Protein AF-A0A8F6SVC6-F1 (afdb_monomer_lite)

Structure (mmCIF, N/CA/C/O backbone):
data_AF-A0A8F6SVC6-F1
#
_entry.id   AF-A0A8F6SVC6-F1
#
loop_
_atom_site.group_PDB
_atom_site.id
_atom_site.type_symbol
_atom_site.label_atom_id
_atom_site.label_alt_id
_atom_site.label_comp_id
_atom_site.label_asym_id
_atom_site.label_entity_id
_atom_site.label_seq_id
_atom_site.pdbx_PDB_ins_code
_atom_site.Cartn_x
_atom_site.Cartn_y
_atom_site.Cartn_z
_atom_site.occupancy
_atom_site.B_iso_or_equiv
_atom_site.auth_seq_id
_atom_site.auth_comp_id
_atom_site.auth_asym_id
_atom_site.auth_atom_id
_atom_site.pdbx_PDB_model_num
ATOM 1 N N . MET A 1 1 ? -39.334 -97.845 -82.072 1.00 30.91 1 MET A N 1
ATOM 2 C CA . MET A 1 1 ? -38.770 -98.409 -83.317 1.00 30.91 1 MET A CA 1
ATOM 3 C C . MET A 1 1 ? -37.762 -97.389 -83.825 1.00 30.91 1 MET A C 1
ATOM 5 O O . MET A 1 1 ? -38.186 -96.399 -84.393 1.00 30.91 1 MET A O 1
ATOM 9 N N . ASN A 1 2 ? -36.502 -97.387 -83.387 1.00 46.66 2 ASN A N 1
ATOM 10 C CA . ASN A 1 2 ? -35.482 -98.454 -83.288 1.00 46.66 2 ASN A CA 1
ATOM 11 C C . ASN A 1 2 ? -34.667 -98.571 -84.585 1.00 46.66 2 ASN A C 1
ATOM 13 O O . ASN A 1 2 ? -34.857 -99.506 -85.347 1.00 46.66 2 ASN A O 1
ATOM 17 N N . ASP A 1 3 ? -33.761 -97.612 -84.767 1.00 40.56 3 ASP A N 1
ATOM 18 C CA . ASP A 1 3 ? -32.506 -97.730 -85.523 1.00 40.56 3 ASP A CA 1
ATOM 19 C C . ASP A 1 3 ? -31.542 -96.692 -84.919 1.00 40.56 3 ASP A C 1
ATOM 21 O O . ASP A 1 3 ? -31.292 -95.623 -85.479 1.00 40.56 3 ASP A O 1
ATOM 25 N N . VAL A 1 4 ? -31.109 -96.971 -83.684 1.00 51.00 4 VAL A N 1
ATOM 26 C CA . VAL A 1 4 ? -30.105 -96.189 -82.948 1.00 51.00 4 VAL A CA 1
ATOM 27 C C . VAL A 1 4 ? -29.025 -97.160 -82.498 1.00 51.00 4 VAL A C 1
ATOM 29 O O . VAL A 1 4 ? -29.140 -97.796 -81.451 1.00 51.00 4 VAL A O 1
ATOM 32 N N . THR A 1 5 ? -27.994 -97.310 -83.322 1.00 51.44 5 THR A N 1
ATOM 33 C CA . THR A 1 5 ? -26.850 -98.170 -83.022 1.00 51.44 5 THR A CA 1
ATOM 34 C C . THR A 1 5 ? -25.840 -97.345 -82.231 1.00 51.44 5 THR A C 1
ATOM 36 O O . THR A 1 5 ? -25.103 -96.543 -82.808 1.00 51.44 5 THR A O 1
ATOM 39 N N . VAL A 1 6 ? -25.838 -97.510 -80.905 1.00 54.09 6 VAL A N 1
ATOM 40 C CA . VAL A 1 6 ? -24.792 -96.976 -80.017 1.00 54.09 6 VAL A CA 1
ATOM 41 C C . VAL A 1 6 ? -23.626 -97.961 -80.042 1.00 54.09 6 VAL A C 1
ATOM 43 O O . VAL A 1 6 ? -23.790 -99.117 -79.656 1.00 54.09 6 VAL A O 1
ATOM 46 N N . VAL A 1 7 ? -22.463 -97.531 -80.535 1.00 55.12 7 VAL A N 1
ATOM 47 C CA . VAL A 1 7 ? -21.313 -98.419 -80.768 1.00 55.12 7 VAL A CA 1
ATOM 48 C C . VAL A 1 7 ? -20.207 -98.143 -79.750 1.00 55.12 7 VAL A C 1
ATOM 50 O O . VAL A 1 7 ? -19.463 -97.182 -79.907 1.00 55.12 7 VAL A O 1
ATOM 53 N N . THR A 1 8 ? -20.070 -99.049 -78.772 1.00 53.81 8 THR A N 1
ATOM 54 C CA . THR A 1 8 ? -18.962 -99.182 -77.792 1.00 53.81 8 THR A CA 1
ATOM 55 C C . THR A 1 8 ? -18.728 -97.974 -76.862 1.00 53.81 8 THR A C 1
ATOM 57 O O . THR A 1 8 ? -18.519 -96.863 -77.322 1.00 53.81 8 THR A O 1
ATOM 60 N N . SER A 1 9 ? -18.717 -98.069 -75.526 1.00 47.25 9 SER A N 1
ATOM 61 C CA . SER A 1 9 ? -18.546 -99.192 -74.582 1.00 47.25 9 SER A CA 1
ATOM 62 C C . SER A 1 9 ? -17.250 -100.000 -74.764 1.00 47.25 9 SER A C 1
ATOM 64 O O . SER A 1 9 ? -17.237 -101.048 -75.410 1.00 47.25 9 SER A O 1
ATOM 66 N N . VAL A 1 10 ? -16.163 -99.519 -74.153 1.00 42.34 10 VAL A N 1
ATOM 67 C CA . VAL A 1 10 ? -14.909 -100.266 -73.934 1.00 42.34 10 VAL A CA 1
ATOM 68 C C . VAL A 1 10 ? -14.784 -100.571 -72.436 1.00 42.34 10 VAL A C 1
ATOM 70 O O . VAL A 1 10 ? -15.294 -99.819 -71.605 1.00 42.34 10 VAL A O 1
ATOM 73 N N . THR A 1 11 ? -14.166 -101.692 -72.068 1.00 41.59 11 THR A N 1
ATOM 74 C CA . THR A 1 11 ? -14.113 -102.151 -70.672 1.00 41.59 11 THR A CA 1
ATOM 75 C C . THR A 1 11 ? -13.175 -101.296 -69.807 1.00 41.59 11 THR A C 1
ATOM 77 O O . THR A 1 11 ? -12.077 -100.931 -70.222 1.00 41.59 11 THR A O 1
ATOM 80 N N . TYR A 1 12 ? -13.633 -101.001 -68.590 1.00 38.25 12 TYR A N 1
ATOM 81 C CA . TYR A 1 12 ? -12.998 -100.180 -67.550 1.00 38.25 12 TYR A CA 1
ATOM 82 C C . TYR A 1 12 ? -11.594 -100.647 -67.087 1.00 38.25 12 TYR A C 1
ATOM 84 O O . TYR A 1 12 ? -11.256 -101.812 -67.304 1.00 38.25 12 TYR A O 1
ATOM 92 N N . PRO A 1 13 ? -10.801 -99.813 -66.361 1.00 50.69 13 PRO A N 1
ATOM 93 C CA . PRO A 1 13 ? -11.132 -98.483 -65.825 1.00 50.69 13 PRO A CA 1
ATOM 94 C C . PRO A 1 13 ? -10.161 -97.345 -66.225 1.00 50.69 13 PRO A C 1
ATOM 96 O O . PRO A 1 13 ? -10.136 -96.322 -65.549 1.00 50.69 13 PRO A O 1
ATOM 99 N N . SER A 1 14 ? -9.327 -97.497 -67.263 1.00 57.06 14 SER A N 1
ATOM 100 C CA . SER A 1 14 ? -8.355 -96.452 -67.645 1.00 57.06 14 SER A CA 1
ATOM 101 C C . SER A 1 14 ? -8.946 -95.421 -68.624 1.00 57.06 14 SER A C 1
ATOM 103 O O . SER A 1 14 ? -9.330 -95.804 -69.728 1.00 57.06 14 SER A O 1
ATOM 105 N N . PRO A 1 15 ? -8.942 -94.107 -68.318 1.00 57.78 15 PRO A N 1
ATOM 106 C CA . PRO A 1 15 ? -9.347 -93.070 -69.275 1.00 57.78 15 PRO A CA 1
ATOM 107 C C . PRO A 1 15 ? -8.447 -92.973 -70.520 1.00 57.78 15 PRO A C 1
ATOM 109 O O . PRO A 1 15 ? -8.810 -92.327 -71.503 1.00 57.78 15 PRO A O 1
ATOM 112 N N . GLU A 1 16 ? -7.263 -93.588 -70.504 1.00 60.44 16 GLU A N 1
ATOM 113 C CA . GLU A 1 16 ? -6.343 -93.618 -71.648 1.00 60.44 16 GLU A CA 1
ATOM 114 C C . GLU A 1 16 ? -6.798 -94.589 -72.752 1.00 60.44 16 GLU A C 1
ATOM 116 O O . GLU A 1 16 ? -6.415 -94.407 -73.904 1.00 60.44 16 GLU A O 1
ATOM 121 N N . SER A 1 17 ? -7.647 -95.579 -72.436 1.00 63.41 17 SER A N 1
ATOM 122 C CA . SER A 1 17 ? -8.176 -96.548 -73.412 1.00 63.41 17 SER A CA 1
ATOM 123 C C . SER A 1 17 ? -9.513 -96.144 -74.046 1.00 63.41 17 SER A C 1
ATOM 125 O O . SER A 1 17 ? -9.993 -96.829 -74.952 1.00 63.41 17 SER A O 1
ATOM 127 N N . LEU A 1 18 ? -10.131 -95.050 -73.591 1.00 69.62 18 LEU A N 1
ATOM 128 C CA . LEU A 1 18 ? -11.411 -94.574 -74.114 1.00 69.62 18 LEU A CA 1
ATOM 129 C C . LEU A 1 18 ? -11.228 -93.823 -75.439 1.00 69.62 18 LEU A C 1
ATOM 131 O O . LEU A 1 18 ? -10.461 -92.866 -75.532 1.00 69.62 18 LEU A O 1
ATOM 135 N N . ALA A 1 19 ? -11.989 -94.232 -76.456 1.00 73.56 19 ALA A N 1
ATOM 136 C CA . ALA A 1 19 ? -11.946 -93.633 -77.789 1.00 73.56 19 ALA A CA 1
ATOM 137 C C . ALA A 1 19 ? -12.492 -92.189 -77.829 1.00 73.56 19 ALA A C 1
ATOM 139 O O . ALA A 1 19 ? -12.049 -91.390 -78.655 1.00 73.56 19 ALA A O 1
ATOM 140 N N . LEU A 1 20 ? -13.399 -91.847 -76.905 1.00 81.56 20 LEU A N 1
ATOM 141 C CA . LEU A 1 20 ? -13.879 -90.494 -76.612 1.00 81.56 20 LEU A CA 1
ATOM 142 C C . LEU A 1 20 ? -13.689 -90.203 -75.117 1.00 81.56 20 LEU A C 1
ATOM 144 O O . LEU A 1 20 ? -14.022 -91.046 -74.285 1.00 81.56 20 LEU A O 1
ATOM 148 N N . VAL A 1 21 ? -13.196 -89.011 -74.780 1.00 77.69 21 VAL A N 1
ATOM 149 C CA . VAL A 1 21 ? -13.020 -88.533 -73.397 1.00 77.69 21 VAL A CA 1
ATOM 150 C C . VAL A 1 21 ? -13.564 -87.112 -73.278 1.00 77.69 21 VAL A C 1
ATOM 152 O O . VAL A 1 21 ? -13.218 -86.258 -74.088 1.00 77.69 21 VAL A O 1
ATOM 155 N N . ALA A 1 22 ? -14.396 -86.851 -72.274 1.00 76.50 22 ALA A N 1
ATOM 156 C CA . ALA A 1 22 ? -14.984 -85.545 -71.979 1.00 76.50 22 ALA A CA 1
ATOM 157 C C . ALA A 1 22 ? -14.400 -84.944 -70.688 1.00 76.50 22 ALA A C 1
ATOM 159 O O . ALA A 1 22 ? -14.163 -85.666 -69.722 1.00 76.50 22 ALA A O 1
ATOM 160 N N . ASP A 1 23 ? -14.178 -83.632 -70.637 1.00 71.62 23 ASP A N 1
ATOM 161 C CA . ASP A 1 23 ? -13.461 -82.982 -69.523 1.00 71.62 23 ASP A CA 1
ATOM 162 C C . ASP A 1 23 ? -14.354 -82.671 -68.298 1.00 71.62 23 ASP A C 1
ATOM 164 O O . ASP A 1 23 ? -14.630 -81.513 -67.973 1.00 71.62 23 ASP A O 1
ATOM 168 N N . VAL A 1 24 ? -14.876 -83.722 -67.646 1.00 61.84 24 VAL A N 1
ATOM 169 C CA . VAL A 1 24 ? -15.715 -83.627 -66.434 1.00 61.84 24 VAL A CA 1
ATOM 170 C C . VAL A 1 24 ? -15.458 -84.801 -65.475 1.00 61.84 24 VAL A C 1
ATOM 172 O O . VAL A 1 24 ? -15.463 -85.960 -65.893 1.00 61.84 24 VAL A O 1
ATOM 175 N N . GLN A 1 25 ? -15.299 -84.521 -64.174 1.00 56.78 25 GLN A N 1
ATOM 176 C CA . GLN A 1 25 ? -15.214 -85.527 -63.103 1.00 56.78 25 GLN A CA 1
ATOM 177 C C . GLN A 1 25 ? -16.041 -85.139 -61.861 1.00 56.78 25 GLN A C 1
ATOM 179 O O . GLN A 1 25 ? -16.045 -83.980 -61.465 1.00 56.78 25 GLN A O 1
ATOM 184 N N . TYR A 1 26 ? -16.709 -86.151 -61.289 1.00 57.59 26 TYR A N 1
ATOM 185 C CA . TYR A 1 26 ? -17.176 -86.372 -59.903 1.00 57.59 26 TYR A CA 1
ATOM 186 C C . TYR A 1 26 ? -17.676 -85.203 -59.009 1.00 57.59 26 TYR A C 1
ATOM 188 O O . TYR A 1 26 ? -16.976 -84.231 -58.758 1.00 57.59 26 TYR A O 1
ATOM 196 N N . HIS A 1 27 ? -18.867 -85.394 -58.420 1.00 53.41 27 HIS A N 1
ATOM 197 C CA . HIS A 1 27 ? -19.476 -84.682 -57.273 1.00 53.41 27 HIS A CA 1
ATOM 198 C C . HIS A 1 27 ? -18.785 -83.405 -56.718 1.00 53.41 27 HIS A C 1
ATOM 200 O O . HIS A 1 27 ? -18.139 -83.447 -55.670 1.00 53.41 27 HIS A O 1
ATOM 206 N N . GLU A 1 28 ? -19.093 -82.231 -57.280 1.00 50.84 28 GLU A N 1
ATOM 207 C CA . GLU A 1 28 ? -18.923 -80.944 -56.582 1.00 50.84 28 GLU A CA 1
ATOM 208 C C . GLU A 1 28 ? -20.189 -80.071 -56.642 1.00 50.84 28 GLU A C 1
ATOM 210 O O . GLU A 1 28 ? -20.656 -79.744 -57.734 1.00 50.84 28 GLU A O 1
ATOM 215 N N . PRO A 1 29 ? -20.711 -79.598 -55.491 1.00 51.09 29 PRO A N 1
ATOM 216 C CA . PRO A 1 29 ? -21.712 -78.532 -55.463 1.00 51.09 29 PRO A CA 1
ATOM 217 C C . PRO A 1 29 ? -21.135 -77.157 -55.846 1.00 51.09 29 PRO A C 1
ATOM 219 O O . PRO A 1 29 ? -21.790 -76.399 -56.555 1.00 51.09 29 PRO A O 1
ATOM 222 N N . TYR A 1 30 ? -19.915 -76.833 -55.387 1.00 52.19 30 TYR A N 1
ATOM 223 C CA . TYR A 1 30 ? -19.236 -75.556 -55.652 1.00 52.19 30 TYR A CA 1
ATOM 224 C C . TYR A 1 30 ? -17.703 -75.658 -55.506 1.00 52.19 30 TYR A C 1
ATOM 226 O O . TYR A 1 30 ? -17.218 -75.667 -54.377 1.00 52.19 30 TYR A O 1
ATOM 234 N N . LEU A 1 31 ? -16.948 -75.613 -56.616 1.00 53.47 31 LEU A N 1
ATOM 235 C CA . LEU A 1 31 ? -15.909 -74.589 -56.894 1.00 53.47 31 LEU A CA 1
ATOM 236 C C . LEU A 1 31 ? -15.186 -74.787 -58.244 1.00 53.47 31 LEU A C 1
ATOM 238 O O . LEU A 1 31 ? -14.889 -73.791 -58.909 1.00 53.47 31 LEU A O 1
ATOM 242 N N . SER A 1 32 ? -15.002 -76.021 -58.723 1.00 47.75 32 SER A N 1
ATOM 243 C CA . SER A 1 32 ? -14.554 -76.342 -60.101 1.00 47.75 32 SER A CA 1
ATOM 244 C C . SER A 1 32 ? -15.429 -75.691 -61.185 1.00 47.75 32 SER A C 1
ATOM 246 O O . SER A 1 32 ? -14.939 -75.267 -62.236 1.00 47.75 32 SER A O 1
ATOM 248 N N . ALA A 1 33 ? -16.710 -75.473 -60.868 1.00 49.25 33 ALA A N 1
ATOM 249 C CA . ALA A 1 33 ? -17.686 -74.698 -61.637 1.00 49.25 33 ALA A CA 1
ATOM 250 C C . ALA A 1 33 ? -17.243 -73.260 -62.007 1.00 49.25 33 ALA A C 1
ATOM 252 O O . ALA A 1 33 ? -17.941 -72.583 -62.763 1.00 49.25 33 ALA A O 1
ATOM 253 N N . ALA A 1 34 ? -16.103 -72.774 -61.504 1.00 51.91 34 ALA A N 1
ATOM 254 C CA . ALA A 1 34 ? -15.514 -71.488 -61.860 1.00 51.91 34 ALA A CA 1
ATOM 255 C C . ALA A 1 34 ? -14.689 -71.478 -63.164 1.00 51.91 34 ALA A C 1
ATOM 257 O O . ALA A 1 34 ? -14.361 -70.377 -63.612 1.00 51.91 34 ALA A O 1
ATOM 258 N N . LEU A 1 35 ? -14.329 -72.627 -63.762 1.00 53.75 35 LEU A N 1
ATOM 259 C CA . LEU A 1 35 ? -13.522 -72.671 -64.997 1.00 53.75 35 LEU A CA 1
ATOM 260 C C . LEU A 1 35 ? -14.361 -72.969 -66.249 1.00 53.75 35 LEU A C 1
ATOM 262 O O . LEU A 1 35 ? -14.400 -72.142 -67.158 1.00 53.75 35 LEU A O 1
ATOM 266 N N . ASN A 1 36 ? -15.122 -74.067 -66.272 1.00 55.66 36 ASN A N 1
ATOM 267 C CA . ASN A 1 36 ? -15.897 -74.456 -67.464 1.00 55.66 36 ASN A CA 1
ATOM 268 C C . ASN A 1 36 ? -17.048 -73.465 -67.763 1.00 55.66 36 ASN A C 1
ATOM 270 O O . ASN A 1 36 ? -17.420 -73.273 -68.917 1.00 55.66 36 ASN A O 1
ATOM 274 N N . ARG A 1 37 ? -17.530 -72.719 -66.753 1.00 56.56 37 ARG A N 1
ATOM 275 C CA . ARG A 1 37 ? -18.430 -71.560 -66.942 1.00 56.56 37 ARG A CA 1
ATOM 276 C C . ARG A 1 37 ? -17.753 -70.286 -67.462 1.00 56.56 37 ARG A C 1
ATOM 278 O O . ARG A 1 37 ? -18.467 -69.383 -67.879 1.00 56.56 37 ARG A O 1
ATOM 285 N N . LYS A 1 38 ? -16.421 -70.169 -67.396 1.00 57.09 38 LYS A N 1
ATOM 286 C CA . LYS A 1 38 ? -15.671 -69.019 -67.939 1.00 57.09 38 LYS A CA 1
ATOM 287 C C . LYS A 1 38 ? -15.240 -69.228 -69.385 1.00 57.09 38 LYS A C 1
ATOM 289 O O . LYS A 1 38 ? -15.086 -68.241 -70.090 1.00 57.09 38 LYS A O 1
ATOM 294 N N . PHE A 1 39 ? -15.050 -70.474 -69.826 1.00 55.28 39 PHE A N 1
ATOM 295 C CA . PHE A 1 39 ? -14.758 -70.761 -71.233 1.00 55.28 39 PHE A CA 1
ATOM 296 C C . PHE A 1 39 ? -15.991 -70.676 -72.137 1.00 55.28 39 PHE A C 1
ATOM 298 O O . PHE A 1 39 ? -15.848 -70.307 -73.301 1.00 55.28 39 PHE A O 1
ATOM 305 N N . ARG A 1 40 ? -17.201 -70.906 -71.611 1.00 62.47 40 ARG A N 1
ATOM 306 C CA . ARG A 1 40 ? -18.447 -70.675 -72.355 1.00 62.47 40 ARG A CA 1
ATOM 307 C C . ARG A 1 40 ? -18.566 -69.196 -72.762 1.00 62.47 40 ARG A C 1
ATOM 309 O O . ARG A 1 40 ? -18.653 -68.325 -71.900 1.00 62.47 40 ARG A O 1
ATOM 316 N N . GLY A 1 41 ? -18.554 -68.920 -74.068 1.00 62.53 41 GLY A N 1
ATOM 317 C CA . GLY A 1 41 ? -18.506 -67.557 -74.629 1.00 62.53 41 GLY A CA 1
ATOM 318 C C . GLY A 1 41 ? -17.094 -66.995 -74.872 1.00 62.53 41 GLY A C 1
ATOM 319 O O . GLY A 1 41 ? -16.962 -65.873 -75.350 1.00 62.53 41 GLY A O 1
ATOM 320 N N . ILE A 1 42 ? -16.046 -67.769 -74.572 1.00 64.50 42 ILE A N 1
ATOM 321 C CA . ILE A 1 42 ? -14.661 -67.566 -75.047 1.00 64.50 42 ILE A CA 1
ATOM 322 C C . ILE A 1 42 ? -14.308 -68.633 -76.099 1.00 64.50 42 ILE A C 1
ATOM 324 O O . ILE A 1 42 ? -13.570 -68.361 -77.044 1.00 64.50 42 ILE A O 1
ATOM 328 N N . VAL A 1 43 ? -14.857 -69.840 -75.945 1.00 70.31 43 VAL A N 1
ATOM 329 C CA . VAL A 1 43 ? -14.784 -70.958 -76.890 1.00 70.31 43 VAL A CA 1
ATOM 330 C C . VAL A 1 43 ? -16.206 -71.254 -77.377 1.00 70.31 43 VAL A C 1
ATOM 332 O O . VAL A 1 43 ? -17.128 -71.430 -76.576 1.00 70.31 43 VAL A O 1
ATOM 335 N N . ASP A 1 44 ? -16.383 -71.281 -78.696 1.00 79.94 44 ASP A N 1
ATOM 336 C CA . ASP A 1 44 ? -17.662 -71.565 -79.350 1.00 79.94 44 ASP A CA 1
ATOM 337 C C . ASP A 1 44 ? -17.868 -73.084 -79.512 1.00 79.94 44 ASP A C 1
ATOM 339 O O . ASP A 1 44 ? -16.898 -73.812 -79.748 1.00 79.94 44 ASP A O 1
ATOM 343 N N . PRO A 1 45 ? -19.118 -73.583 -79.510 1.00 82.25 45 PRO A N 1
ATOM 344 C CA . PRO A 1 45 ? -19.403 -74.950 -79.927 1.00 82.25 45 PRO A CA 1
ATOM 345 C C . PRO A 1 45 ? -18.942 -75.244 -81.367 1.00 82.25 45 PRO A C 1
ATOM 347 O O . PRO A 1 45 ? -19.125 -74.431 -82.287 1.00 82.25 45 PRO A O 1
ATOM 350 N N . GLY A 1 46 ? -18.349 -76.425 -81.557 1.00 85.12 46 GLY A N 1
ATOM 351 C CA . GLY A 1 46 ? -17.796 -76.889 -82.832 1.00 85.12 46 GLY A CA 1
ATOM 352 C C . GLY A 1 46 ? -16.551 -77.772 -82.687 1.00 85.12 46 GLY A C 1
ATOM 353 O O . GLY A 1 46 ? -16.095 -78.075 -81.585 1.00 85.12 46 GLY A O 1
ATOM 354 N N . PHE A 1 47 ? -15.997 -78.183 -83.827 1.00 86.75 47 PHE A N 1
ATOM 355 C CA . PHE A 1 47 ? -14.807 -79.026 -83.950 1.00 86.75 47 PHE A CA 1
ATOM 356 C C . PHE A 1 47 ? -13.560 -78.181 -84.238 1.00 86.75 47 PHE A C 1
ATOM 358 O O . PHE A 1 47 ? -13.542 -77.394 -85.182 1.00 86.75 47 PHE A O 1
ATOM 365 N N . TYR A 1 48 ? -12.505 -78.382 -83.453 1.00 81.94 48 TYR A N 1
ATOM 366 C CA . TYR A 1 48 ? -11.231 -77.657 -83.531 1.00 81.94 48 TYR A CA 1
ATOM 367 C C . TYR A 1 48 ? -10.086 -78.496 -84.131 1.00 81.94 48 TYR A C 1
ATOM 369 O O . TYR A 1 48 ? -9.119 -77.935 -84.637 1.00 81.94 48 TYR A O 1
ATOM 377 N N . ALA A 1 49 ? -10.187 -79.830 -84.085 1.00 81.06 49 ALA A N 1
ATOM 378 C CA . ALA A 1 49 ? -9.282 -80.777 -84.749 1.00 81.06 49 ALA A CA 1
ATOM 379 C C . ALA A 1 49 ? -9.952 -82.159 -84.886 1.00 81.06 49 ALA A C 1
ATOM 381 O O . ALA A 1 49 ? -10.883 -82.459 -84.135 1.00 81.06 49 ALA A O 1
ATOM 382 N N . GLY A 1 50 ? -9.442 -83.025 -85.773 1.00 82.00 50 GLY A N 1
ATOM 383 C CA . GLY A 1 50 ? -9.848 -84.437 -85.906 1.00 82.00 50 GLY A CA 1
ATOM 384 C C . GLY A 1 50 ? -11.350 -84.639 -86.140 1.00 82.00 50 GLY A C 1
ATOM 385 O O . GLY A 1 50 ? -11.996 -83.788 -86.752 1.00 82.00 50 GLY A O 1
ATOM 386 N N . PHE A 1 51 ? -11.911 -85.752 -85.648 1.00 87.56 51 PHE A N 1
ATOM 387 C CA . PHE A 1 51 ? -13.332 -86.126 -85.756 1.00 87.56 51 PHE A CA 1
ATOM 388 C C . PHE A 1 51 ? -13.849 -86.208 -87.217 1.00 87.56 51 PHE A C 1
ATOM 390 O O . PHE A 1 51 ? -14.983 -85.800 -87.493 1.00 87.56 51 PHE A O 1
ATOM 397 N N . LEU A 1 52 ? -13.031 -86.660 -88.180 1.00 86.62 52 LEU A N 1
ATOM 398 C CA . LEU A 1 52 ? -13.364 -86.604 -89.616 1.00 86.62 52 LEU A CA 1
ATOM 399 C C . LEU A 1 52 ? -13.985 -87.920 -90.135 1.00 86.62 52 LEU A C 1
ATOM 401 O O . LEU A 1 52 ? -13.384 -88.978 -89.956 1.00 86.62 52 LEU A O 1
ATOM 405 N N . PRO A 1 53 ? -15.156 -87.896 -90.800 1.00 88.50 53 PRO A N 1
ATOM 406 C CA . PRO A 1 53 ? -15.801 -89.097 -91.334 1.00 88.50 53 PRO A CA 1
ATOM 407 C C . PRO A 1 53 ? -15.265 -89.500 -92.722 1.00 88.50 53 PRO A C 1
ATOM 409 O O . PRO A 1 53 ? -15.262 -88.706 -93.664 1.00 88.50 53 PRO A O 1
ATOM 412 N N . LYS A 1 54 ? -14.878 -90.772 -92.865 1.00 88.50 54 LYS A N 1
ATOM 413 C CA . LYS A 1 54 ? -14.425 -91.422 -94.111 1.00 88.50 54 LYS A CA 1
ATOM 414 C C . LYS A 1 54 ? -15.051 -92.825 -94.252 1.00 88.50 54 LYS A C 1
ATOM 416 O O . LYS A 1 54 ? -15.490 -93.394 -93.250 1.00 88.50 54 LYS A O 1
ATOM 421 N N . PRO A 1 55 ? -15.092 -93.438 -95.448 1.00 88.38 55 PRO A N 1
ATOM 422 C CA . PRO A 1 55 ? -15.510 -94.832 -95.606 1.00 88.38 55 PRO A CA 1
ATOM 423 C C . PRO A 1 55 ? -14.661 -95.797 -94.764 1.00 88.38 55 PRO A C 1
ATOM 425 O O . PRO A 1 55 ? -13.434 -95.782 -94.839 1.00 88.38 55 PRO A O 1
ATOM 428 N N . GLY A 1 56 ? -15.314 -96.659 -93.979 1.00 81.44 56 GLY A N 1
ATOM 429 C CA . GLY A 1 56 ? -14.668 -97.668 -93.126 1.00 81.44 56 GLY A CA 1
ATOM 430 C C . GLY A 1 56 ? -14.499 -99.046 -93.773 1.00 81.44 56 GLY A C 1
ATOM 431 O O . GLY A 1 56 ? -13.954 -99.950 -93.146 1.00 81.44 56 GLY A O 1
ATOM 432 N N . GLY A 1 57 ? -14.967 -99.219 -95.013 1.00 82.00 57 GLY A N 1
ATOM 433 C CA . GLY A 1 57 ? -14.987 -100.501 -95.719 1.00 82.00 57 GLY A CA 1
ATOM 434 C C . GLY A 1 57 ? -16.279 -101.286 -95.469 1.00 82.00 57 GLY A C 1
ATOM 435 O O . GLY A 1 57 ? -16.725 -101.461 -94.332 1.00 82.00 57 GLY A O 1
ATOM 436 N N . GLY A 1 58 ? -16.908 -101.749 -96.553 1.00 86.19 58 GLY A N 1
ATOM 437 C CA . GLY A 1 58 ? -18.266 -102.294 -96.498 1.00 86.19 58 GLY A CA 1
ATOM 438 C C . GLY A 1 58 ? -19.271 -101.244 -96.010 1.00 86.19 58 GLY A C 1
ATOM 439 O O . GLY A 1 58 ? -19.134 -100.054 -96.291 1.00 86.19 58 GLY A O 1
ATOM 440 N N . MET A 1 59 ? -20.281 -101.681 -95.261 1.00 87.56 59 MET A N 1
ATOM 441 C CA . MET A 1 59 ? -21.361 -100.834 -94.729 1.00 87.56 59 MET A CA 1
ATOM 442 C C . MET A 1 59 ? -20.977 -100.052 -93.454 1.00 87.56 59 MET A C 1
ATOM 444 O O . MET A 1 59 ? -21.833 -99.751 -92.622 1.00 87.56 59 MET A O 1
ATOM 448 N N . ASN A 1 60 ? -19.689 -99.731 -93.288 1.00 86.88 60 ASN A N 1
ATOM 449 C CA . ASN A 1 60 ? -19.158 -99.037 -92.116 1.00 86.88 60 ASN A CA 1
ATOM 450 C C . ASN A 1 60 ? -18.663 -97.628 -92.459 1.00 86.88 60 ASN A C 1
ATOM 452 O O . ASN A 1 60 ? -18.000 -97.414 -93.477 1.00 86.88 60 ASN A O 1
ATOM 456 N N . LEU A 1 61 ? -18.937 -96.685 -91.565 1.00 87.56 61 LEU A N 1
ATOM 457 C CA . LEU A 1 61 ? -18.396 -95.331 -91.557 1.00 87.56 61 LEU A CA 1
ATOM 458 C C . LEU A 1 61 ? -17.305 -95.233 -90.487 1.00 87.56 61 LEU A C 1
ATOM 460 O O . LEU A 1 61 ? -17.532 -95.652 -89.359 1.00 87.56 61 LEU A O 1
ATOM 464 N N . LEU A 1 62 ? -16.150 -94.657 -90.805 1.00 87.56 62 LEU A N 1
ATOM 465 C CA . LEU A 1 62 ? -15.020 -94.523 -89.886 1.00 87.56 62 LEU A CA 1
ATOM 466 C C . LEU A 1 62 ? -14.791 -93.045 -89.547 1.00 87.56 62 LEU A C 1
ATOM 468 O O . LEU A 1 62 ? -14.574 -92.238 -90.447 1.00 87.56 62 LEU A O 1
ATOM 472 N N . ILE A 1 63 ? -14.835 -92.683 -88.265 1.00 89.06 63 ILE A N 1
ATOM 473 C CA . ILE A 1 63 ? -14.572 -91.320 -87.776 1.00 89.06 63 ILE A CA 1
ATOM 474 C C . ILE A 1 63 ? -13.146 -91.258 -87.226 1.00 89.06 63 ILE A C 1
ATOM 476 O O . ILE A 1 63 ? -12.837 -92.009 -86.299 1.00 89.06 63 ILE A O 1
ATOM 480 N N . THR A 1 64 ? -12.282 -90.388 -87.754 1.00 85.94 64 THR A N 1
ATOM 481 C CA . THR A 1 64 ? -10.855 -90.371 -87.384 1.00 85.94 64 THR A CA 1
ATOM 482 C C . THR A 1 64 ? -10.553 -89.593 -86.115 1.00 85.94 64 THR A C 1
ATOM 484 O O . THR A 1 64 ? -11.054 -88.483 -85.927 1.00 85.94 64 THR A O 1
ATOM 487 N N . SER A 1 65 ? -9.673 -90.127 -85.264 1.00 79.19 65 SER A N 1
ATOM 488 C CA . SER A 1 65 ? -9.230 -89.407 -84.063 1.00 79.19 65 SER A CA 1
ATOM 489 C C . SER A 1 65 ? -8.161 -88.361 -84.318 1.00 79.19 65 SER A C 1
ATOM 491 O O . SER A 1 65 ? -7.921 -87.547 -83.437 1.00 79.19 65 SER A O 1
ATOM 493 N N . VAL A 1 66 ? -7.536 -88.344 -85.492 1.00 73.50 66 VAL A N 1
ATOM 494 C CA . VAL A 1 66 ? -6.547 -87.331 -85.877 1.00 73.50 66 VAL A CA 1
ATOM 495 C C . VAL A 1 66 ? -6.926 -86.662 -87.193 1.00 73.50 66 VAL A C 1
ATOM 497 O O . VAL A 1 66 ? -7.584 -87.269 -88.045 1.00 73.50 66 VAL A O 1
ATOM 500 N N . ASP A 1 67 ? -6.516 -85.403 -87.337 1.00 65.31 67 ASP A N 1
ATOM 501 C CA . ASP A 1 67 ? -6.470 -84.697 -88.617 1.00 65.31 67 ASP A CA 1
ATOM 502 C C . ASP A 1 67 ? -5.009 -84.654 -89.087 1.00 65.31 67 ASP A C 1
ATOM 504 O O . ASP A 1 67 ? -4.153 -84.019 -88.464 1.00 65.31 67 ASP A O 1
ATOM 508 N N . GLY A 1 68 ? -4.701 -85.437 -90.122 1.00 65.12 68 GLY A N 1
ATOM 509 C CA . GLY A 1 68 ? -3.324 -85.739 -90.505 1.00 65.12 68 G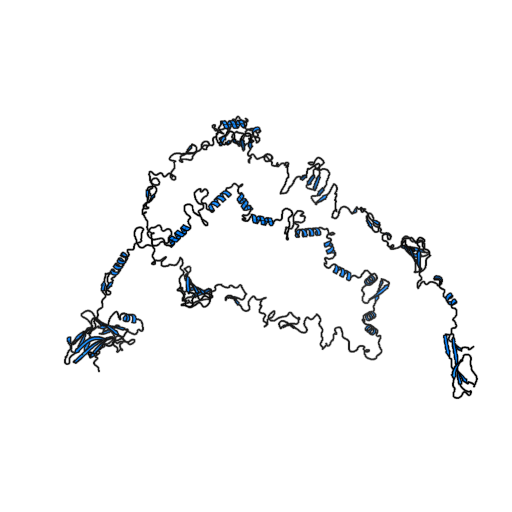LY A CA 1
ATOM 510 C C . GLY A 1 68 ? -2.502 -86.348 -89.359 1.00 65.12 68 GLY A C 1
ATOM 511 O O . GLY A 1 68 ? -2.994 -87.142 -88.560 1.00 65.12 68 GLY A O 1
ATOM 512 N N . ASP A 1 69 ? -1.222 -85.981 -89.291 1.00 52.88 69 ASP A N 1
ATOM 513 C CA . ASP A 1 69 ? -0.222 -86.733 -88.525 1.00 52.88 69 ASP A CA 1
ATOM 514 C C . ASP A 1 69 ? -0.104 -86.372 -87.026 1.00 52.88 69 ASP A C 1
ATOM 516 O O . ASP A 1 69 ? 0.625 -87.068 -86.315 1.00 52.88 69 ASP A O 1
ATOM 520 N N . LYS A 1 70 ? -0.657 -85.239 -86.541 1.00 57.72 70 LYS A N 1
ATOM 521 C CA . LYS A 1 70 ? -0.124 -84.593 -85.305 1.00 57.72 70 LYS A CA 1
ATOM 522 C C . LYS A 1 70 ? -1.094 -83.986 -84.283 1.00 57.72 70 LYS A C 1
ATOM 524 O O . LYS A 1 70 ? -0.615 -83.579 -83.226 1.00 57.72 70 LYS A O 1
ATOM 529 N N . THR A 1 71 ? -2.407 -83.943 -84.507 1.00 62.84 71 THR A N 1
ATOM 530 C CA . THR A 1 71 ? -3.363 -83.440 -83.495 1.00 62.84 71 THR A CA 1
ATOM 531 C C . THR A 1 71 ? -4.524 -84.402 -83.271 1.00 62.84 71 THR A C 1
ATOM 533 O O . THR A 1 71 ? -5.268 -84.729 -84.193 1.00 62.84 71 THR A O 1
ATOM 536 N N . ALA A 1 72 ? -4.686 -84.833 -82.015 1.00 72.88 72 ALA A N 1
ATOM 537 C CA . ALA A 1 72 ? -5.857 -85.580 -81.566 1.00 72.88 72 ALA A CA 1
ATOM 538 C C . ALA A 1 72 ? -7.115 -84.702 -81.631 1.00 72.88 72 ALA A C 1
ATOM 540 O O . ALA A 1 72 ? -7.056 -83.491 -81.397 1.00 72.88 72 ALA A O 1
ATOM 541 N N . GLY A 1 73 ? -8.247 -85.319 -81.951 1.00 80.88 73 GLY A N 1
ATOM 542 C CA . GLY A 1 73 ? -9.487 -84.630 -82.256 1.00 80.88 73 GLY A CA 1
ATOM 543 C C . GLY A 1 73 ? -10.026 -83.896 -81.043 1.00 80.88 73 GLY A C 1
ATOM 544 O O . GLY A 1 73 ? -10.061 -84.456 -79.951 1.00 80.88 73 GLY A O 1
ATOM 545 N N . ALA A 1 74 ? -10.470 -82.659 -81.239 1.00 86.31 74 ALA A N 1
ATOM 546 C CA . ALA A 1 74 ? -11.006 -81.803 -80.190 1.00 86.31 74 ALA A CA 1
ATOM 547 C C . ALA A 1 74 ? -12.312 -81.156 -80.658 1.00 86.31 74 ALA A C 1
ATOM 549 O O . ALA A 1 74 ? -12.368 -80.567 -81.738 1.00 86.31 74 ALA A O 1
ATOM 550 N N . ALA A 1 75 ? -13.348 -81.246 -79.831 1.00 86.31 75 ALA A N 1
ATOM 551 C CA . ALA A 1 75 ? -14.638 -80.596 -80.018 1.00 86.31 75 ALA A CA 1
ATOM 552 C C . ALA A 1 75 ? -15.065 -79.907 -78.716 1.00 86.31 75 ALA A C 1
ATOM 554 O O . ALA A 1 75 ? -14.711 -80.365 -77.631 1.00 86.31 75 ALA A O 1
ATOM 555 N N . SER A 1 76 ? -15.845 -78.834 -78.816 1.00 87.00 76 SER A N 1
ATOM 556 C CA . SER A 1 76 ? -16.529 -78.212 -77.677 1.00 87.00 76 SER A CA 1
ATOM 557 C C . SER A 1 76 ? -18.035 -78.263 -77.903 1.00 87.00 76 SER A C 1
ATOM 559 O O . SER A 1 76 ? -18.501 -77.979 -79.010 1.00 87.00 76 SER A O 1
ATOM 561 N N . VAL A 1 77 ? -18.793 -78.658 -76.880 1.00 84.69 77 VAL A N 1
ATOM 562 C CA . VAL A 1 77 ? -20.248 -78.838 -76.949 1.00 84.69 77 VAL A CA 1
ATOM 563 C C . VAL A 1 77 ? -20.905 -78.190 -75.733 1.00 84.69 77 VAL A C 1
ATOM 565 O O . VAL A 1 77 ? -20.536 -78.478 -74.596 1.00 84.69 77 VAL A O 1
ATOM 568 N N . ASP A 1 78 ? -21.895 -77.334 -75.962 1.00 83.75 78 ASP A N 1
ATOM 569 C CA . ASP A 1 78 ? -22.730 -76.787 -74.890 1.00 83.75 78 ASP A CA 1
ATOM 570 C C . ASP A 1 78 ? -23.750 -77.833 -74.409 1.00 83.75 78 ASP A C 1
ATOM 572 O O . ASP A 1 78 ? -24.297 -78.589 -75.214 1.00 83.75 78 ASP A O 1
ATOM 576 N N . ILE A 1 79 ? -24.007 -77.869 -73.099 1.00 77.88 79 ILE A N 1
ATOM 577 C CA . ILE A 1 79 ? -25.025 -78.719 -72.467 1.00 77.88 79 ILE A CA 1
ATOM 578 C C . ILE A 1 79 ? -25.896 -77.830 -71.572 1.00 77.88 79 ILE A C 1
ATOM 580 O O . ILE A 1 79 ? -25.466 -77.354 -70.513 1.00 77.88 79 ILE A O 1
ATOM 584 N N . GLY A 1 80 ? -27.128 -77.593 -72.011 1.00 74.69 80 GLY A N 1
ATOM 585 C CA . GLY A 1 80 ? -28.059 -76.654 -71.399 1.00 74.69 80 GLY A CA 1
ATOM 586 C C . GLY A 1 80 ? -27.555 -75.205 -71.399 1.00 74.69 80 GLY A C 1
ATOM 587 O O . GLY A 1 80 ? -26.645 -74.813 -72.125 1.00 74.69 80 GLY A O 1
ATOM 588 N N . GLU A 1 81 ? -28.153 -74.372 -70.547 1.00 72.50 81 GLU A N 1
ATOM 589 C CA . GLU A 1 81 ? -27.862 -72.929 -70.504 1.00 72.50 81 GLU A CA 1
ATOM 590 C C . GLU A 1 81 ? -26.569 -72.573 -69.734 1.00 72.50 81 GLU A C 1
ATOM 592 O O . GLU A 1 81 ? -26.127 -71.424 -69.756 1.00 72.50 81 GLU A O 1
ATOM 597 N N . PHE A 1 82 ? -25.937 -73.523 -69.033 1.00 70.88 82 PHE A N 1
ATOM 598 C CA . PHE A 1 82 ? -24.903 -73.204 -68.032 1.00 70.88 82 PHE A CA 1
ATOM 599 C C . PHE A 1 82 ? -23.590 -73.981 -68.146 1.00 70.88 82 PHE A C 1
ATOM 601 O O . PHE A 1 82 ? -22.632 -73.604 -67.466 1.00 70.88 82 PHE A O 1
ATOM 608 N N . TYR A 1 83 ? -23.507 -75.014 -68.985 1.00 74.25 83 TYR A N 1
ATOM 609 C CA . TYR A 1 83 ? -22.330 -75.878 -69.067 1.00 74.25 83 TYR A CA 1
ATOM 610 C C . TYR A 1 83 ? -21.811 -75.987 -70.500 1.00 74.25 83 TYR A C 1
ATOM 612 O O . TYR A 1 83 ? -22.573 -75.972 -71.462 1.00 74.25 83 TYR A O 1
ATOM 620 N N . GLN A 1 84 ? -20.494 -76.113 -70.620 1.00 79.00 84 GLN A N 1
ATOM 621 C CA . GLN A 1 84 ? -19.799 -76.448 -71.855 1.00 79.00 84 GLN A CA 1
ATOM 622 C C . GLN A 1 84 ? -18.824 -77.585 -71.540 1.00 79.00 84 GLN A C 1
ATOM 624 O O . GLN A 1 84 ? -18.187 -77.585 -70.481 1.00 79.00 84 GLN A O 1
ATOM 629 N N . VAL A 1 85 ? -18.753 -78.568 -72.432 1.00 79.06 85 VAL A N 1
ATOM 630 C CA . VAL A 1 85 ? -17.967 -79.793 -72.285 1.00 79.06 85 VAL A CA 1
ATOM 631 C C . VAL A 1 85 ? -17.062 -79.955 -73.499 1.00 79.06 85 VAL A C 1
ATOM 633 O O . VAL A 1 85 ? -17.526 -80.125 -74.628 1.00 79.06 85 VAL A O 1
ATOM 636 N N . THR A 1 86 ? -15.756 -79.938 -73.251 1.00 83.94 86 THR A N 1
ATOM 637 C CA . THR A 1 86 ? -14.744 -80.293 -74.249 1.00 83.94 86 THR A CA 1
ATOM 638 C C . THR A 1 86 ? -14.683 -81.813 -74.379 1.00 83.94 86 THR A C 1
ATOM 640 O O . THR A 1 86 ? -14.587 -82.515 -73.371 1.00 83.94 86 THR A O 1
ATOM 643 N N . ILE A 1 87 ? -14.721 -82.323 -75.610 1.00 84.62 87 ILE A N 1
ATOM 644 C CA . ILE A 1 87 ? -14.628 -83.748 -75.940 1.00 84.62 87 ILE A CA 1
ATOM 645 C C . ILE A 1 87 ? -13.397 -83.972 -76.822 1.00 84.62 87 ILE A C 1
ATOM 647 O O . ILE A 1 87 ? -13.242 -83.338 -77.867 1.00 84.62 87 ILE A O 1
ATOM 651 N N . GLN A 1 88 ? -12.538 -84.904 -76.421 1.00 85.38 88 GLN A N 1
ATOM 652 C CA . GLN A 1 88 ? -11.377 -85.355 -77.177 1.00 85.38 88 GLN A CA 1
ATOM 653 C C . GLN A 1 88 ? -11.645 -86.733 -77.799 1.00 85.38 88 GLN A C 1
ATOM 655 O O . GLN A 1 88 ? -12.030 -87.659 -77.083 1.00 85.38 88 GLN A O 1
ATOM 660 N N . GLN A 1 89 ? -11.386 -86.901 -79.099 1.00 85.06 89 GLN A N 1
ATOM 661 C CA . GLN A 1 89 ? -11.306 -88.227 -79.723 1.00 85.06 89 GLN A CA 1
ATOM 662 C C . GLN A 1 89 ? -9.858 -88.721 -79.693 1.00 85.06 89 GLN A C 1
ATOM 664 O O . GLN A 1 89 ? -8.939 -88.006 -80.093 1.00 85.06 89 GLN A O 1
ATOM 669 N N . ARG A 1 90 ? -9.655 -89.954 -79.219 1.00 78.19 90 ARG A N 1
ATOM 670 C CA . ARG A 1 90 ? -8.332 -90.571 -79.029 1.00 78.19 90 ARG A CA 1
ATOM 671 C C . ARG A 1 90 ? -8.032 -91.657 -80.062 1.00 78.19 90 ARG A C 1
ATOM 673 O O . ARG A 1 90 ? -6.920 -91.700 -80.579 1.00 78.19 90 ARG A O 1
ATOM 680 N N . THR A 1 91 ? -9.023 -92.460 -80.450 1.00 79.44 91 THR A N 1
ATOM 681 C CA . THR A 1 91 ? -8.885 -93.520 -81.472 1.00 79.44 91 THR A CA 1
ATOM 682 C C . THR A 1 91 ? -10.016 -93.486 -82.507 1.00 79.44 91 THR A C 1
ATOM 684 O O . THR A 1 91 ? -11.108 -92.990 -82.222 1.00 79.44 91 THR A O 1
ATOM 687 N N . ASP A 1 92 ? -9.743 -93.949 -83.734 1.00 85.44 92 ASP A N 1
ATOM 688 C CA . ASP A 1 92 ? -10.732 -94.036 -84.822 1.00 85.44 92 ASP A CA 1
ATOM 689 C C . ASP A 1 92 ? -11.933 -94.919 -84.401 1.00 85.44 92 ASP A C 1
ATOM 691 O O . ASP A 1 92 ? -11.742 -96.001 -83.843 1.00 85.44 92 ASP A O 1
ATOM 695 N N . ILE A 1 93 ? -13.171 -94.489 -84.691 1.00 84.62 93 ILE A N 1
ATOM 696 C CA . ILE A 1 93 ? -14.407 -95.226 -84.348 1.00 84.62 93 ILE A CA 1
ATOM 697 C C . ILE A 1 93 ? -15.165 -95.634 -85.613 1.00 84.62 93 ILE A C 1
ATOM 699 O O . ILE A 1 93 ? -15.455 -94.795 -86.464 1.00 84.62 93 ILE A O 1
ATOM 703 N N . SER A 1 94 ? -15.510 -96.920 -85.719 1.00 83.69 94 SER A N 1
ATOM 704 C CA . SER A 1 94 ? -16.247 -97.500 -86.850 1.00 83.69 94 SER A CA 1
ATOM 705 C C . SER A 1 94 ? -17.726 -97.709 -86.504 1.00 83.69 94 SER A C 1
ATOM 707 O O . SER A 1 94 ? -18.043 -98.344 -85.500 1.00 83.69 94 SER A O 1
ATOM 709 N N . LEU A 1 95 ? -18.631 -97.186 -87.331 1.00 84.75 95 LEU A N 1
ATOM 710 C CA . LEU A 1 95 ? -20.083 -97.196 -87.146 1.00 84.75 95 LEU A CA 1
ATOM 711 C C . LEU A 1 95 ? -20.756 -97.965 -88.294 1.00 84.75 95 LEU A C 1
ATOM 713 O O . LEU A 1 95 ? -20.679 -97.550 -89.451 1.00 84.75 95 LEU A O 1
ATOM 717 N N . ALA A 1 96 ? -21.433 -99.071 -87.978 1.00 83.38 96 ALA A N 1
ATOM 718 C CA . ALA A 1 96 ? -22.151 -99.889 -88.958 1.00 83.38 96 ALA A CA 1
ATOM 719 C C . ALA A 1 96 ? -23.548 -99.316 -89.265 1.00 83.38 96 ALA A C 1
ATOM 721 O O . ALA A 1 96 ? -24.327 -99.047 -88.347 1.00 83.38 96 ALA A O 1
ATOM 722 N N . LEU A 1 97 ? -23.880 -99.166 -90.552 1.00 85.38 97 LEU A N 1
ATOM 723 C CA . LEU A 1 97 ? -25.148 -98.608 -91.052 1.00 85.38 97 LEU A CA 1
ATOM 724 C C . LEU A 1 97 ? -25.856 -99.599 -92.004 1.00 85.38 97 LEU A C 1
ATOM 726 O O . LEU A 1 97 ? -25.266 -100.588 -92.434 1.00 85.38 97 LEU A O 1
ATOM 730 N N . SER A 1 98 ? -27.126 -99.353 -92.353 1.00 83.81 98 SER A N 1
ATOM 731 C CA . SER A 1 98 ? -27.900 -100.206 -93.284 1.00 83.81 98 SER A CA 1
ATOM 732 C C . SER A 1 98 ? -28.268 -99.482 -94.585 1.00 83.81 98 SER A C 1
ATOM 734 O O . SER A 1 98 ? -28.453 -98.269 -94.593 1.00 83.81 98 SER A O 1
ATOM 736 N N . ALA A 1 99 ? -28.354 -100.210 -95.702 1.00 83.31 99 ALA A N 1
ATOM 737 C CA . ALA A 1 99 ? -28.644 -99.620 -97.011 1.00 83.31 99 ALA A CA 1
ATOM 738 C C . ALA A 1 99 ? -30.117 -99.185 -97.148 1.00 83.31 99 ALA A C 1
ATOM 740 O O . ALA A 1 99 ? -31.005 -99.751 -96.509 1.00 83.31 99 ALA A O 1
ATOM 741 N N . GLY A 1 100 ? -30.382 -98.205 -98.016 1.00 83.12 100 GLY A N 1
ATOM 742 C CA . GLY A 1 100 ? -31.722 -97.660 -98.263 1.00 83.12 100 GLY A CA 1
ATOM 743 C C . GLY A 1 100 ? -32.195 -96.615 -97.249 1.00 83.12 100 GLY A C 1
ATOM 744 O O . GLY A 1 100 ? -33.401 -96.415 -97.122 1.00 83.12 100 GLY A O 1
ATOM 745 N N . LYS A 1 101 ? -31.280 -95.973 -96.510 1.00 86.12 101 LYS A N 1
ATOM 746 C CA . LYS A 1 101 ? -31.581 -94.976 -95.468 1.00 86.12 101 LYS A CA 1
ATOM 747 C C . LYS A 1 101 ? -30.562 -93.832 -95.477 1.00 86.12 101 LYS A C 1
ATOM 749 O O . LYS A 1 101 ? -29.372 -94.048 -95.704 1.00 86.12 101 LYS A O 1
ATOM 754 N N . LYS A 1 102 ? -31.032 -92.625 -95.150 1.00 87.69 102 LYS A N 1
ATOM 755 C CA . LYS A 1 102 ? -30.194 -91.470 -94.792 1.00 87.69 102 LYS A CA 1
ATOM 756 C C . LYS A 1 102 ? -29.994 -91.461 -93.274 1.00 87.69 102 LYS A C 1
ATOM 758 O O . LYS A 1 102 ? -30.950 -91.672 -92.528 1.00 87.69 102 LYS A O 1
ATOM 763 N N . TYR A 1 103 ? -28.771 -91.231 -92.812 1.00 89.06 103 TYR A N 1
ATOM 764 C CA . TYR A 1 103 ? -28.395 -91.237 -91.397 1.00 89.06 103 TYR A CA 1
ATOM 765 C C . TYR A 1 103 ? -27.829 -89.892 -90.943 1.00 89.06 103 TYR A C 1
ATOM 767 O O . TYR A 1 103 ? -27.127 -89.226 -91.696 1.00 89.06 103 TYR A O 1
ATOM 775 N N . ALA A 1 104 ? -28.092 -89.536 -89.688 1.00 87.38 104 ALA A N 1
ATOM 776 C CA . ALA A 1 104 ? -27.395 -88.510 -88.927 1.00 87.38 104 ALA A CA 1
ATOM 777 C C . ALA A 1 104 ? -26.299 -89.193 -88.108 1.00 87.38 104 ALA A C 1
ATOM 779 O O . ALA A 1 104 ? -26.575 -90.189 -87.428 1.00 87.38 104 ALA A O 1
ATOM 780 N N . ILE A 1 105 ? -25.085 -88.649 -88.142 1.00 90.62 105 ILE A N 1
ATOM 781 C CA . ILE A 1 105 ? -23.959 -89.114 -87.334 1.00 90.62 105 ILE A CA 1
ATOM 782 C C . ILE A 1 105 ? -23.606 -87.992 -86.370 1.00 90.62 105 ILE A C 1
ATOM 784 O O . ILE A 1 105 ? -23.076 -86.952 -86.765 1.00 90.62 105 ILE A O 1
ATOM 788 N N . VAL A 1 106 ? -23.971 -88.187 -85.109 1.00 88.75 106 VAL A N 1
ATOM 789 C CA . VAL A 1 106 ? -23.998 -87.129 -84.100 1.00 88.75 106 VAL A CA 1
ATOM 790 C C . VAL A 1 106 ? -23.009 -87.456 -82.993 1.00 88.75 106 VAL A C 1
ATOM 792 O O . VAL A 1 106 ? -23.086 -88.532 -82.405 1.00 88.75 106 VAL A O 1
ATOM 795 N N . LEU A 1 107 ? -22.105 -86.531 -82.679 1.00 89.75 107 LEU A N 1
ATOM 796 C CA . LEU A 1 107 ? -21.344 -86.575 -81.433 1.00 89.75 107 LEU A CA 1
ATOM 797 C C . LEU A 1 107 ? -22.228 -85.998 -80.328 1.00 89.75 107 LEU A C 1
ATOM 799 O O . LEU A 1 107 ? -22.666 -84.852 -80.434 1.00 89.75 107 LEU A O 1
ATOM 803 N N . LYS A 1 108 ? -22.480 -86.769 -79.271 1.00 86.62 108 LYS A N 1
ATOM 804 C CA . LYS A 1 108 ? -23.235 -86.317 -78.103 1.00 86.62 108 LYS A CA 1
ATOM 805 C C . LYS A 1 108 ? -22.338 -86.258 -76.874 1.00 86.62 108 LYS A C 1
ATOM 807 O O . LYS A 1 108 ? -21.778 -87.278 -76.482 1.00 86.62 108 LYS A O 1
ATOM 812 N N . GLY A 1 109 ? -22.254 -85.090 -76.244 1.00 83.81 109 GLY A N 1
ATOM 813 C CA . GLY A 1 109 ? -21.798 -84.947 -74.863 1.00 83.81 109 GLY A CA 1
ATOM 814 C C . GLY A 1 109 ? -22.963 -85.154 -73.893 1.00 83.81 109 GLY A C 1
ATOM 815 O O . GLY A 1 109 ? -24.103 -84.788 -74.192 1.00 83.81 109 GLY A O 1
ATOM 816 N N . ARG A 1 110 ? -22.702 -85.738 -72.722 1.00 78.69 110 ARG A N 1
ATOM 817 C CA . ARG A 1 110 ? -23.689 -85.866 -71.641 1.00 78.69 110 ARG A CA 1
ATOM 818 C C . ARG A 1 110 ? -23.081 -85.447 -70.308 1.00 78.69 110 ARG A C 1
ATOM 820 O O . ARG A 1 110 ? -22.032 -85.943 -69.908 1.00 78.69 110 ARG A O 1
ATOM 827 N N . TYR A 1 111 ? -23.803 -84.595 -69.591 1.00 75.88 111 TYR A N 1
ATOM 828 C CA . TYR A 1 111 ? -23.539 -84.255 -68.199 1.00 75.88 111 TYR A CA 1
ATOM 829 C C . TYR A 1 111 ? -24.864 -84.214 -67.435 1.00 75.88 111 TYR A C 1
ATOM 831 O O . TYR A 1 111 ? -25.866 -83.732 -67.963 1.00 75.88 111 TYR A O 1
ATOM 839 N N . LEU A 1 112 ? -24.868 -84.727 -66.205 1.00 71.19 112 LEU A N 1
ATOM 840 C CA . LEU A 1 112 ? -26.006 -84.675 -65.295 1.00 71.19 112 LEU A CA 1
ATOM 841 C C . LEU A 1 112 ? -25.469 -84.473 -63.872 1.00 71.19 112 LEU A C 1
ATOM 843 O O . LEU A 1 112 ? -24.551 -85.168 -63.442 1.00 71.19 112 LEU A O 1
ATOM 847 N N . LEU A 1 113 ? -25.986 -83.469 -63.165 1.00 67.88 113 LEU A N 1
ATOM 848 C CA . LEU A 1 113 ? -25.418 -83.033 -61.889 1.00 67.88 113 LEU A CA 1
ATOM 849 C C . LEU A 1 113 ? -25.656 -84.076 -60.786 1.00 67.88 113 LEU A C 1
ATOM 851 O O . LEU A 1 113 ? -26.796 -84.315 -60.399 1.00 67.88 113 LEU A O 1
ATOM 855 N N . GLY A 1 114 ? -24.570 -84.629 -60.240 1.00 66.62 114 GLY A N 1
ATOM 856 C CA . GLY A 1 114 ? -24.605 -85.584 -59.126 1.00 66.62 114 GLY A CA 1
ATOM 857 C C . GLY A 1 114 ? -24.744 -87.057 -59.527 1.00 66.62 114 GLY A C 1
ATOM 858 O O . GLY A 1 114 ? -24.811 -87.896 -58.636 1.00 66.62 114 GLY A O 1
ATOM 859 N N . GLU A 1 115 ? -24.752 -87.361 -60.827 1.00 74.62 115 GLU A N 1
ATOM 860 C CA . GLU A 1 115 ? -24.733 -88.723 -61.372 1.00 74.62 115 GLU A CA 1
ATOM 861 C C . GLU A 1 115 ? -23.372 -89.002 -62.024 1.00 74.62 115 GLU A C 1
ATOM 863 O O . GLU A 1 115 ? -22.864 -88.191 -62.804 1.00 74.62 115 GLU A O 1
ATOM 868 N N . ASP A 1 116 ? -22.777 -90.160 -61.735 1.00 71.25 116 ASP A N 1
ATOM 869 C CA . ASP A 1 116 ? -21.524 -90.559 -62.372 1.00 71.25 116 ASP A CA 1
ATOM 870 C C . ASP A 1 116 ? -21.734 -90.968 -63.833 1.00 71.25 116 ASP A C 1
ATOM 872 O O . ASP A 1 116 ? -22.702 -91.645 -64.186 1.00 71.25 116 ASP A O 1
ATOM 876 N N . THR A 1 117 ? -20.759 -90.660 -64.688 1.00 74.69 117 THR A N 1
ATOM 877 C CA . THR A 1 117 ? -20.698 -91.191 -66.058 1.00 74.69 117 THR A CA 1
ATOM 878 C C . THR A 1 117 ? -19.863 -92.472 -66.130 1.00 74.69 117 THR A C 1
ATOM 880 O O . THR A 1 117 ? -19.029 -92.745 -65.266 1.00 74.69 117 THR A O 1
ATOM 883 N N . TYR A 1 118 ? -20.009 -93.224 -67.222 1.00 70.81 118 TYR A N 1
ATOM 884 C CA . TYR A 1 118 ? -19.166 -94.364 -67.609 1.00 70.81 118 TYR A CA 1
ATOM 885 C C . TYR A 1 118 ? -17.673 -93.975 -67.719 1.00 70.81 118 TYR A C 1
ATOM 887 O O . TYR A 1 118 ? -16.801 -94.829 -67.670 1.00 70.81 118 TYR A O 1
ATOM 895 N N . GLN A 1 119 ? -17.321 -92.689 -67.827 1.00 74.25 119 GLN A N 1
ATOM 896 C CA . GLN A 1 119 ? -15.913 -92.278 -67.768 1.00 74.25 119 GLN A CA 1
ATOM 897 C C . GLN A 1 119 ? -15.335 -92.320 -66.338 1.00 74.25 119 GLN A C 1
ATOM 899 O O . GLN A 1 119 ? -14.118 -92.377 -66.171 1.00 74.25 119 GLN A O 1
ATOM 904 N N . VAL A 1 120 ? -16.193 -92.275 -65.314 1.00 70.69 120 VAL A N 1
ATOM 905 C CA . VAL A 1 120 ? -15.814 -92.091 -63.902 1.00 70.69 120 VAL A CA 1
ATOM 906 C C . VAL A 1 120 ? -16.140 -93.324 -63.051 1.00 70.69 120 VAL A C 1
ATOM 908 O O . VAL A 1 120 ? -15.314 -93.735 -62.240 1.00 70.69 120 VAL A O 1
ATOM 911 N N . ASN A 1 121 ? -17.306 -93.949 -63.246 1.00 69.38 121 ASN A N 1
ATOM 912 C CA . ASN A 1 121 ? -17.792 -95.057 -62.417 1.00 69.38 121 ASN A CA 1
ATOM 913 C C . ASN A 1 121 ? -18.109 -96.308 -63.246 1.00 69.38 121 ASN A C 1
ATOM 915 O O . ASN A 1 121 ? -18.806 -96.249 -64.263 1.00 69.38 121 ASN A O 1
ATOM 919 N N . THR A 1 122 ? -17.628 -97.458 -62.762 1.00 66.56 122 THR A N 1
ATOM 920 C CA . THR A 1 122 ? -17.710 -98.748 -63.466 1.00 66.56 122 THR A CA 1
ATOM 921 C C . THR A 1 122 ? -19.093 -99.412 -63.491 1.00 66.56 122 THR A C 1
ATOM 923 O O . THR A 1 122 ? -19.281 -100.412 -64.180 1.00 66.56 122 THR A O 1
ATOM 926 N N . ALA A 1 123 ? -20.067 -98.852 -62.766 1.00 70.19 123 ALA A N 1
ATOM 927 C CA . ALA A 1 123 ? -21.465 -99.287 -62.779 1.00 70.19 123 ALA A CA 1
ATOM 928 C C . ALA A 1 123 ? -22.412 -98.314 -63.515 1.00 70.19 123 ALA A C 1
ATOM 930 O O . ALA A 1 123 ? -23.606 -98.596 -63.631 1.00 70.19 123 ALA A O 1
ATOM 931 N N . SER A 1 124 ? -21.916 -97.167 -63.998 1.00 71.19 124 SER A N 1
ATOM 932 C CA . SER A 1 124 ? -22.754 -96.185 -64.697 1.00 71.19 124 SER A CA 1
ATOM 933 C C . SER A 1 124 ? -23.096 -96.634 -66.118 1.00 71.19 124 SER A C 1
ATOM 935 O O . SER A 1 124 ? -22.249 -97.129 -66.853 1.00 71.19 124 SER A O 1
ATOM 937 N N . HIS A 1 125 ? -24.338 -96.384 -66.531 1.00 70.25 125 HIS A N 1
ATOM 938 C CA . HIS A 1 125 ? -24.841 -96.631 -67.885 1.00 70.25 125 HIS A CA 1
ATOM 939 C C . HIS A 1 125 ? -24.869 -95.354 -68.755 1.00 70.25 125 HIS A C 1
ATOM 941 O O . HIS A 1 125 ? -25.456 -95.355 -69.837 1.00 70.25 125 HIS A O 1
ATOM 947 N N . ILE A 1 126 ? -24.270 -94.251 -68.286 1.00 73.62 126 ILE A N 1
ATOM 948 C CA . ILE A 1 126 ? -24.311 -92.932 -68.936 1.00 73.62 126 ILE A CA 1
ATOM 949 C C . ILE A 1 126 ? -22.930 -92.604 -69.519 1.00 73.62 126 ILE A C 1
ATOM 951 O O . ILE A 1 126 ? -22.036 -92.178 -68.793 1.00 73.62 126 ILE A O 1
ATOM 955 N N . HIS A 1 127 ? -22.722 -92.766 -70.827 1.00 73.06 127 HIS A N 1
ATOM 956 C CA . HIS A 1 127 ? -21.472 -92.335 -71.470 1.00 73.06 127 HIS A CA 1
ATOM 957 C C . HIS A 1 127 ? -21.308 -90.807 -71.400 1.00 73.06 127 HIS A C 1
ATOM 959 O O . HIS A 1 127 ? -22.248 -90.080 -71.711 1.00 73.06 127 HIS A O 1
ATOM 965 N N . ALA A 1 128 ? -20.119 -90.316 -71.029 1.00 75.44 128 ALA A N 1
ATOM 966 C CA . ALA A 1 128 ? -19.829 -88.875 -70.971 1.00 75.44 128 ALA A CA 1
ATOM 967 C C . ALA A 1 128 ? -19.761 -88.232 -72.370 1.00 75.44 128 ALA A C 1
ATOM 969 O O . ALA A 1 128 ? -20.171 -87.087 -72.563 1.00 75.44 128 ALA A O 1
ATOM 970 N N . ALA A 1 129 ? -19.285 -88.998 -73.353 1.00 82.62 129 ALA A N 1
ATOM 971 C CA . ALA A 1 129 ? -19.375 -88.693 -74.772 1.00 82.62 129 ALA A CA 1
ATOM 972 C C . ALA A 1 129 ? -19.612 -89.984 -75.570 1.00 82.62 129 ALA A C 1
ATOM 974 O O . ALA A 1 129 ? -19.042 -91.026 -75.247 1.00 82.62 129 ALA A O 1
ATOM 975 N N . GLU A 1 130 ? -20.443 -89.921 -76.607 1.00 82.12 130 GLU A N 1
ATOM 976 C CA . GLU A 1 130 ? -20.768 -91.055 -77.482 1.00 82.12 130 GLU A CA 1
ATOM 977 C C . GLU A 1 130 ? -21.089 -90.585 -78.910 1.00 82.12 130 GLU A C 1
ATOM 979 O O . GLU A 1 130 ? -21.537 -89.453 -79.112 1.00 82.12 130 GLU A O 1
ATOM 984 N N . PHE A 1 131 ? -20.914 -91.459 -79.907 1.00 86.06 131 PHE A N 1
ATOM 985 C CA . PHE A 1 131 ? -21.522 -91.252 -81.223 1.00 86.06 131 PHE A CA 1
ATOM 986 C C . PHE A 1 131 ? -22.902 -91.907 -81.274 1.00 86.06 131 PHE A C 1
ATOM 988 O O . PHE A 1 131 ? -23.064 -93.085 -80.948 1.00 86.06 131 PHE A O 1
ATOM 995 N N . VAL A 1 132 ? -23.891 -91.149 -81.739 1.00 81.81 132 VAL A N 1
ATOM 996 C CA . VAL A 1 132 ? -25.264 -91.607 -81.932 1.00 81.81 132 VAL A CA 1
ATOM 997 C C . VAL A 1 132 ? -25.568 -91.630 -83.425 1.00 81.81 132 VAL A C 1
ATOM 999 O O . VAL A 1 132 ? -25.527 -90.600 -84.101 1.00 81.81 132 VAL A O 1
ATOM 1002 N N . THR A 1 133 ? -25.900 -92.813 -83.936 1.00 83.94 133 THR A N 1
ATOM 1003 C CA . THR A 1 133 ? -26.475 -92.980 -85.275 1.00 83.94 133 THR A CA 1
ATOM 1004 C C . THR A 1 133 ? -27.995 -92.832 -85.181 1.00 83.94 133 THR A C 1
ATOM 1006 O O . THR A 1 133 ? -28.619 -93.385 -84.274 1.00 83.94 133 THR A O 1
ATOM 1009 N N . ARG A 1 134 ? -28.617 -92.060 -86.078 1.00 83.69 134 ARG A N 1
ATOM 1010 C CA . ARG A 1 134 ? -30.088 -91.935 -86.179 1.00 83.69 134 ARG A CA 1
ATOM 1011 C C . ARG A 1 134 ? -30.508 -91.884 -87.641 1.00 83.69 134 ARG A C 1
ATOM 1013 O O . ARG A 1 134 ? -29.747 -91.393 -88.463 1.00 83.69 134 ARG A O 1
ATOM 1020 N N . THR A 1 135 ? -31.712 -92.338 -87.981 1.00 80.19 135 THR A N 1
ATOM 1021 C CA . THR A 1 135 ? -32.260 -92.102 -89.332 1.00 80.19 135 THR A CA 1
ATOM 1022 C C . THR A 1 135 ? -32.564 -90.606 -89.493 1.00 80.19 135 THR A C 1
ATOM 1024 O O . THR A 1 135 ? -33.266 -90.035 -88.661 1.00 80.19 135 THR A O 1
ATOM 1027 N N . TYR A 1 136 ? -32.017 -89.969 -90.530 1.00 77.75 136 TYR A N 1
ATOM 1028 C CA . TYR A 1 136 ? -32.171 -88.538 -90.808 1.00 77.75 136 TYR A CA 1
ATOM 1029 C C . TYR A 1 136 ? -33.304 -88.316 -91.810 1.00 77.75 136 TYR A C 1
ATOM 1031 O O . TYR A 1 136 ? -33.294 -88.847 -92.920 1.00 77.75 136 TYR A O 1
ATOM 1039 N N . THR A 1 137 ? -34.247 -87.470 -91.422 1.00 75.19 137 THR A N 1
ATOM 1040 C CA . THR A 1 137 ? -35.237 -86.825 -92.294 1.00 75.19 137 THR A CA 1
ATOM 1041 C C . THR A 1 137 ? -34.866 -85.356 -92.434 1.00 75.19 137 THR A C 1
ATOM 1043 O O . THR A 1 137 ? -34.319 -84.803 -91.489 1.00 75.19 137 THR A O 1
ATOM 1046 N N . ASP A 1 138 ? -35.245 -84.668 -93.507 1.00 73.88 138 ASP A N 1
ATOM 1047 C CA . ASP A 1 138 ? -34.845 -83.260 -93.712 1.00 73.88 138 ASP A CA 1
ATOM 1048 C C . ASP A 1 138 ? -35.524 -82.252 -92.748 1.00 73.88 138 ASP A C 1
ATOM 1050 O O . ASP A 1 138 ? -35.290 -81.052 -92.813 1.00 73.88 138 ASP A O 1
ATOM 1054 N N . SER A 1 139 ? -36.340 -82.745 -91.807 1.00 73.81 139 SER A N 1
ATOM 1055 C CA . SER A 1 139 ? -36.840 -82.022 -90.622 1.00 73.81 139 SER A CA 1
ATOM 1056 C C . SER A 1 139 ? -36.081 -82.358 -89.322 1.00 73.81 139 SER A C 1
ATOM 1058 O O . SER A 1 139 ? -36.558 -82.045 -88.232 1.00 73.81 139 SER A O 1
ATOM 1060 N N . TYR A 1 140 ? -34.943 -83.055 -89.403 1.00 78.00 140 TYR A N 1
ATOM 1061 C CA . TYR A 1 140 ? -34.145 -83.456 -88.244 1.00 78.00 140 TYR A CA 1
ATOM 1062 C C . TYR A 1 140 ? -33.527 -82.235 -87.550 1.00 78.00 140 TYR A C 1
ATOM 1064 O O . TYR A 1 140 ? -33.097 -81.286 -88.202 1.00 78.00 140 TYR A O 1
ATOM 1072 N N . GLN A 1 141 ? -33.467 -82.264 -86.220 1.00 78.44 141 GLN A N 1
ATOM 1073 C CA . GLN A 1 141 ? -32.851 -81.232 -85.385 1.00 78.44 141 GLN A CA 1
ATOM 1074 C C . GLN A 1 141 ? -31.924 -81.903 -84.366 1.00 78.44 141 GLN A C 1
ATOM 1076 O O . GLN A 1 141 ? -32.217 -83.001 -83.883 1.00 78.44 141 GLN A O 1
ATOM 1081 N N . LEU A 1 142 ? -30.806 -81.252 -84.043 1.00 82.19 142 LEU A N 1
ATOM 1082 C CA . LEU A 1 142 ? -29.903 -81.699 -82.981 1.00 82.19 142 LEU A CA 1
ATOM 1083 C C . LEU A 1 142 ? -30.557 -81.484 -81.609 1.00 82.19 142 LEU A C 1
ATOM 1085 O O . LEU A 1 142 ? -31.223 -80.474 -81.382 1.00 82.19 142 LEU A O 1
ATOM 1089 N N . GLY A 1 143 ? -30.377 -82.444 -80.702 1.00 78.56 143 GLY A N 1
ATOM 1090 C CA . GLY A 1 143 ? -30.768 -82.290 -79.302 1.00 78.56 143 GLY A CA 1
ATOM 1091 C C . GLY A 1 143 ? -29.767 -81.456 -78.498 1.00 78.56 143 GLY A C 1
ATOM 1092 O O . GLY A 1 143 ? -28.685 -81.116 -78.970 1.00 78.56 143 GLY A O 1
ATOM 1093 N N . ASP A 1 144 ? -30.097 -81.185 -77.237 1.00 80.88 144 ASP A N 1
ATOM 1094 C CA . ASP A 1 144 ? -29.138 -80.595 -76.297 1.00 80.88 144 ASP A CA 1
ATOM 1095 C C . ASP A 1 144 ? -27.903 -81.504 -76.123 1.00 80.88 144 ASP A C 1
ATOM 1097 O O . ASP A 1 144 ? -28.025 -82.738 -76.085 1.00 80.88 144 ASP A O 1
ATOM 1101 N N . GLY A 1 145 ? -26.710 -80.911 -76.059 1.00 82.88 145 GLY A N 1
ATOM 1102 C CA . GLY A 1 145 ? -25.436 -81.633 -76.030 1.00 82.88 145 GLY A CA 1
ATOM 1103 C C . GLY A 1 145 ? -25.046 -82.362 -77.323 1.00 82.88 145 GLY A C 1
ATOM 1104 O O . GLY A 1 145 ? -24.244 -83.290 -77.246 1.00 82.88 145 GLY A O 1
ATOM 1105 N N . GLU A 1 146 ? -25.601 -82.026 -78.496 1.00 89.06 146 GLU A N 1
ATOM 1106 C CA . GLU A 1 146 ? -25.338 -82.736 -79.765 1.00 89.06 146 GLU A CA 1
ATOM 1107 C C . GLU A 1 146 ? -24.696 -81.855 -80.853 1.00 89.06 146 GLU A C 1
ATOM 1109 O O . GLU A 1 146 ? -25.190 -80.774 -81.165 1.00 89.06 146 GLU A O 1
ATOM 1114 N N . LEU A 1 147 ? -23.638 -82.362 -81.503 1.00 89.06 147 LEU A N 1
ATOM 1115 C CA . LEU A 1 147 ? -23.057 -81.808 -82.735 1.00 89.06 147 LEU A CA 1
ATOM 1116 C C . LEU A 1 147 ? -23.191 -82.796 -83.899 1.00 89.06 147 LEU A C 1
ATOM 1118 O O . LEU A 1 147 ? -22.875 -83.980 -83.763 1.00 89.06 147 LEU A O 1
ATOM 1122 N N . LEU A 1 148 ? -23.579 -82.300 -85.075 1.00 89.88 148 LEU A N 1
ATOM 1123 C CA . LEU A 1 148 ? -23.560 -83.085 -86.309 1.00 89.88 148 LEU A CA 1
ATOM 1124 C C . LEU A 1 148 ? -22.121 -83.226 -86.831 1.00 89.88 148 LEU A C 1
ATOM 1126 O O . LEU A 1 148 ? -21.412 -82.237 -87.011 1.00 89.88 148 LEU A O 1
ATOM 1130 N N . VAL A 1 149 ? -21.697 -84.464 -87.081 1.00 90.31 149 VAL A N 1
ATOM 1131 C CA . VAL A 1 149 ? -20.376 -84.801 -87.640 1.00 90.31 149 VAL A CA 1
ATOM 1132 C C . VAL A 1 149 ? -20.476 -84.946 -89.158 1.00 90.31 149 VAL A C 1
ATOM 1134 O O . VAL A 1 149 ? -19.621 -84.453 -89.889 1.00 90.31 149 VAL A O 1
ATOM 1137 N N . CYS A 1 150 ? -21.529 -85.627 -89.617 1.00 90.19 150 CYS A N 1
ATOM 1138 C CA . CYS A 1 150 ? -21.968 -85.712 -91.009 1.00 90.19 150 CYS A CA 1
ATOM 1139 C C . CYS A 1 150 ? -23.407 -86.240 -91.088 1.00 90.19 150 CYS A C 1
ATOM 1141 O O . CYS A 1 150 ? -23.921 -86.829 -90.128 1.00 90.19 150 CYS A O 1
ATOM 1143 N N . THR A 1 151 ? -24.027 -86.107 -92.260 1.00 90.69 151 THR A N 1
ATOM 1144 C CA . THR A 1 151 ? -25.078 -87.043 -92.681 1.00 90.69 151 THR A CA 1
ATOM 1145 C C . THR A 1 151 ? -24.489 -88.084 -93.633 1.00 90.69 151 THR A C 1
ATOM 1147 O O . THR A 1 151 ? -23.481 -87.828 -94.293 1.00 90.69 151 THR A O 1
ATOM 1150 N N . VAL A 1 152 ? -25.088 -89.274 -93.697 1.00 89.50 152 VAL A N 1
ATOM 1151 C CA . VAL A 1 152 ? -24.705 -90.308 -94.670 1.00 89.50 152 VAL A CA 1
ATOM 1152 C C . VAL A 1 152 ? -25.943 -90.797 -95.406 1.00 89.50 152 VAL A C 1
ATOM 1154 O O . VAL A 1 152 ? -26.813 -91.424 -94.803 1.00 89.50 152 VAL A O 1
ATOM 1157 N N . ASN A 1 153 ? -26.048 -90.502 -96.699 1.00 90.19 153 ASN A N 1
ATOM 1158 C CA . ASN A 1 153 ? -27.181 -90.897 -97.532 1.00 90.19 153 ASN A CA 1
ATOM 1159 C C . ASN A 1 153 ? -26.857 -92.184 -98.297 1.00 90.19 153 ASN A C 1
ATOM 1161 O O . ASN A 1 153 ? -26.097 -92.147 -99.262 1.00 90.19 153 ASN A O 1
ATOM 1165 N N . ILE A 1 154 ? -27.418 -93.319 -97.870 1.00 88.38 154 ILE A N 1
ATOM 1166 C CA . ILE A 1 154 ? -27.097 -94.635 -98.433 1.00 88.38 154 ILE A CA 1
ATOM 1167 C C . ILE A 1 154 ? -28.274 -95.137 -99.288 1.00 88.38 154 ILE A C 1
ATOM 1169 O O . ILE A 1 154 ? -29.307 -95.518 -98.726 1.00 88.38 154 ILE A O 1
ATOM 1173 N N . PRO A 1 155 ? -28.149 -95.193 -100.630 1.00 85.44 155 PRO A N 1
ATOM 1174 C CA . PRO A 1 155 ? -29.200 -95.704 -101.511 1.00 85.44 155 PRO A CA 1
ATOM 1175 C C . PRO A 1 155 ? -29.620 -97.148 -101.204 1.00 85.44 155 PRO A C 1
ATOM 1177 O O . PRO A 1 155 ? -28.913 -97.907 -100.539 1.00 85.44 155 PRO A O 1
ATOM 1180 N N . ALA A 1 156 ? -30.777 -97.567 -101.716 1.00 84.88 156 ALA A N 1
ATOM 1181 C CA . ALA A 1 156 ? -31.181 -98.968 -101.643 1.00 84.88 156 ALA A CA 1
ATOM 1182 C C . ALA A 1 156 ? -30.312 -99.825 -102.584 1.00 84.88 156 ALA A C 1
ATOM 1184 O O . ALA A 1 156 ? -30.115 -99.470 -103.743 1.00 84.88 156 ALA A O 1
ATOM 1185 N N . GLY A 1 157 ? -29.812 -100.961 -102.091 1.00 78.69 157 GLY A N 1
ATOM 1186 C CA . GLY A 1 157 ? -29.078 -101.947 -102.897 1.00 78.69 157 GLY A CA 1
ATOM 1187 C C . GLY A 1 157 ? -27.555 -101.771 -102.994 1.00 78.69 157 GLY A C 1
ATOM 1188 O O . GLY A 1 157 ? -26.905 -102.649 -103.554 1.00 78.69 157 GLY A O 1
ATOM 1189 N N . VAL A 1 158 ? -26.959 -100.711 -102.432 1.00 80.00 158 VAL A N 1
ATOM 1190 C CA . VAL A 1 158 ? -25.488 -100.623 -102.308 1.00 80.00 158 VAL A CA 1
ATOM 1191 C C . VAL A 1 158 ? -24.968 -101.474 -101.145 1.00 80.00 158 VAL A C 1
ATOM 1193 O O . VAL A 1 158 ? -25.609 -101.584 -100.103 1.00 80.00 158 VAL A O 1
ATOM 1196 N N . SER A 1 159 ? -23.790 -102.077 -101.327 1.00 85.81 159 SER A N 1
ATOM 1197 C CA . SER A 1 159 ? -23.143 -102.980 -100.360 1.00 85.81 159 SER A CA 1
ATOM 1198 C C . SER A 1 159 ? -21.963 -102.356 -99.602 1.00 85.81 159 SER A C 1
ATOM 1200 O O . SER A 1 159 ? -21.310 -103.039 -98.811 1.00 85.81 159 SER A O 1
ATOM 1202 N N . ALA A 1 160 ? -21.649 -101.086 -99.867 1.00 84.75 160 ALA A N 1
ATOM 1203 C CA . ALA A 1 160 ? -20.623 -100.333 -99.159 1.00 84.75 160 ALA A CA 1
ATOM 1204 C C . ALA A 1 160 ? -20.923 -98.829 -99.162 1.00 84.75 160 ALA A C 1
ATOM 1206 O O . ALA A 1 160 ? -21.555 -98.321 -100.089 1.00 84.75 160 ALA A O 1
ATOM 1207 N N . ILE A 1 161 ? -20.423 -98.127 -98.144 1.00 88.56 161 ILE A N 1
ATOM 1208 C CA . ILE A 1 161 ? -20.434 -96.661 -98.073 1.00 88.56 161 ILE A CA 1
ATOM 1209 C C . ILE A 1 161 ? -19.267 -96.120 -98.906 1.00 88.56 161 ILE A C 1
ATOM 1211 O O . ILE A 1 161 ? -18.134 -96.580 -98.760 1.00 88.56 161 ILE A O 1
ATOM 1215 N N . THR A 1 162 ? -19.526 -95.130 -99.762 1.00 90.50 162 THR A N 1
ATOM 1216 C CA . THR A 1 162 ? -18.494 -94.382 -100.505 1.00 90.50 162 THR A CA 1
ATOM 1217 C C . THR A 1 162 ? -18.344 -92.967 -99.942 1.00 90.50 162 THR A C 1
ATOM 1219 O O . THR A 1 162 ? -19.197 -92.501 -99.188 1.00 90.50 162 THR A O 1
ATOM 1222 N N . GLN A 1 163 ? -17.264 -92.259 -100.294 1.00 89.44 163 GLN A N 1
ATOM 1223 C CA . GLN A 1 163 ? -17.042 -90.888 -99.811 1.00 89.44 163 GLN A CA 1
ATOM 1224 C C . GLN A 1 163 ? -18.158 -89.929 -100.264 1.00 89.44 163 GLN A C 1
ATOM 1226 O O . GLN A 1 163 ? -18.532 -89.039 -99.513 1.00 89.44 163 GLN A O 1
ATOM 1231 N N . GLU A 1 164 ? -18.729 -90.159 -101.450 1.00 87.62 164 GLU A N 1
ATOM 1232 C CA . GLU A 1 164 ? -19.843 -89.389 -102.028 1.00 87.62 164 GLU A CA 1
ATOM 1233 C C . GLU A 1 164 ? -21.169 -89.557 -101.265 1.00 87.62 164 GLU A C 1
ATOM 1235 O O . GLU A 1 164 ? -22.068 -88.735 -101.407 1.00 87.62 164 GLU A O 1
ATOM 1240 N N . MET A 1 165 ? -21.304 -90.608 -100.446 1.00 91.50 165 MET A N 1
ATOM 1241 C CA . MET A 1 165 ? -22.472 -90.796 -99.578 1.00 91.50 165 MET A CA 1
ATOM 1242 C C . MET A 1 165 ? -22.374 -89.989 -98.277 1.00 91.50 165 MET A C 1
ATOM 1244 O O . MET A 1 165 ? -23.371 -89.905 -97.566 1.00 91.50 165 MET A O 1
ATOM 1248 N N . ILE A 1 166 ? -21.199 -89.440 -97.941 1.00 91.94 166 ILE A N 1
ATOM 1249 C CA . ILE A 1 166 ? -20.907 -88.754 -96.675 1.00 91.94 166 ILE A CA 1
ATOM 1250 C C . ILE A 1 166 ? -20.917 -87.240 -96.909 1.00 91.94 166 ILE A C 1
ATOM 1252 O O . ILE A 1 166 ? -20.067 -86.721 -97.629 1.00 91.94 166 ILE A O 1
ATOM 1256 N N . ASP A 1 167 ? -21.826 -86.527 -96.247 1.00 89.31 167 ASP A N 1
ATOM 1257 C CA . ASP A 1 167 ? -21.933 -85.068 -96.320 1.00 89.31 167 ASP A CA 1
ATOM 1258 C C . ASP A 1 167 ? -21.540 -84.418 -94.986 1.00 89.31 167 ASP A C 1
ATOM 1260 O O . ASP A 1 167 ? -22.158 -84.661 -93.945 1.00 89.31 167 ASP A O 1
ATOM 1264 N N . THR A 1 168 ? -20.497 -83.589 -95.023 1.00 88.31 168 THR A N 1
ATOM 1265 C CA . THR A 1 168 ? -19.952 -82.821 -93.892 1.00 88.31 168 THR A CA 1
ATOM 1266 C C . THR A 1 168 ? -20.236 -81.319 -93.982 1.00 88.31 168 THR A C 1
ATOM 1268 O O . THR A 1 168 ? -19.722 -80.569 -93.155 1.00 88.31 168 THR A O 1
ATOM 1271 N N . SER A 1 169 ? -21.035 -80.845 -94.944 1.00 83.25 169 SER A N 1
ATOM 1272 C CA . SER A 1 169 ? -21.269 -79.406 -95.169 1.00 83.25 169 SER A CA 1
ATOM 1273 C C . SER A 1 169 ? -21.884 -78.675 -93.966 1.00 83.25 169 SER A C 1
ATOM 1275 O O . SER A 1 169 ? -21.575 -77.509 -93.730 1.00 83.25 169 SER A O 1
ATOM 1277 N N . GLU A 1 170 ? -22.684 -79.375 -93.158 1.00 84.50 170 GLU A N 1
ATOM 1278 C CA . GLU A 1 170 ? -23.305 -78.867 -91.924 1.00 84.50 170 GLU A CA 1
ATOM 1279 C C . GLU A 1 170 ? -22.388 -78.971 -90.677 1.00 84.50 170 GLU A C 1
ATOM 1281 O O . GLU A 1 170 ? -22.801 -78.643 -89.562 1.00 84.50 170 GLU A O 1
ATOM 1286 N N . ARG A 1 171 ? -21.134 -79.426 -90.825 1.00 88.88 171 ARG A N 1
ATOM 1287 C CA . ARG A 1 171 ? -20.184 -79.608 -89.713 1.00 88.88 171 ARG A CA 1
ATOM 1288 C C . ARG A 1 171 ? -19.487 -78.295 -89.338 1.00 88.88 171 ARG A C 1
ATOM 1290 O O . ARG A 1 171 ? -18.752 -77.707 -90.127 1.00 88.88 171 ARG A O 1
ATOM 1297 N N . ILE A 1 172 ? -19.652 -77.870 -88.086 1.00 87.44 172 ILE A N 1
ATOM 1298 C CA . ILE A 1 172 ? -19.110 -76.600 -87.574 1.00 87.44 172 ILE A CA 1
ATOM 1299 C C . ILE A 1 172 ? -17.623 -76.747 -87.208 1.00 87.44 172 ILE A C 1
ATOM 1301 O O . ILE A 1 172 ? -17.300 -77.295 -86.155 1.00 87.44 172 ILE A O 1
ATOM 1305 N N . ASN A 1 173 ? -16.720 -76.214 -88.036 1.00 82.19 173 ASN A N 1
ATOM 1306 C CA . ASN A 1 173 ? -15.268 -76.207 -87.791 1.00 82.19 173 ASN A CA 1
ATOM 1307 C C . ASN A 1 173 ? -14.789 -74.846 -87.241 1.00 82.19 173 ASN A C 1
ATOM 1309 O O . ASN A 1 173 ? -15.310 -73.805 -87.643 1.00 82.19 173 ASN A O 1
ATOM 1313 N N . ARG A 1 174 ? -13.798 -74.834 -86.338 1.00 81.94 174 ARG A N 1
ATOM 1314 C CA . ARG A 1 174 ? -13.326 -73.644 -85.596 1.00 81.94 174 ARG A CA 1
ATOM 1315 C C . ARG A 1 174 ? -11.794 -73.612 -85.441 1.00 81.94 174 ARG A C 1
ATOM 1317 O O . ARG A 1 174 ? -11.149 -74.654 -85.434 1.00 81.94 174 ARG A O 1
ATOM 1324 N N . THR A 1 175 ? -11.230 -72.419 -85.234 1.00 66.81 175 THR A N 1
ATOM 1325 C CA . THR A 1 175 ? -9.781 -72.185 -85.039 1.00 66.81 175 THR A CA 1
ATOM 1326 C C . THR A 1 175 ? -9.547 -71.265 -83.836 1.00 66.81 175 THR A C 1
ATOM 1328 O O . THR A 1 175 ? -10.367 -70.389 -83.568 1.00 66.81 175 THR A O 1
ATOM 1331 N N . ILE A 1 176 ? -8.433 -71.439 -83.115 1.00 62.84 176 ILE A N 1
ATOM 1332 C CA . ILE A 1 176 ? -8.017 -70.589 -81.983 1.00 62.84 176 ILE A CA 1
ATOM 1333 C C . ILE A 1 176 ? -6.850 -69.705 -82.446 1.00 62.84 176 ILE A C 1
ATOM 1335 O O . ILE A 1 176 ? -5.871 -70.238 -82.965 1.00 62.84 176 ILE A O 1
ATOM 1339 N N . GLY A 1 177 ? -6.930 -68.380 -82.272 1.00 55.94 177 GLY A N 1
ATOM 1340 C CA . GLY A 1 177 ? -5.914 -67.451 -82.788 1.00 55.94 177 GLY A CA 1
ATOM 1341 C C . GLY A 1 177 ? -5.665 -66.229 -81.903 1.00 55.94 177 GLY A C 1
ATOM 1342 O O . GLY A 1 177 ? -6.521 -65.355 -81.802 1.00 55.94 177 GLY A O 1
ATOM 1343 N N . ILE A 1 178 ? -4.470 -66.167 -81.304 1.00 66.06 178 ILE A N 1
ATOM 1344 C CA . ILE A 1 178 ? -3.854 -64.958 -80.733 1.00 66.06 178 ILE A CA 1
ATOM 1345 C C . ILE A 1 178 ? -2.348 -65.018 -81.049 1.00 66.06 178 ILE A C 1
ATOM 1347 O O . ILE A 1 178 ? -1.670 -65.954 -80.624 1.00 66.06 178 ILE A O 1
ATOM 1351 N N . ASP A 1 179 ? -1.824 -64.029 -81.774 1.00 69.38 179 ASP A N 1
ATOM 1352 C CA . ASP A 1 179 ? -0.390 -63.877 -82.073 1.00 69.38 179 ASP A CA 1
ATOM 1353 C C . ASP A 1 179 ? 0.363 -63.198 -80.905 1.00 69.38 179 ASP A C 1
ATOM 1355 O O . ASP A 1 179 ? -0.247 -62.591 -80.025 1.00 69.38 179 ASP A O 1
ATOM 1359 N N . ILE A 1 180 ? 1.705 -63.201 -80.916 1.00 70.94 180 ILE A N 1
ATOM 1360 C CA . ILE A 1 180 ? 2.538 -62.417 -79.978 1.00 70.94 180 ILE A CA 1
ATOM 1361 C C . ILE A 1 180 ? 3.473 -61.487 -80.763 1.00 70.94 180 ILE A C 1
ATOM 1363 O O . ILE A 1 180 ? 4.123 -61.920 -81.713 1.00 70.94 180 ILE A O 1
ATOM 1367 N N . SER A 1 181 ? 3.559 -60.206 -80.380 1.00 77.31 181 SER A N 1
ATOM 1368 C CA . SER A 1 181 ? 4.291 -59.183 -81.141 1.00 77.31 181 SER A CA 1
ATOM 1369 C C . SER A 1 181 ? 5.134 -58.221 -80.301 1.00 77.31 181 SER A C 1
ATOM 1371 O O . SER A 1 181 ? 4.791 -57.824 -79.191 1.00 77.31 181 SER A O 1
ATOM 1373 N N . ASP A 1 182 ? 6.224 -57.778 -80.919 1.00 78.12 182 ASP A N 1
ATOM 1374 C CA . ASP A 1 182 ? 7.206 -56.810 -80.429 1.00 78.12 182 ASP A CA 1
ATOM 1375 C C . ASP A 1 182 ? 6.819 -55.332 -80.667 1.00 78.12 182 ASP A C 1
ATOM 1377 O O . ASP A 1 182 ? 7.607 -54.417 -80.390 1.00 78.12 182 ASP A O 1
ATOM 1381 N N . SER A 1 183 ? 5.627 -55.107 -81.232 1.00 79.69 183 SER A N 1
ATOM 1382 C CA . SER A 1 183 ? 5.096 -53.797 -81.617 1.00 79.69 183 SER A CA 1
ATOM 1383 C C . SER A 1 183 ? 4.381 -53.088 -80.467 1.00 79.69 183 SER A C 1
ATOM 1385 O O . SER A 1 183 ? 3.559 -53.676 -79.770 1.00 79.69 183 SER A O 1
ATOM 1387 N N . VAL A 1 184 ? 4.638 -51.785 -80.319 1.00 77.31 184 VAL A N 1
ATOM 1388 C CA . VAL A 1 184 ? 4.014 -50.920 -79.294 1.00 77.31 184 VAL A CA 1
ATOM 1389 C C . VAL A 1 184 ? 2.835 -50.099 -79.818 1.00 77.31 184 VAL A C 1
ATOM 1391 O O . VAL A 1 184 ? 2.321 -49.233 -79.116 1.00 77.31 184 VAL A O 1
ATOM 1394 N N . THR A 1 185 ? 2.422 -50.344 -81.064 1.00 74.56 185 THR A N 1
ATOM 1395 C CA . THR A 1 185 ? 1.334 -49.621 -81.745 1.00 74.56 185 THR A CA 1
ATOM 1396 C C . THR A 1 185 ? 0.382 -50.571 -82.480 1.00 74.56 185 THR A C 1
ATOM 1398 O O . THR A 1 185 ? -0.199 -50.196 -83.496 1.00 74.56 185 THR A O 1
ATOM 1401 N N . SER A 1 186 ? 0.251 -51.819 -82.012 1.00 72.88 186 SER A N 1
ATOM 1402 C CA . SER A 1 186 ? -0.762 -52.744 -82.535 1.00 72.88 186 SER A CA 1
ATOM 1403 C C . SER A 1 186 ? -2.164 -52.269 -82.152 1.00 72.88 186 SER A C 1
ATOM 1405 O O . SER A 1 186 ? -2.413 -51.935 -80.996 1.00 72.88 186 SER A O 1
ATOM 1407 N N . THR A 1 187 ? -3.081 -52.272 -83.117 1.00 65.56 187 THR A N 1
ATOM 1408 C CA . THR A 1 187 ? -4.522 -52.030 -82.922 1.00 65.56 187 THR A CA 1
ATOM 1409 C C . THR A 1 187 ? -5.358 -53.310 -83.046 1.00 65.56 187 THR A C 1
ATOM 1411 O O . THR A 1 187 ? -6.581 -53.259 -82.943 1.00 65.56 187 THR A O 1
ATOM 1414 N N . ARG A 1 188 ? -4.704 -54.459 -83.269 1.00 73.50 188 ARG A N 1
ATOM 1415 C CA . ARG A 1 188 ? -5.314 -55.793 -83.361 1.00 73.50 188 ARG A CA 1
ATOM 1416 C C . ARG A 1 188 ? -5.541 -56.380 -81.964 1.00 73.50 188 ARG A C 1
ATOM 1418 O O . ARG A 1 188 ? -4.603 -56.444 -81.174 1.00 73.50 188 ARG A O 1
ATOM 1425 N N . SER A 1 189 ? -6.763 -56.830 -81.680 1.00 60.97 189 SER A N 1
ATOM 1426 C CA . SER A 1 189 ? -7.143 -57.484 -80.414 1.00 60.97 189 SER A CA 1
ATOM 1427 C C . SER A 1 189 ? -6.706 -58.950 -80.319 1.00 60.97 189 SER A C 1
ATOM 1429 O O . SER A 1 189 ? -6.678 -59.516 -79.233 1.00 60.97 189 SER A O 1
ATOM 1431 N N . ASP A 1 190 ? -6.355 -59.554 -81.450 1.00 66.19 190 ASP A N 1
ATOM 1432 C CA . ASP A 1 190 ? -5.833 -60.912 -81.617 1.00 66.19 190 ASP A CA 1
ATOM 1433 C C . ASP A 1 190 ? -4.289 -60.955 -81.603 1.00 66.19 190 ASP A C 1
ATOM 1435 O O . ASP A 1 190 ? -3.682 -61.888 -82.120 1.00 66.19 190 ASP A O 1
ATOM 1439 N N . VAL A 1 191 ? -3.633 -59.940 -81.021 1.00 69.31 191 VAL A N 1
ATOM 1440 C CA . VAL A 1 191 ? -2.167 -59.853 -80.901 1.00 69.31 191 VAL A CA 1
ATOM 1441 C C . VAL A 1 191 ? -1.770 -59.404 -79.492 1.00 69.31 191 VAL A C 1
ATOM 1443 O O . VAL A 1 191 ? -1.975 -58.251 -79.111 1.00 69.31 191 VAL A O 1
ATOM 1446 N N . ALA A 1 192 ? -1.142 -60.292 -78.724 1.00 72.06 192 ALA A N 1
ATOM 1447 C CA . ALA A 1 192 ? -0.582 -59.994 -77.410 1.00 72.06 192 ALA A CA 1
ATOM 1448 C C . ALA A 1 192 ? 0.794 -59.302 -77.507 1.00 72.06 192 ALA A C 1
ATOM 1450 O O . ALA A 1 192 ? 1.592 -59.562 -78.410 1.00 72.06 192 ALA A O 1
ATOM 1451 N N . ALA A 1 193 ? 1.101 -58.427 -76.547 1.00 75.94 193 ALA A N 1
ATOM 1452 C CA . ALA A 1 193 ? 2.375 -57.709 -76.490 1.00 75.94 193 ALA A CA 1
ATOM 1453 C C . ALA A 1 193 ? 3.492 -58.556 -75.848 1.00 75.94 193 ALA A C 1
ATOM 1455 O O . ALA A 1 193 ? 3.301 -59.147 -74.785 1.00 75.94 193 ALA A O 1
ATOM 1456 N N . SER A 1 194 ? 4.683 -58.569 -76.454 1.00 80.25 194 SER A N 1
ATOM 1457 C CA . SER A 1 194 ? 5.882 -59.189 -75.876 1.00 80.25 194 SER A CA 1
ATOM 1458 C C . SER A 1 194 ? 6.457 -58.361 -74.716 1.00 80.25 194 SER A C 1
ATOM 1460 O O . SER A 1 194 ? 6.183 -57.167 -74.569 1.00 80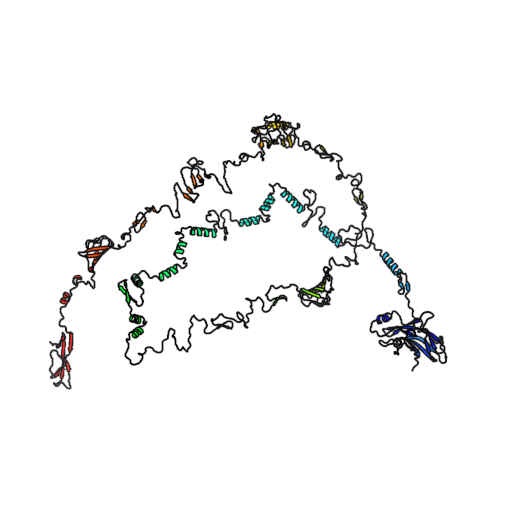.25 194 SER A O 1
ATOM 1462 N N . SER A 1 195 ? 7.344 -58.955 -73.914 1.00 75.12 195 SER A N 1
ATOM 1463 C CA . SER A 1 195 ? 8.099 -58.223 -72.883 1.00 75.12 195 SER A CA 1
ATOM 1464 C C . SER A 1 195 ? 8.974 -57.099 -73.462 1.00 75.12 195 SER A C 1
ATOM 1466 O O . SER A 1 195 ? 9.174 -56.072 -72.809 1.00 75.12 195 SER A O 1
ATOM 1468 N N . LEU A 1 196 ? 9.447 -57.242 -74.706 1.00 78.44 196 LEU A N 1
ATOM 1469 C CA . LEU A 1 196 ? 10.198 -56.201 -75.405 1.00 78.44 196 LEU A CA 1
ATOM 1470 C C . LEU A 1 196 ? 9.274 -55.098 -75.945 1.00 78.44 196 LEU A C 1
ATOM 1472 O O . LEU A 1 196 ? 9.658 -53.930 -75.888 1.00 78.44 196 LEU A O 1
ATOM 1476 N N . ALA A 1 197 ? 8.041 -55.412 -76.359 1.00 82.31 197 ALA A N 1
ATOM 1477 C CA . ALA A 1 197 ? 7.011 -54.398 -76.601 1.00 82.31 197 ALA A CA 1
ATOM 1478 C C . ALA A 1 197 ? 6.704 -53.612 -75.314 1.00 82.31 197 ALA A C 1
ATOM 1480 O O . ALA A 1 197 ? 6.764 -52.385 -75.319 1.00 82.31 197 ALA A O 1
ATOM 1481 N N . VAL A 1 198 ? 6.480 -54.288 -74.182 1.00 80.25 198 VAL A N 1
ATOM 1482 C CA . VAL A 1 198 ? 6.232 -53.628 -72.885 1.00 80.25 198 VAL A CA 1
ATOM 1483 C C . VAL A 1 198 ? 7.400 -52.718 -72.483 1.00 80.25 198 VAL A C 1
ATOM 1485 O O . VAL A 1 198 ? 7.170 -51.570 -72.097 1.00 80.25 198 VAL A O 1
ATOM 1488 N N . LYS A 1 199 ? 8.659 -53.156 -72.643 1.00 79.56 199 LYS A N 1
ATOM 1489 C CA . LYS A 1 199 ? 9.822 -52.293 -72.367 1.00 79.56 199 LYS A CA 1
ATOM 1490 C C . LYS A 1 199 ? 9.904 -51.101 -73.328 1.00 79.56 199 LYS A C 1
ATOM 1492 O O . LYS A 1 199 ? 10.076 -49.975 -72.869 1.00 79.56 199 LYS A O 1
ATOM 1497 N N . LYS A 1 200 ? 9.733 -51.316 -74.638 1.00 81.00 200 LYS A N 1
ATOM 1498 C CA . LYS A 1 200 ? 9.687 -50.235 -75.641 1.00 81.00 200 LYS A CA 1
ATOM 1499 C C . LYS A 1 200 ? 8.562 -49.237 -75.332 1.00 81.00 200 LYS A C 1
ATOM 1501 O O . LYS A 1 200 ? 8.765 -48.042 -75.503 1.00 81.00 200 LYS A O 1
ATOM 1506 N N . ALA A 1 201 ? 7.408 -49.694 -74.842 1.00 75.19 201 ALA A N 1
ATOM 1507 C CA . ALA A 1 201 ? 6.284 -48.843 -74.458 1.00 75.19 201 ALA A CA 1
ATOM 1508 C C . ALA A 1 201 ? 6.581 -48.035 -73.184 1.00 75.19 201 ALA A C 1
ATOM 1510 O O . ALA A 1 201 ? 6.256 -46.851 -73.135 1.00 75.19 201 ALA A O 1
ATOM 1511 N N . TYR A 1 202 ? 7.259 -48.626 -72.193 1.00 74.06 202 TYR A N 1
ATOM 1512 C CA . TYR A 1 202 ? 7.755 -47.912 -71.011 1.00 74.06 202 TYR A CA 1
ATOM 1513 C C . TYR A 1 202 ? 8.785 -46.835 -71.387 1.00 74.06 202 TYR A C 1
ATOM 1515 O O . TYR A 1 202 ? 8.634 -45.677 -70.996 1.00 74.06 202 TYR A O 1
ATOM 1523 N N . ASP A 1 203 ? 9.789 -47.176 -72.199 1.00 75.88 203 ASP A N 1
ATOM 1524 C CA . ASP A 1 203 ? 10.815 -46.229 -72.654 1.00 75.88 203 ASP A CA 1
ATOM 1525 C C . ASP A 1 203 ? 10.210 -45.126 -73.553 1.00 75.88 203 ASP A C 1
ATOM 1527 O O . ASP A 1 203 ? 10.602 -43.960 -73.460 1.00 75.88 203 ASP A O 1
ATOM 1531 N N . LEU A 1 204 ? 9.201 -45.452 -74.373 1.00 72.94 204 LEU A N 1
ATOM 1532 C CA . LEU A 1 204 ? 8.455 -44.491 -75.194 1.00 72.94 204 LEU A CA 1
ATOM 1533 C C . LEU A 1 204 ? 7.547 -43.582 -74.355 1.00 72.94 204 LEU A C 1
ATOM 1535 O O . LEU A 1 204 ? 7.468 -42.389 -74.629 1.00 72.94 204 LEU A O 1
ATOM 1539 N N . ALA A 1 205 ? 6.886 -44.100 -73.318 1.00 66.88 205 ALA A N 1
ATOM 1540 C CA . ALA A 1 205 ? 6.109 -43.286 -72.383 1.00 66.88 205 ALA A CA 1
ATOM 1541 C C . ALA A 1 205 ? 7.023 -42.337 -71.594 1.00 66.88 205 ALA A C 1
ATOM 1543 O O . ALA A 1 205 ? 6.726 -41.151 -71.473 1.00 66.88 205 ALA A O 1
ATOM 1544 N N . LYS A 1 206 ? 8.177 -42.834 -71.135 1.00 64.19 206 LYS A N 1
ATOM 1545 C CA . LYS A 1 206 ? 9.178 -42.066 -70.383 1.00 64.19 206 LYS A CA 1
ATOM 1546 C C . LYS A 1 206 ? 9.877 -40.995 -71.226 1.00 64.19 206 LYS A C 1
ATOM 1548 O O . LYS A 1 206 ? 10.221 -39.948 -70.692 1.00 64.19 206 LYS A O 1
ATOM 1553 N N . SER A 1 207 ? 10.040 -41.219 -72.532 1.00 56.91 207 SER A N 1
ATOM 1554 C CA . SER A 1 207 ? 10.565 -40.217 -73.476 1.00 56.91 207 SER A CA 1
ATOM 1555 C C . SER A 1 207 ? 9.494 -39.282 -74.054 1.00 56.91 207 SER A C 1
ATOM 1557 O O . SER A 1 207 ? 9.825 -38.159 -74.421 1.00 56.91 207 SER A O 1
ATOM 1559 N N . LYS A 1 208 ? 8.213 -39.681 -74.084 1.00 56.41 208 LYS A N 1
ATOM 1560 C CA . LYS A 1 208 ? 7.080 -38.786 -74.396 1.00 56.41 208 LYS A CA 1
ATOM 1561 C C . LYS A 1 208 ? 6.619 -37.935 -73.212 1.00 56.41 208 LYS A C 1
ATOM 1563 O O . LYS A 1 208 ? 5.920 -36.949 -73.429 1.00 56.41 208 LYS A O 1
ATOM 1568 N N . TYR A 1 209 ? 7.041 -38.244 -71.987 1.00 53.31 209 TYR A N 1
ATOM 1569 C CA . TYR A 1 209 ? 6.880 -37.365 -70.824 1.00 53.31 209 TYR A CA 1
ATOM 1570 C C . TYR A 1 209 ? 7.891 -36.199 -70.870 1.00 53.31 209 TYR A C 1
ATOM 1572 O O . TYR A 1 209 ? 8.691 -35.995 -69.963 1.00 53.31 209 TYR A O 1
ATOM 1580 N N . THR A 1 210 ? 7.863 -35.404 -71.946 1.00 50.09 210 THR A N 1
ATOM 1581 C CA . THR A 1 210 ? 8.791 -34.283 -72.207 1.00 50.09 210 THR A CA 1
ATOM 1582 C C . THR A 1 210 ? 8.526 -33.043 -71.341 1.00 50.09 210 THR A C 1
ATOM 1584 O O . THR A 1 210 ? 8.949 -31.938 -71.677 1.00 50.09 210 THR A O 1
ATOM 1587 N N . ALA A 1 211 ? 7.794 -33.203 -70.240 1.00 59.31 211 ALA A N 1
ATOM 1588 C CA . ALA A 1 211 ? 7.503 -32.150 -69.285 1.00 59.31 211 ALA A CA 1
ATOM 1589 C C . ALA A 1 211 ? 8.683 -32.003 -68.313 1.00 59.31 211 ALA A C 1
ATOM 1591 O O . ALA A 1 211 ? 8.734 -32.660 -67.277 1.00 59.31 211 ALA A O 1
ATOM 1592 N N . GLN A 1 212 ? 9.648 -31.162 -68.685 1.00 59.88 212 GLN A N 1
ATOM 1593 C CA . GLN A 1 212 ? 10.748 -30.766 -67.801 1.00 59.88 212 GLN A CA 1
ATOM 1594 C C . GLN A 1 212 ? 10.242 -29.830 -66.694 1.00 59.88 212 GLN A C 1
ATOM 1596 O O . GLN A 1 212 ? 9.179 -29.220 -66.847 1.00 59.88 212 GLN A O 1
ATOM 1601 N N . ASP A 1 213 ? 11.011 -29.690 -65.612 1.00 61.28 213 ASP A N 1
ATOM 1602 C CA . ASP A 1 213 ? 10.790 -28.620 -64.638 1.00 61.28 213 ASP A CA 1
ATOM 1603 C C . ASP A 1 213 ? 10.967 -27.251 -65.321 1.00 61.28 213 ASP A C 1
ATOM 1605 O O . ASP A 1 213 ? 11.908 -27.031 -66.089 1.00 61.28 213 ASP A O 1
ATOM 1609 N N . ALA A 1 214 ? 10.040 -26.332 -65.076 1.00 62.69 214 ALA A N 1
ATOM 1610 C CA . ALA A 1 214 ? 10.071 -24.984 -65.619 1.00 62.69 214 ALA A CA 1
ATOM 1611 C C . ALA A 1 214 ? 11.183 -24.166 -64.971 1.00 62.69 214 ALA A C 1
ATOM 1613 O O . ALA A 1 214 ? 11.509 -24.359 -63.803 1.00 62.69 214 ALA A O 1
ATOM 1614 N N . SER A 1 215 ? 11.717 -23.207 -65.717 1.00 63.16 215 SER A N 1
ATOM 1615 C CA . SER A 1 215 ? 12.774 -22.306 -65.266 1.00 63.16 215 SER A CA 1
ATOM 1616 C C . SER A 1 215 ? 12.484 -20.864 -65.687 1.00 63.16 215 SER A C 1
ATOM 1618 O O . SER A 1 215 ? 11.493 -20.567 -66.360 1.00 63.16 215 SER A O 1
ATOM 1620 N N . THR A 1 216 ? 13.382 -19.940 -65.357 1.00 61.88 216 THR A N 1
ATOM 1621 C CA . THR A 1 216 ? 13.357 -18.549 -65.841 1.00 61.88 216 THR A CA 1
ATOM 1622 C C . THR A 1 216 ? 13.530 -18.391 -67.355 1.00 61.88 216 THR A C 1
ATOM 1624 O O . THR A 1 216 ? 13.338 -17.289 -67.870 1.00 61.88 216 THR A O 1
ATOM 1627 N N . THR A 1 217 ? 13.840 -19.462 -68.096 1.00 57.59 217 THR A N 1
ATOM 1628 C CA . THR A 1 217 ? 14.003 -19.434 -69.563 1.00 57.59 217 THR A CA 1
ATOM 1629 C C . THR A 1 217 ? 13.192 -20.488 -70.322 1.00 57.59 217 THR A C 1
ATOM 1631 O O . THR A 1 217 ? 13.078 -20.380 -71.544 1.00 57.59 217 THR A O 1
ATOM 1634 N N . GLN A 1 218 ? 12.588 -21.472 -69.647 1.00 55.88 218 GLN A N 1
ATOM 1635 C CA . GLN A 1 218 ? 11.893 -22.589 -70.294 1.00 55.88 218 GLN A CA 1
ATOM 1636 C C . GLN A 1 218 ? 10.552 -22.913 -69.621 1.00 55.88 218 GLN A C 1
ATOM 1638 O O . GLN A 1 218 ? 10.458 -23.042 -68.403 1.00 55.88 218 GLN A O 1
ATOM 1643 N N . LYS A 1 219 ? 9.500 -23.082 -70.434 1.00 58.47 219 LYS A N 1
ATOM 1644 C CA . LYS A 1 219 ? 8.170 -23.507 -69.967 1.00 58.47 219 LYS A CA 1
ATOM 1645 C C . LYS A 1 219 ? 8.161 -25.014 -69.701 1.00 58.47 219 LYS A C 1
ATOM 1647 O O . LYS A 1 219 ? 8.608 -25.782 -70.550 1.00 58.47 219 LYS A O 1
ATOM 1652 N N . GLY A 1 220 ? 7.601 -25.422 -68.567 1.00 71.00 220 GLY A N 1
ATOM 1653 C CA . GLY A 1 220 ? 7.570 -26.811 -68.114 1.00 71.00 220 GLY A CA 1
ATOM 1654 C C . GLY A 1 220 ? 6.461 -27.068 -67.092 1.00 71.00 220 GLY A C 1
ATOM 1655 O O . GLY A 1 220 ? 5.628 -26.192 -66.844 1.00 71.00 220 GLY A O 1
ATOM 1656 N N . LEU A 1 221 ? 6.464 -28.259 -66.489 1.00 66.56 221 LEU A N 1
ATOM 1657 C CA . LEU A 1 221 ? 5.777 -28.465 -65.212 1.00 66.56 221 LEU A CA 1
ATOM 1658 C C . LEU A 1 221 ? 6.521 -27.688 -64.140 1.00 66.56 221 LEU A C 1
ATOM 1660 O O . LEU A 1 221 ? 7.714 -27.453 -64.248 1.00 66.56 221 LEU A O 1
ATOM 1664 N N . VAL A 1 222 ? 5.826 -27.286 -63.094 1.00 73.94 222 VAL A N 1
ATOM 1665 C CA . VAL A 1 222 ? 6.457 -26.579 -61.993 1.00 73.94 222 VAL A CA 1
ATOM 1666 C C . VAL A 1 222 ? 6.120 -27.297 -60.691 1.00 73.94 222 VAL A C 1
ATOM 1668 O O . VAL A 1 222 ? 5.177 -28.085 -60.637 1.00 73.94 222 VAL A O 1
ATOM 1671 N N . GLN A 1 223 ? 6.897 -27.014 -59.653 1.00 70.62 223 GLN A N 1
ATOM 1672 C CA . GLN A 1 223 ? 6.686 -27.487 -58.290 1.00 70.62 223 GLN A CA 1
ATOM 1673 C C . GLN A 1 223 ? 6.303 -26.281 -57.394 1.00 70.62 223 GLN A C 1
ATOM 1675 O O . GLN A 1 223 ? 6.466 -25.130 -57.802 1.00 70.62 223 GLN A O 1
ATOM 1680 N N . LEU A 1 224 ? 5.842 -26.488 -56.153 1.00 77.81 224 LEU A N 1
ATOM 1681 C CA . LEU A 1 224 ? 5.643 -25.398 -55.177 1.00 77.81 224 LEU A CA 1
ATOM 1682 C C . LEU A 1 224 ? 6.445 -25.682 -53.908 1.00 77.81 224 LEU A C 1
ATOM 1684 O O . LEU A 1 224 ? 6.242 -26.716 -53.275 1.00 77.81 224 LEU A O 1
ATOM 1688 N N . SER A 1 225 ? 7.267 -24.723 -53.489 1.00 77.94 225 SER A N 1
ATOM 1689 C CA . SER A 1 225 ? 7.781 -24.648 -52.126 1.00 77.94 225 SER A CA 1
ATOM 1690 C C . SER A 1 225 ? 6.805 -23.873 -51.231 1.00 77.94 225 SER A C 1
ATOM 1692 O O . SER A 1 225 ? 6.184 -22.887 -51.635 1.00 77.94 225 SER A O 1
ATOM 1694 N N . SER A 1 226 ? 6.650 -24.329 -49.986 1.00 79.81 226 SER A N 1
ATOM 1695 C CA . SER A 1 226 ? 5.984 -23.559 -48.920 1.00 79.81 226 SER A CA 1
ATOM 1696 C C . SER A 1 226 ? 6.973 -22.838 -48.001 1.00 79.81 226 SER A C 1
ATOM 1698 O O . SER A 1 226 ? 6.563 -22.291 -46.977 1.00 79.81 226 SER A O 1
ATOM 1700 N N . GLU A 1 227 ? 8.259 -22.841 -48.346 1.00 81.19 227 GLU A N 1
ATOM 1701 C CA . GLU A 1 227 ? 9.302 -22.113 -47.632 1.00 81.19 227 GLU A CA 1
ATOM 1702 C C . GLU A 1 227 ? 9.206 -20.617 -47.931 1.00 81.19 227 GLU A C 1
ATOM 1704 O O . GLU A 1 227 ? 8.941 -20.196 -49.056 1.00 81.19 227 GLU A O 1
ATOM 1709 N N . THR A 1 228 ? 9.478 -19.796 -46.924 1.00 78.81 228 THR A N 1
ATOM 1710 C CA . THR A 1 228 ? 9.504 -18.331 -47.046 1.00 78.81 228 THR A CA 1
ATOM 1711 C C . THR A 1 228 ? 10.845 -17.788 -47.561 1.00 78.81 228 THR A C 1
ATOM 1713 O O . THR A 1 228 ? 11.026 -16.576 -47.615 1.00 78.81 228 THR A O 1
ATOM 1716 N N . ASN A 1 229 ? 11.796 -18.674 -47.882 1.00 77.19 229 ASN A N 1
ATOM 1717 C CA . ASN A 1 229 ? 13.206 -18.366 -48.155 1.00 77.19 229 ASN A CA 1
ATOM 1718 C C . ASN A 1 229 ? 13.875 -19.398 -49.095 1.00 77.19 229 ASN A C 1
ATOM 1720 O O . ASN A 1 229 ? 15.021 -19.776 -48.882 1.00 77.19 229 ASN A O 1
ATOM 1724 N N . SER A 1 230 ? 13.154 -19.915 -50.093 1.00 78.69 230 SER A N 1
ATOM 1725 C CA . SER A 1 230 ? 13.734 -20.854 -51.068 1.00 78.69 230 SER A CA 1
ATOM 1726 C C . SER A 1 230 ? 14.665 -20.090 -52.039 1.00 78.69 230 SER A C 1
ATOM 1728 O O . SER A 1 230 ? 14.192 -19.264 -52.819 1.00 78.69 230 SER A O 1
ATOM 1730 N N . ASP A 1 231 ? 15.982 -20.332 -51.983 1.00 68.56 231 ASP A N 1
ATOM 1731 C CA . ASP A 1 231 ? 17.050 -19.531 -52.634 1.00 68.56 231 ASP A CA 1
ATOM 1732 C C . ASP A 1 231 ? 17.261 -19.847 -54.141 1.00 68.56 231 ASP A C 1
ATOM 1734 O O . ASP A 1 231 ? 18.114 -20.669 -54.490 1.00 68.56 231 ASP A O 1
ATOM 1738 N N . SER A 1 232 ? 16.381 -19.368 -55.048 1.00 68.06 232 SER A N 1
ATOM 1739 C CA . SER A 1 232 ? 15.983 -20.264 -56.161 1.00 68.06 232 SER A CA 1
ATOM 1740 C C . SER A 1 232 ? 15.123 -19.647 -57.347 1.00 68.06 232 SER A C 1
ATOM 1742 O O . SER A 1 232 ? 14.411 -18.680 -57.115 1.00 68.06 232 SER A O 1
ATOM 1744 N N . GLU A 1 233 ? 15.163 -20.209 -58.596 1.00 63.69 233 GLU A N 1
ATOM 1745 C CA . GLU A 1 233 ? 14.452 -19.914 -59.903 1.00 63.69 233 GLU A CA 1
ATOM 1746 C C . GLU A 1 233 ? 13.564 -20.998 -60.738 1.00 63.69 233 GLU A C 1
ATOM 1748 O O . GLU A 1 233 ? 13.158 -20.661 -61.850 1.00 63.69 233 GLU A O 1
ATOM 1753 N N . THR A 1 234 ? 13.191 -22.251 -60.337 1.00 64.38 234 THR A N 1
ATOM 1754 C CA . THR A 1 234 ? 12.223 -23.285 -60.911 1.00 64.38 234 THR A CA 1
ATOM 1755 C C . THR A 1 234 ? 10.819 -23.582 -60.230 1.00 64.38 234 THR A C 1
ATOM 1757 O O . THR A 1 234 ? 9.805 -23.380 -60.884 1.00 64.38 234 THR A O 1
ATOM 1760 N N . MET A 1 235 ? 10.663 -23.996 -58.943 1.00 72.12 235 MET A N 1
ATOM 1761 C CA . MET A 1 235 ? 9.383 -24.103 -58.127 1.00 72.12 235 MET A CA 1
ATOM 1762 C C . MET A 1 235 ? 8.709 -22.781 -57.573 1.00 72.12 235 MET A C 1
ATOM 1764 O O . MET A 1 235 ? 9.376 -22.002 -56.932 1.00 72.12 235 MET A O 1
ATOM 1768 N N . ALA A 1 236 ? 7.398 -22.489 -57.595 1.00 75.12 236 ALA A N 1
ATOM 1769 C CA . ALA A 1 236 ? 6.908 -21.232 -56.927 1.00 75.12 236 ALA A CA 1
ATOM 1770 C C . ALA A 1 236 ? 6.874 -21.263 -55.387 1.00 75.12 236 ALA A C 1
ATOM 1772 O O . ALA A 1 236 ? 6.786 -22.316 -54.763 1.00 75.12 236 ALA A O 1
ATOM 1773 N N . ALA A 1 237 ? 6.772 -20.075 -54.785 1.00 81.56 237 ALA A N 1
ATOM 1774 C CA . ALA A 1 237 ? 6.188 -19.895 -53.458 1.00 81.56 237 ALA A CA 1
ATOM 1775 C C . ALA A 1 237 ? 4.669 -20.189 -53.478 1.00 81.56 237 ALA A C 1
ATOM 1777 O O . ALA A 1 237 ? 3.925 -19.598 -54.264 1.00 81.56 237 ALA A O 1
ATOM 1778 N N . THR A 1 238 ? 4.171 -21.077 -52.606 1.00 82.44 238 THR A N 1
ATOM 1779 C CA . THR A 1 238 ? 2.717 -21.322 -52.465 1.00 82.44 238 THR A CA 1
ATOM 1780 C C . THR A 1 238 ? 1.975 -20.050 -52.041 1.00 82.44 238 THR A C 1
ATOM 1782 O O . THR A 1 238 ? 2.570 -19.184 -51.402 1.00 82.44 238 THR A O 1
ATOM 1785 N N . PRO A 1 239 ? 0.642 -19.961 -52.219 1.00 80.19 239 PRO A N 1
ATOM 1786 C CA . PRO A 1 239 ? -0.165 -18.951 -51.531 1.00 80.19 239 PRO A CA 1
ATOM 1787 C C . PRO A 1 239 ? 0.042 -18.938 -50.005 1.00 80.19 239 PRO A C 1
ATOM 1789 O O . PRO A 1 239 ? -0.116 -17.893 -49.384 1.00 80.19 239 PRO A O 1
ATOM 1792 N N . LYS A 1 240 ? 0.456 -20.067 -49.401 1.00 76.75 240 LYS A N 1
ATOM 1793 C CA . LYS A 1 240 ? 0.887 -20.142 -47.997 1.00 76.75 240 LYS A CA 1
ATOM 1794 C C . LYS A 1 240 ? 2.250 -19.475 -47.776 1.00 76.75 240 LYS A C 1
ATOM 1796 O O . LYS A 1 240 ? 2.343 -18.673 -46.860 1.00 76.75 240 LYS A O 1
ATOM 1801 N N . ALA A 1 241 ? 3.268 -19.734 -48.598 1.00 84.19 241 ALA A N 1
ATOM 1802 C CA . ALA A 1 241 ? 4.559 -19.044 -48.518 1.00 84.19 241 ALA A CA 1
ATOM 1803 C C . ALA A 1 241 ? 4.416 -17.541 -48.792 1.00 84.19 241 ALA A C 1
ATOM 1805 O O . ALA A 1 241 ? 4.884 -16.737 -47.997 1.00 84.19 241 ALA A O 1
ATOM 1806 N N . VAL A 1 242 ? 3.694 -17.151 -49.848 1.00 82.25 242 VAL A N 1
ATOM 1807 C CA . VAL A 1 242 ? 3.391 -15.746 -50.165 1.00 82.25 242 VAL A CA 1
ATOM 1808 C C . VAL A 1 242 ? 2.621 -15.087 -49.021 1.00 82.25 242 VAL A C 1
ATOM 1810 O O . VAL A 1 242 ? 2.980 -13.982 -48.623 1.00 82.25 242 VAL A O 1
ATOM 1813 N N . LYS A 1 243 ? 1.621 -15.758 -48.426 1.00 82.12 243 LYS A N 1
ATOM 1814 C CA . LYS A 1 243 ? 0.936 -15.240 -47.235 1.00 82.12 243 LYS A CA 1
ATOM 1815 C C . LYS A 1 243 ? 1.858 -15.169 -46.019 1.00 82.12 243 LYS A C 1
ATOM 1817 O O . LYS A 1 243 ? 1.838 -14.154 -45.348 1.00 82.12 243 LYS A O 1
ATOM 1822 N N . SER A 1 244 ? 2.705 -16.158 -45.747 1.00 81.19 244 SER A N 1
ATOM 1823 C CA . SER A 1 244 ? 3.645 -16.100 -44.620 1.00 81.19 244 SER A CA 1
ATOM 1824 C C . SER A 1 244 ? 4.737 -15.041 -44.810 1.00 81.19 244 SER A C 1
ATOM 1826 O O . SER A 1 244 ? 5.098 -14.391 -43.836 1.00 81.19 244 SER A O 1
ATOM 1828 N N . VAL A 1 245 ? 5.208 -14.789 -46.037 1.00 82.44 245 VAL A N 1
ATOM 1829 C CA . VAL A 1 245 ? 6.088 -13.651 -46.361 1.00 82.44 245 VAL A CA 1
ATOM 1830 C C . VAL A 1 245 ? 5.334 -12.325 -46.232 1.00 82.44 245 VAL A C 1
ATOM 1832 O O . VAL A 1 245 ? 5.897 -11.377 -45.699 1.00 82.44 245 VAL A O 1
ATOM 1835 N N . LYS A 1 246 ? 4.066 -12.245 -46.657 1.00 82.50 246 LYS A N 1
ATOM 1836 C CA . LYS A 1 246 ? 3.228 -11.041 -46.524 1.00 82.50 246 LYS A CA 1
ATOM 1837 C C . LYS A 1 246 ? 2.905 -10.724 -45.065 1.00 82.50 246 LYS A C 1
ATOM 1839 O O . LYS A 1 246 ? 3.128 -9.599 -44.650 1.00 82.50 246 LYS A O 1
ATOM 1844 N N . ASP A 1 247 ? 2.471 -11.711 -44.286 1.00 79.88 247 ASP A N 1
ATOM 1845 C CA . ASP A 1 247 ? 2.230 -11.601 -42.846 1.00 79.88 247 ASP A CA 1
ATOM 1846 C C . ASP A 1 247 ? 3.528 -11.206 -42.120 1.00 79.88 247 ASP A C 1
ATOM 1848 O O . ASP A 1 247 ? 3.527 -10.319 -41.270 1.00 79.88 247 ASP A O 1
ATOM 1852 N N . LEU A 1 248 ? 4.667 -11.807 -42.491 1.00 77.44 248 LEU A N 1
ATOM 1853 C CA . LEU A 1 248 ? 5.972 -11.433 -41.949 1.00 77.44 248 LEU A CA 1
ATOM 1854 C C . LEU A 1 248 ? 6.347 -9.992 -42.321 1.00 77.44 248 LEU A C 1
ATOM 1856 O O . LEU A 1 248 ? 6.799 -9.260 -41.442 1.00 77.44 248 LEU A O 1
ATOM 1860 N N . ALA A 1 249 ? 6.142 -9.576 -43.572 1.00 76.38 249 ALA A N 1
ATOM 1861 C CA . ALA A 1 249 ? 6.399 -8.218 -44.052 1.00 76.38 249 ALA A CA 1
ATOM 1862 C C . ALA A 1 249 ? 5.475 -7.183 -43.395 1.00 76.38 249 ALA A C 1
ATOM 1864 O O . ALA A 1 249 ? 5.948 -6.114 -43.034 1.00 76.38 249 ALA A O 1
ATOM 1865 N N . ASP A 1 250 ? 4.211 -7.522 -43.135 1.00 74.00 250 ASP A N 1
ATOM 1866 C CA . ASP A 1 250 ? 3.265 -6.690 -42.380 1.00 74.00 250 ASP A CA 1
ATOM 1867 C C . ASP A 1 250 ? 3.672 -6.545 -40.898 1.00 74.00 250 ASP A C 1
ATOM 1869 O O . ASP A 1 250 ? 3.281 -5.584 -40.240 1.00 74.00 250 ASP A O 1
ATOM 1873 N N . THR A 1 251 ? 4.512 -7.451 -40.373 1.00 65.62 251 THR A N 1
ATOM 1874 C CA . THR A 1 251 ? 5.195 -7.285 -39.069 1.00 65.62 251 THR A CA 1
ATOM 1875 C C . THR A 1 251 ? 6.579 -6.628 -39.159 1.00 65.62 251 THR A C 1
ATOM 1877 O O . THR A 1 251 ? 7.251 -6.491 -38.132 1.00 65.62 251 THR A O 1
ATOM 1880 N N . LYS A 1 252 ? 7.053 -6.230 -40.350 1.00 69.25 252 LYS A N 1
ATOM 1881 C CA . LYS A 1 252 ? 8.281 -5.434 -40.519 1.00 69.25 252 LYS A CA 1
ATOM 1882 C C . LYS A 1 252 ? 7.913 -3.985 -40.808 1.00 69.25 252 LYS A C 1
ATOM 1884 O O . LYS A 1 252 ? 7.056 -3.694 -41.632 1.00 69.25 252 LYS A O 1
ATOM 1889 N N . ALA A 1 253 ? 8.591 -3.062 -40.138 1.00 64.62 253 ALA A N 1
ATOM 1890 C CA . ALA A 1 253 ? 8.408 -1.645 -40.404 1.00 64.62 253 ALA A CA 1
ATOM 1891 C C . ALA A 1 253 ? 9.274 -1.194 -41.608 1.00 64.62 253 ALA A C 1
ATOM 1893 O O . ALA A 1 253 ? 10.318 -1.806 -41.853 1.00 64.62 253 ALA A O 1
ATOM 1894 N N . PRO A 1 254 ? 8.867 -0.146 -42.355 1.00 68.00 254 PRO A N 1
ATOM 1895 C CA . PRO A 1 254 ? 9.638 0.409 -43.471 1.00 68.00 254 PRO A CA 1
ATOM 1896 C C . PRO A 1 254 ? 11.097 0.736 -43.123 1.00 68.00 254 PRO A C 1
ATOM 1898 O O . PRO A 1 254 ? 11.389 1.176 -42.014 1.00 68.00 254 PRO A O 1
ATOM 1901 N N . ILE A 1 255 ? 12.011 0.542 -44.081 1.00 66.81 255 ILE A N 1
ATOM 1902 C CA . ILE A 1 255 ? 13.454 0.749 -43.861 1.00 66.81 255 ILE A CA 1
ATOM 1903 C C . ILE A 1 255 ? 13.820 2.230 -43.657 1.00 66.81 255 ILE A C 1
ATOM 1905 O O . ILE A 1 255 ? 14.699 2.535 -42.858 1.00 66.81 255 ILE A O 1
ATOM 1909 N N . GLU A 1 256 ? 13.082 3.135 -44.306 1.00 58.38 256 GLU A N 1
ATOM 1910 C CA . GLU A 1 256 ? 13.116 4.580 -44.070 1.00 58.38 256 GLU A CA 1
ATOM 1911 C C . GLU A 1 256 ? 11.863 4.999 -43.287 1.00 58.38 256 GLU A C 1
ATOM 1913 O O . GLU A 1 256 ? 10.749 4.610 -43.642 1.00 58.38 256 GLU A O 1
ATOM 1918 N N . SER A 1 257 ? 12.041 5.794 -42.227 1.00 61.81 257 SER A N 1
ATOM 1919 C CA . SER A 1 257 ? 10.967 6.322 -41.359 1.00 61.81 257 SER A CA 1
ATOM 1920 C C . SER A 1 257 ? 9.885 5.297 -40.927 1.00 61.81 257 SER A C 1
ATOM 1922 O O . SER A 1 257 ? 8.694 5.512 -41.172 1.00 61.81 257 SER A O 1
ATOM 1924 N N . PRO A 1 258 ? 10.254 4.195 -40.241 1.00 67.81 258 PRO A N 1
ATOM 1925 C CA . PRO A 1 258 ? 9.308 3.176 -39.781 1.00 67.81 258 PRO A CA 1
ATOM 1926 C C . PRO A 1 258 ? 8.217 3.724 -38.845 1.00 67.81 258 PRO A C 1
ATOM 1928 O O . PRO A 1 258 ? 8.507 4.226 -37.758 1.00 67.81 258 PRO A O 1
ATOM 1931 N N . SER A 1 259 ? 6.943 3.543 -39.213 1.00 65.69 259 SER A N 1
ATOM 1932 C CA . SER A 1 259 ? 5.809 3.807 -38.317 1.00 65.69 259 SER A CA 1
ATOM 1933 C C . SER A 1 259 ? 5.610 2.631 -37.354 1.00 65.69 259 SER A C 1
ATOM 1935 O O . SER A 1 259 ? 5.107 1.572 -37.731 1.00 65.69 259 SER A O 1
ATOM 1937 N N . LEU A 1 260 ? 6.063 2.793 -36.109 1.00 68.50 260 LEU A N 1
ATOM 1938 C CA . LEU A 1 260 ? 6.046 1.740 -35.093 1.00 68.50 260 LEU A CA 1
ATOM 1939 C C . LEU A 1 260 ? 4.705 1.715 -34.346 1.00 68.50 260 LEU A C 1
ATOM 1941 O O . LEU A 1 260 ? 4.460 2.535 -33.463 1.00 68.50 260 LEU A O 1
ATOM 1945 N N . THR A 1 261 ? 3.852 0.744 -34.676 1.00 60.56 261 THR A N 1
ATOM 1946 C CA . THR A 1 261 ? 2.610 0.450 -33.940 1.00 60.56 261 THR A CA 1
ATOM 1947 C C . THR A 1 261 ? 2.761 -0.832 -33.110 1.00 60.56 261 THR A C 1
ATOM 1949 O O . THR A 1 261 ? 3.523 -1.731 -33.464 1.00 60.56 261 THR A O 1
ATOM 1952 N N . GLY A 1 262 ? 2.072 -0.916 -31.966 1.00 65.19 262 GLY A N 1
ATOM 1953 C CA . GLY A 1 262 ? 2.221 -2.031 -31.020 1.00 65.19 262 GLY A CA 1
ATOM 1954 C C . GLY A 1 262 ? 3.445 -1.891 -30.102 1.00 65.19 262 GLY A C 1
ATOM 1955 O O . GLY A 1 262 ? 3.752 -0.800 -29.627 1.00 65.19 262 GLY A O 1
ATOM 1956 N N . THR A 1 263 ? 4.127 -3.001 -29.801 1.00 65.62 263 THR A N 1
ATOM 1957 C CA . THR A 1 263 ? 5.264 -3.042 -28.857 1.00 65.62 263 THR A CA 1
ATOM 1958 C C . THR A 1 263 ? 6.487 -3.703 -29.513 1.00 65.62 263 THR A C 1
ATOM 1960 O O . THR A 1 263 ? 6.650 -4.919 -29.417 1.00 65.62 263 THR A O 1
ATOM 1963 N N . PRO A 1 264 ? 7.337 -2.936 -30.223 1.00 68.81 264 PRO A N 1
ATOM 1964 C CA . PRO A 1 264 ? 8.436 -3.492 -31.010 1.00 68.81 264 PRO A CA 1
ATOM 1965 C C . PRO A 1 264 ? 9.604 -3.990 -30.145 1.00 68.81 264 PRO A C 1
ATOM 1967 O O . PRO A 1 264 ? 10.044 -3.326 -29.206 1.00 68.81 264 PRO A O 1
ATOM 1970 N N . THR A 1 265 ? 10.161 -5.145 -30.514 1.00 65.25 265 THR A N 1
ATOM 1971 C CA . THR A 1 265 ? 11.356 -5.737 -29.893 1.00 65.25 265 THR A CA 1
ATOM 1972 C C . THR A 1 265 ? 12.591 -5.530 -30.771 1.00 65.25 265 THR A C 1
ATOM 1974 O O . THR A 1 265 ? 12.592 -5.941 -31.930 1.00 65.25 265 THR A O 1
ATOM 1977 N N . ALA A 1 266 ? 13.664 -4.973 -30.208 1.00 74.25 266 ALA A N 1
ATOM 1978 C CA . ALA A 1 266 ? 14.972 -4.838 -30.860 1.00 74.25 266 ALA A CA 1
ATOM 1979 C C . ALA A 1 266 ? 16.093 -5.417 -29.967 1.00 74.25 266 ALA A C 1
ATOM 1981 O O . ALA A 1 266 ? 15.869 -5.560 -28.760 1.00 74.25 266 ALA A O 1
ATOM 1982 N N . PRO A 1 267 ? 17.284 -5.752 -30.505 1.00 78.38 267 PRO A N 1
ATOM 1983 C CA . PRO A 1 267 ? 18.409 -6.250 -29.710 1.00 78.38 267 PRO A CA 1
ATOM 1984 C C . PRO A 1 267 ? 18.955 -5.205 -28.728 1.00 78.38 267 PRO A C 1
ATOM 1986 O O . PRO A 1 267 ? 19.007 -4.013 -29.036 1.00 78.38 267 PRO A O 1
ATOM 1989 N N . THR A 1 268 ? 19.405 -5.660 -27.559 1.00 80.44 268 THR A N 1
ATOM 1990 C CA . THR A 1 268 ? 20.043 -4.811 -26.542 1.00 80.44 268 THR A CA 1
ATOM 1991 C C . THR A 1 268 ? 21.465 -4.465 -26.978 1.00 80.44 268 THR A C 1
ATOM 1993 O O . THR A 1 268 ? 22.302 -5.356 -27.097 1.00 80.44 268 THR A O 1
ATOM 1996 N N . ALA A 1 269 ? 21.741 -3.183 -27.223 1.00 80.12 269 ALA A N 1
ATOM 1997 C CA . ALA A 1 269 ? 23.083 -2.710 -27.559 1.00 80.12 269 ALA A CA 1
ATOM 1998 C C . ALA A 1 269 ? 24.051 -2.811 -26.361 1.00 80.12 269 ALA A C 1
ATOM 2000 O O . ALA A 1 269 ? 23.630 -2.838 -25.201 1.00 80.12 269 ALA A O 1
ATOM 2001 N N . ALA A 1 270 ? 25.358 -2.831 -26.633 1.00 81.12 270 ALA A N 1
ATOM 2002 C CA . ALA A 1 270 ? 26.380 -2.724 -25.593 1.00 81.12 270 ALA A CA 1
ATOM 2003 C C . ALA A 1 270 ? 26.476 -1.279 -25.068 1.00 81.12 270 ALA A C 1
ATOM 2005 O O . ALA A 1 270 ? 26.230 -0.323 -25.810 1.00 81.12 270 ALA A O 1
ATOM 2006 N N . GLN A 1 271 ? 26.860 -1.091 -23.802 1.00 72.25 271 GLN A N 1
ATOM 2007 C CA . GLN A 1 271 ? 27.100 0.254 -23.261 1.00 72.25 271 GLN A CA 1
ATOM 2008 C C . GLN A 1 271 ? 28.196 0.976 -24.061 1.00 72.25 271 GLN A C 1
ATOM 2010 O O . GLN A 1 271 ? 29.178 0.364 -24.472 1.00 72.25 271 GLN A O 1
ATOM 2015 N N . GLY A 1 272 ? 27.999 2.273 -24.314 1.00 75.12 272 GLY A N 1
ATOM 2016 C CA . GLY A 1 272 ? 28.872 3.078 -25.177 1.00 75.12 272 GLY A CA 1
ATOM 2017 C C . GLY A 1 272 ? 28.555 3.013 -26.680 1.00 75.12 272 GLY A C 1
ATOM 2018 O O . GLY A 1 272 ? 29.152 3.769 -27.441 1.00 75.12 272 GLY A O 1
ATOM 2019 N N . THR A 1 273 ? 27.604 2.178 -27.125 1.00 80.94 273 THR A N 1
ATOM 2020 C CA . THR A 1 273 ? 27.163 2.154 -28.535 1.00 80.94 273 THR A CA 1
ATOM 2021 C C . THR A 1 273 ? 26.550 3.501 -28.937 1.00 80.94 273 THR A C 1
ATOM 2023 O O . THR A 1 273 ? 25.591 3.953 -28.315 1.00 80.94 273 THR A O 1
ATOM 2026 N N . ASN A 1 274 ? 27.079 4.117 -29.997 1.00 76.00 274 ASN A N 1
ATOM 2027 C CA . ASN A 1 274 ? 26.686 5.436 -30.514 1.00 76.00 274 ASN A CA 1
ATOM 2028 C C . ASN A 1 274 ? 26.234 5.401 -31.994 1.00 76.00 274 ASN A C 1
ATOM 2030 O O . ASN A 1 274 ? 26.358 6.390 -32.714 1.00 76.00 274 ASN A O 1
ATOM 2034 N N . SER A 1 275 ? 25.743 4.247 -32.454 1.00 80.38 275 SER A N 1
ATOM 2035 C CA . SER A 1 275 ? 25.231 4.031 -33.812 1.00 80.38 275 SER A CA 1
ATOM 2036 C C . SER A 1 275 ? 23.758 4.444 -33.961 1.00 80.38 275 SER A C 1
ATOM 2038 O O . SER A 1 275 ? 23.092 4.817 -32.998 1.00 80.38 275 SER A O 1
ATOM 2040 N N . THR A 1 276 ? 23.212 4.314 -35.172 1.00 72.62 276 THR A N 1
ATOM 2041 C CA . THR A 1 276 ? 21.791 4.543 -35.500 1.00 72.62 276 THR A CA 1
ATOM 2042 C C . THR A 1 276 ? 20.838 3.429 -35.023 1.00 72.62 276 THR A C 1
ATOM 2044 O O . THR A 1 276 ? 19.693 3.356 -35.468 1.00 72.62 276 THR A O 1
ATOM 2047 N N . GLN A 1 277 ? 21.281 2.536 -34.130 1.00 77.62 277 GLN A N 1
ATOM 2048 C CA . GLN A 1 277 ? 20.470 1.428 -33.618 1.00 77.62 277 GLN A CA 1
ATOM 2049 C C . GLN A 1 277 ? 19.324 1.925 -32.718 1.00 77.62 277 GLN A C 1
ATOM 2051 O O . GLN A 1 277 ? 19.528 2.742 -31.822 1.00 77.62 277 GLN A O 1
ATOM 2056 N N . ILE A 1 278 ? 18.121 1.367 -32.899 1.00 73.81 278 ILE A N 1
ATOM 2057 C CA . ILE A 1 278 ? 16.966 1.655 -32.036 1.00 73.81 278 ILE A CA 1
ATOM 2058 C C . ILE A 1 278 ? 17.269 1.210 -30.596 1.00 73.81 278 ILE A C 1
ATOM 2060 O O . ILE A 1 278 ? 17.460 0.022 -30.324 1.00 73.81 278 ILE A O 1
ATOM 2064 N N . ALA A 1 279 ? 17.265 2.166 -29.667 1.00 79.00 279 ALA A N 1
ATOM 2065 C CA . ALA A 1 279 ? 17.453 1.924 -28.242 1.00 79.00 279 ALA A CA 1
ATOM 2066 C C . ALA A 1 279 ? 16.259 1.147 -27.654 1.00 79.00 279 ALA A C 1
ATOM 2068 O O . ALA A 1 279 ? 15.188 1.708 -27.421 1.00 79.00 279 ALA A O 1
ATOM 2069 N N . ASN A 1 280 ? 16.431 -0.156 -27.407 1.00 81.88 280 ASN A N 1
ATOM 2070 C CA . ASN A 1 280 ? 15.387 -0.977 -26.790 1.00 81.88 280 ASN A CA 1
ATOM 2071 C C . ASN A 1 280 ? 15.231 -0.668 -25.283 1.00 81.88 280 ASN A C 1
ATOM 2073 O O . ASN A 1 280 ? 16.121 -0.117 -24.632 1.00 81.88 280 ASN A O 1
ATOM 2077 N N . THR A 1 281 ? 14.101 -1.063 -24.690 1.00 80.81 281 THR A N 1
ATOM 2078 C CA . THR A 1 281 ? 13.813 -0.803 -23.266 1.00 80.81 281 THR A CA 1
ATOM 2079 C C . THR A 1 281 ? 14.805 -1.469 -22.308 1.00 80.81 281 THR A C 1
ATOM 2081 O O . THR A 1 281 ? 15.010 -0.960 -21.209 1.00 80.81 281 THR A O 1
ATOM 2084 N N . ALA A 1 282 ? 15.456 -2.566 -22.708 1.00 82.06 282 ALA A N 1
ATOM 2085 C CA . ALA A 1 282 ? 16.502 -3.217 -21.921 1.00 82.06 282 ALA A CA 1
ATOM 2086 C C . ALA A 1 282 ? 17.823 -2.425 -21.925 1.00 82.06 282 ALA A C 1
ATOM 2088 O O . ALA A 1 282 ? 18.461 -2.319 -20.883 1.00 82.06 282 ALA A O 1
ATOM 2089 N N . PHE A 1 283 ? 18.205 -1.819 -23.051 1.00 86.38 283 PHE A N 1
ATOM 2090 C CA . PHE A 1 283 ? 19.379 -0.955 -23.193 1.00 86.38 283 PHE A CA 1
ATOM 2091 C C . PHE A 1 283 ? 19.163 0.371 -22.471 1.00 86.38 283 PHE A C 1
ATOM 2093 O O . PHE A 1 283 ? 20.021 0.784 -21.699 1.00 86.38 283 PHE A O 1
ATOM 2100 N N . VAL A 1 284 ? 17.986 0.987 -22.627 1.00 82.38 284 VAL A N 1
ATOM 2101 C CA . VAL A 1 284 ? 17.608 2.191 -21.872 1.00 82.38 284 VAL A CA 1
ATOM 2102 C C . VAL A 1 284 ? 17.610 1.903 -20.367 1.00 82.38 284 VAL A C 1
ATOM 2104 O O . VAL A 1 284 ? 18.203 2.668 -19.611 1.00 82.38 284 VAL A O 1
ATOM 2107 N N . LYS A 1 285 ? 17.055 0.765 -19.917 1.00 81.12 285 LYS A N 1
ATOM 2108 C CA . LYS A 1 285 ? 17.177 0.334 -18.514 1.00 81.12 285 LYS A CA 1
ATOM 2109 C C . LYS A 1 285 ? 18.631 0.107 -18.101 1.00 81.12 285 LYS A C 1
ATOM 2111 O O . LYS A 1 285 ? 19.021 0.625 -17.069 1.00 81.12 285 LYS A O 1
ATOM 2116 N N . ALA A 1 286 ? 19.446 -0.598 -18.884 1.00 79.88 286 ALA A N 1
ATOM 2117 C CA . ALA A 1 286 ? 20.848 -0.859 -18.548 1.00 79.88 286 ALA A CA 1
ATOM 2118 C C . ALA A 1 286 ? 21.699 0.424 -18.490 1.00 79.88 286 ALA A C 1
ATOM 2120 O O . ALA A 1 286 ? 22.577 0.530 -17.637 1.00 79.88 286 ALA A O 1
ATOM 2121 N N . ALA A 1 287 ? 21.427 1.403 -19.356 1.00 79.69 287 ALA A N 1
ATOM 2122 C CA . ALA A 1 287 ? 22.061 2.717 -19.344 1.00 79.69 287 ALA A CA 1
ATOM 2123 C C . ALA A 1 287 ? 21.612 3.552 -18.134 1.00 79.69 287 ALA A C 1
ATOM 2125 O O . ALA A 1 287 ? 22.454 4.124 -17.451 1.00 79.69 287 ALA A O 1
ATOM 2126 N N . ILE A 1 288 ? 20.315 3.560 -17.803 1.00 78.44 288 ILE A N 1
ATOM 2127 C CA . ILE A 1 288 ? 19.789 4.224 -16.597 1.00 78.44 288 ILE A CA 1
ATOM 2128 C C . ILE A 1 288 ? 20.321 3.550 -15.322 1.00 78.44 288 ILE A C 1
ATOM 2130 O O . ILE A 1 288 ? 20.762 4.235 -14.409 1.00 78.44 288 ILE A O 1
ATOM 2134 N N . THR A 1 289 ? 20.364 2.219 -15.259 1.00 74.19 289 THR A N 1
ATOM 2135 C CA . THR A 1 289 ? 20.941 1.468 -14.133 1.00 74.19 289 THR A CA 1
ATOM 2136 C C . THR A 1 289 ? 22.443 1.721 -13.987 1.00 74.19 289 THR A C 1
ATOM 2138 O O . THR A 1 289 ? 22.924 1.792 -12.861 1.00 74.19 289 THR A O 1
ATOM 2141 N N . ALA A 1 290 ? 23.186 1.904 -15.082 1.00 71.56 290 ALA A N 1
ATOM 2142 C CA . ALA A 1 290 ? 24.594 2.299 -15.027 1.00 71.56 290 ALA A CA 1
ATOM 2143 C C . ALA A 1 290 ? 24.795 3.782 -14.681 1.00 71.56 290 ALA A C 1
ATOM 2145 O O . ALA A 1 290 ? 25.769 4.107 -14.016 1.00 71.56 290 ALA A O 1
ATOM 2146 N N . LEU A 1 291 ? 23.869 4.669 -15.053 1.00 70.25 291 LEU A N 1
ATOM 2147 C CA . LEU A 1 291 ? 23.867 6.065 -14.608 1.00 70.25 291 LEU A CA 1
ATOM 2148 C C . LEU A 1 291 ? 23.575 6.170 -13.102 1.00 70.25 291 LEU A C 1
ATOM 2150 O O . LEU A 1 291 ? 24.237 6.934 -12.413 1.00 70.25 291 LEU A O 1
ATOM 2154 N N . ILE A 1 292 ? 22.641 5.363 -12.587 1.00 66.06 292 ILE A N 1
ATOM 2155 C CA . ILE A 1 292 ? 22.317 5.260 -11.154 1.00 66.06 292 ILE A CA 1
ATOM 2156 C C . ILE A 1 292 ? 23.492 4.644 -10.378 1.00 66.06 292 ILE A C 1
ATOM 2158 O O . ILE A 1 292 ? 23.995 5.249 -9.442 1.00 66.06 292 ILE A O 1
ATOM 2162 N N . ASN A 1 293 ? 23.988 3.471 -10.784 1.00 65.25 293 ASN A N 1
ATOM 2163 C CA . ASN A 1 293 ? 25.082 2.788 -10.077 1.00 65.25 293 ASN A CA 1
ATOM 2164 C C . ASN A 1 293 ? 26.471 3.418 -10.315 1.00 65.25 293 ASN A C 1
ATOM 2166 O O . ASN A 1 293 ? 27.409 3.099 -9.590 1.00 65.25 293 ASN A O 1
ATOM 2170 N N . GLY A 1 294 ? 26.621 4.250 -11.349 1.00 62.06 294 GLY A N 1
ATOM 2171 C CA . GLY A 1 294 ? 27.835 5.009 -11.665 1.00 62.06 294 GLY A CA 1
ATOM 2172 C C . GLY A 1 294 ? 27.815 6.445 -11.135 1.00 62.06 294 GLY A C 1
ATOM 2173 O O . GLY A 1 294 ? 28.824 7.145 -11.236 1.00 62.06 294 GLY A O 1
ATOM 2174 N N . ALA A 1 295 ? 26.697 6.890 -10.555 1.00 57.22 295 ALA A N 1
ATOM 2175 C CA . ALA A 1 295 ? 26.651 8.121 -9.789 1.00 57.22 295 ALA A CA 1
ATOM 2176 C C . ALA A 1 295 ? 27.536 7.977 -8.532 1.00 57.22 295 ALA A C 1
ATOM 2178 O O . ALA A 1 295 ? 27.460 6.957 -7.843 1.00 57.22 295 ALA A O 1
ATOM 2179 N N . PRO A 1 296 ? 28.367 8.978 -8.184 1.00 59.34 296 PRO A N 1
ATOM 2180 C CA . PRO A 1 296 ? 29.027 9.015 -6.882 1.00 59.34 296 PRO A CA 1
ATOM 2181 C C . PRO A 1 296 ? 27.998 8.925 -5.746 1.00 59.34 296 PRO A C 1
ATOM 2183 O O . PRO A 1 296 ? 26.881 9.414 -5.891 1.00 59.34 296 PRO A O 1
ATOM 2186 N N . GLY A 1 297 ? 28.381 8.377 -4.588 1.00 58.25 297 GLY A N 1
ATOM 2187 C CA . GLY A 1 297 ? 27.475 8.120 -3.451 1.00 58.25 297 GLY A CA 1
ATOM 2188 C C . GLY A 1 297 ? 26.806 9.342 -2.794 1.00 58.25 297 GLY A C 1
ATOM 2189 O O . GLY A 1 297 ? 26.175 9.201 -1.757 1.00 58.25 297 GLY A O 1
ATOM 2190 N N . THR A 1 298 ? 26.941 10.536 -3.371 1.00 56.09 298 THR A N 1
ATOM 2191 C CA . THR A 1 298 ? 26.178 11.753 -3.045 1.00 56.09 298 THR A CA 1
ATOM 2192 C C . THR A 1 298 ? 25.018 12.018 -4.021 1.00 56.09 298 THR A C 1
ATOM 2194 O O . THR A 1 298 ? 24.344 13.039 -3.906 1.00 56.09 298 THR A O 1
ATOM 2197 N N . LEU A 1 299 ? 24.799 11.130 -5.001 1.00 49.62 299 LEU A N 1
ATOM 2198 C CA . LEU A 1 299 ? 23.854 11.282 -6.114 1.00 49.62 299 LEU A CA 1
ATOM 2199 C C . LEU A 1 299 ? 22.946 10.051 -6.347 1.00 49.62 299 LEU A C 1
ATOM 2201 O O . LEU A 1 299 ? 22.125 10.091 -7.261 1.00 49.62 299 LEU A O 1
ATOM 2205 N N . ASP A 1 300 ? 22.998 9.000 -5.512 1.00 57.59 300 ASP A N 1
ATOM 2206 C CA . ASP A 1 300 ? 22.116 7.804 -5.600 1.00 57.59 300 ASP A CA 1
ATOM 2207 C C . ASP A 1 300 ? 20.668 8.077 -5.102 1.00 57.59 300 ASP A C 1
ATOM 2209 O O . ASP A 1 300 ? 19.931 7.194 -4.652 1.00 57.59 300 ASP A O 1
ATOM 2213 N N . THR A 1 301 ? 20.233 9.339 -5.177 1.00 61.41 301 THR A N 1
ATOM 2214 C CA . THR A 1 301 ? 19.021 9.856 -4.525 1.00 61.41 301 THR A CA 1
ATOM 2215 C C . THR A 1 301 ? 17.744 9.200 -5.034 1.00 61.41 301 THR A C 1
ATOM 2217 O O . THR A 1 301 ? 16.825 8.987 -4.254 1.00 61.41 301 THR A O 1
ATOM 2220 N N . LEU A 1 302 ? 17.662 8.819 -6.313 1.00 62.38 302 LEU A N 1
ATOM 2221 C CA . LEU A 1 302 ? 16.476 8.142 -6.857 1.00 62.38 302 LEU A CA 1
ATOM 2222 C C . LEU A 1 302 ? 16.290 6.724 -6.302 1.00 62.38 302 LEU A C 1
ATOM 2224 O O . LEU A 1 302 ? 15.158 6.254 -6.197 1.00 62.38 302 LEU A O 1
ATOM 2228 N N . LYS A 1 303 ? 17.376 6.047 -5.927 1.00 64.44 303 LYS A N 1
ATOM 2229 C CA . LYS A 1 303 ? 17.358 4.689 -5.372 1.00 64.44 303 LYS A CA 1
ATOM 2230 C C . LYS A 1 303 ? 17.135 4.724 -3.864 1.00 64.44 303 LYS A C 1
ATOM 2232 O O . LYS A 1 303 ? 16.358 3.920 -3.355 1.00 64.44 303 LYS A O 1
ATOM 2237 N N . GLU A 1 304 ? 17.719 5.707 -3.177 1.00 63.50 304 GLU A N 1
ATOM 2238 C CA . GLU A 1 304 ? 17.378 6.038 -1.789 1.00 63.50 304 GLU A CA 1
ATOM 2239 C C . GLU A 1 304 ? 15.903 6.441 -1.656 1.00 63.50 304 GLU A C 1
ATOM 2241 O O . GLU A 1 304 ? 15.216 5.917 -0.785 1.00 63.50 304 GLU A O 1
ATOM 2246 N N . ILE A 1 305 ? 15.375 7.280 -2.557 1.00 69.56 305 ILE A N 1
ATOM 2247 C CA . ILE A 1 305 ? 13.945 7.623 -2.615 1.00 69.56 305 ILE A CA 1
ATOM 2248 C C . ILE A 1 305 ? 13.108 6.371 -2.889 1.00 69.56 305 ILE A C 1
ATOM 2250 O O . ILE A 1 305 ? 12.174 6.112 -2.137 1.00 69.56 305 ILE A O 1
ATOM 2254 N N . ALA A 1 306 ? 13.443 5.561 -3.901 1.00 64.62 306 ALA A N 1
ATOM 2255 C CA . ALA A 1 306 ? 12.705 4.332 -4.211 1.00 64.62 306 ALA A CA 1
ATOM 2256 C C . ALA A 1 306 ? 12.665 3.347 -3.026 1.00 64.62 306 ALA A C 1
ATOM 2258 O O . ALA A 1 306 ? 11.625 2.742 -2.766 1.00 64.62 306 ALA A O 1
ATOM 2259 N N . ALA A 1 307 ? 13.761 3.225 -2.271 1.00 66.69 307 ALA A N 1
ATOM 2260 C CA . ALA A 1 307 ? 13.819 2.436 -1.043 1.00 66.69 307 ALA A CA 1
ATOM 2261 C C . ALA A 1 307 ? 13.014 3.074 0.105 1.00 66.69 307 ALA A C 1
ATOM 2263 O O . ALA A 1 307 ? 12.242 2.381 0.765 1.00 66.69 307 ALA A O 1
ATOM 2264 N N . ALA A 1 308 ? 13.127 4.390 0.312 1.00 66.56 308 ALA A N 1
ATOM 2265 C CA . ALA A 1 308 ? 12.411 5.130 1.353 1.00 66.56 308 ALA A CA 1
ATOM 2266 C C . ALA A 1 308 ? 10.884 5.152 1.145 1.00 66.56 308 ALA A C 1
ATOM 2268 O O . ALA A 1 308 ? 10.137 5.192 2.121 1.00 66.56 308 ALA A O 1
ATOM 2269 N N . ILE A 1 309 ? 10.416 5.075 -0.107 1.00 74.69 309 ILE A N 1
ATOM 2270 C CA . ILE A 1 309 ? 8.994 4.911 -0.463 1.00 74.69 309 ILE A CA 1
ATOM 2271 C C . ILE A 1 309 ? 8.588 3.443 -0.681 1.00 74.69 309 ILE A C 1
ATOM 2273 O O . ILE A 1 309 ? 7.469 3.173 -1.112 1.00 74.69 309 ILE A O 1
ATOM 2277 N N . ASN A 1 310 ? 9.489 2.489 -0.415 1.00 77.81 310 ASN A N 1
ATOM 2278 C CA . ASN A 1 310 ? 9.293 1.045 -0.589 1.00 77.81 310 ASN A CA 1
ATOM 2279 C C . ASN A 1 310 ? 8.739 0.637 -1.978 1.00 77.81 310 ASN A C 1
ATOM 2281 O O . ASN A 1 310 ? 7.947 -0.295 -2.098 1.00 77.81 310 ASN A O 1
ATOM 2285 N N . ASN A 1 311 ? 9.162 1.340 -3.034 1.00 75.75 311 ASN A N 1
ATOM 2286 C CA . ASN A 1 311 ? 8.707 1.192 -4.425 1.00 75.75 311 ASN A CA 1
ATOM 2287 C C . ASN A 1 311 ? 7.186 1.351 -4.651 1.00 75.75 311 ASN A C 1
ATOM 2289 O O . ASN A 1 311 ? 6.661 0.820 -5.630 1.00 75.75 311 ASN A O 1
ATOM 2293 N N . ASP A 1 312 ? 6.465 2.071 -3.786 1.00 77.31 312 ASP A N 1
ATOM 2294 C CA . ASP A 1 312 ? 5.011 2.232 -3.910 1.00 77.31 312 ASP A CA 1
ATOM 2295 C C . ASP A 1 312 ? 4.610 3.150 -5.093 1.00 77.31 312 ASP A C 1
ATOM 2297 O O . ASP A 1 312 ? 4.854 4.360 -5.043 1.00 77.31 312 ASP A O 1
ATOM 2301 N N . PRO A 1 313 ? 3.941 2.635 -6.149 1.00 75.75 313 PRO A N 1
ATOM 2302 C CA . PRO A 1 313 ? 3.494 3.453 -7.280 1.00 75.75 313 PRO A CA 1
ATOM 2303 C C . PRO A 1 313 ? 2.342 4.404 -6.918 1.00 75.75 313 PRO A C 1
ATOM 2305 O O . PRO A 1 313 ? 2.075 5.353 -7.650 1.00 75.75 313 PRO A O 1
ATOM 2308 N N . ASN A 1 314 ? 1.665 4.169 -5.791 1.00 79.75 314 ASN A N 1
ATOM 2309 C CA . ASN A 1 314 ? 0.593 4.995 -5.251 1.00 79.75 314 ASN A CA 1
ATOM 2310 C C . ASN A 1 314 ? 1.057 5.799 -4.026 1.00 79.75 314 ASN A C 1
ATOM 2312 O O . ASN A 1 314 ? 0.212 6.219 -3.239 1.00 79.75 314 ASN A O 1
ATOM 2316 N N . PHE A 1 315 ? 2.365 6.047 -3.856 1.00 81.38 315 PHE A N 1
ATOM 2317 C CA . PHE A 1 315 ? 2.945 6.676 -2.659 1.00 81.38 315 PHE A CA 1
ATOM 2318 C C . PHE A 1 315 ? 2.191 7.920 -2.157 1.00 81.38 315 PHE A C 1
ATOM 2320 O O . PHE A 1 315 ? 2.017 8.071 -0.953 1.00 81.38 315 PHE A O 1
ATOM 2327 N N . SER A 1 316 ? 1.671 8.782 -3.042 1.00 77.75 316 SER A N 1
ATOM 2328 C CA . SER A 1 316 ? 0.834 9.920 -2.623 1.00 77.75 316 SER A CA 1
ATOM 2329 C C . SER A 1 316 ? -0.468 9.473 -1.943 1.00 77.75 316 SER A C 1
ATOM 2331 O O . SER A 1 316 ? -0.783 9.958 -0.861 1.00 77.75 316 SER A O 1
ATOM 2333 N N . THR A 1 317 ? -1.192 8.508 -2.513 1.00 79.88 317 THR A N 1
ATOM 2334 C CA . THR A 1 317 ? -2.390 7.904 -1.908 1.00 79.88 317 THR A CA 1
ATOM 2335 C C . THR A 1 317 ? -2.048 7.143 -0.629 1.00 79.88 317 THR A C 1
ATOM 2337 O O . THR A 1 317 ? -2.761 7.279 0.360 1.00 79.88 317 THR A O 1
ATOM 2340 N N . THR A 1 318 ? -0.950 6.386 -0.595 1.00 81.50 318 THR A N 1
ATOM 2341 C CA . THR A 1 318 ? -0.538 5.630 0.599 1.00 81.50 318 THR A CA 1
ATOM 2342 C C . THR A 1 318 ? -0.103 6.546 1.736 1.00 81.50 318 THR A C 1
ATOM 2344 O O . THR A 1 318 ? -0.518 6.324 2.870 1.00 81.50 318 THR A O 1
ATOM 2347 N N . ILE A 1 319 ? 0.651 7.615 1.458 1.00 83.38 319 ILE A N 1
ATOM 2348 C CA . ILE A 1 319 ? 0.975 8.646 2.450 1.00 83.38 319 ILE A CA 1
ATOM 2349 C C . ILE A 1 319 ? -0.282 9.398 2.872 1.00 83.38 319 ILE A C 1
ATOM 2351 O O . ILE A 1 319 ? -0.487 9.544 4.069 1.00 83.38 319 ILE A O 1
ATOM 2355 N N . ASN A 1 320 ? -1.162 9.807 1.956 1.00 80.38 320 ASN A N 1
ATOM 2356 C CA . ASN A 1 320 ? -2.411 10.482 2.322 1.00 80.38 320 ASN A CA 1
ATOM 2357 C C . ASN A 1 320 ? -3.314 9.587 3.187 1.00 80.38 320 ASN A C 1
ATOM 2359 O O . ASN A 1 320 ? -3.866 10.066 4.172 1.00 80.38 320 ASN A O 1
ATOM 2363 N N . ASN A 1 321 ? -3.397 8.285 2.904 1.00 81.19 321 ASN A N 1
ATOM 2364 C CA . ASN A 1 321 ? -4.109 7.313 3.737 1.00 81.19 321 ASN A CA 1
ATOM 2365 C C . ASN A 1 321 ? -3.417 7.117 5.096 1.00 81.19 321 ASN A C 1
ATOM 2367 O O . ASN A 1 321 ? -4.069 7.164 6.135 1.00 81.19 321 ASN A O 1
ATOM 2371 N N . ALA A 1 322 ? -2.093 6.945 5.120 1.00 78.50 322 ALA A N 1
ATOM 2372 C CA . ALA A 1 322 ? -1.321 6.790 6.353 1.00 78.50 322 ALA A CA 1
ATOM 2373 C C . ALA A 1 322 ? -1.341 8.053 7.230 1.00 78.50 322 ALA A C 1
ATOM 2375 O O . ALA A 1 322 ? -1.262 7.936 8.453 1.00 78.50 322 ALA A O 1
ATOM 2376 N N . LEU A 1 323 ? -1.463 9.235 6.615 1.00 79.94 323 LEU A N 1
ATOM 2377 C CA . LEU A 1 323 ? -1.567 10.547 7.251 1.00 79.94 323 LEU A CA 1
ATOM 2378 C C . LEU A 1 323 ? -3.001 10.847 7.704 1.00 79.94 323 LEU A C 1
ATOM 2380 O O . LEU A 1 323 ? -3.168 11.400 8.781 1.00 79.94 323 LEU A O 1
ATOM 2384 N N . ALA A 1 324 ? -4.027 10.399 6.972 1.00 75.38 324 ALA A N 1
ATOM 2385 C CA . ALA A 1 324 ? -5.420 10.386 7.435 1.00 75.38 324 ALA A CA 1
ATOM 2386 C C . ALA A 1 324 ? -5.647 9.391 8.593 1.00 75.38 324 ALA A C 1
ATOM 2388 O O . ALA A 1 324 ? -6.547 9.578 9.408 1.00 75.38 324 ALA A O 1
ATOM 2389 N N . LEU A 1 325 ? -4.799 8.361 8.703 1.00 70.19 325 LEU A N 1
ATOM 2390 C CA . LEU A 1 325 ? -4.683 7.484 9.875 1.00 70.19 325 LEU A CA 1
ATOM 2391 C C . LEU A 1 325 ? -3.794 8.071 10.993 1.00 70.19 325 LEU A C 1
ATOM 2393 O O . LEU A 1 325 ? -3.682 7.461 12.059 1.00 70.19 325 LEU A O 1
ATOM 2397 N N . LYS A 1 326 ? -3.158 9.238 10.798 1.00 72.75 326 LYS A N 1
ATOM 2398 C CA . LYS A 1 326 ? -2.576 10.025 11.897 1.00 72.75 326 LYS A CA 1
ATOM 2399 C C . LYS A 1 326 ? -3.592 11.060 12.360 1.00 72.75 326 LYS A C 1
ATOM 2401 O O . LYS A 1 326 ? -4.233 11.735 11.564 1.00 72.75 326 LYS A O 1
ATOM 2406 N N . ALA A 1 327 ? -3.687 11.234 13.670 1.00 69.06 327 ALA A N 1
ATOM 2407 C CA . ALA A 1 327 ? -4.418 12.362 14.217 1.00 69.06 327 ALA A CA 1
ATOM 2408 C C . ALA A 1 327 ? -3.574 13.656 14.069 1.00 69.06 327 ALA A C 1
ATOM 2410 O O . ALA A 1 327 ? -2.344 13.571 14.158 1.00 69.06 327 ALA A O 1
ATOM 2411 N N . PRO A 1 328 ? -4.184 14.838 13.844 1.00 74.19 328 PRO A N 1
ATOM 2412 C CA . PRO A 1 328 ? -3.459 16.105 13.712 1.00 74.19 328 PRO A CA 1
ATOM 2413 C C . PRO A 1 328 ? -2.497 16.394 14.875 1.00 74.19 328 PRO A C 1
ATOM 2415 O O . PRO A 1 328 ? -2.833 16.175 16.036 1.00 74.19 328 PRO A O 1
ATOM 2418 N N . LEU A 1 329 ? -1.311 16.934 14.566 1.00 71.56 329 LEU A N 1
ATOM 2419 C CA . LEU A 1 329 ? -0.252 17.191 15.557 1.00 71.56 329 LEU A CA 1
ATOM 2420 C C . LEU A 1 329 ? -0.651 18.228 16.627 1.00 71.56 329 LEU A C 1
ATOM 2422 O O . LEU A 1 329 ? -0.142 18.188 17.744 1.00 71.56 329 LEU A O 1
ATOM 2426 N N . ALA A 1 330 ? -1.574 19.134 16.296 1.00 60.78 330 ALA A N 1
ATOM 2427 C CA . ALA A 1 330 ? -2.197 20.064 17.231 1.00 60.78 330 ALA A CA 1
ATOM 2428 C C . ALA A 1 330 ? -3.700 19.761 17.337 1.00 60.78 330 ALA A C 1
ATOM 2430 O O . ALA A 1 330 ? -4.382 19.666 16.318 1.00 60.78 330 ALA A O 1
ATOM 2431 N N . SER A 1 331 ? -4.200 19.628 18.569 1.00 63.66 331 SER A N 1
ATOM 2432 C CA . SER A 1 331 ? -5.619 19.409 18.911 1.00 63.66 331 SER A CA 1
ATOM 2433 C C . SER A 1 331 ? -6.352 18.340 18.069 1.00 63.66 331 SER A C 1
ATOM 2435 O O . SER A 1 331 ? -7.356 18.648 17.422 1.00 63.66 331 SER A O 1
ATOM 2437 N N . PRO A 1 332 ? -5.891 17.074 18.072 1.00 74.38 332 PRO A N 1
ATOM 2438 C CA . PRO A 1 332 ? -6.531 15.997 17.321 1.00 74.38 332 PRO A CA 1
ATOM 2439 C C . PRO A 1 332 ? -7.956 15.684 17.806 1.00 74.38 332 PRO A C 1
ATOM 2441 O O . PRO A 1 332 ? -8.161 15.270 18.947 1.00 74.38 332 PRO A O 1
ATOM 2444 N N . ALA A 1 333 ? -8.938 15.789 16.908 1.00 72.06 333 ALA A N 1
ATOM 2445 C CA . ALA A 1 333 ? -10.305 15.333 17.150 1.00 72.06 333 ALA A CA 1
ATOM 2446 C C . ALA A 1 333 ? -10.415 13.811 16.933 1.00 72.06 333 ALA A C 1
ATOM 2448 O O . ALA A 1 333 ? -10.504 13.335 15.802 1.00 72.06 333 ALA A O 1
ATOM 2449 N N . LEU A 1 334 ? -10.391 13.039 18.021 1.00 73.50 334 LEU A N 1
ATOM 2450 C CA . LEU A 1 334 ? -10.535 11.581 17.981 1.00 73.50 334 LEU A CA 1
ATOM 2451 C C . LEU A 1 334 ? -12.018 11.181 17.931 1.00 73.50 334 LEU A C 1
ATOM 2453 O O . LEU A 1 334 ? -12.824 11.670 18.719 1.00 73.50 334 LEU A O 1
ATOM 2457 N N . THR A 1 335 ? -12.369 10.258 17.035 1.00 69.81 335 THR A N 1
ATOM 2458 C CA . THR A 1 335 ? -13.714 9.663 16.932 1.00 69.81 335 THR A CA 1
ATOM 2459 C C . THR A 1 335 ? -13.621 8.134 16.912 1.00 69.81 335 THR A C 1
ATOM 2461 O O . THR A 1 335 ? -12.572 7.572 16.598 1.00 69.81 335 THR A O 1
ATOM 2464 N N . GLY A 1 336 ? -14.701 7.445 17.296 1.00 71.69 336 GLY A N 1
ATOM 2465 C CA . GLY A 1 336 ? -14.683 5.994 17.514 1.00 71.69 336 GLY A CA 1
ATOM 2466 C C . GLY A 1 336 ? -13.994 5.599 18.829 1.00 71.69 336 GLY A C 1
ATOM 2467 O O . GLY A 1 336 ? -14.026 6.350 19.801 1.00 71.69 336 GLY A O 1
ATOM 2468 N N . VAL A 1 337 ? -13.389 4.406 18.868 1.00 71.12 337 VAL A N 1
ATOM 2469 C CA . VAL A 1 337 ? -12.708 3.854 20.057 1.00 71.12 337 VAL A CA 1
ATOM 2470 C C . VAL A 1 337 ? -11.201 3.730 19.775 1.00 71.12 337 VAL A C 1
ATOM 2472 O O . VAL A 1 337 ? -10.765 2.707 19.246 1.00 71.12 337 VAL A O 1
ATOM 2475 N N . PRO A 1 338 ? -10.385 4.759 20.076 1.00 72.62 338 PRO A N 1
ATOM 2476 C CA . PRO A 1 338 ? -8.956 4.745 19.770 1.00 72.62 338 PRO A CA 1
ATOM 2477 C C . PRO A 1 338 ? -8.179 3.782 20.681 1.00 72.62 338 PRO A C 1
ATOM 2479 O O . PRO A 1 338 ? -8.199 3.897 21.908 1.00 72.62 338 PRO A O 1
ATOM 2482 N N . THR A 1 339 ? -7.440 2.852 20.077 1.00 70.38 339 THR A N 1
ATOM 2483 C CA . THR A 1 339 ? -6.533 1.932 20.776 1.00 70.38 339 THR A CA 1
ATOM 2484 C C . THR A 1 339 ? -5.132 2.529 20.904 1.00 70.38 339 THR A C 1
ATOM 2486 O O . THR A 1 339 ? -4.512 2.861 19.895 1.00 70.38 339 THR A O 1
ATOM 2489 N N . ALA A 1 340 ? -4.598 2.595 22.124 1.00 75.50 340 ALA A N 1
ATOM 2490 C CA . ALA A 1 340 ? -3.210 2.976 22.399 1.00 75.50 340 ALA A CA 1
ATOM 2491 C C . ALA A 1 340 ? -2.523 1.926 23.304 1.00 75.50 340 ALA A C 1
ATOM 2493 O O . ALA A 1 340 ? -3.217 1.106 23.913 1.00 75.50 340 ALA A O 1
ATOM 2494 N N . PRO A 1 341 ? -1.180 1.915 23.413 1.00 80.50 341 PRO A N 1
ATOM 2495 C CA . PRO A 1 341 ? -0.470 1.059 24.363 1.00 80.50 341 PRO A CA 1
ATOM 2496 C C . PRO A 1 341 ? -0.784 1.425 25.820 1.00 80.50 341 PRO A C 1
ATOM 2498 O O . PRO A 1 341 ? -0.967 2.594 26.158 1.00 80.50 341 PRO A O 1
ATOM 2501 N N . THR A 1 342 ? -0.811 0.431 26.707 1.00 80.00 342 THR A N 1
ATOM 2502 C CA . THR A 1 342 ? -0.951 0.673 28.152 1.00 80.00 342 THR A CA 1
ATOM 2503 C C . THR A 1 342 ? 0.381 1.165 28.711 1.00 80.00 342 THR A C 1
ATOM 2505 O O . THR A 1 342 ? 1.361 0.426 28.689 1.00 80.00 342 THR A O 1
ATOM 2508 N N . ALA A 1 343 ? 0.423 2.417 29.171 1.00 76.25 343 ALA A N 1
ATOM 2509 C CA . ALA A 1 343 ? 1.612 3.008 29.778 1.00 76.25 343 ALA A CA 1
ATOM 2510 C C . ALA A 1 343 ? 1.957 2.347 31.127 1.00 76.25 343 ALA A C 1
ATOM 2512 O O . ALA A 1 343 ? 1.096 1.756 31.783 1.00 76.25 343 ALA A O 1
ATOM 2513 N N . ALA A 1 344 ? 3.215 2.468 31.556 1.00 78.19 344 ALA A N 1
ATOM 2514 C CA . ALA A 1 344 ? 3.641 2.034 32.884 1.00 78.19 344 ALA A CA 1
ATOM 2515 C C . ALA A 1 344 ? 3.133 3.003 33.968 1.00 78.19 344 ALA A C 1
ATOM 2517 O O . ALA A 1 344 ? 3.015 4.208 33.725 1.00 78.19 344 ALA A O 1
ATOM 2518 N N . GLN A 1 345 ? 2.847 2.498 35.171 1.00 67.94 345 GLN A N 1
ATOM 2519 C CA . GLN A 1 345 ? 2.476 3.339 36.318 1.00 67.94 345 GLN A CA 1
ATOM 2520 C C . GLN A 1 345 ? 3.544 4.416 36.584 1.00 67.94 345 GLN A C 1
ATOM 2522 O O . GLN A 1 345 ? 4.738 4.172 36.431 1.00 67.94 345 GLN A O 1
ATOM 2527 N N . GLY A 1 346 ? 3.098 5.624 36.942 1.00 72.94 346 GLY A N 1
ATOM 2528 C CA . GLY A 1 346 ? 3.963 6.798 37.111 1.00 72.94 346 GLY A CA 1
ATOM 2529 C C . GLY A 1 346 ? 4.222 7.608 35.831 1.00 72.94 346 GLY A C 1
ATOM 2530 O O . GLY A 1 346 ? 4.778 8.700 35.920 1.00 72.94 346 GLY A O 1
ATOM 2531 N N . THR A 1 347 ? 3.786 7.141 34.653 1.00 80.44 347 THR A N 1
ATOM 2532 C CA . THR A 1 347 ? 3.916 7.899 33.394 1.00 80.44 347 THR A CA 1
ATOM 2533 C C . THR A 1 347 ? 3.073 9.181 33.441 1.00 80.44 347 THR A C 1
ATOM 2535 O O . THR A 1 347 ? 1.843 9.122 33.465 1.00 80.44 347 THR A O 1
ATOM 2538 N N . ASN A 1 348 ? 3.733 10.343 33.421 1.00 73.81 348 ASN A N 1
ATOM 2539 C CA . ASN A 1 348 ? 3.128 11.679 33.537 1.00 73.81 348 ASN A CA 1
ATOM 2540 C C . ASN A 1 348 ? 3.346 12.561 32.286 1.00 73.81 348 ASN A C 1
ATOM 2542 O O . ASN A 1 348 ? 3.453 13.783 32.385 1.00 73.81 348 ASN A O 1
ATOM 2546 N N . ASN A 1 349 ? 3.440 11.935 31.110 1.00 79.12 349 ASN A N 1
ATOM 2547 C CA . ASN A 1 349 ? 3.647 12.599 29.821 1.00 79.12 349 ASN A CA 1
ATOM 2548 C C . ASN A 1 349 ? 2.315 12.829 29.064 1.00 79.12 349 ASN A C 1
ATOM 2550 O O . ASN A 1 349 ? 1.228 12.644 29.605 1.00 79.12 349 ASN A O 1
ATOM 2554 N N . THR A 1 350 ? 2.397 13.233 27.794 1.00 74.38 350 THR A N 1
ATOM 2555 C CA . THR A 1 350 ? 1.245 13.543 26.925 1.00 74.38 350 THR A CA 1
ATOM 2556 C C . THR A 1 350 ? 0.621 12.329 26.213 1.00 74.38 350 THR A C 1
ATOM 2558 O O . THR A 1 350 ? -0.157 12.507 25.274 1.00 74.38 350 THR A O 1
ATOM 2561 N N . GLN A 1 351 ? 0.932 11.089 26.612 1.00 79.00 351 GLN A N 1
ATOM 2562 C CA . GLN A 1 351 ? 0.300 9.899 26.028 1.00 79.00 351 GLN A CA 1
ATOM 2563 C C . GLN A 1 351 ? -1.195 9.806 26.374 1.00 79.00 351 GLN A C 1
ATOM 2565 O O . GLN A 1 351 ? -1.629 10.142 27.474 1.00 79.00 351 GLN A O 1
ATOM 2570 N N . ILE A 1 352 ? -1.986 9.266 25.441 1.00 75.75 352 ILE A N 1
ATOM 2571 C CA . ILE A 1 352 ? -3.407 8.978 25.664 1.00 75.75 352 ILE A CA 1
ATOM 2572 C C . ILE A 1 352 ? -3.541 7.901 26.748 1.00 75.75 352 ILE A C 1
ATOM 2574 O O . ILE A 1 352 ? -3.121 6.756 26.561 1.00 75.75 352 ILE A O 1
ATOM 2578 N N . ALA A 1 353 ? -4.164 8.261 27.870 1.00 78.06 353 ALA A N 1
ATOM 2579 C CA . ALA A 1 353 ? -4.440 7.349 28.970 1.00 78.06 353 ALA A CA 1
ATOM 2580 C C . ALA A 1 353 ? -5.474 6.286 28.548 1.00 78.06 353 ALA A C 1
ATOM 2582 O O . ALA A 1 353 ? -6.672 6.552 28.462 1.00 78.06 353 ALA A O 1
ATOM 2583 N N . THR A 1 354 ? -5.012 5.064 28.273 1.00 85.38 354 THR A N 1
ATOM 2584 C CA . THR A 1 354 ? -5.893 3.936 27.925 1.00 85.38 354 THR A CA 1
ATOM 2585 C C . THR A 1 354 ? -6.801 3.552 29.090 1.00 85.38 354 THR A C 1
ATOM 2587 O O . THR A 1 354 ? -6.436 3.714 30.251 1.00 85.38 354 THR A O 1
ATOM 2590 N N . THR A 1 355 ? -7.953 2.936 28.814 1.00 80.00 355 THR A N 1
ATOM 2591 C CA . THR A 1 355 ? -8.829 2.409 29.878 1.00 80.00 355 THR A CA 1
ATOM 2592 C C . THR A 1 355 ? -8.131 1.364 30.754 1.00 80.00 355 THR A C 1
ATOM 2594 O O . THR A 1 355 ? -8.420 1.278 31.943 1.00 80.00 355 THR A O 1
ATOM 2597 N N . ALA A 1 356 ? -7.178 0.602 30.208 1.00 80.50 356 ALA A N 1
ATOM 2598 C CA . ALA A 1 356 ? -6.334 -0.304 30.981 1.00 80.50 356 ALA A CA 1
ATOM 2599 C C . ALA A 1 356 ? -5.331 0.447 31.876 1.00 80.50 356 ALA A C 1
ATOM 2601 O O . ALA A 1 356 ? -5.201 0.085 33.043 1.00 80.50 356 ALA A O 1
ATOM 2602 N N . TYR A 1 357 ? -4.695 1.519 31.386 1.00 85.00 357 TYR A N 1
ATOM 2603 C CA . TYR A 1 357 ? -3.819 2.372 32.200 1.00 85.00 357 TYR A CA 1
ATOM 2604 C C . TYR A 1 357 ? -4.597 3.088 33.304 1.00 85.00 357 TYR A C 1
ATOM 2606 O O . TYR A 1 357 ? -4.188 3.047 34.456 1.00 85.00 357 TYR A O 1
ATOM 2614 N N . VAL A 1 358 ? -5.758 3.665 32.986 1.00 80.56 358 VAL A N 1
ATOM 2615 C CA . VAL A 1 358 ? -6.635 4.321 33.966 1.00 80.56 358 VAL A CA 1
ATOM 2616 C C . VAL A 1 358 ? -7.112 3.320 35.021 1.00 80.56 358 VAL A C 1
ATOM 2618 O O . VAL A 1 358 ? -7.018 3.624 36.204 1.00 80.56 358 VAL A O 1
ATOM 2621 N N . ARG A 1 359 ? -7.522 2.096 34.647 1.00 79.25 359 ARG A N 1
ATOM 2622 C CA . ARG A 1 359 ? -7.815 1.041 35.638 1.00 79.25 359 ARG A CA 1
ATOM 2623 C C . ARG A 1 359 ? -6.590 0.662 36.471 1.00 79.25 359 ARG A C 1
ATOM 2625 O O . ARG A 1 359 ? -6.737 0.495 37.672 1.00 79.25 359 ARG A O 1
ATOM 2632 N N . ALA A 1 360 ? -5.405 0.532 35.878 1.00 77.62 360 ALA A N 1
ATOM 2633 C CA . ALA A 1 360 ? -4.184 0.174 36.605 1.00 77.62 360 ALA A CA 1
ATOM 2634 C C . ALA A 1 360 ? -3.688 1.299 37.530 1.00 77.62 360 ALA A C 1
ATOM 2636 O O . ALA A 1 360 ? -3.128 1.013 38.583 1.00 77.62 360 ALA A O 1
ATOM 2637 N N . ALA A 1 361 ? -3.906 2.563 37.164 1.00 76.75 361 ALA A N 1
ATOM 2638 C CA . ALA A 1 361 ? -3.586 3.735 37.971 1.00 76.75 361 ALA A CA 1
ATOM 2639 C C . ALA A 1 361 ? -4.618 3.955 39.087 1.00 76.75 361 ALA A C 1
ATOM 2641 O O . ALA A 1 361 ? -4.226 4.255 40.207 1.00 76.75 361 ALA A O 1
ATOM 2642 N N . ILE A 1 362 ? -5.913 3.733 38.830 1.00 76.88 362 ILE A N 1
ATOM 2643 C CA . ILE A 1 362 ? -6.957 3.731 39.870 1.00 76.88 362 ILE A CA 1
ATOM 2644 C C . ILE A 1 362 ? -6.752 2.551 40.825 1.00 76.88 362 ILE A C 1
ATOM 2646 O O . ILE A 1 362 ? -6.778 2.746 42.030 1.00 76.88 362 ILE A O 1
ATOM 2650 N N . SER A 1 363 ? -6.480 1.345 40.318 1.00 71.25 363 SER A N 1
ATOM 2651 C CA . SER A 1 363 ? -6.212 0.168 41.155 1.00 71.25 363 SER A CA 1
ATOM 2652 C C . SER A 1 363 ? -4.932 0.312 41.981 1.00 71.25 363 SER A C 1
ATOM 2654 O O . SER A 1 363 ? -4.874 -0.236 43.075 1.00 71.25 363 SER A O 1
ATOM 2656 N N . ALA A 1 364 ? -3.927 1.046 41.490 1.00 68.81 364 ALA A N 1
ATOM 2657 C CA . ALA A 1 364 ? -2.761 1.415 42.287 1.00 68.81 364 ALA A CA 1
ATOM 2658 C C . ALA A 1 364 ? -3.058 2.552 43.264 1.00 68.81 364 ALA A C 1
ATOM 2660 O O . ALA A 1 364 ? -2.566 2.497 44.374 1.00 68.81 364 ALA A O 1
ATOM 2661 N N . LEU A 1 365 ? -3.871 3.550 42.907 1.00 66.62 365 LEU A N 1
ATOM 2662 C CA . LEU A 1 365 ? -4.292 4.596 43.841 1.00 66.62 365 LEU A CA 1
ATOM 2663 C C . LEU A 1 365 ? -5.035 3.974 45.034 1.00 66.62 365 LEU A C 1
ATOM 2665 O O . LEU A 1 365 ? -4.637 4.202 46.169 1.00 66.62 365 LEU A O 1
ATOM 2669 N N . VAL A 1 366 ? -6.014 3.110 44.752 1.00 64.44 366 VAL A N 1
ATOM 2670 C CA . VAL A 1 366 ? -6.751 2.282 45.723 1.00 64.44 366 VAL A CA 1
ATOM 2671 C C . VAL A 1 366 ? -5.787 1.409 46.540 1.00 64.44 366 VAL A C 1
ATOM 2673 O O . VAL A 1 366 ? -5.754 1.525 47.755 1.00 64.44 366 VAL A O 1
ATOM 2676 N N . GLY A 1 367 ? -4.915 0.631 45.886 1.00 59.62 367 GLY A N 1
ATOM 2677 C CA . GLY A 1 367 ? -3.925 -0.231 46.552 1.00 59.62 367 GLY A CA 1
ATOM 2678 C C . GLY A 1 367 ? -2.673 0.466 47.114 1.00 59.62 367 GLY A C 1
ATOM 2679 O O . GLY A 1 367 ? -1.752 -0.222 47.548 1.00 59.62 367 GLY A O 1
ATOM 2680 N N . SER A 1 368 ? -2.598 1.800 47.061 1.00 55.84 368 SER A N 1
ATOM 2681 C CA . SER A 1 368 ? -1.523 2.624 47.649 1.00 55.84 368 SER A CA 1
ATOM 2682 C C . SER A 1 368 ? -2.031 3.597 48.711 1.00 55.84 368 SER A C 1
ATOM 2684 O O . SER A 1 368 ? -1.223 4.214 49.411 1.00 55.84 368 SER A O 1
ATOM 2686 N N . SER A 1 369 ? -3.354 3.700 48.882 1.00 47.34 369 SER A N 1
ATOM 2687 C CA . SER A 1 369 ? -3.901 4.070 50.179 1.00 47.34 369 SER A CA 1
ATOM 2688 C C . SER A 1 369 ? -3.321 3.111 51.228 1.00 47.34 369 SER A C 1
ATOM 2690 O O . SER A 1 369 ? -3.323 1.899 51.008 1.00 47.34 369 SER A O 1
ATOM 2692 N N . PRO A 1 370 ? -2.826 3.616 52.370 1.00 56.25 370 PRO A N 1
ATOM 2693 C CA . PRO A 1 370 ? -2.557 2.774 53.531 1.00 56.25 370 PRO A CA 1
ATOM 2694 C C . PRO A 1 370 ? -3.822 2.024 53.981 1.00 56.25 370 PRO A C 1
ATOM 2696 O O . PRO A 1 370 ? -4.926 2.433 53.629 1.00 56.25 370 PRO A O 1
ATOM 2699 N N . GLU A 1 371 ? -3.665 1.012 54.841 1.00 54.78 371 GLU A N 1
ATOM 2700 C CA . GLU A 1 371 ? -4.732 0.166 55.434 1.00 54.78 371 GLU A CA 1
ATOM 2701 C C . GLU A 1 371 ? -5.710 0.914 56.389 1.00 54.78 371 GLU A C 1
ATOM 2703 O O . GLU A 1 371 ? -6.256 0.337 57.329 1.00 54.78 371 GLU A O 1
ATOM 2708 N N . ALA A 1 372 ? -5.873 2.224 56.196 1.00 54.25 372 ALA A N 1
ATOM 2709 C CA . ALA A 1 372 ? -6.826 3.105 56.873 1.00 54.25 372 ALA A CA 1
ATOM 2710 C C . ALA A 1 372 ? -7.382 4.197 55.921 1.00 54.25 372 ALA A C 1
ATOM 2712 O O . ALA A 1 372 ? -7.779 5.279 56.368 1.00 54.25 372 ALA A O 1
ATOM 2713 N N . LEU A 1 373 ? -7.302 3.971 54.605 1.00 50.09 373 LEU A N 1
ATOM 2714 C CA . LEU A 1 373 ? -7.701 4.897 53.539 1.00 50.09 373 LEU A CA 1
ATOM 2715 C C . LEU A 1 373 ? -8.157 4.214 52.231 1.00 50.09 373 LEU A C 1
ATOM 2717 O O . LEU A 1 373 ? -8.554 4.922 51.298 1.00 50.09 373 LEU A O 1
ATOM 2721 N N . ASP A 1 374 ? -8.166 2.883 52.121 1.00 54.62 374 ASP A N 1
ATOM 2722 C CA . ASP A 1 374 ? -8.868 2.163 51.045 1.00 54.62 374 ASP A CA 1
ATOM 2723 C C . ASP A 1 374 ? -10.374 2.100 51.370 1.00 54.62 374 ASP A C 1
ATOM 2725 O O . ASP A 1 374 ? -10.992 1.047 51.502 1.00 54.62 374 ASP A O 1
ATOM 2729 N N . THR A 1 375 ? -10.981 3.276 51.548 1.00 57.28 375 THR A N 1
ATOM 2730 C CA . THR A 1 375 ? -12.293 3.457 52.200 1.00 57.28 375 THR A CA 1
ATOM 2731 C C . THR A 1 375 ? -13.477 2.745 51.536 1.00 57.28 375 THR A C 1
ATOM 2733 O O . THR A 1 375 ? -14.539 2.657 52.146 1.00 57.28 375 THR A O 1
ATOM 2736 N N . LEU A 1 376 ? -13.333 2.227 50.311 1.00 58.75 376 LEU A N 1
ATOM 2737 C CA . LEU A 1 376 ? -14.359 1.410 49.651 1.00 58.75 376 LEU A CA 1
ATOM 2738 C C . LEU A 1 376 ? -14.117 -0.093 49.820 1.00 58.75 376 LEU A C 1
ATOM 2740 O O . LEU A 1 376 ? -15.087 -0.835 49.935 1.00 58.75 376 LEU A O 1
ATOM 2744 N N . ASN A 1 377 ? -12.864 -0.541 49.873 1.00 65.31 377 ASN A N 1
ATOM 2745 C CA . ASN A 1 377 ? -12.494 -1.940 50.088 1.00 65.31 377 ASN A CA 1
ATOM 2746 C C . ASN A 1 377 ? -12.472 -2.284 51.588 1.00 65.31 377 ASN A C 1
ATOM 2748 O O . ASN A 1 377 ? -12.915 -3.354 51.983 1.00 65.31 377 ASN A O 1
ATOM 2752 N N . GLU A 1 378 ? -12.058 -1.340 52.437 1.00 61.47 378 GLU A N 1
ATOM 2753 C CA . GLU A 1 378 ? -12.219 -1.371 53.895 1.00 61.47 378 GLU A CA 1
ATOM 2754 C C . GLU A 1 378 ? -13.699 -1.395 54.274 1.00 61.47 378 GLU A C 1
ATOM 2756 O O . GLU A 1 378 ? -14.101 -2.203 55.108 1.00 61.47 378 GLU A O 1
ATOM 2761 N N . LEU A 1 379 ? -14.533 -0.570 53.625 1.00 62.72 379 LEU A N 1
ATOM 2762 C CA . LEU A 1 379 ? -15.981 -0.633 53.809 1.00 62.72 379 LEU A CA 1
ATOM 2763 C C . LEU A 1 379 ? -16.530 -1.963 53.282 1.00 62.72 379 LEU A C 1
ATOM 2765 O O . LEU A 1 379 ? -17.265 -2.624 54.002 1.00 62.72 379 LEU A O 1
ATOM 2769 N N . ALA A 1 380 ? -16.145 -2.412 52.085 1.00 64.12 380 ALA A N 1
ATOM 2770 C CA . ALA A 1 380 ? -16.591 -3.705 51.569 1.00 64.12 380 ALA A CA 1
ATOM 2771 C C . ALA A 1 380 ? -16.209 -4.856 52.519 1.00 64.12 380 ALA A C 1
ATOM 2773 O O . ALA A 1 380 ? -17.083 -5.628 52.903 1.00 64.12 380 ALA A O 1
ATOM 2774 N N . ALA A 1 381 ? -14.966 -4.921 53.001 1.00 62.91 381 ALA A N 1
ATOM 2775 C CA . ALA A 1 381 ? -14.495 -5.925 53.953 1.00 62.91 381 ALA A CA 1
ATOM 2776 C C . ALA A 1 381 ? -15.182 -5.825 55.328 1.00 62.91 381 ALA A C 1
ATOM 2778 O O . ALA A 1 381 ? -15.609 -6.847 55.867 1.00 62.91 381 ALA A O 1
ATOM 2779 N N . ALA A 1 382 ? -15.363 -4.618 55.877 1.00 63.00 382 ALA A N 1
ATOM 2780 C CA . ALA A 1 382 ? -16.092 -4.393 57.130 1.00 63.00 382 ALA A CA 1
ATOM 2781 C C . ALA A 1 382 ? -17.591 -4.734 57.018 1.00 63.00 382 ALA A C 1
ATOM 2783 O O . ALA A 1 382 ? -18.219 -5.088 58.015 1.00 63.00 382 ALA A O 1
ATOM 2784 N N . LEU A 1 383 ? -18.153 -4.673 55.807 1.00 67.44 383 LEU A N 1
ATOM 2785 C CA . LEU A 1 383 ? -19.504 -5.131 55.470 1.00 67.44 383 LEU A CA 1
ATOM 2786 C C . LEU A 1 383 ? -19.524 -6.569 54.892 1.00 67.44 383 LEU A C 1
ATOM 2788 O O . LEU A 1 383 ? -20.534 -7.000 54.336 1.00 67.44 383 LEU A O 1
ATOM 2792 N N . GLY A 1 384 ? -18.429 -7.330 55.024 1.00 72.69 384 GLY A N 1
ATOM 2793 C CA . GLY A 1 384 ? -18.344 -8.757 54.676 1.00 72.69 384 GLY A CA 1
ATOM 2794 C C . GLY A 1 384 ? -18.326 -9.093 53.178 1.00 72.69 384 GLY A C 1
ATOM 2795 O O . GLY A 1 384 ? -18.546 -10.245 52.815 1.00 72.69 384 GLY A O 1
ATOM 2796 N N . ASN A 1 385 ? -18.076 -8.108 52.312 1.00 68.00 385 ASN A N 1
ATOM 2797 C CA . ASN A 1 385 ? -18.230 -8.152 50.852 1.00 68.00 385 ASN A CA 1
ATOM 2798 C C . ASN A 1 385 ? -19.650 -8.537 50.390 1.00 68.00 385 ASN A C 1
ATOM 2800 O O . ASN A 1 385 ? -19.820 -9.095 49.306 1.00 68.00 385 ASN A O 1
ATOM 2804 N N . ASP A 1 386 ? -20.678 -8.244 51.194 1.00 71.00 386 ASP A N 1
ATOM 2805 C CA . ASP A 1 386 ? -22.054 -8.642 50.897 1.00 71.00 386 ASP A CA 1
ATOM 2806 C C . ASP A 1 386 ? -22.765 -7.650 49.946 1.00 71.00 386 ASP A C 1
ATOM 2808 O O . ASP A 1 386 ? -23.109 -6.536 50.361 1.00 71.00 386 ASP A O 1
ATOM 2812 N N . PRO A 1 387 ? -23.072 -8.031 48.687 1.00 72.19 387 PRO A N 1
ATOM 2813 C CA . PRO A 1 387 ? -23.813 -7.171 47.761 1.00 72.19 387 PRO A CA 1
ATOM 2814 C C . PRO A 1 387 ? -25.273 -6.941 48.190 1.00 72.19 387 PRO A C 1
ATOM 2816 O O . PRO A 1 387 ? -25.933 -6.048 47.663 1.00 72.19 387 PRO A O 1
ATOM 2819 N N . ASN A 1 388 ? -25.778 -7.713 49.156 1.00 70.25 388 ASN A N 1
ATOM 2820 C CA . ASN A 1 388 ? -27.100 -7.576 49.758 1.00 70.25 388 ASN A CA 1
ATOM 2821 C C . ASN A 1 388 ? -27.020 -6.973 51.170 1.00 70.25 388 ASN A C 1
ATOM 2823 O O . ASN A 1 388 ? -27.925 -7.206 51.970 1.00 70.25 388 ASN A O 1
ATOM 2827 N N . PHE A 1 389 ? -25.978 -6.197 51.501 1.00 78.31 389 PHE A N 1
ATOM 2828 C CA . PHE A 1 389 ? -25.757 -5.650 52.848 1.00 78.31 389 PHE A CA 1
ATOM 2829 C C . PHE A 1 389 ? -27.016 -5.057 53.511 1.00 78.31 389 PHE A C 1
ATOM 2831 O O . PHE A 1 389 ? -27.262 -5.307 54.687 1.00 78.31 389 PHE A O 1
ATOM 2838 N N . ALA A 1 390 ? -27.859 -4.330 52.768 1.00 71.19 390 ALA A N 1
ATOM 2839 C CA . ALA A 1 390 ? -29.124 -3.811 53.294 1.00 71.19 390 ALA A CA 1
ATOM 2840 C C . ALA A 1 390 ? -30.079 -4.931 53.761 1.00 71.19 390 ALA A C 1
ATOM 2842 O O . ALA A 1 390 ? -30.659 -4.837 54.841 1.00 71.19 390 ALA A O 1
ATOM 2843 N N . THR A 1 391 ? -30.208 -6.013 52.991 1.00 69.19 391 THR A N 1
ATOM 2844 C CA . THR A 1 391 ? -30.979 -7.217 53.341 1.00 69.19 391 THR A CA 1
ATOM 2845 C C . THR A 1 391 ? -30.338 -7.974 54.500 1.00 69.19 391 THR A C 1
ATOM 2847 O O . THR A 1 391 ? -31.041 -8.371 55.423 1.00 69.19 391 THR A O 1
ATOM 2850 N N . THR A 1 392 ? -29.016 -8.142 54.507 1.00 75.50 392 THR A N 1
ATOM 2851 C CA . THR A 1 392 ? -28.305 -8.873 55.569 1.00 75.50 392 THR A CA 1
ATOM 2852 C C . THR A 1 392 ? -28.309 -8.120 56.891 1.00 75.50 392 THR A C 1
ATOM 2854 O O . THR A 1 392 ? -28.548 -8.730 57.929 1.00 75.50 392 THR A O 1
ATOM 2857 N N . MET A 1 393 ? -28.160 -6.795 56.876 1.00 77.12 393 MET A N 1
ATOM 2858 C CA . MET A 1 393 ? -28.317 -5.965 58.069 1.00 77.12 393 MET A CA 1
ATOM 2859 C C . MET A 1 393 ? -29.789 -5.893 58.508 1.00 77.12 393 MET A C 1
ATOM 2861 O O . MET A 1 393 ? -30.068 -5.958 59.702 1.00 77.12 393 MET A O 1
ATOM 2865 N N . THR A 1 394 ? -30.750 -5.888 57.572 1.00 73.06 394 THR A N 1
ATOM 2866 C CA . THR A 1 394 ? -32.181 -6.050 57.901 1.00 73.06 394 THR A CA 1
ATOM 2867 C C . THR A 1 394 ? -32.449 -7.395 58.576 1.00 73.06 394 THR A C 1
ATOM 2869 O O . THR A 1 394 ? -33.123 -7.423 59.596 1.00 73.06 394 THR A O 1
ATOM 2872 N N . ASN A 1 395 ? -31.878 -8.500 58.088 1.00 69.38 395 ASN A N 1
ATOM 2873 C CA . ASN A 1 395 ? -32.002 -9.824 58.708 1.00 69.38 395 ASN A CA 1
ATOM 2874 C C . ASN A 1 395 ? -31.305 -9.881 60.079 1.00 69.38 395 ASN A C 1
ATOM 2876 O O . ASN A 1 395 ? -31.850 -10.438 61.033 1.00 69.38 395 ASN A O 1
ATOM 2880 N N . ALA A 1 396 ? -30.125 -9.265 60.197 1.00 70.81 396 ALA A N 1
ATOM 2881 C CA . ALA A 1 396 ? -29.376 -9.175 61.444 1.00 70.81 396 ALA A CA 1
ATOM 2882 C C . ALA A 1 396 ? -30.122 -8.359 62.509 1.00 70.81 396 ALA A C 1
ATOM 2884 O O . ALA A 1 396 ? -30.060 -8.732 63.675 1.00 70.81 396 ALA A O 1
ATOM 2885 N N . LEU A 1 397 ? -30.859 -7.304 62.135 1.00 69.81 397 LEU A N 1
ATOM 2886 C CA . LEU A 1 397 ? -31.730 -6.562 63.054 1.00 69.81 397 LEU A CA 1
ATOM 2887 C C . LEU A 1 397 ? -33.096 -7.237 63.266 1.00 69.81 397 LEU A C 1
ATOM 2889 O O . LEU A 1 397 ? -33.614 -7.191 64.374 1.00 69.81 397 LEU A O 1
ATOM 2893 N N . ALA A 1 398 ? -33.668 -7.916 62.269 1.00 67.94 398 ALA A N 1
ATOM 2894 C CA . ALA A 1 398 ? -34.957 -8.608 62.397 1.00 67.94 398 ALA A CA 1
ATOM 2895 C C . ALA A 1 398 ? -34.918 -9.764 63.416 1.00 67.94 398 ALA A C 1
ATOM 2897 O O . ALA A 1 398 ? -35.939 -10.095 64.012 1.00 67.94 398 ALA A O 1
ATOM 2898 N N . GLY A 1 399 ? -33.737 -10.348 63.653 1.00 59.09 399 GLY A N 1
ATOM 2899 C CA . GLY A 1 399 ? -33.481 -11.291 64.748 1.00 59.09 399 GLY A CA 1
ATOM 2900 C C . GLY A 1 399 ? -33.019 -10.652 66.068 1.00 59.09 399 GLY A C 1
ATOM 2901 O O . GLY A 1 399 ? -32.706 -11.382 67.010 1.00 59.09 399 GLY A O 1
ATOM 2902 N N . LYS A 1 400 ? -32.920 -9.318 66.161 1.00 68.06 400 LYS A N 1
ATOM 2903 C CA . LYS A 1 400 ? -32.436 -8.590 67.346 1.00 68.06 400 LYS A CA 1
ATOM 2904 C C . LYS A 1 400 ? -33.546 -7.735 67.941 1.00 68.06 400 LYS A C 1
ATOM 2906 O O . LYS A 1 400 ? -33.884 -6.658 67.462 1.00 68.06 400 LYS A O 1
ATOM 2911 N N . GLN A 1 401 ? -34.074 -8.234 69.047 1.00 64.56 401 GLN A N 1
ATOM 2912 C CA . GLN A 1 401 ? -35.003 -7.522 69.910 1.00 64.56 401 GLN A CA 1
ATOM 2913 C C . GLN A 1 401 ? -34.392 -6.183 70.390 1.00 64.56 401 GLN A C 1
ATOM 2915 O O . GLN A 1 401 ? -33.212 -6.173 70.754 1.00 64.56 401 GLN A O 1
ATOM 2920 N N . PRO A 1 402 ? -35.153 -5.068 70.402 1.00 68.19 402 PRO A N 1
ATOM 2921 C CA . PRO A 1 402 ? -34.684 -3.790 70.939 1.00 68.19 402 PRO A CA 1
ATOM 2922 C C . PRO A 1 402 ? -34.197 -3.898 72.390 1.00 68.19 402 PRO A C 1
ATOM 2924 O O . PRO A 1 402 ? -34.648 -4.766 73.140 1.00 68.19 402 PRO A O 1
ATOM 2927 N N . LEU A 1 403 ? -33.290 -3.000 72.792 1.00 67.81 403 LEU A N 1
ATOM 2928 C CA . LEU A 1 403 ? -32.768 -2.958 74.159 1.00 67.81 403 LEU A CA 1
ATOM 2929 C C . LEU A 1 403 ? -33.847 -2.452 75.128 1.00 67.81 403 LEU A C 1
ATOM 2931 O O . LEU A 1 403 ? -34.030 -1.251 75.309 1.00 67.81 403 LEU A O 1
ATOM 2935 N N . ASP A 1 404 ? -34.541 -3.402 75.742 1.00 81.06 404 ASP A N 1
ATOM 2936 C CA . ASP A 1 404 ? -35.611 -3.212 76.718 1.00 81.06 404 ASP A CA 1
ATOM 2937 C C . ASP A 1 404 ? -35.271 -3.983 78.005 1.00 81.06 404 ASP A C 1
ATOM 2939 O O . ASP A 1 404 ? -34.709 -5.083 77.955 1.00 81.06 404 ASP A O 1
ATOM 2943 N N . ALA A 1 405 ? -35.561 -3.396 79.168 1.00 79.19 405 ALA A N 1
ATOM 2944 C CA . ALA A 1 405 ? -35.117 -3.924 80.458 1.00 79.19 405 ALA A CA 1
ATOM 2945 C C . ALA A 1 405 ? -35.875 -5.203 80.861 1.00 79.19 405 ALA A C 1
ATOM 2947 O O . ALA A 1 405 ? -35.247 -6.204 81.215 1.00 79.19 405 ALA A O 1
ATOM 2948 N N . THR A 1 406 ? -37.201 -5.214 80.705 1.00 82.50 406 THR A N 1
ATOM 2949 C CA . THR A 1 406 ? -38.064 -6.385 80.919 1.00 82.50 406 THR A CA 1
ATOM 2950 C C . THR A 1 406 ? -37.639 -7.552 80.035 1.00 82.50 406 THR A C 1
ATOM 2952 O O . THR A 1 406 ? -37.477 -8.674 80.520 1.00 82.50 406 THR A O 1
ATOM 2955 N N . LEU A 1 407 ? -37.392 -7.299 78.753 1.00 81.00 407 LEU A N 1
ATOM 2956 C CA . LEU A 1 407 ? -36.982 -8.309 77.781 1.00 81.00 407 LEU A CA 1
ATOM 2957 C C . LEU A 1 407 ? -35.537 -8.786 77.992 1.00 81.00 407 LEU A C 1
ATOM 2959 O O . LEU A 1 407 ? -35.243 -9.957 77.749 1.00 81.00 407 LEU A O 1
ATOM 2963 N N . THR A 1 408 ? -34.653 -7.933 78.516 1.00 79.88 408 THR A N 1
ATOM 2964 C CA . THR A 1 408 ? -33.300 -8.326 78.947 1.00 79.88 408 THR A CA 1
ATOM 2965 C C . THR A 1 408 ? -33.356 -9.252 80.165 1.00 79.88 408 THR A C 1
ATOM 2967 O O . THR A 1 408 ? -32.681 -10.282 80.181 1.00 79.88 408 THR A O 1
ATOM 2970 N N . ALA A 1 409 ? -34.209 -8.960 81.152 1.00 80.62 409 ALA A N 1
ATOM 2971 C CA . ALA A 1 409 ? -34.427 -9.834 82.306 1.00 80.62 409 ALA A CA 1
ATOM 2972 C C . ALA A 1 409 ? -35.086 -11.173 81.920 1.00 80.62 409 ALA A C 1
ATOM 2974 O O . ALA A 1 409 ? -34.727 -12.218 82.461 1.00 80.62 409 ALA A O 1
ATOM 2975 N N . LEU A 1 410 ? -35.991 -11.162 80.935 1.00 81.94 410 LEU A N 1
ATOM 2976 C CA . LEU A 1 410 ? -36.592 -12.369 80.355 1.00 81.94 410 LEU A CA 1
ATOM 2977 C C . LEU A 1 410 ? -35.550 -13.247 79.632 1.00 81.94 410 LEU A C 1
ATOM 2979 O O . LEU A 1 410 ? -35.630 -14.471 79.698 1.00 81.94 410 LEU A O 1
ATOM 2983 N N . ALA A 1 411 ? -34.568 -12.632 78.962 1.00 80.38 411 ALA A N 1
ATOM 2984 C CA . ALA A 1 411 ? -33.500 -13.322 78.233 1.00 80.38 411 ALA A CA 1
ATOM 2985 C C . ALA A 1 411 ? -32.335 -13.797 79.126 1.00 80.38 411 ALA A C 1
ATOM 2987 O O . ALA A 1 411 ? -31.662 -14.767 78.784 1.00 80.38 411 ALA A O 1
ATOM 2988 N N . GLY A 1 412 ? -32.105 -13.152 80.275 1.00 77.56 412 GLY A N 1
ATOM 2989 C CA . GLY A 1 412 ? -31.107 -13.567 81.274 1.00 77.56 412 GLY A CA 1
ATOM 2990 C C . GLY A 1 412 ? -31.492 -14.814 82.085 1.00 77.56 412 GLY A C 1
ATOM 2991 O O . GLY A 1 412 ? -30.707 -15.291 82.904 1.00 77.56 412 GLY A O 1
ATOM 2992 N N . LEU A 1 413 ? -32.697 -15.347 81.875 1.00 85.06 413 LEU A N 1
ATOM 2993 C CA . LEU A 1 413 ? -33.226 -16.511 82.575 1.00 85.06 413 LEU A CA 1
ATOM 2994 C C . LEU A 1 413 ? -32.596 -17.812 82.050 1.00 85.06 413 LEU A C 1
ATOM 2996 O O . LEU A 1 413 ? -32.791 -18.188 80.895 1.00 85.06 413 LEU A O 1
ATOM 3000 N N . ALA A 1 414 ? -31.877 -18.536 82.912 1.00 79.19 414 ALA A N 1
ATOM 3001 C CA . ALA A 1 414 ? -31.217 -19.791 82.545 1.00 79.19 414 ALA A CA 1
ATOM 3002 C C . ALA A 1 414 ? -32.212 -20.822 81.973 1.00 79.19 414 ALA A C 1
ATOM 3004 O O . ALA A 1 414 ? -33.253 -21.098 82.569 1.00 79.19 414 ALA A O 1
ATOM 3005 N N . THR A 1 415 ? -31.904 -21.420 80.823 1.00 73.12 415 THR A N 1
ATOM 3006 C CA . THR A 1 415 ? -32.798 -22.367 80.142 1.00 73.12 415 THR A CA 1
ATOM 3007 C C . THR A 1 415 ? -32.875 -23.703 80.888 1.00 73.12 415 THR A C 1
ATOM 3009 O O . THR A 1 415 ? -32.008 -24.565 80.766 1.00 73.12 415 THR A O 1
ATOM 3012 N N . GLY A 1 416 ? -33.941 -23.885 81.673 1.00 74.75 416 GLY A N 1
ATOM 3013 C CA . GLY A 1 416 ? -34.190 -25.086 82.471 1.00 74.75 416 GLY A CA 1
ATOM 3014 C C . GLY A 1 416 ? -35.413 -25.871 82.000 1.00 74.75 416 GLY A C 1
ATOM 3015 O O . GLY A 1 416 ? -36.501 -25.315 81.839 1.00 74.75 416 GLY A O 1
ATOM 3016 N N . ALA A 1 417 ? -35.264 -27.187 81.833 1.00 77.31 417 ALA A N 1
ATOM 3017 C CA . ALA A 1 417 ? -36.408 -28.070 81.631 1.00 77.31 417 ALA A CA 1
ATOM 3018 C C . ALA A 1 417 ? -37.348 -28.011 82.848 1.00 77.31 417 ALA A C 1
ATOM 3020 O O . ALA A 1 417 ? -36.895 -27.998 83.990 1.00 77.31 417 ALA A O 1
ATOM 3021 N N . ASN A 1 418 ? -38.661 -28.033 82.600 1.00 84.44 418 ASN A N 1
ATOM 3022 C CA . ASN A 1 418 ? -39.704 -28.020 83.633 1.00 84.44 418 ASN A CA 1
ATOM 3023 C C . ASN A 1 418 ? -39.748 -26.757 84.519 1.00 84.44 418 ASN A C 1
ATOM 3025 O O . ASN A 1 418 ? -40.227 -26.831 85.648 1.00 84.44 418 ASN A O 1
ATOM 3029 N N . LYS A 1 419 ? -39.289 -25.601 84.029 1.00 85.81 419 LYS A N 1
ATOM 3030 C CA . LYS A 1 419 ? -39.378 -24.315 84.740 1.00 85.81 419 LYS A CA 1
ATOM 3031 C C . LYS A 1 419 ? -40.502 -23.433 84.188 1.00 85.81 419 LYS A C 1
ATOM 3033 O O . LYS A 1 419 ? -40.800 -23.490 82.996 1.00 85.81 419 LYS A O 1
ATOM 3038 N N . LEU A 1 420 ? -41.098 -22.599 85.042 1.00 86.56 420 LEU A N 1
ATOM 3039 C CA . LEU A 1 420 ? -42.037 -21.540 84.654 1.00 86.56 420 LEU A CA 1
ATOM 3040 C C . LEU A 1 420 ? -41.439 -20.160 84.996 1.00 86.56 420 LEU A C 1
ATOM 3042 O O . LEU A 1 420 ? -41.185 -19.905 86.178 1.00 86.56 420 LEU A O 1
ATOM 3046 N N . PRO A 1 421 ? -41.218 -19.273 84.006 1.00 86.25 421 PRO A N 1
ATOM 3047 C CA . PRO A 1 421 ? -40.864 -17.874 84.243 1.00 86.25 421 PRO A CA 1
ATOM 3048 C C . PRO A 1 421 ? -41.999 -17.099 84.920 1.00 86.25 421 PRO A C 1
ATOM 3050 O O . PRO A 1 421 ? -43.163 -17.258 84.553 1.00 86.25 421 PRO A O 1
ATOM 3053 N N . TYR A 1 422 ? -41.666 -16.217 85.861 1.00 86.19 422 TYR A N 1
ATOM 3054 C CA . TYR A 1 422 ? -42.606 -15.257 86.442 1.00 86.19 422 TYR A CA 1
ATOM 3055 C C . TYR A 1 422 ? -41.894 -13.963 86.861 1.00 86.19 422 TYR A C 1
ATOM 3057 O O . TYR A 1 422 ? -40.706 -13.966 87.183 1.00 86.19 422 TYR A O 1
ATOM 3065 N N . PHE A 1 423 ? -42.624 -12.847 86.859 1.00 84.25 423 PHE A N 1
ATOM 3066 C CA . PHE A 1 423 ? -42.097 -11.550 87.284 1.00 84.25 423 PHE A CA 1
ATOM 3067 C C . PHE A 1 423 ? -42.051 -11.448 88.812 1.00 84.25 423 PHE A C 1
ATOM 3069 O O . PHE A 1 423 ? -43.030 -11.756 89.493 1.00 84.25 423 PHE A O 1
ATOM 3076 N N . THR A 1 424 ? -40.922 -10.982 89.344 1.00 85.38 424 THR A N 1
ATOM 3077 C CA . THR A 1 424 ? -40.726 -10.683 90.776 1.00 85.38 424 THR A CA 1
ATOM 3078 C C . THR A 1 424 ? -40.794 -9.185 91.082 1.00 85.38 424 THR A C 1
ATOM 3080 O O . THR A 1 424 ? -40.876 -8.801 92.245 1.00 85.38 424 THR A O 1
ATOM 3083 N N . GLY A 1 425 ? -40.777 -8.346 90.047 1.00 84.62 425 GLY A N 1
ATOM 3084 C CA . GLY A 1 425 ? -40.899 -6.893 90.108 1.00 84.62 425 GLY A CA 1
ATOM 3085 C C . GLY A 1 425 ? -40.883 -6.301 88.697 1.00 84.62 425 GLY A C 1
ATOM 3086 O O . GLY A 1 425 ? -40.863 -7.039 87.709 1.00 84.62 425 GLY A O 1
ATOM 3087 N N . THR A 1 426 ? -40.877 -4.972 88.588 1.00 78.75 426 THR A N 1
ATOM 3088 C CA . THR A 1 426 ? -40.613 -4.296 87.308 1.00 78.75 426 THR A CA 1
ATOM 3089 C C . THR A 1 426 ? -39.231 -4.708 86.801 1.00 78.75 426 THR A C 1
ATOM 3091 O O . THR A 1 426 ? -38.288 -4.779 87.592 1.00 78.75 426 THR A O 1
ATOM 3094 N N . ASP A 1 427 ? -39.128 -5.040 85.513 1.00 85.12 427 ASP A N 1
ATOM 3095 C CA . ASP A 1 427 ? -37.885 -5.443 84.839 1.00 85.12 427 ASP A CA 1
ATOM 3096 C C . ASP A 1 427 ? -37.085 -6.559 85.549 1.00 85.12 427 ASP A C 1
ATOM 3098 O O . ASP A 1 427 ? -35.873 -6.680 85.380 1.00 85.12 427 ASP A O 1
ATOM 3102 N N . THR A 1 428 ? -37.748 -7.393 86.360 1.00 81.62 428 THR A N 1
ATOM 3103 C CA . THR A 1 428 ? -37.111 -8.466 87.140 1.00 81.62 428 THR A CA 1
ATOM 3104 C C . THR A 1 428 ? -37.938 -9.748 87.117 1.00 81.62 428 THR A C 1
ATOM 3106 O O . THR A 1 428 ? -39.137 -9.764 87.403 1.00 81.62 428 THR A O 1
ATOM 3109 N N . VAL A 1 429 ? -37.270 -10.846 86.760 1.00 83.75 429 VAL A N 1
ATOM 3110 C CA . VAL A 1 429 ? -37.875 -12.138 86.417 1.00 83.75 429 VAL A CA 1
ATOM 3111 C C . VAL A 1 429 ? -37.145 -13.249 87.168 1.00 83.75 429 VAL A C 1
ATOM 3113 O O . VAL A 1 429 ? -35.927 -13.199 87.327 1.00 83.75 429 VAL A O 1
ATOM 3116 N N . SER A 1 430 ? -37.879 -14.272 87.597 1.00 88.94 430 SER A N 1
ATOM 3117 C CA . SER A 1 430 ? -37.337 -15.497 88.187 1.00 88.94 430 SER A CA 1
ATOM 3118 C C . SER A 1 430 ? -38.012 -16.740 87.591 1.00 88.94 430 SER A C 1
ATOM 3120 O O . SER A 1 430 ? -38.938 -16.641 86.783 1.00 88.94 430 SER A O 1
ATOM 3122 N N . GLN A 1 431 ? -37.546 -17.926 87.979 1.00 89.81 431 GLN A N 1
ATOM 3123 C CA . GLN A 1 431 ? -38.155 -19.209 87.631 1.00 89.81 431 GLN A CA 1
ATOM 3124 C C . GLN A 1 431 ? -38.614 -19.957 88.875 1.00 89.81 431 GLN A C 1
ATOM 3126 O O . GLN A 1 431 ? -37.938 -19.960 89.901 1.00 89.81 431 GLN A O 1
ATOM 3131 N N . THR A 1 432 ? -39.728 -20.669 88.739 1.00 85.06 432 THR A N 1
ATOM 3132 C CA . THR A 1 432 ? -40.161 -21.700 89.688 1.00 85.06 432 THR A CA 1
ATOM 3133 C C . THR A 1 432 ? -40.252 -23.063 88.999 1.00 85.06 432 THR A C 1
ATOM 3135 O O . THR A 1 432 ? -40.286 -23.145 87.767 1.00 85.06 432 THR A O 1
ATOM 3138 N N . ASP A 1 433 ? -40.269 -24.145 89.774 1.00 86.44 433 ASP A N 1
ATOM 3139 C CA . ASP A 1 433 ? -40.432 -25.505 89.259 1.00 86.44 433 ASP A CA 1
ATOM 3140 C C . ASP A 1 433 ? -41.889 -25.796 88.888 1.00 86.44 433 ASP A C 1
ATOM 3142 O O . ASP A 1 433 ? -42.804 -25.725 89.709 1.00 86.44 433 ASP A O 1
ATOM 3146 N N . LEU A 1 434 ? -42.097 -26.172 87.629 1.00 83.88 434 LEU A N 1
ATOM 3147 C CA . LEU A 1 434 ? -43.391 -26.527 87.073 1.00 83.88 434 LEU A CA 1
ATOM 3148 C C . LEU A 1 434 ? -43.551 -28.051 87.112 1.00 83.88 434 LEU A C 1
ATOM 3150 O O . LEU A 1 434 ? -42.966 -28.782 86.304 1.00 83.88 434 LEU A O 1
ATOM 3154 N N . THR A 1 435 ? -44.343 -28.534 88.072 1.00 82.50 435 THR A N 1
ATOM 3155 C CA . THR A 1 435 ? -44.598 -29.967 88.306 1.00 82.50 435 THR A CA 1
ATOM 3156 C C . THR A 1 435 ? -45.138 -30.676 87.058 1.00 82.50 435 THR A C 1
ATOM 3158 O O . THR A 1 435 ? -45.668 -30.038 86.149 1.00 82.50 435 THR A O 1
ATOM 3161 N N . SER A 1 436 ? -45.033 -32.010 87.001 1.00 80.38 436 SER A N 1
ATOM 3162 C CA . SER A 1 436 ? -45.603 -32.809 85.899 1.00 80.38 436 SER A CA 1
ATOM 3163 C C . SER A 1 436 ? -47.077 -32.483 85.663 1.00 80.38 436 SER A C 1
ATOM 3165 O O . SER A 1 436 ? -47.452 -32.183 84.536 1.00 80.38 436 SER A O 1
ATOM 3167 N N . VAL A 1 437 ? -47.864 -32.423 86.741 1.00 82.31 437 VAL A N 1
ATOM 3168 C CA . VAL A 1 437 ? -49.286 -32.048 86.725 1.00 82.31 437 VAL A CA 1
ATOM 3169 C C . VAL A 1 437 ? -49.499 -30.640 86.154 1.00 82.31 437 VAL A C 1
ATOM 3171 O O . VAL A 1 437 ? -50.363 -30.445 85.303 1.00 82.31 437 VAL A O 1
ATOM 3174 N N . GLY A 1 438 ? -48.683 -29.658 86.559 1.00 80.25 438 GLY A N 1
ATOM 3175 C CA . GLY A 1 438 ? -48.762 -28.289 86.037 1.00 80.25 438 GLY A CA 1
ATOM 3176 C C . GLY A 1 438 ? -48.446 -28.197 84.540 1.00 80.25 438 GLY A C 1
ATOM 3177 O O . GLY A 1 438 ? -49.169 -27.532 83.797 1.00 80.25 438 GLY A O 1
ATOM 3178 N N . ARG A 1 439 ? -47.411 -28.911 84.075 1.00 84.50 439 ARG A N 1
ATOM 3179 C CA . ARG A 1 439 ? -47.076 -29.006 82.643 1.00 84.50 439 ARG A CA 1
ATOM 3180 C C . ARG A 1 439 ? -48.184 -29.681 81.853 1.00 84.50 439 ARG A C 1
ATOM 3182 O O . ARG A 1 439 ? -48.548 -29.196 80.788 1.00 84.50 439 ARG A O 1
ATOM 3189 N N . ASP A 1 440 ? -48.730 -30.774 82.377 1.00 84.00 440 ASP A N 1
ATOM 3190 C CA . ASP A 1 440 ? -49.794 -31.512 81.714 1.00 84.00 440 ASP A CA 1
ATOM 3191 C C . ASP A 1 440 ? -51.047 -30.659 81.524 1.00 84.00 440 ASP A C 1
ATOM 3193 O O . ASP A 1 440 ? -51.619 -30.715 80.440 1.00 84.00 440 ASP A O 1
ATOM 3197 N N . ILE A 1 441 ? -51.452 -29.866 82.522 1.00 83.81 441 ILE A N 1
ATOM 3198 C CA . ILE A 1 441 ? -52.582 -28.928 82.414 1.00 83.81 441 ILE A CA 1
ATOM 3199 C C . ILE A 1 441 ? -52.304 -27.873 81.338 1.00 83.81 441 ILE A C 1
ATOM 3201 O O . ILE A 1 441 ? -53.127 -27.677 80.448 1.00 83.81 441 ILE A O 1
ATOM 3205 N N . LEU A 1 442 ? -51.139 -27.219 81.386 1.00 79.12 442 LEU A N 1
ATOM 3206 C CA . LEU A 1 442 ? -50.783 -26.142 80.452 1.00 79.12 442 LEU A CA 1
ATOM 3207 C C . LEU A 1 442 ? -50.576 -26.635 79.009 1.00 79.12 442 LEU A C 1
ATOM 3209 O O . LEU A 1 442 ? -50.801 -25.884 78.065 1.00 79.12 442 LEU A O 1
ATOM 3213 N N . ALA A 1 443 ? -50.210 -27.906 78.822 1.00 78.25 443 ALA A N 1
ATOM 3214 C CA . ALA A 1 443 ? -50.120 -28.548 77.511 1.00 78.25 443 ALA A CA 1
ATOM 3215 C C . ALA A 1 443 ? -51.489 -28.926 76.906 1.00 78.25 443 ALA A C 1
ATOM 3217 O O . ALA A 1 443 ? -51.552 -29.349 75.749 1.00 78.25 443 ALA A O 1
ATOM 3218 N N . LYS A 1 444 ? -52.602 -28.802 77.647 1.00 85.19 444 LYS A N 1
ATOM 3219 C CA . LYS A 1 444 ? -53.944 -29.061 77.108 1.00 85.19 444 LYS A CA 1
ATOM 3220 C C . LYS A 1 444 ? -54.409 -27.861 76.276 1.00 85.19 444 LYS A C 1
ATOM 3222 O O . LYS A 1 444 ? -54.932 -26.882 76.796 1.00 85.19 444 LYS A O 1
ATOM 3227 N N . THR A 1 445 ? -54.283 -27.975 74.956 1.00 67.31 445 THR A N 1
ATOM 3228 C CA . THR A 1 445 ? -54.593 -26.933 73.953 1.00 67.31 445 THR A CA 1
ATOM 3229 C C . THR A 1 445 ? -56.073 -26.525 73.842 1.00 67.31 445 THR A C 1
ATOM 3231 O O . THR A 1 445 ? -56.441 -25.774 72.941 1.00 67.31 445 THR A O 1
ATOM 3234 N N . SER A 1 446 ? -56.948 -26.996 74.735 1.00 63.88 446 SER A N 1
ATOM 3235 C CA . SER A 1 446 ? -58.344 -26.561 74.814 1.00 63.88 446 SER A CA 1
ATOM 3236 C C . SER A 1 446 ? -58.892 -26.664 76.236 1.00 63.88 446 SER A C 1
ATOM 3238 O O . SER A 1 446 ? -58.511 -27.547 77.007 1.00 63.88 446 SER A O 1
ATOM 3240 N N . VAL A 1 447 ? -59.872 -25.809 76.548 1.00 63.06 447 VAL A N 1
ATOM 3241 C CA . VAL A 1 447 ? -60.621 -25.828 77.818 1.00 63.06 447 VAL A CA 1
ATOM 3242 C C . VAL A 1 447 ? -61.236 -27.209 78.093 1.00 63.06 447 VAL A C 1
ATOM 3244 O O . VAL A 1 447 ? -61.245 -27.658 79.235 1.00 63.06 447 VAL A O 1
ATOM 3247 N N . LEU A 1 448 ? -61.682 -27.929 77.056 1.00 56.62 448 LEU A N 1
ATOM 3248 C CA . LEU A 1 448 ? -62.226 -29.283 77.196 1.00 56.62 448 LEU A CA 1
ATOM 3249 C C . LEU A 1 448 ? -61.165 -30.293 77.661 1.00 56.62 448 LEU A C 1
ATOM 3251 O O . LEU A 1 448 ? -61.432 -31.080 78.566 1.00 56.62 448 LEU A O 1
ATOM 3255 N N . ALA A 1 449 ? -59.960 -30.248 77.088 1.00 66.69 449 ALA A N 1
ATOM 3256 C CA . ALA A 1 449 ? -58.867 -31.134 77.483 1.00 66.69 449 ALA A CA 1
ATOM 3257 C C . ALA A 1 449 ? -58.328 -30.800 78.891 1.00 66.69 449 ALA A C 1
ATOM 3259 O O . ALA A 1 449 ? -57.960 -31.711 79.633 1.00 66.69 449 ALA A O 1
ATOM 3260 N N . VAL A 1 450 ? -58.355 -29.521 79.300 1.00 68.56 450 VAL A N 1
ATOM 3261 C CA . VAL A 1 450 ? -58.115 -29.105 80.697 1.00 68.56 450 VAL A CA 1
ATOM 3262 C C . VAL A 1 450 ? -59.168 -29.717 81.630 1.00 68.56 450 VAL A C 1
ATOM 3264 O O . VAL A 1 450 ? -58.810 -30.345 82.623 1.00 68.56 450 VAL A O 1
ATOM 3267 N N . ILE A 1 451 ? -60.459 -29.599 81.299 1.00 65.56 451 ILE A N 1
ATOM 3268 C CA . ILE A 1 451 ? -61.574 -30.148 82.096 1.00 65.56 451 ILE A CA 1
ATOM 3269 C C . ILE A 1 451 ? -61.486 -31.677 82.224 1.00 65.56 451 ILE A C 1
ATOM 3271 O O . ILE A 1 451 ? -61.712 -32.207 83.313 1.00 65.56 451 ILE A O 1
ATOM 3275 N N . GLN A 1 452 ? -61.129 -32.379 81.143 1.00 63.47 452 GLN A N 1
ATOM 3276 C CA . GLN A 1 452 ? -60.900 -33.828 81.154 1.00 63.47 452 GLN A CA 1
ATOM 3277 C C . GLN A 1 452 ? -59.731 -34.213 82.069 1.00 63.47 452 GLN A C 1
ATOM 3279 O O . GLN A 1 452 ? -59.882 -35.106 82.897 1.00 63.47 452 GLN A O 1
ATOM 3284 N N . TYR A 1 453 ? -58.589 -33.525 81.963 1.00 71.88 453 TYR A N 1
ATOM 3285 C CA . TYR A 1 453 ? -57.407 -33.821 82.779 1.00 71.88 453 TYR A CA 1
ATOM 3286 C C . TYR A 1 453 ? -57.612 -33.507 84.271 1.00 71.88 453 TYR A C 1
ATOM 3288 O O . TYR A 1 453 ? -57.122 -34.237 85.127 1.00 71.88 453 TYR A O 1
ATOM 3296 N N . LEU A 1 454 ? -58.376 -32.459 84.594 1.00 67.88 454 LEU A N 1
ATOM 3297 C CA . LEU A 1 454 ? -58.754 -32.120 85.972 1.00 67.88 454 LEU A CA 1
ATOM 3298 C C . LEU A 1 454 ? -59.862 -33.028 86.550 1.00 67.88 454 LEU A C 1
ATOM 3300 O O . LEU A 1 454 ? -60.215 -32.879 87.717 1.00 67.88 454 LEU A O 1
ATOM 3304 N N . GLY A 1 455 ? -60.436 -33.944 85.759 1.00 64.69 455 GLY A N 1
ATOM 3305 C CA . GLY A 1 455 ? -61.462 -34.895 86.208 1.00 64.69 455 GLY A CA 1
ATOM 3306 C C . GLY A 1 455 ? -62.836 -34.284 86.525 1.00 64.69 455 GLY A C 1
ATOM 3307 O O . GLY A 1 455 ? -63.678 -34.946 87.129 1.00 64.69 455 GLY A O 1
ATOM 3308 N N . LEU A 1 456 ? -63.103 -33.034 86.130 1.00 62.16 456 LEU A N 1
ATOM 3309 C CA . LEU A 1 456 ? -64.231 -32.228 86.631 1.00 62.16 456 LEU A CA 1
ATOM 3310 C C . LEU A 1 456 ? -65.612 -32.557 86.004 1.00 62.16 456 LEU A C 1
ATOM 3312 O O . LEU A 1 456 ? -66.431 -31.655 85.820 1.00 62.16 456 LEU A O 1
ATOM 3316 N N . ARG A 1 457 ? -65.907 -33.829 85.673 1.00 53.28 457 ARG A N 1
ATOM 3317 C CA . ARG A 1 457 ? -67.246 -34.270 85.204 1.00 53.28 457 ARG A CA 1
ATOM 3318 C C . ARG A 1 457 ? -67.537 -35.780 85.371 1.00 53.28 457 ARG A C 1
ATOM 3320 O O . ARG A 1 457 ? -67.472 -36.529 84.400 1.00 53.28 457 ARG A O 1
ATOM 3327 N N . GLU A 1 458 ? -67.997 -36.196 86.556 1.00 48.25 458 GLU A N 1
ATOM 3328 C CA . GLU A 1 458 ? -68.837 -37.411 86.746 1.00 48.25 458 GLU A CA 1
ATOM 3329 C C . GLU A 1 458 ? -70.334 -37.000 86.872 1.00 48.25 458 GLU A C 1
ATOM 3331 O O . GLU A 1 458 ? -70.687 -35.932 86.368 1.00 48.25 458 GLU A O 1
ATOM 3336 N N . LEU A 1 459 ? -71.351 -37.715 87.383 1.00 43.56 459 LEU A N 1
ATOM 3337 C CA . LEU A 1 459 ? -71.581 -39.135 87.728 1.00 43.56 459 LEU A CA 1
ATOM 3338 C C . LEU A 1 459 ? -72.409 -39.832 86.616 1.00 43.56 459 LEU A C 1
ATOM 3340 O O . LEU A 1 459 ? -73.288 -39.157 86.062 1.00 43.56 459 LEU A O 1
ATOM 3344 N N . GLY A 1 460 ? -72.198 -41.117 86.274 1.00 41.34 460 GLY A N 1
ATOM 3345 C CA . GLY A 1 460 ? -72.995 -41.758 85.196 1.00 41.34 460 GLY A CA 1
ATOM 3346 C C . GLY A 1 460 ? -72.937 -43.277 84.923 1.00 41.34 460 GLY A C 1
ATOM 3347 O O . GLY A 1 460 ? -73.475 -43.675 83.900 1.00 41.34 460 GLY A O 1
ATOM 3348 N N . THR A 1 461 ? -72.343 -44.108 85.792 1.00 51.97 461 THR A N 1
ATOM 3349 C CA . THR A 1 461 ? -72.425 -45.601 85.820 1.00 51.97 461 THR A CA 1
ATOM 3350 C C . THR A 1 461 ? -72.224 -46.391 84.507 1.00 51.97 461 THR A C 1
ATOM 3352 O O . THR A 1 461 ? -73.120 -46.491 83.676 1.00 51.97 461 THR A O 1
ATOM 3355 N N . SER A 1 462 ? -71.104 -47.126 84.441 1.00 48.62 462 SER A N 1
ATOM 3356 C CA . SER A 1 462 ? -70.636 -47.989 83.334 1.00 48.62 462 SER A CA 1
ATOM 3357 C C . SER A 1 462 ? -70.231 -47.255 82.044 1.00 48.62 462 SER A C 1
ATOM 3359 O O . SER A 1 462 ? -71.068 -46.741 81.320 1.00 48.62 462 SER A O 1
ATOM 3361 N N . GLY A 1 463 ? -68.921 -47.263 81.756 1.00 53.06 463 GLY A N 1
ATOM 3362 C CA . GLY A 1 463 ? -68.337 -47.002 80.430 1.00 53.06 463 GLY A CA 1
ATOM 3363 C C . GLY A 1 463 ? -68.582 -45.625 79.791 1.00 53.06 463 GLY A C 1
ATOM 3364 O O . GLY A 1 463 ? -69.524 -45.466 79.033 1.00 53.06 463 GLY A O 1
ATOM 3365 N N . GLU A 1 464 ? -67.637 -44.696 79.986 1.00 52.69 464 GLU A N 1
ATOM 3366 C CA . GLU A 1 464 ? -67.411 -43.482 79.167 1.00 52.69 464 GLU A CA 1
ATOM 3367 C C . GLU A 1 464 ? -68.547 -42.435 79.065 1.00 52.69 464 GLU A C 1
ATOM 3369 O O . GLU A 1 464 ? -69.611 -42.622 78.474 1.00 52.69 464 GLU A O 1
ATOM 3374 N N . LYS A 1 465 ? -68.285 -41.227 79.586 1.00 40.28 465 LYS A N 1
ATOM 3375 C CA . LYS A 1 465 ? -69.334 -40.220 79.795 1.00 40.28 465 LYS A CA 1
ATOM 3376 C C . LYS A 1 465 ? -69.651 -39.312 78.593 1.00 40.28 465 LYS A C 1
ATOM 3378 O O . LYS A 1 465 ? -69.335 -38.123 78.615 1.00 40.28 465 LYS A O 1
ATOM 3383 N N . ILE A 1 466 ? -70.421 -39.871 77.656 1.00 40.62 466 ILE A N 1
ATOM 3384 C CA . ILE A 1 466 ? -71.454 -39.235 76.798 1.00 40.62 466 ILE A CA 1
ATOM 3385 C C . ILE A 1 466 ? -71.015 -38.076 75.859 1.00 40.62 466 ILE A C 1
ATOM 3387 O O . ILE A 1 466 ? -70.416 -37.093 76.307 1.00 40.62 466 ILE A O 1
ATOM 3391 N N . PRO A 1 467 ? -71.394 -38.099 74.560 1.00 54.91 467 PRO A N 1
ATOM 3392 C CA . PRO A 1 467 ? -70.801 -37.228 73.549 1.00 54.91 467 PRO A CA 1
ATOM 3393 C C . PRO A 1 467 ? -71.493 -35.866 73.417 1.00 54.91 467 PRO A C 1
ATOM 3395 O O . PRO A 1 467 ? -72.694 -35.722 73.640 1.00 54.91 467 PRO A O 1
ATOM 3398 N N . LEU A 1 468 ? -70.741 -34.898 72.893 1.00 40.41 468 LEU A N 1
ATOM 3399 C CA . LEU A 1 468 ? -71.281 -33.797 72.099 1.00 40.41 468 LEU A CA 1
ATOM 3400 C C . LEU A 1 468 ? -70.494 -33.716 70.790 1.00 40.41 468 LEU A C 1
ATOM 3402 O O . LEU A 1 468 ? -69.364 -33.241 70.796 1.00 40.41 468 LEU A O 1
ATOM 3406 N N . LEU A 1 469 ? -71.096 -34.201 69.700 1.00 44.19 469 LEU A N 1
ATOM 3407 C CA . LEU A 1 469 ? -71.114 -33.597 68.358 1.00 44.19 469 LEU A CA 1
ATOM 3408 C C . LEU A 1 469 ? -71.868 -34.528 67.393 1.00 44.19 469 LEU A C 1
ATOM 3410 O O . LEU A 1 469 ? -71.771 -35.749 67.486 1.00 44.19 469 LEU A O 1
ATOM 3414 N N . SER A 1 470 ? -72.658 -33.940 66.496 1.00 45.59 470 SER A N 1
ATOM 3415 C CA . SER A 1 470 ? -73.515 -34.646 65.536 1.00 45.59 470 SER A CA 1
ATOM 3416 C C . SER A 1 470 ? -72.843 -34.809 64.159 1.00 45.59 470 SER A C 1
ATOM 3418 O O . SER A 1 470 ? -71.657 -34.531 63.987 1.00 45.59 470 SER A O 1
ATOM 3420 N N . THR A 1 471 ? -73.598 -35.310 63.176 1.00 46.66 471 THR A N 1
ATOM 3421 C CA . THR A 1 471 ? -73.158 -35.933 61.910 1.00 46.66 471 THR A CA 1
ATOM 3422 C C . THR A 1 471 ? -72.507 -35.013 60.858 1.00 46.66 471 THR A C 1
ATOM 3424 O O . THR A 1 471 ? -72.615 -35.285 59.664 1.00 46.66 471 THR A O 1
ATOM 3427 N N . ALA A 1 472 ? -71.825 -33.936 61.253 1.00 47.97 472 ALA A N 1
ATOM 3428 C CA . ALA A 1 472 ? -71.089 -33.062 60.338 1.00 47.97 472 ALA A CA 1
ATOM 3429 C C . ALA A 1 472 ? -69.859 -32.419 61.006 1.00 47.97 472 ALA A C 1
ATOM 3431 O O . ALA A 1 472 ? -69.957 -31.343 61.587 1.00 47.97 472 ALA A O 1
ATOM 3432 N N . ASN A 1 473 ? -68.689 -33.059 60.892 1.00 51.16 473 ASN A N 1
ATOM 3433 C CA . ASN A 1 473 ? -67.383 -32.426 61.120 1.00 51.16 473 ASN A CA 1
ATOM 3434 C C . ASN A 1 473 ? -66.295 -33.095 60.267 1.00 51.16 473 ASN A C 1
ATOM 3436 O O . ASN A 1 473 ? -66.084 -34.303 60.346 1.00 51.16 473 ASN A O 1
ATOM 3440 N N . THR A 1 474 ? -65.592 -32.302 59.459 1.00 48.91 474 THR A N 1
ATOM 3441 C CA . THR A 1 474 ? -64.457 -32.734 58.627 1.00 48.91 474 THR A CA 1
ATOM 3442 C C . THR A 1 474 ? -63.146 -32.754 59.408 1.00 48.91 474 THR A C 1
ATOM 3444 O O . THR A 1 474 ? -62.848 -31.824 60.153 1.00 48.91 474 THR A O 1
ATOM 3447 N N . TRP A 1 475 ? -62.312 -33.769 59.173 1.00 54.12 475 TRP A N 1
ATOM 3448 C CA . TRP A 1 475 ? -60.952 -33.833 59.711 1.00 54.12 475 TRP A CA 1
ATOM 3449 C C . TRP A 1 475 ? -59.953 -33.167 58.758 1.00 54.12 475 TRP A C 1
ATOM 3451 O O . TRP A 1 475 ? -59.840 -33.550 57.597 1.00 54.12 475 TRP A O 1
ATOM 3461 N N . SER A 1 476 ? -59.219 -32.171 59.256 1.00 47.19 476 SER A N 1
ATOM 3462 C CA . SER A 1 476 ? -58.292 -31.331 58.480 1.00 47.19 476 SER A CA 1
ATOM 3463 C C . SER A 1 476 ? -56.875 -31.905 58.322 1.00 47.19 476 SER A C 1
ATOM 3465 O O . SER A 1 476 ? -56.032 -31.276 57.686 1.00 47.19 476 SER A O 1
ATOM 3467 N N . ALA A 1 477 ? -56.593 -33.086 58.882 1.00 45.81 477 ALA A N 1
ATOM 3468 C CA . ALA A 1 477 ? -55.281 -33.731 58.834 1.00 45.81 477 ALA A CA 1
ATOM 3469 C C . ALA A 1 477 ? -55.382 -35.268 58.757 1.00 45.81 477 ALA A C 1
ATOM 3471 O O . ALA A 1 477 ? -56.444 -35.860 58.951 1.00 45.81 477 ALA A O 1
ATOM 3472 N N . ARG A 1 478 ? -54.253 -35.915 58.440 1.00 47.53 478 ARG A N 1
ATOM 3473 C CA . ARG A 1 478 ? -54.156 -37.354 58.152 1.00 47.53 478 ARG A CA 1
ATOM 3474 C C . ARG A 1 478 ? -54.368 -38.217 59.403 1.00 47.53 478 ARG A C 1
ATOM 3476 O O . ARG A 1 478 ? -53.600 -38.130 60.353 1.00 47.53 478 ARG A O 1
ATOM 3483 N N . GLN A 1 479 ? -55.346 -39.114 59.331 1.00 48.84 479 GLN A N 1
ATOM 3484 C CA . GLN A 1 479 ? -55.543 -40.231 60.260 1.00 48.84 479 GLN A CA 1
ATOM 3485 C C . GLN A 1 479 ? -54.687 -41.442 59.845 1.00 48.84 479 GLN A C 1
ATOM 3487 O O . GLN A 1 479 ? -54.565 -41.728 58.650 1.00 48.84 479 GLN A O 1
ATOM 3492 N N . THR A 1 480 ? -54.151 -42.189 60.815 1.00 51.25 480 THR A N 1
ATOM 3493 C CA . THR A 1 480 ? -53.443 -43.463 60.580 1.00 51.25 480 THR A CA 1
ATOM 3494 C C . THR A 1 480 ? -54.333 -44.625 61.008 1.00 51.25 480 THR A C 1
ATOM 3496 O O . THR A 1 480 ? -54.489 -44.892 62.196 1.00 51.25 480 THR A O 1
ATOM 3499 N N . PHE A 1 481 ? -54.920 -45.327 60.039 1.00 54.16 481 PHE A N 1
ATOM 3500 C CA . PHE A 1 481 ? -55.793 -46.473 60.294 1.00 54.16 481 PHE A CA 1
ATOM 3501 C C . PHE A 1 481 ? -54.997 -47.778 60.211 1.00 54.16 481 PHE A C 1
ATOM 3503 O O . PHE A 1 481 ? -54.609 -48.193 59.119 1.00 54.16 481 PHE A O 1
ATOM 3510 N N . ASN A 1 482 ? -54.819 -48.473 61.339 1.00 49.38 482 ASN A N 1
ATOM 3511 C CA . ASN A 1 482 ? -54.101 -49.758 61.398 1.00 49.38 482 ASN A CA 1
ATOM 3512 C C . ASN A 1 482 ? -54.782 -50.923 60.636 1.00 49.38 482 ASN A C 1
ATOM 3514 O O . ASN A 1 482 ? -54.233 -52.019 60.604 1.00 49.38 482 ASN A O 1
ATOM 3518 N N . GLY A 1 483 ? -55.950 -50.693 60.022 1.00 53.91 483 GLY A N 1
ATOM 3519 C CA . GLY A 1 483 ? -56.640 -51.624 59.116 1.00 53.91 483 GLY A CA 1
ATOM 3520 C C . GLY A 1 483 ? -56.858 -51.091 57.688 1.00 53.91 483 GLY A C 1
ATOM 3521 O O . GLY A 1 483 ? -57.541 -51.742 56.904 1.00 53.91 483 GLY A O 1
ATOM 3522 N N . GLY A 1 484 ? -56.304 -49.923 57.337 1.00 53.62 484 GLY A N 1
ATOM 3523 C CA . GLY A 1 484 ? -56.508 -49.278 56.031 1.00 53.62 484 GLY A CA 1
ATOM 3524 C C . GLY A 1 484 ? -57.834 -48.511 55.882 1.00 53.62 484 GLY A C 1
ATOM 3525 O O . GLY A 1 484 ? -58.620 -48.398 56.819 1.00 53.62 484 GLY A O 1
ATOM 3526 N N . ILE A 1 485 ? -58.057 -47.944 54.688 1.00 63.72 485 ILE A N 1
ATOM 3527 C CA . ILE A 1 485 ? -59.275 -47.208 54.299 1.00 63.72 485 ILE A CA 1
ATOM 3528 C C . ILE A 1 485 ? -59.699 -47.673 52.902 1.00 63.72 485 ILE A C 1
ATOM 3530 O O . ILE A 1 485 ? -58.857 -47.770 52.009 1.00 63.72 485 ILE A O 1
ATOM 3534 N N . THR A 1 486 ? -60.996 -47.874 52.677 1.00 53.47 486 THR A N 1
ATOM 3535 C CA . THR A 1 486 ? -61.576 -48.136 51.350 1.00 53.47 486 THR A CA 1
ATOM 3536 C C . THR A 1 486 ? -62.536 -47.013 50.952 1.00 53.47 486 THR A C 1
ATOM 3538 O O . THR A 1 486 ? -63.588 -46.852 51.565 1.00 53.47 486 THR A O 1
ATOM 3541 N N . GLY A 1 487 ? -62.179 -46.227 49.931 1.00 57.81 487 GLY A N 1
ATOM 3542 C CA . GLY A 1 487 ? -62.966 -45.087 49.441 1.00 57.81 487 GLY A CA 1
ATOM 3543 C C . GLY A 1 487 ? -62.151 -44.163 48.524 1.00 57.81 487 GLY A C 1
ATOM 3544 O O . GLY A 1 487 ? -60.925 -44.252 48.486 1.00 57.81 487 GLY A O 1
ATOM 3545 N N . ALA A 1 488 ? -62.818 -43.287 47.766 1.00 49.41 488 ALA A N 1
ATOM 3546 C CA . ALA A 1 488 ? -62.178 -42.403 46.783 1.00 49.41 488 ALA A CA 1
ATOM 3547 C C . ALA A 1 488 ? -61.996 -40.960 47.296 1.00 49.41 488 ALA A C 1
ATOM 3549 O O . ALA A 1 488 ? -62.872 -40.426 47.969 1.00 49.41 488 ALA A O 1
ATOM 3550 N N . LEU A 1 489 ? -60.879 -40.316 46.924 1.00 52.06 489 LEU A N 1
ATOM 3551 C CA . LEU A 1 489 ? -60.520 -38.936 47.297 1.00 52.06 489 LEU A CA 1
ATOM 3552 C C . LEU A 1 489 ? -60.056 -38.101 46.083 1.00 52.06 489 LEU A C 1
ATOM 3554 O O . LEU A 1 489 ? -59.473 -38.635 45.128 1.00 52.06 489 LEU A O 1
ATOM 3558 N N . THR A 1 490 ? -60.252 -36.778 46.145 1.00 54.16 490 THR A N 1
ATOM 3559 C CA . THR A 1 490 ? -59.926 -35.808 45.077 1.00 54.16 490 THR A CA 1
ATOM 3560 C C . THR A 1 490 ? -59.324 -34.507 45.618 1.00 54.16 490 THR A C 1
ATOM 3562 O O . THR A 1 490 ? -59.922 -33.860 46.470 1.00 54.16 490 THR A O 1
ATOM 3565 N N . GLY A 1 491 ? -58.169 -34.113 45.073 1.00 50.34 491 GLY A N 1
ATOM 3566 C CA . GLY A 1 491 ? -57.412 -32.895 45.392 1.00 50.34 491 GLY A CA 1
ATOM 3567 C C . GLY A 1 491 ? -55.947 -33.070 44.960 1.00 50.34 491 GLY A C 1
ATOM 3568 O O . GLY A 1 491 ? -55.434 -34.185 45.050 1.00 50.34 491 GLY A O 1
ATOM 3569 N N . ASN A 1 492 ? -55.296 -32.018 44.452 1.00 55.19 492 ASN A N 1
ATOM 3570 C CA . ASN A 1 492 ? -53.892 -32.063 44.009 1.00 55.19 492 ASN A CA 1
ATOM 3571 C C . ASN A 1 492 ? -52.941 -31.527 45.091 1.00 55.19 492 ASN A C 1
ATOM 3573 O O . ASN A 1 492 ? -53.309 -30.633 45.847 1.00 55.19 492 ASN A O 1
ATOM 3577 N N . ALA A 1 493 ? -51.714 -32.054 45.124 1.00 51.31 493 ALA A N 1
ATOM 3578 C CA . ALA A 1 493 ? -50.615 -31.578 45.964 1.00 51.31 493 ALA A CA 1
ATOM 3579 C C . ALA A 1 493 ? -49.269 -31.782 45.243 1.00 51.31 493 ALA A C 1
ATOM 3581 O O . ALA A 1 493 ? -49.080 -32.798 44.568 1.00 51.31 493 ALA A O 1
ATOM 3582 N N . ASP A 1 494 ? -48.330 -30.849 45.413 1.00 50.19 494 ASP A N 1
ATOM 3583 C CA . ASP A 1 494 ? -47.107 -30.715 44.595 1.00 50.19 494 ASP A CA 1
ATOM 3584 C C . ASP A 1 494 ? -45.965 -31.699 44.931 1.00 50.19 494 ASP A C 1
ATOM 3586 O O . ASP A 1 494 ? -44.786 -31.408 44.757 1.00 50.19 494 ASP A O 1
ATOM 3590 N N . THR A 1 495 ? -46.304 -32.908 45.379 1.00 59.41 495 THR A N 1
ATOM 3591 C CA . THR A 1 495 ? -45.377 -34.055 45.483 1.00 59.41 495 THR A CA 1
ATOM 3592 C C . THR A 1 495 ? -45.688 -35.147 44.453 1.00 59.41 495 THR A C 1
ATOM 3594 O O . THR A 1 495 ? -45.237 -36.287 44.570 1.00 59.41 495 THR A O 1
ATOM 3597 N N . ALA A 1 496 ? -46.460 -34.802 43.418 1.00 55.56 496 ALA A N 1
ATOM 3598 C CA . ALA A 1 496 ? -46.882 -35.701 42.353 1.00 55.56 496 ALA A CA 1
ATOM 3599 C C . ALA A 1 496 ? -45.742 -36.046 41.374 1.00 55.56 496 ALA A C 1
ATOM 3601 O O . ALA A 1 496 ? -45.702 -35.568 40.243 1.00 55.56 496 ALA A O 1
ATOM 3602 N N . THR A 1 497 ? -44.879 -36.988 41.761 1.00 58.16 497 THR A N 1
ATOM 3603 C CA . THR A 1 497 ? -43.974 -37.705 40.840 1.00 58.16 497 THR A CA 1
ATOM 3604 C C . THR A 1 497 ? -44.713 -38.598 39.832 1.00 58.16 497 THR A C 1
ATOM 3606 O O . THR A 1 497 ? -44.072 -39.258 39.022 1.00 58.16 497 THR A O 1
ATOM 3609 N N . LYS A 1 498 ? -46.054 -38.655 39.862 1.00 67.38 498 LYS A N 1
ATOM 3610 C CA . LYS A 1 498 ? -46.875 -39.388 38.890 1.00 67.38 498 LYS A CA 1
ATOM 3611 C C . LYS A 1 498 ? -48.252 -38.734 38.715 1.00 67.38 498 LYS A C 1
ATOM 3613 O O . LYS A 1 498 ? -48.981 -38.533 39.687 1.00 67.38 498 LYS A O 1
ATOM 3618 N N . LEU A 1 499 ? -48.639 -38.432 37.477 1.00 60.34 499 LEU A N 1
ATOM 3619 C CA . LEU A 1 499 ? -49.964 -37.919 37.114 1.00 60.34 499 LEU A CA 1
ATOM 3620 C C . LEU A 1 499 ? -51.047 -38.983 37.361 1.00 60.34 499 LEU A C 1
ATOM 3622 O O . LEU A 1 499 ? -51.015 -40.061 36.770 1.00 60.34 499 LEU A O 1
ATOM 3626 N N . LYS A 1 500 ? -52.068 -38.649 38.169 1.00 63.53 500 LYS A N 1
ATOM 3627 C CA . LYS A 1 500 ? -53.198 -39.544 38.525 1.00 63.53 500 LYS A CA 1
ATOM 3628 C C . LYS A 1 500 ? -53.992 -40.066 37.314 1.00 63.53 500 LYS A C 1
ATOM 3630 O O . LYS A 1 500 ? -54.672 -41.085 37.403 1.00 63.53 500 LYS A O 1
ATOM 3635 N N . THR A 1 501 ? -53.900 -39.390 36.174 1.00 67.56 501 THR A N 1
ATOM 3636 C CA . THR A 1 501 ? -54.316 -39.926 34.875 1.00 67.56 501 THR A CA 1
ATOM 3637 C C . THR A 1 501 ? -53.272 -39.520 33.850 1.00 67.56 501 THR A C 1
ATOM 3639 O O . THR A 1 501 ? -53.194 -38.348 33.476 1.00 67.56 501 THR A O 1
ATOM 3642 N N . ALA A 1 502 ? -52.469 -40.490 33.422 1.00 67.50 502 ALA A N 1
ATOM 3643 C CA . ALA A 1 502 ? -51.431 -40.309 32.420 1.00 67.50 502 ALA A CA 1
ATOM 3644 C C . ALA A 1 502 ? -51.975 -39.671 31.124 1.00 67.50 502 ALA A C 1
ATOM 3646 O O . ALA A 1 502 ? -53.167 -39.760 30.808 1.00 67.50 502 ALA A O 1
ATOM 3647 N N . ARG A 1 503 ? -51.103 -38.997 30.374 1.00 75.50 503 ARG A N 1
ATOM 3648 C CA . ARG A 1 503 ? -51.426 -38.299 29.123 1.00 75.50 503 ARG A CA 1
ATOM 3649 C C . ARG A 1 503 ? -50.630 -38.901 27.975 1.00 75.50 503 ARG A C 1
ATOM 3651 O O . ARG A 1 503 ? -49.441 -39.158 28.120 1.00 75.50 503 ARG A O 1
ATOM 3658 N N . THR A 1 504 ? -51.271 -39.108 26.829 1.00 73.38 504 THR A N 1
ATOM 3659 C CA . THR A 1 504 ? -50.583 -39.564 25.617 1.00 73.38 504 THR A CA 1
ATOM 3660 C C . THR A 1 504 ? -49.832 -38.416 24.949 1.00 73.38 504 THR A C 1
ATOM 3662 O O . THR A 1 504 ? -50.458 -37.499 24.423 1.00 73.38 50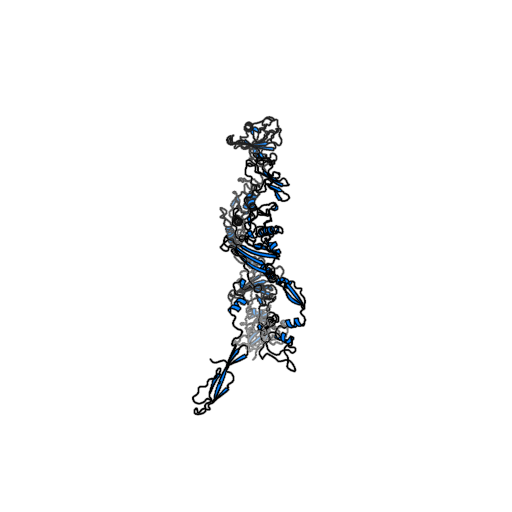4 THR A O 1
ATOM 3665 N N . ILE A 1 505 ? -48.502 -38.493 24.925 1.00 65.94 505 ILE A N 1
ATOM 3666 C CA . ILE A 1 505 ? -47.613 -37.606 24.159 1.00 65.94 505 ILE A CA 1
ATOM 3667 C C . ILE A 1 505 ? -46.933 -38.472 23.098 1.00 65.94 505 ILE A C 1
ATOM 3669 O O . ILE A 1 505 ? -46.399 -39.528 23.421 1.00 65.94 505 ILE A O 1
ATOM 3673 N N . GLY A 1 506 ? -47.024 -38.091 21.818 1.00 63.72 506 GLY A N 1
ATOM 3674 C CA . GLY A 1 506 ? -46.549 -38.941 20.714 1.00 63.72 506 GLY A CA 1
ATOM 3675 C C . GLY A 1 506 ? -47.171 -40.348 20.721 1.00 63.72 506 GLY A C 1
ATOM 3676 O O . GLY A 1 506 ? -46.501 -41.325 20.416 1.00 63.72 506 GLY A O 1
ATOM 3677 N N . GLY A 1 507 ? -48.422 -40.486 21.175 1.00 70.38 507 GLY A N 1
ATOM 3678 C CA . GLY A 1 507 ? -49.086 -41.785 21.356 1.00 70.38 507 GLY A CA 1
ATOM 3679 C C . GLY A 1 507 ? -48.601 -42.624 22.551 1.00 70.38 507 GLY A C 1
ATOM 3680 O O . GLY A 1 507 ? -49.211 -43.652 22.835 1.00 70.38 507 GLY A O 1
ATOM 3681 N N . VAL A 1 508 ? -47.569 -42.199 23.290 1.00 71.88 508 VAL A N 1
ATOM 3682 C CA . VAL A 1 508 ? -47.072 -42.899 24.487 1.00 71.88 508 VAL A CA 1
ATOM 3683 C C . VAL A 1 508 ? -47.716 -42.341 25.744 1.00 71.88 508 VAL A C 1
ATOM 3685 O O . VAL A 1 508 ? -47.753 -41.130 25.954 1.00 71.88 508 VAL A O 1
ATOM 3688 N N . VAL A 1 509 ? -48.190 -43.237 26.603 1.00 74.12 509 VAL A N 1
ATOM 3689 C CA . VAL A 1 509 ? -48.755 -42.916 27.915 1.00 74.12 509 VAL A CA 1
ATOM 3690 C C . VAL A 1 509 ? -47.645 -42.417 28.850 1.00 74.12 509 VAL A C 1
ATOM 3692 O O . VAL A 1 509 ? -46.785 -43.191 29.262 1.00 74.12 509 VAL A O 1
ATOM 3695 N N . PHE A 1 510 ? -47.667 -41.127 29.189 1.00 80.56 510 PHE A N 1
ATOM 3696 C CA . PHE A 1 510 ? -46.695 -40.471 30.065 1.00 80.56 510 PHE A CA 1
ATOM 3697 C C . PHE A 1 510 ? -47.352 -39.906 31.327 1.00 80.56 510 PHE A C 1
ATOM 3699 O O . PHE A 1 510 ? -48.435 -39.317 31.280 1.00 80.56 510 PHE A O 1
ATOM 3706 N N . ASP A 1 511 ? -46.675 -40.062 32.463 1.00 74.38 511 ASP A N 1
ATOM 3707 C CA . ASP A 1 511 ? -47.158 -39.610 33.769 1.00 74.38 511 ASP A CA 1
ATOM 3708 C C . ASP A 1 511 ? -46.114 -38.883 34.634 1.00 74.38 511 ASP A C 1
ATOM 3710 O O . ASP A 1 511 ? -46.457 -38.452 35.730 1.00 74.38 511 ASP A O 1
ATOM 3714 N N . GLY A 1 512 ? -44.877 -38.705 34.163 1.00 71.19 512 GLY A N 1
ATOM 3715 C CA . GLY A 1 512 ? -43.812 -38.023 34.910 1.00 71.19 512 GLY A CA 1
ATOM 3716 C C . GLY A 1 512 ? -42.985 -38.897 35.859 1.00 71.19 512 GLY A C 1
ATOM 3717 O O . GLY A 1 512 ? -41.985 -38.411 36.378 1.00 71.19 512 GLY A O 1
ATOM 3718 N N . SER A 1 513 ? -43.322 -40.179 36.054 1.00 72.94 513 SER A N 1
ATOM 3719 C CA . SER A 1 513 ? -42.588 -41.048 37.002 1.00 72.94 513 SER A CA 1
ATOM 3720 C C . SER A 1 513 ? -41.258 -41.618 36.492 1.00 72.94 513 SER A C 1
ATOM 3722 O O . SER A 1 513 ? -40.535 -42.266 37.246 1.00 72.94 513 SER A O 1
ATOM 3724 N N . ALA A 1 514 ? -40.922 -41.358 35.229 1.00 73.94 514 ALA A N 1
ATOM 3725 C CA . ALA A 1 514 ? -39.617 -41.587 34.614 1.00 73.94 514 ALA A CA 1
ATOM 3726 C C . ALA A 1 514 ? -39.456 -40.640 33.409 1.00 73.94 514 ALA A C 1
ATOM 3728 O O . ALA A 1 514 ? -40.434 -40.037 32.962 1.00 73.94 514 ALA A O 1
ATOM 3729 N N . ASN A 1 515 ? -38.248 -40.539 32.846 1.00 67.06 515 ASN A N 1
ATOM 3730 C CA . ASN A 1 515 ? -38.036 -39.840 31.573 1.00 67.06 515 ASN A CA 1
ATOM 3731 C C . ASN A 1 515 ? -38.871 -40.489 30.452 1.00 67.06 515 ASN A C 1
ATOM 3733 O O . ASN A 1 515 ? -38.970 -41.714 30.374 1.00 67.06 515 ASN A O 1
ATOM 3737 N N . ILE A 1 516 ? -39.470 -39.672 29.579 1.00 72.50 516 ILE A N 1
ATOM 3738 C CA . ILE A 1 516 ? -40.337 -40.167 28.504 1.00 72.50 516 ILE A CA 1
ATOM 3739 C C . ILE A 1 516 ? -39.523 -40.821 27.376 1.00 72.50 516 ILE A C 1
ATOM 3741 O O . ILE A 1 516 ? -38.612 -40.210 26.817 1.00 72.50 516 ILE A O 1
ATOM 3745 N N . ASN A 1 517 ? -39.898 -42.048 27.010 1.00 68.38 517 ASN A N 1
ATOM 3746 C CA . ASN A 1 517 ? -39.365 -42.757 25.850 1.00 68.38 517 ASN A CA 1
ATOM 3747 C C . ASN A 1 517 ? -40.421 -42.799 24.738 1.00 68.38 517 ASN A C 1
ATOM 3749 O O . ASN A 1 517 ? -41.468 -43.429 24.881 1.00 68.38 517 ASN A O 1
ATOM 3753 N N . LEU A 1 518 ? -40.137 -42.107 23.637 1.00 70.69 518 LEU A N 1
ATOM 3754 C CA . LEU A 1 518 ? -40.982 -41.960 22.459 1.00 70.69 518 LEU A CA 1
ATOM 3755 C C . LEU A 1 518 ? -40.459 -42.855 21.312 1.00 70.69 518 LEU A C 1
ATOM 3757 O O . LEU A 1 518 ? -39.298 -42.703 20.902 1.00 70.69 518 LEU A O 1
ATOM 3761 N N . PRO A 1 519 ? -41.296 -43.765 20.768 1.00 64.88 519 PRO A N 1
ATOM 3762 C CA . PRO A 1 519 ? -41.018 -44.532 19.561 1.00 64.88 519 PRO A CA 1
ATOM 3763 C C . PRO A 1 519 ? -40.502 -43.658 18.417 1.00 64.88 519 PRO A C 1
ATOM 3765 O O . PRO A 1 519 ? -41.141 -42.686 18.029 1.00 64.88 519 PRO A O 1
ATOM 3768 N N . GLY A 1 520 ? -39.341 -44.010 17.872 1.00 63.56 520 GLY A N 1
ATOM 3769 C CA . GLY A 1 520 ? -38.719 -43.279 16.766 1.00 63.56 520 GLY A CA 1
ATOM 3770 C C . GLY A 1 520 ? -37.962 -42.005 17.167 1.00 63.56 520 GLY A C 1
ATOM 3771 O O . GLY A 1 520 ? -37.409 -41.356 16.283 1.00 63.56 520 GLY A O 1
ATOM 3772 N N . VAL A 1 521 ? -37.890 -41.647 18.456 1.00 65.50 521 VAL A N 1
ATOM 3773 C CA . VAL A 1 521 ? -37.090 -40.499 18.939 1.00 65.50 521 VAL A CA 1
ATOM 3774 C C . VAL A 1 521 ? -35.948 -40.957 19.845 1.00 65.50 521 VAL A C 1
ATOM 3776 O O . VAL A 1 521 ? -34.789 -40.675 19.561 1.00 65.50 521 VAL A O 1
ATOM 3779 N N . ASN A 1 522 ? -36.257 -41.687 20.920 1.00 63.47 522 ASN A N 1
ATOM 3780 C CA . ASN A 1 522 ? -35.270 -42.185 21.890 1.00 63.47 522 ASN A CA 1
ATOM 3781 C C . ASN A 1 522 ? -35.487 -43.655 22.303 1.00 63.47 522 ASN A C 1
ATOM 3783 O O . ASN A 1 522 ? -34.748 -44.185 23.131 1.00 63.47 522 ASN A O 1
ATOM 3787 N N . THR A 1 523 ? -36.450 -44.361 21.704 1.00 62.53 523 THR A N 1
ATOM 3788 C CA . THR A 1 523 ? -36.508 -45.837 21.703 1.00 62.53 523 THR A CA 1
ATOM 3789 C C . THR A 1 523 ? -37.165 -46.324 20.405 1.00 62.53 523 THR A C 1
ATOM 3791 O O . THR A 1 523 ? -37.913 -45.586 19.768 1.00 62.53 523 THR A O 1
ATOM 3794 N N . THR A 1 524 ? -36.865 -47.540 19.950 1.00 57.94 524 THR A N 1
ATOM 3795 C CA . THR A 1 524 ? -37.298 -48.040 18.632 1.00 57.94 524 THR A CA 1
ATOM 3796 C C . THR A 1 524 ? -38.795 -48.382 18.587 1.00 57.94 524 THR A C 1
ATOM 3798 O O . THR A 1 524 ? -39.298 -49.091 19.453 1.00 57.94 524 THR A O 1
ATOM 3801 N N . GLY A 1 525 ? -39.506 -47.932 17.547 1.00 63.34 525 GLY A N 1
ATOM 3802 C CA . GLY A 1 525 ? -40.899 -48.307 17.263 1.00 63.34 525 GLY A CA 1
ATOM 3803 C C . GLY A 1 525 ? -41.420 -47.659 15.972 1.00 63.34 525 GLY A C 1
ATOM 3804 O O . GLY A 1 525 ? -40.700 -46.890 15.343 1.00 63.34 525 GLY A O 1
ATOM 3805 N N . ASN A 1 526 ? -42.643 -47.988 15.541 1.00 57.12 526 ASN A N 1
ATOM 3806 C CA . ASN A 1 526 ? -43.093 -47.798 14.147 1.00 57.12 526 ASN A CA 1
ATOM 3807 C C . ASN A 1 526 ? -43.542 -46.373 13.738 1.00 57.12 526 ASN A C 1
ATOM 3809 O O . ASN A 1 526 ? -44.201 -46.219 12.709 1.00 57.12 526 ASN A O 1
ATOM 3813 N N . GLN A 1 527 ? -43.218 -45.341 14.518 1.00 54.66 527 GLN A N 1
ATOM 3814 C CA . GLN A 1 527 ? -43.626 -43.964 14.224 1.00 54.66 527 GLN A CA 1
ATOM 3815 C C . GLN A 1 527 ? -42.716 -43.325 13.164 1.00 54.66 527 GLN A C 1
ATOM 3817 O O . GLN A 1 527 ? -41.514 -43.577 13.121 1.00 54.66 527 GLN A O 1
ATOM 3822 N N . ASN A 1 528 ? -43.294 -42.496 12.290 1.00 59.47 528 ASN A N 1
ATOM 3823 C CA . ASN A 1 528 ? -42.573 -41.910 11.161 1.00 59.47 528 ASN A CA 1
ATOM 3824 C C . ASN A 1 528 ? -41.862 -40.600 11.551 1.00 59.47 528 ASN A C 1
ATOM 3826 O O . ASN A 1 528 ? -42.436 -39.516 11.466 1.00 59.47 528 ASN A O 1
ATOM 3830 N N . THR A 1 529 ? -40.604 -40.719 11.971 1.00 60.56 529 THR A N 1
ATOM 3831 C CA . THR A 1 529 ? -39.732 -39.625 12.435 1.00 60.56 529 THR A CA 1
ATOM 3832 C C . THR A 1 529 ? -38.486 -39.477 11.546 1.00 60.56 529 THR A C 1
ATOM 3834 O O . THR A 1 529 ? -37.365 -39.368 12.039 1.00 60.56 529 THR A O 1
ATOM 3837 N N . THR A 1 530 ? -38.639 -39.508 10.214 1.00 56.75 530 THR A N 1
ATOM 3838 C CA . THR A 1 530 ? -37.531 -39.642 9.235 1.00 56.75 530 THR A CA 1
ATOM 3839 C C . THR A 1 530 ? -36.626 -38.405 9.065 1.00 56.75 530 THR A C 1
ATOM 3841 O O . THR A 1 530 ? -36.448 -37.897 7.958 1.00 56.75 530 THR A O 1
ATOM 3844 N N . GLY A 1 531 ? -36.003 -37.944 10.149 1.00 53.94 531 GLY A N 1
ATOM 3845 C CA . GLY A 1 531 ? -34.947 -36.931 10.185 1.00 53.94 531 GLY A CA 1
ATOM 3846 C C . GLY A 1 531 ? -33.783 -37.414 11.050 1.00 53.94 531 GLY A C 1
ATOM 3847 O O . GLY A 1 531 ? -33.684 -37.050 12.217 1.00 53.94 531 GLY A O 1
ATOM 3848 N N . ASN A 1 532 ? -32.912 -38.258 10.487 1.00 61.53 532 ASN A N 1
ATOM 3849 C CA . ASN A 1 532 ? -31.827 -38.935 11.211 1.00 61.53 532 ASN A CA 1
ATOM 3850 C C . ASN A 1 532 ? -30.646 -37.983 11.518 1.00 61.53 532 ASN A C 1
ATOM 3852 O O . ASN A 1 532 ? -29.553 -38.156 10.996 1.00 61.53 532 ASN A O 1
ATOM 3856 N N . ALA A 1 533 ? -30.874 -36.913 12.283 1.00 59.12 533 ALA A N 1
ATOM 3857 C CA . ALA A 1 533 ? -29.942 -35.784 12.377 1.00 59.12 533 ALA A CA 1
ATOM 3858 C C . ALA A 1 533 ? -28.823 -35.944 13.426 1.00 59.12 533 ALA A C 1
ATOM 3860 O O . ALA A 1 533 ? -27.743 -35.395 13.243 1.00 59.12 533 ALA A O 1
ATOM 3861 N N . ALA A 1 534 ? -29.069 -36.666 14.526 1.00 55.94 534 ALA A N 1
ATOM 3862 C CA . ALA A 1 534 ? -28.177 -36.660 15.695 1.00 55.94 534 ALA A CA 1
ATOM 3863 C C . ALA A 1 534 ? -27.141 -37.804 15.736 1.00 55.94 534 ALA A C 1
ATOM 3865 O O . ALA A 1 534 ? -26.176 -37.720 16.491 1.00 55.94 534 ALA A O 1
ATOM 3866 N N . THR A 1 535 ? -27.338 -38.878 14.963 1.00 58.84 535 THR A N 1
ATOM 3867 C CA . THR A 1 535 ? -26.499 -40.097 15.018 1.00 58.84 535 THR A CA 1
ATOM 3868 C C . THR A 1 535 ? -26.199 -40.718 13.645 1.00 58.84 535 THR A C 1
ATOM 3870 O O . THR A 1 535 ? -25.596 -41.791 13.573 1.00 58.84 535 THR A O 1
ATOM 3873 N N . ALA A 1 536 ? -26.581 -40.072 12.537 1.00 55.47 536 ALA A N 1
ATOM 3874 C CA . ALA A 1 536 ? -26.333 -40.597 11.195 1.00 55.47 536 ALA A CA 1
ATOM 3875 C C . ALA A 1 536 ? -24.875 -40.439 10.748 1.00 55.47 536 ALA A C 1
ATOM 3877 O O . ALA A 1 536 ? -24.520 -39.487 10.060 1.00 55.47 536 ALA A O 1
ATOM 3878 N N . THR A 1 537 ? -24.058 -41.453 11.021 1.00 61.12 537 THR A N 1
ATOM 3879 C CA . THR A 1 537 ? -22.868 -41.731 10.201 1.00 61.12 537 THR A CA 1
ATOM 3880 C C . THR A 1 537 ? -23.224 -42.418 8.877 1.00 61.12 537 THR A C 1
ATOM 3882 O O . THR A 1 537 ? -22.370 -42.513 8.003 1.00 61.12 537 THR A O 1
ATOM 3885 N N . LYS A 1 538 ? -24.471 -42.895 8.700 1.00 68.75 538 LYS A N 1
ATOM 3886 C CA . LYS A 1 538 ? -25.006 -43.420 7.430 1.00 68.75 538 LYS A CA 1
ATOM 3887 C C . LYS A 1 538 ? -26.480 -43.048 7.197 1.00 68.75 538 LYS A C 1
ATOM 3889 O O . LYS A 1 538 ? -27.306 -43.083 8.112 1.00 68.75 538 LYS A O 1
ATOM 3894 N N . LEU A 1 539 ? -26.829 -42.775 5.940 1.00 68.25 539 LEU A N 1
ATOM 3895 C CA . LEU A 1 539 ? -28.192 -42.675 5.412 1.00 68.25 539 LEU A CA 1
ATOM 3896 C C . LEU A 1 539 ? -28.868 -44.056 5.427 1.00 68.25 539 LEU A C 1
ATOM 3898 O O . LEU A 1 539 ? -28.377 -44.997 4.806 1.00 68.25 539 LEU A O 1
ATOM 3902 N N . ALA A 1 540 ? -30.044 -44.157 6.057 1.00 66.25 540 ALA A N 1
ATOM 3903 C CA . ALA A 1 540 ? -30.802 -45.412 6.198 1.00 66.25 540 ALA A CA 1
ATOM 3904 C C . ALA A 1 540 ? -31.200 -46.071 4.858 1.00 66.25 540 ALA A C 1
ATOM 3906 O O . ALA A 1 540 ? -31.467 -47.268 4.786 1.00 66.25 540 ALA A O 1
ATOM 3907 N N . THR A 1 541 ? -31.215 -45.305 3.767 1.00 67.88 541 THR A N 1
ATOM 3908 C CA . THR A 1 541 ? -31.137 -45.843 2.407 1.00 67.88 541 THR A CA 1
ATOM 3909 C C . THR A 1 541 ? -30.244 -44.919 1.598 1.00 67.88 541 THR A C 1
ATOM 3911 O O . THR A 1 541 ? -30.606 -43.771 1.332 1.00 67.88 541 THR A O 1
ATOM 3914 N N . ALA A 1 542 ? -29.062 -45.425 1.248 1.00 72.19 542 ALA A N 1
ATOM 3915 C CA . ALA A 1 542 ? -28.060 -44.706 0.477 1.00 72.19 542 ALA A CA 1
ATOM 3916 C C . ALA A 1 542 ? -28.649 -44.170 -0.841 1.00 72.19 542 ALA A C 1
ATOM 3918 O O . ALA A 1 542 ? -29.345 -44.894 -1.558 1.00 72.19 542 ALA A O 1
ATOM 3919 N N . ARG A 1 543 ? -28.388 -42.898 -1.147 1.00 79.69 543 ARG A N 1
ATOM 3920 C CA . ARG A 1 543 ? -28.955 -42.180 -2.295 1.00 79.69 543 ARG A CA 1
ATOM 3921 C C . ARG A 1 543 ? -27.947 -42.155 -3.436 1.00 79.69 543 ARG A C 1
ATOM 3923 O O . ARG A 1 543 ? -26.795 -41.797 -3.225 1.00 79.69 543 ARG A O 1
ATOM 3930 N N . ASN A 1 544 ? -28.375 -42.486 -4.650 1.00 75.31 544 ASN A N 1
ATOM 3931 C CA . ASN A 1 544 ? -27.504 -42.363 -5.816 1.00 75.31 544 ASN A CA 1
ATOM 3932 C C . ASN A 1 544 ? -27.371 -40.885 -6.212 1.00 75.31 544 ASN A C 1
ATOM 3934 O O . ASN A 1 544 ? -28.335 -40.295 -6.697 1.00 75.31 544 ASN A O 1
ATOM 3938 N N . ILE A 1 545 ? -26.184 -40.303 -6.041 1.00 71.81 545 ILE A N 1
ATOM 3939 C CA . ILE A 1 545 ? -25.835 -38.965 -6.535 1.00 71.81 545 ILE A CA 1
ATOM 3940 C C . ILE A 1 545 ? -24.968 -39.167 -7.781 1.00 71.81 545 ILE A C 1
ATOM 3942 O O . ILE A 1 545 ? -23.924 -39.809 -7.715 1.00 71.81 545 ILE A O 1
ATOM 3946 N N . ASN A 1 546 ? -25.455 -38.718 -8.943 1.00 66.06 546 ASN A N 1
ATOM 3947 C CA . ASN A 1 546 ? -24.898 -39.039 -10.269 1.00 66.06 546 ASN A CA 1
ATOM 3948 C C . ASN A 1 546 ? -24.584 -40.542 -10.465 1.00 66.06 546 ASN A C 1
ATOM 3950 O O . ASN A 1 546 ? -23.586 -40.916 -11.071 1.00 66.06 546 ASN A O 1
ATOM 3954 N N . GLY A 1 547 ? -25.441 -41.418 -9.929 1.00 68.56 547 GLY A N 1
ATOM 3955 C CA . GLY A 1 547 ? -25.286 -42.876 -10.003 1.00 68.56 547 GLY A CA 1
ATOM 3956 C C . GLY A 1 547 ? -24.407 -43.499 -8.910 1.00 68.56 547 GLY A C 1
ATOM 3957 O O . GLY A 1 547 ? -24.554 -44.690 -8.643 1.00 68.56 547 GLY A O 1
ATOM 3958 N N . VAL A 1 548 ? -23.568 -42.721 -8.218 1.00 68.88 548 VAL A N 1
ATOM 3959 C CA . VAL A 1 548 ? -22.741 -43.207 -7.101 1.00 68.88 548 VAL A CA 1
ATOM 3960 C C . VAL A 1 548 ? -23.579 -43.280 -5.824 1.00 68.88 548 VAL A C 1
ATOM 3962 O O . VAL A 1 548 ? -24.212 -42.305 -5.420 1.00 68.88 548 VAL A O 1
ATOM 3965 N N . LYS A 1 549 ? -23.603 -44.453 -5.186 1.00 75.69 549 LYS A N 1
ATOM 3966 C CA . LYS A 1 549 ? -24.441 -44.761 -4.019 1.00 75.69 549 LYS A CA 1
ATOM 3967 C C . LYS A 1 549 ? -23.879 -44.124 -2.739 1.00 75.69 549 LYS A C 1
ATOM 3969 O O . LYS A 1 549 ? -23.058 -44.725 -2.054 1.00 75.69 549 LYS A O 1
ATOM 3974 N N . PHE A 1 550 ? -24.335 -42.917 -2.412 1.00 83.50 550 PHE A N 1
ATOM 3975 C CA . PHE A 1 550 ? -23.903 -42.158 -1.238 1.00 83.50 550 PHE A CA 1
ATOM 3976 C C . PHE A 1 550 ? -24.637 -42.585 0.033 1.00 83.50 550 PHE A C 1
ATOM 3978 O O . PHE A 1 550 ? -25.868 -42.524 0.079 1.00 83.50 550 PHE A O 1
ATOM 3985 N N . ASP A 1 551 ? -23.900 -42.938 1.088 1.00 81.06 551 ASP A N 1
ATOM 3986 C CA . ASP A 1 551 ? -24.474 -43.099 2.429 1.00 81.06 551 ASP A CA 1
ATOM 3987 C C . ASP A 1 551 ? -23.990 -42.080 3.473 1.00 81.06 551 ASP A C 1
ATOM 3989 O O . ASP A 1 551 ? -24.605 -42.003 4.527 1.00 81.06 551 ASP A O 1
ATOM 3993 N N . GLY A 1 552 ? -22.976 -41.255 3.195 1.00 75.88 552 GLY A N 1
ATOM 3994 C CA . GLY A 1 552 ? -22.486 -40.238 4.138 1.00 75.88 552 GLY A CA 1
ATOM 3995 C C . GLY A 1 552 ? -21.452 -40.713 5.165 1.00 75.88 552 GLY A C 1
ATOM 3996 O O . GLY A 1 552 ? -21.032 -39.908 5.987 1.00 75.88 552 GLY A O 1
ATOM 3997 N N . SER A 1 553 ? -20.998 -41.971 5.113 1.00 77.06 553 SER A N 1
ATOM 3998 C CA . SER A 1 553 ? -19.957 -42.475 6.035 1.00 77.06 553 SER A CA 1
ATOM 3999 C C . SER A 1 553 ? -18.515 -42.098 5.682 1.00 77.06 553 SER A C 1
ATOM 4001 O O . SER A 1 553 ? -17.608 -42.358 6.470 1.00 77.06 553 SER A O 1
ATOM 4003 N N . ALA A 1 554 ? -18.305 -41.508 4.509 1.00 75.81 554 ALA A N 1
ATOM 4004 C CA . ALA A 1 554 ? -17.042 -40.956 4.035 1.00 75.81 554 ALA A CA 1
ATOM 4005 C C . ALA A 1 554 ? -17.334 -39.884 2.972 1.00 75.81 554 ALA A C 1
ATOM 4007 O O . ALA A 1 554 ? -18.452 -39.824 2.445 1.00 75.81 554 ALA A O 1
ATOM 4008 N N . ASP A 1 555 ? -16.329 -39.077 2.626 1.00 71.50 555 ASP A N 1
ATOM 4009 C CA . ASP A 1 555 ? -16.418 -38.129 1.513 1.00 71.50 555 ASP A CA 1
ATOM 4010 C C . ASP A 1 555 ? -16.773 -38.847 0.206 1.00 71.50 555 ASP A C 1
ATOM 4012 O O . ASP A 1 555 ? -16.182 -39.872 -0.150 1.00 71.50 555 ASP A O 1
ATOM 4016 N N . ILE A 1 556 ? -17.737 -38.303 -0.539 1.00 78.69 556 ILE A N 1
ATOM 4017 C CA . ILE A 1 556 ? -18.133 -38.879 -1.822 1.00 78.69 556 ILE A CA 1
ATOM 4018 C C . ILE A 1 556 ? -17.254 -38.377 -2.963 1.00 78.69 556 ILE A C 1
ATOM 4020 O O . ILE A 1 556 ? -17.357 -37.238 -3.414 1.00 78.69 556 ILE A O 1
ATOM 4024 N N . SER A 1 557 ? -16.460 -39.291 -3.517 1.00 66.50 557 SER A N 1
ATOM 4025 C CA . SER A 1 557 ? -15.932 -39.123 -4.865 1.00 66.50 557 SER A CA 1
ATOM 4026 C C . SER A 1 557 ? -17.061 -39.349 -5.877 1.00 66.50 557 SER A C 1
ATOM 4028 O O . SER A 1 557 ? -17.587 -40.457 -5.991 1.00 66.50 557 SER A O 1
ATOM 4030 N N . ILE A 1 558 ? -17.445 -38.296 -6.603 1.00 72.62 558 ILE A N 1
ATOM 4031 C CA . ILE A 1 558 ? -18.297 -38.388 -7.796 1.00 72.62 558 ILE A CA 1
ATOM 4032 C C . ILE A 1 558 ? -17.372 -38.284 -9.014 1.00 72.62 558 ILE A C 1
ATOM 4034 O O . ILE A 1 558 ? -16.914 -37.179 -9.319 1.00 72.62 558 ILE A O 1
ATOM 4038 N N . PRO A 1 559 ? -17.077 -39.381 -9.736 1.00 62.50 559 PRO A N 1
ATOM 4039 C CA . PRO A 1 559 ? -16.281 -39.296 -10.950 1.00 62.50 559 PRO A CA 1
ATOM 4040 C C . PRO A 1 559 ? -17.114 -38.594 -12.027 1.00 62.50 559 PRO A C 1
ATOM 4042 O O . PRO A 1 559 ? -18.114 -39.131 -12.503 1.00 62.50 559 PRO A O 1
ATOM 4045 N N . THR A 1 560 ? -16.703 -37.387 -12.420 1.00 64.38 560 THR A N 1
ATOM 4046 C CA . THR A 1 560 ? -17.389 -36.582 -13.450 1.00 64.38 560 THR A CA 1
ATOM 4047 C C . THR A 1 560 ? -17.434 -37.276 -14.812 1.00 64.38 560 THR A C 1
ATOM 4049 O O . THR A 1 560 ? -18.322 -37.003 -15.614 1.00 64.38 560 THR A O 1
ATOM 4052 N N . ILE A 1 561 ? -16.514 -38.217 -15.042 1.00 64.88 561 ILE A N 1
ATOM 4053 C CA . ILE A 1 561 ? -16.563 -39.226 -16.096 1.00 64.88 561 ILE A CA 1
ATOM 4054 C C . ILE A 1 561 ? -16.203 -40.567 -15.442 1.00 64.88 561 ILE A C 1
ATOM 4056 O O . ILE A 1 561 ? -15.099 -40.728 -14.926 1.00 64.88 561 ILE A O 1
ATOM 4060 N N . THR A 1 562 ? -17.121 -41.536 -15.454 1.00 68.56 562 THR A N 1
ATOM 4061 C CA . THR A 1 562 ? -16.850 -42.927 -15.035 1.00 68.56 562 THR A CA 1
ATOM 4062 C C . THR A 1 562 ? -16.920 -43.842 -16.258 1.00 68.56 562 THR A C 1
ATOM 4064 O O . THR A 1 562 ? -17.747 -43.596 -17.138 1.00 68.56 562 THR A O 1
ATOM 4067 N N . SER A 1 563 ? -16.103 -44.904 -16.320 1.00 74.25 563 SER A N 1
ATOM 4068 C CA . SER A 1 563 ? -16.315 -45.953 -17.329 1.00 74.25 563 SER A CA 1
ATOM 4069 C C . SER A 1 563 ? -17.678 -46.602 -17.102 1.00 74.25 563 SER A C 1
ATOM 4071 O O . SER A 1 563 ? -17.998 -47.031 -15.992 1.00 74.25 563 SER A O 1
ATOM 4073 N N . ARG A 1 564 ? -18.481 -46.683 -18.162 1.00 78.00 564 ARG A N 1
ATOM 4074 C CA . ARG A 1 564 ? -19.765 -47.392 -18.191 1.00 78.00 564 ARG A CA 1
ATOM 4075 C C . ARG A 1 564 ? -19.604 -48.863 -18.602 1.00 78.00 564 ARG A C 1
ATOM 4077 O O . ARG A 1 564 ? -20.596 -49.523 -18.899 1.00 78.00 564 ARG A O 1
ATOM 4084 N N . GLY A 1 565 ? -18.370 -49.373 -18.605 1.00 83.12 565 GLY A N 1
ATOM 4085 C CA . GLY A 1 565 ? -18.021 -50.724 -19.031 1.00 83.12 565 GLY A CA 1
ATOM 4086 C C . GLY A 1 565 ? -17.859 -50.846 -20.547 1.00 83.12 565 GLY A C 1
ATOM 4087 O O . GLY A 1 565 ? -17.671 -49.858 -21.259 1.00 83.12 565 GLY A O 1
ATOM 4088 N N . ARG A 1 566 ? -17.905 -52.085 -21.045 1.00 85.44 566 ARG A N 1
ATOM 4089 C CA . ARG A 1 566 ? -17.610 -52.403 -22.448 1.00 85.44 566 ARG A CA 1
ATOM 4090 C C . ARG A 1 566 ? -18.772 -52.053 -23.382 1.00 85.44 566 ARG A C 1
ATOM 4092 O O . ARG A 1 566 ? -19.903 -52.451 -23.115 1.00 85.44 566 ARG A O 1
ATOM 4099 N N . VAL A 1 567 ? -18.487 -51.386 -24.502 1.00 82.50 567 VAL A N 1
ATOM 4100 C CA . VAL A 1 567 ? -19.475 -51.025 -25.540 1.00 82.50 567 VAL A CA 1
ATOM 4101 C C . VAL A 1 567 ? -19.058 -51.555 -26.909 1.00 82.50 567 VAL A C 1
ATOM 4103 O O . VAL A 1 567 ? -17.878 -51.530 -27.242 1.00 82.50 567 VAL A O 1
ATOM 4106 N N . THR A 1 568 ? -20.016 -52.045 -27.697 1.00 79.19 568 THR A N 1
ATOM 4107 C CA . THR A 1 568 ? -19.796 -52.503 -29.083 1.00 79.19 568 THR A CA 1
ATOM 4108 C C . THR A 1 568 ? -19.987 -51.337 -30.049 1.00 79.19 568 THR A C 1
ATOM 4110 O O . THR A 1 568 ? -20.852 -50.495 -29.811 1.00 79.19 568 THR A O 1
ATOM 4113 N N . ALA A 1 569 ? -19.208 -51.283 -31.131 1.00 80.69 569 ALA A N 1
ATOM 4114 C CA . ALA A 1 569 ? -19.258 -50.167 -32.071 1.00 80.69 569 ALA A CA 1
ATOM 4115 C C . ALA A 1 569 ? -20.647 -49.986 -32.701 1.00 80.69 569 ALA A C 1
ATOM 4117 O O . ALA A 1 569 ? -21.176 -50.882 -33.360 1.00 80.69 569 ALA A O 1
ATOM 4118 N N . LEU A 1 570 ? -21.216 -48.788 -32.538 1.00 84.31 570 LEU A N 1
ATOM 4119 C CA . LEU A 1 570 ? -22.455 -48.391 -33.208 1.00 84.31 570 LEU A CA 1
ATOM 4120 C C . LEU A 1 570 ? -22.250 -48.369 -34.732 1.00 84.31 570 LEU A C 1
ATOM 4122 O O . LEU A 1 570 ? -21.191 -47.959 -35.213 1.00 84.31 570 LEU A O 1
ATOM 4126 N N . THR A 1 571 ? -23.249 -48.802 -35.499 1.00 79.44 571 THR A N 1
ATOM 4127 C CA . THR A 1 571 ? -23.182 -48.926 -36.967 1.00 79.44 571 THR A CA 1
ATOM 4128 C C . THR A 1 571 ? -24.473 -48.444 -37.633 1.00 79.44 571 THR A C 1
ATOM 4130 O O . THR A 1 571 ? -25.520 -48.336 -36.987 1.00 79.44 571 THR A O 1
ATOM 4133 N N . GLY A 1 572 ? -24.401 -48.108 -38.927 1.00 83.88 572 GLY A N 1
ATOM 4134 C CA . GLY A 1 572 ? -25.525 -47.526 -39.667 1.00 83.88 572 GLY A CA 1
ATOM 4135 C C . GLY A 1 572 ? -25.990 -46.209 -39.040 1.00 83.88 572 GLY A C 1
ATOM 4136 O O . GLY A 1 572 ? -25.171 -45.341 -38.744 1.00 83.88 572 GLY A O 1
ATOM 4137 N N . THR A 1 573 ? -27.295 -46.085 -38.799 1.00 82.56 573 THR A N 1
ATOM 4138 C CA . THR A 1 573 ? -27.946 -44.954 -38.110 1.00 82.56 573 THR A CA 1
ATOM 4139 C C . THR A 1 573 ? -28.108 -45.165 -36.594 1.00 82.56 573 THR A C 1
ATOM 4141 O O . THR A 1 573 ? -28.666 -44.311 -35.906 1.00 82.56 573 THR A O 1
ATOM 4144 N N . THR A 1 574 ? -27.638 -46.296 -36.047 1.00 81.12 574 THR A N 1
ATOM 4145 C CA . THR A 1 574 ? -27.893 -46.698 -34.650 1.00 81.12 574 THR A CA 1
ATOM 4146 C C . THR A 1 574 ? -27.332 -45.683 -33.656 1.00 81.12 574 THR A C 1
ATOM 4148 O O . THR A 1 574 ? -26.162 -45.300 -33.742 1.00 81.12 574 THR A O 1
ATOM 4151 N N . GLN A 1 575 ? -28.157 -45.272 -32.689 1.00 79.75 575 GLN A N 1
ATOM 4152 C CA . GLN A 1 575 ? -27.812 -44.216 -31.741 1.00 79.75 575 GLN A CA 1
ATOM 4153 C C . GLN A 1 575 ? -27.356 -44.733 -30.369 1.00 79.75 575 GLN A C 1
ATOM 4155 O O . GLN A 1 575 ? -27.831 -45.762 -29.889 1.00 79.75 575 GLN A O 1
ATOM 4160 N N . GLY A 1 576 ? -26.519 -43.951 -29.685 1.00 76.88 576 GLY A N 1
ATOM 4161 C CA . GLY A 1 576 ? -26.230 -44.106 -28.262 1.00 76.88 576 GLY A CA 1
ATOM 4162 C C . GLY A 1 576 ? -27.497 -43.951 -27.414 1.00 76.88 576 GLY A C 1
ATOM 4163 O O . GLY A 1 576 ? -28.296 -43.032 -27.621 1.00 76.88 576 GLY A O 1
ATOM 4164 N N . ALA A 1 577 ? -27.681 -44.860 -26.454 1.00 70.88 577 ALA A N 1
ATOM 4165 C CA . ALA A 1 577 ? -28.938 -45.047 -25.719 1.00 70.88 577 ALA A CA 1
ATOM 4166 C C . ALA A 1 577 ? -29.214 -44.020 -24.598 1.00 70.88 577 ALA A C 1
ATOM 4168 O O . ALA A 1 577 ? -30.254 -44.082 -23.947 1.00 70.88 577 ALA A O 1
ATOM 4169 N N . ALA A 1 578 ? -28.293 -43.092 -24.334 1.00 74.38 578 ALA A N 1
ATOM 4170 C CA . ALA A 1 578 ? -28.438 -42.055 -23.313 1.00 74.38 578 ALA A CA 1
ATOM 4171 C C . ALA A 1 578 ? -27.714 -40.773 -23.747 1.00 74.38 578 ALA A C 1
ATOM 4173 O O . ALA A 1 578 ? -26.777 -40.836 -24.541 1.00 74.38 578 ALA A O 1
ATOM 4174 N N . THR A 1 579 ? -28.119 -39.622 -23.212 1.00 78.25 579 THR A N 1
ATOM 4175 C CA . THR A 1 579 ? -27.574 -38.297 -23.553 1.00 78.25 579 THR A CA 1
ATOM 4176 C C . THR A 1 579 ? -26.305 -37.940 -22.764 1.00 78.25 579 THR A C 1
ATOM 4178 O O . THR A 1 579 ? -25.953 -38.600 -21.782 1.00 78.25 579 THR A O 1
ATOM 4181 N N . GLY A 1 580 ? -25.594 -36.896 -23.197 1.00 80.25 580 GLY A N 1
ATOM 4182 C CA . GLY A 1 580 ? -24.419 -36.350 -22.513 1.00 80.25 580 GLY A CA 1
ATOM 4183 C C . GLY A 1 580 ? -23.088 -37.024 -22.865 1.00 80.25 580 GLY A C 1
ATOM 4184 O O . GLY A 1 580 ? -22.956 -37.708 -23.881 1.00 80.25 580 GLY A O 1
ATOM 4185 N N . LEU A 1 581 ? -22.090 -36.784 -22.009 1.00 84.69 581 LEU A N 1
ATOM 4186 C CA . LEU A 1 581 ? -20.718 -37.282 -22.127 1.00 84.69 581 LEU A CA 1
ATOM 4187 C C . LEU A 1 581 ? -20.574 -38.639 -21.428 1.00 84.69 581 LEU A C 1
ATOM 4189 O O . LEU A 1 581 ? -20.916 -38.769 -20.253 1.00 84.69 581 LEU A O 1
ATOM 4193 N N . GLN A 1 582 ? -20.081 -39.653 -22.136 1.00 84.38 582 GLN A N 1
ATOM 4194 C CA . GLN A 1 582 ? -20.045 -41.033 -21.649 1.00 84.38 582 GLN A CA 1
ATOM 4195 C C . GLN A 1 582 ? -18.738 -41.710 -22.051 1.00 84.38 582 GLN A C 1
ATOM 4197 O O . GLN A 1 582 ? -18.377 -41.709 -23.224 1.00 84.38 582 GLN A O 1
ATOM 4202 N N . MET A 1 583 ? -18.043 -42.314 -21.088 1.00 87.12 583 MET A N 1
ATOM 4203 C CA . MET A 1 583 ? -16.840 -43.101 -21.353 1.00 87.12 583 MET A CA 1
ATOM 4204 C C . MET A 1 583 ? -17.157 -44.593 -21.281 1.00 87.12 583 MET A C 1
ATOM 4206 O O . MET A 1 583 ? -17.853 -45.041 -20.370 1.00 87.12 583 MET A O 1
ATOM 4210 N N . TYR A 1 584 ? -16.625 -45.350 -22.229 1.00 87.69 584 TYR A N 1
ATOM 4211 C CA . TYR A 1 584 ? -16.765 -46.795 -22.348 1.00 87.69 584 TYR A CA 1
ATOM 4212 C C . TYR A 1 584 ? -15.418 -47.428 -22.717 1.00 87.69 584 TYR A C 1
ATOM 4214 O O . TYR A 1 584 ? -14.509 -46.759 -23.209 1.00 87.69 584 TYR A O 1
ATOM 4222 N N . GLU A 1 585 ? -15.317 -48.740 -22.551 1.00 86.88 585 GLU A N 1
ATOM 4223 C CA . GLU A 1 585 ? -14.199 -49.549 -23.041 1.00 86.88 585 GLU A CA 1
ATOM 4224 C C . GLU A 1 585 ? -14.574 -50.210 -24.378 1.00 86.88 585 GLU A C 1
ATOM 4226 O O . GLU A 1 585 ? -15.587 -50.908 -24.475 1.00 86.88 585 GLU A O 1
ATOM 4231 N N . ALA A 1 586 ? -13.748 -50.047 -25.411 1.00 83.38 586 ALA A N 1
ATOM 4232 C CA . ALA A 1 586 ? -13.787 -50.925 -26.577 1.00 83.38 586 ALA A CA 1
ATOM 4233 C C . ALA A 1 586 ? -12.921 -52.153 -26.285 1.00 83.38 586 ALA A C 1
ATOM 4235 O O . ALA A 1 586 ? -11.756 -52.028 -25.893 1.00 83.38 586 ALA A O 1
ATOM 4236 N N . TYR A 1 587 ? -13.488 -53.343 -26.464 1.00 86.31 587 TYR A N 1
ATOM 4237 C CA . TYR A 1 587 ? -12.815 -54.596 -26.145 1.00 86.31 587 TYR A CA 1
ATOM 4238 C C . TYR A 1 587 ? -13.212 -55.697 -27.135 1.00 86.31 587 TYR A C 1
ATOM 4240 O O . TYR A 1 587 ? -14.183 -56.427 -26.945 1.00 86.31 587 TYR A O 1
ATOM 4248 N N . ASN A 1 588 ? -12.426 -55.781 -28.205 1.00 79.88 588 ASN A N 1
ATOM 4249 C CA . ASN A 1 588 ? -12.498 -56.699 -29.340 1.00 79.88 588 ASN A CA 1
ATOM 4250 C C . ASN A 1 588 ? -13.869 -56.730 -30.045 1.00 79.88 588 ASN A C 1
ATOM 4252 O O . ASN A 1 588 ? -14.432 -57.793 -30.296 1.00 79.88 588 ASN A O 1
ATOM 4256 N N . ASN A 1 589 ? -14.436 -55.546 -30.306 1.00 74.19 589 ASN A N 1
ATOM 4257 C CA . ASN A 1 589 ? -15.865 -55.365 -30.589 1.00 74.19 589 ASN A CA 1
ATOM 4258 C C . ASN A 1 589 ? -16.184 -54.251 -31.619 1.00 74.19 589 ASN A C 1
ATOM 4260 O O . ASN A 1 589 ? -17.133 -53.481 -31.457 1.00 74.19 589 ASN A O 1
ATOM 4264 N N . GLY A 1 590 ? -15.400 -54.187 -32.702 1.00 77.44 590 GLY A N 1
ATOM 4265 C CA . GLY A 1 590 ? -15.732 -53.422 -33.918 1.00 77.44 590 GLY A CA 1
ATOM 4266 C C . GLY A 1 590 ? -15.262 -51.961 -33.976 1.00 77.44 590 GLY A C 1
ATOM 4267 O O . GLY A 1 590 ? -15.531 -51.286 -34.967 1.00 77.44 590 GLY A O 1
ATOM 4268 N N . TYR A 1 591 ? -14.561 -51.463 -32.954 1.00 85.31 591 TYR A N 1
ATOM 4269 C CA . TYR A 1 591 ? -13.856 -50.174 -33.022 1.00 85.31 591 TYR A CA 1
ATOM 4270 C C . TYR A 1 591 ? -12.533 -50.300 -33.825 1.00 85.31 591 TYR A C 1
ATOM 4272 O O . TYR A 1 591 ? -12.018 -51.413 -33.952 1.00 85.31 591 TYR A O 1
ATOM 4280 N N . PRO A 1 592 ? -11.959 -49.194 -34.357 1.00 85.38 592 PRO A N 1
ATOM 4281 C CA . PRO A 1 592 ? -10.794 -49.208 -35.264 1.00 85.38 592 PRO A CA 1
ATOM 4282 C C . PRO A 1 592 ? -9.527 -49.933 -34.787 1.00 85.38 592 PRO A C 1
ATOM 4284 O O . PRO A 1 592 ? -8.696 -50.313 -35.607 1.00 85.38 592 PRO A O 1
ATOM 4287 N N . SER A 1 593 ? -9.362 -50.144 -33.482 1.00 84.38 593 SER A N 1
ATOM 4288 C CA . SER A 1 593 ? -8.363 -51.059 -32.929 1.00 84.38 593 SER A CA 1
ATOM 4289 C C . SER A 1 593 ? -9.006 -51.947 -31.872 1.00 84.38 593 SER A C 1
ATOM 4291 O O . SER A 1 593 ? -9.947 -51.538 -31.194 1.00 84.38 593 SER A O 1
ATOM 4293 N N . ALA A 1 594 ? -8.479 -53.164 -31.708 1.00 83.56 594 ALA A N 1
ATOM 4294 C CA . ALA A 1 594 ? -9.099 -54.195 -30.876 1.00 83.56 594 ALA A CA 1
ATOM 4295 C C . ALA A 1 594 ? -9.323 -53.776 -29.411 1.00 83.56 594 ALA A C 1
ATOM 4297 O O . ALA A 1 594 ? -10.265 -54.253 -28.791 1.00 83.56 594 ALA A O 1
ATOM 4298 N N . TYR A 1 595 ? -8.506 -52.877 -28.857 1.00 86.75 595 TYR A N 1
ATOM 4299 C CA . TYR A 1 595 ? -8.653 -52.384 -27.486 1.00 86.75 595 TYR A CA 1
ATOM 4300 C C . TYR A 1 595 ? -8.527 -50.861 -27.447 1.00 86.75 595 TYR A C 1
ATOM 4302 O O . TYR A 1 595 ? -7.745 -50.286 -28.212 1.00 86.75 595 TYR A O 1
ATOM 4310 N N . GLY A 1 596 ? -9.275 -50.206 -26.559 1.00 88.56 596 GLY A N 1
ATOM 4311 C CA . GLY A 1 596 ? -9.188 -48.762 -26.353 1.00 88.56 596 GLY A CA 1
ATOM 4312 C C . GLY A 1 596 ? -10.282 -48.190 -25.453 1.00 88.56 596 GLY A C 1
ATOM 4313 O O . GLY A 1 596 ? -11.180 -48.903 -25.009 1.00 88.56 596 GLY A O 1
ATOM 4314 N N . ASN A 1 597 ? -10.233 -46.878 -25.227 1.00 90.38 597 ASN A N 1
ATOM 4315 C CA . ASN A 1 597 ? -11.304 -46.125 -24.568 1.00 90.38 597 ASN A CA 1
ATOM 4316 C C . ASN A 1 597 ? -12.150 -45.394 -25.616 1.00 90.38 597 ASN A C 1
ATOM 4318 O O . ASN A 1 597 ? -11.605 -44.770 -26.525 1.00 90.38 597 ASN A O 1
ATOM 4322 N N . VAL A 1 598 ? -13.471 -45.421 -25.466 1.00 90.25 598 VAL A N 1
ATOM 4323 C CA . VAL A 1 598 ? -14.426 -44.666 -26.289 1.00 90.25 598 VAL A CA 1
ATOM 4324 C C . VAL A 1 598 ? -15.018 -43.556 -25.436 1.00 90.25 598 VAL A C 1
ATOM 4326 O O . VAL A 1 598 ? -15.567 -43.818 -24.368 1.00 90.25 598 VAL A O 1
ATOM 4329 N N . LEU A 1 599 ? -14.951 -42.322 -25.920 1.00 90.38 599 LEU A N 1
ATOM 4330 C CA . LEU A 1 599 ? -15.672 -41.185 -25.371 1.00 90.38 599 LEU A CA 1
ATOM 4331 C C . LEU A 1 599 ? -16.807 -40.835 -26.339 1.00 90.38 599 LEU A C 1
ATOM 4333 O O . LEU A 1 599 ? -16.569 -40.298 -27.419 1.00 90.38 599 LEU A O 1
ATOM 4337 N N . HIS A 1 600 ? -18.030 -41.188 -25.959 1.00 88.94 600 HIS A N 1
ATOM 4338 C CA . HIS A 1 600 ? -19.257 -40.951 -26.714 1.00 88.94 600 HIS A CA 1
ATOM 4339 C C . HIS A 1 600 ? -19.927 -39.661 -26.213 1.00 88.94 600 HIS A C 1
ATOM 4341 O O . HIS A 1 600 ? -20.059 -39.447 -25.005 1.00 88.94 600 HIS A O 1
ATOM 4347 N N . LEU A 1 601 ? -20.343 -38.792 -27.136 1.00 89.25 601 LEU A N 1
ATOM 4348 C CA . LEU A 1 601 ? -20.911 -37.472 -26.860 1.00 89.25 601 LEU A CA 1
ATOM 4349 C C . LEU A 1 601 ? -22.248 -37.321 -27.590 1.00 89.25 601 LEU A C 1
ATOM 4351 O O . LEU A 1 601 ? -22.259 -37.046 -28.789 1.00 89.25 601 LEU A O 1
ATOM 4355 N N . LYS A 1 602 ? -23.368 -37.464 -26.873 1.00 85.75 602 LYS A N 1
ATOM 4356 C CA . LYS A 1 602 ? -24.724 -37.287 -27.422 1.00 85.75 602 LYS A CA 1
ATOM 4357 C C . LYS A 1 602 ? -25.349 -35.977 -26.947 1.00 85.75 602 LYS A C 1
ATOM 4359 O O . LYS A 1 602 ? -25.272 -35.650 -25.760 1.00 85.75 602 LYS A O 1
ATOM 4364 N N . GLY A 1 603 ? -26.010 -35.251 -27.851 1.00 78.88 603 GLY A N 1
ATOM 4365 C CA . GLY A 1 603 ? -26.794 -34.063 -27.506 1.00 78.88 603 GLY A CA 1
ATOM 4366 C C . GLY A 1 603 ? -27.842 -34.325 -26.414 1.00 78.88 603 GLY A C 1
ATOM 4367 O O . GLY A 1 603 ? -28.352 -35.433 -26.267 1.00 78.88 603 GLY A O 1
ATOM 4368 N N . ALA A 1 604 ? -28.164 -33.301 -25.616 1.00 76.31 604 ALA A N 1
ATOM 4369 C CA . ALA A 1 604 ? -29.225 -33.393 -24.604 1.00 76.31 604 ALA A CA 1
ATOM 4370 C C . ALA A 1 604 ? -30.639 -33.326 -25.217 1.00 76.31 604 ALA A C 1
ATOM 4372 O O . ALA A 1 604 ? -31.581 -33.885 -24.663 1.00 76.31 604 ALA A O 1
ATOM 4373 N N . THR A 1 605 ? -30.760 -32.643 -26.357 1.00 77.06 605 THR A N 1
ATOM 4374 C CA . THR A 1 605 ? -31.991 -32.446 -27.145 1.00 77.06 605 THR A CA 1
ATOM 4375 C C . THR A 1 605 ? -31.760 -32.665 -28.644 1.00 77.06 605 THR A C 1
ATOM 4377 O O . THR A 1 605 ? -32.657 -33.137 -29.333 1.00 77.06 605 THR A O 1
ATOM 4380 N N . ALA A 1 606 ? -30.555 -32.359 -29.135 1.00 71.38 606 ALA A N 1
ATOM 4381 C CA . ALA A 1 606 ? -30.076 -32.713 -30.469 1.00 71.38 606 ALA A CA 1
ATOM 4382 C C . ALA A 1 606 ? -29.886 -34.238 -30.615 1.00 71.38 606 ALA A C 1
ATOM 4384 O O . ALA A 1 606 ? -29.413 -34.900 -29.686 1.00 71.38 606 ALA A O 1
ATOM 4385 N N . VAL A 1 607 ? -30.209 -34.784 -31.789 1.00 73.88 607 VAL A N 1
ATOM 4386 C CA . VAL A 1 607 ? -29.993 -36.198 -32.155 1.00 73.88 607 VAL A CA 1
ATOM 4387 C C . VAL A 1 607 ? -28.606 -36.448 -32.756 1.00 73.88 607 VAL A C 1
ATOM 4389 O O . VAL A 1 607 ? -28.225 -37.602 -32.955 1.00 73.88 607 VAL A O 1
ATOM 4392 N N . GLY A 1 608 ? -27.841 -35.392 -33.035 1.00 82.25 608 GLY A N 1
ATOM 4393 C CA . GLY A 1 608 ? -26.427 -35.464 -33.397 1.00 82.25 608 GLY A CA 1
ATOM 4394 C C . GLY A 1 608 ? -25.564 -35.976 -32.241 1.00 82.25 608 GLY A C 1
ATOM 4395 O O . GLY A 1 608 ? -25.738 -35.586 -31.082 1.00 82.25 608 GLY A O 1
ATOM 4396 N N . GLU A 1 609 ? -24.616 -36.855 -32.558 1.00 87.94 609 GLU A N 1
ATOM 4397 C CA . GLU A 1 609 ? -23.663 -37.400 -31.591 1.00 87.94 609 GLU A CA 1
ATOM 4398 C C . GLU A 1 609 ? -22.323 -37.752 -32.257 1.00 87.94 609 GLU A C 1
ATOM 4400 O O . GLU A 1 609 ? -22.230 -37.907 -33.481 1.00 87.94 609 GLU A O 1
ATOM 4405 N N . GLY A 1 610 ? -21.273 -37.836 -31.442 1.00 89.88 610 GLY A N 1
ATOM 4406 C CA . GLY A 1 610 ? -19.903 -38.109 -31.872 1.00 89.88 610 GLY A CA 1
ATOM 4407 C C . GLY A 1 610 ? -19.193 -39.105 -30.966 1.00 89.88 610 GLY A C 1
ATOM 4408 O O . GLY A 1 610 ? -19.552 -39.267 -29.801 1.00 89.88 610 GLY A O 1
ATOM 4409 N N . GLU A 1 611 ? -18.162 -39.754 -31.496 1.00 91.88 611 GLU A N 1
ATOM 4410 C CA . GLU A 1 611 ? -17.279 -40.640 -30.739 1.00 91.88 611 GLU A CA 1
ATOM 4411 C C . GLU A 1 611 ? -15.817 -40.286 -30.996 1.00 91.88 611 GLU A C 1
ATOM 4413 O O . GLU A 1 611 ? -15.373 -40.210 -32.144 1.00 91.88 611 GLU A O 1
ATOM 4418 N N . LEU A 1 612 ? -15.063 -40.126 -29.911 1.00 92.19 612 LEU A N 1
ATOM 4419 C CA . LEU A 1 612 ? -13.606 -40.116 -29.913 1.00 92.19 612 LEU A CA 1
ATOM 4420 C C . LEU A 1 612 ? -13.127 -41.457 -29.354 1.00 92.19 612 LEU A C 1
ATOM 4422 O O . LEU A 1 612 ? -13.392 -41.788 -28.199 1.00 92.19 612 LEU A O 1
ATOM 4426 N N . PHE A 1 613 ? -12.427 -42.232 -30.169 1.00 90.75 613 PHE A N 1
ATOM 4427 C CA . PHE A 1 613 ? -11.873 -43.528 -29.807 1.00 90.75 613 PHE A CA 1
ATOM 4428 C C . PHE A 1 613 ? -10.352 -43.434 -29.667 1.00 90.75 613 PHE A C 1
ATOM 4430 O O . PHE A 1 613 ? -9.648 -43.096 -30.615 1.00 90.75 613 PHE A O 1
ATOM 4437 N N . ILE A 1 614 ? -9.840 -43.746 -28.480 1.00 90.50 614 ILE A N 1
ATOM 4438 C CA . ILE A 1 614 ? -8.411 -43.758 -28.162 1.00 90.50 614 ILE A CA 1
ATOM 4439 C C . ILE A 1 614 ? -7.979 -45.221 -28.068 1.00 90.50 614 ILE A C 1
ATOM 4441 O O . ILE A 1 614 ? -8.187 -45.870 -27.037 1.00 90.50 614 ILE A O 1
ATOM 4445 N N . GLY A 1 615 ? -7.396 -45.739 -29.149 1.00 86.88 615 GLY A N 1
ATOM 4446 C CA . GLY A 1 615 ? -6.868 -47.098 -29.201 1.00 86.88 615 GLY A CA 1
ATOM 4447 C C . GLY A 1 615 ? -5.712 -47.279 -28.222 1.00 86.88 615 GLY A C 1
ATOM 4448 O O . GLY A 1 615 ? -4.801 -46.454 -28.170 1.00 86.88 615 GLY A O 1
ATOM 4449 N N . TRP A 1 616 ? -5.723 -48.349 -27.429 1.00 86.81 616 TRP A N 1
ATOM 4450 C CA . TRP A 1 616 ? -4.603 -48.653 -26.538 1.00 86.81 616 TRP A CA 1
ATOM 4451 C C . TRP A 1 616 ? -3.428 -49.200 -27.350 1.00 86.81 616 TRP A C 1
ATOM 4453 O O . TRP A 1 616 ? -3.588 -50.135 -28.135 1.00 86.81 616 TRP A O 1
ATOM 4463 N N . SER A 1 617 ? -2.234 -48.643 -27.137 1.00 72.19 617 SER A N 1
ATOM 4464 C CA . SER A 1 617 ? -1.015 -49.196 -27.726 1.00 72.19 617 SER A CA 1
ATOM 4465 C C . SER A 1 617 ? -0.757 -50.607 -27.188 1.00 72.19 617 SER A C 1
ATOM 4467 O O . SER A 1 617 ? -0.645 -50.807 -25.979 1.00 72.19 617 SER A O 1
ATOM 4469 N N . GLY A 1 618 ? -0.586 -51.575 -28.092 1.00 66.19 618 GLY A N 1
ATOM 4470 C CA . GLY A 1 618 ? -0.191 -52.948 -27.757 1.00 66.19 618 GLY A CA 1
ATOM 4471 C C . GLY A 1 618 ? 1.279 -53.100 -27.342 1.00 66.19 618 GLY A C 1
ATOM 4472 O O . GLY A 1 618 ? 1.756 -54.220 -27.176 1.00 66.19 618 GLY A O 1
ATOM 4473 N N . THR A 1 619 ? 2.043 -52.010 -27.219 1.00 69.06 619 THR A N 1
ATOM 4474 C CA . THR A 1 619 ? 3.460 -52.038 -26.826 1.00 69.06 619 THR A CA 1
ATOM 4475 C C . THR A 1 619 ? 3.815 -50.807 -25.994 1.00 69.06 619 THR A C 1
ATOM 4477 O O . THR A 1 619 ? 3.471 -49.676 -26.350 1.00 69.06 619 THR A O 1
ATOM 4480 N N . SER A 1 620 ? 4.513 -51.020 -24.874 1.00 66.31 620 SER A N 1
ATOM 4481 C CA . SER A 1 620 ? 4.878 -49.946 -23.943 1.00 66.31 620 SER A CA 1
ATOM 4482 C C . SER A 1 620 ? 5.692 -48.852 -24.646 1.00 66.31 620 SER A C 1
ATOM 4484 O O . SER A 1 620 ? 6.715 -49.137 -25.265 1.00 66.31 620 SER A O 1
ATOM 4486 N N . GLY A 1 621 ? 5.217 -47.605 -24.580 1.00 64.25 621 GLY A N 1
ATOM 4487 C CA . GLY A 1 621 ? 5.856 -46.439 -25.204 1.00 64.25 621 GLY A CA 1
ATOM 4488 C C . GLY A 1 621 ? 5.568 -46.208 -26.698 1.00 64.25 621 GLY A C 1
ATOM 4489 O O . GLY A 1 621 ? 5.977 -45.171 -27.220 1.00 64.25 621 GLY A O 1
ATOM 4490 N N . ALA A 1 622 ? 4.864 -47.110 -27.394 1.00 64.69 622 ALA A N 1
ATOM 4491 C CA . ALA A 1 622 ? 4.454 -46.891 -28.788 1.00 64.69 622 ALA A CA 1
ATOM 4492 C C . ALA A 1 622 ? 3.194 -45.998 -28.905 1.00 64.69 622 ALA A C 1
ATOM 4494 O O . ALA A 1 622 ? 2.460 -45.808 -27.932 1.00 64.69 622 ALA A O 1
ATOM 4495 N N . HIS A 1 623 ? 2.964 -45.413 -30.090 1.00 70.56 623 HIS A N 1
ATOM 4496 C CA . HIS A 1 623 ? 1.884 -44.443 -30.321 1.00 70.56 623 HIS A CA 1
ATOM 4497 C C . HIS A 1 623 ? 0.494 -45.095 -30.205 1.00 70.56 623 HIS A C 1
ATOM 4499 O O . HIS A 1 623 ? 0.239 -46.148 -30.786 1.00 70.56 623 HIS A O 1
ATOM 4505 N N . ALA A 1 624 ? -0.402 -44.451 -29.455 1.00 76.00 624 ALA A N 1
ATOM 4506 C CA . ALA A 1 624 ? -1.792 -44.855 -29.271 1.00 76.00 624 ALA A CA 1
ATOM 4507 C C . ALA A 1 624 ? -2.672 -44.189 -30.351 1.00 76.00 624 ALA A C 1
ATOM 4509 O O . ALA A 1 624 ? -2.813 -42.964 -30.321 1.00 76.00 624 ALA A O 1
ATOM 4510 N N . PRO A 1 625 ? -3.250 -44.933 -31.315 1.00 79.75 625 PRO A N 1
ATOM 4511 C CA . PRO A 1 625 ? -3.947 -44.327 -32.444 1.00 79.75 625 PRO A CA 1
ATOM 4512 C C . PRO A 1 625 ? -5.322 -43.787 -32.028 1.00 79.75 625 PRO A C 1
ATOM 4514 O O . PRO A 1 625 ? -6.218 -44.531 -31.615 1.00 79.75 625 PRO A O 1
ATOM 4517 N N . VAL A 1 626 ? -5.501 -42.474 -32.166 1.00 88.94 626 VAL A N 1
ATOM 4518 C CA . VAL A 1 626 ? -6.764 -41.785 -31.878 1.00 88.94 626 VAL A CA 1
ATOM 4519 C C . VAL A 1 626 ? -7.592 -41.670 -33.154 1.00 88.94 626 VAL A C 1
ATOM 4521 O O . VAL A 1 626 ? -7.087 -41.250 -34.191 1.00 88.94 626 VAL A O 1
ATOM 4524 N N . HIS A 1 627 ? -8.874 -42.009 -33.076 1.00 89.06 627 HIS A N 1
ATOM 4525 C CA . HIS A 1 627 ? -9.839 -41.910 -34.167 1.00 89.06 627 HIS A CA 1
ATOM 4526 C C . HIS A 1 627 ? -11.060 -41.109 -33.722 1.00 89.06 627 HIS A C 1
ATOM 4528 O O . HIS A 1 627 ? -11.468 -41.174 -32.563 1.00 89.06 627 HIS A O 1
ATOM 4534 N N . VAL A 1 628 ? -11.685 -40.387 -34.645 1.00 91.31 628 VAL A N 1
ATOM 4535 C CA . VAL A 1 628 ? -12.922 -39.641 -34.410 1.00 91.31 628 VAL A CA 1
ATOM 4536 C C . VAL A 1 628 ? -13.952 -39.970 -35.487 1.00 91.31 628 VAL A C 1
ATOM 4538 O O . VAL A 1 628 ? -13.610 -40.165 -36.655 1.00 91.31 628 VAL A O 1
ATOM 4541 N N . ARG A 1 629 ? -15.225 -40.023 -35.097 1.00 90.50 629 ARG A N 1
ATOM 4542 C CA . ARG A 1 629 ? -16.367 -40.042 -36.019 1.00 90.50 629 ARG A CA 1
ATOM 4543 C C . ARG A 1 629 ? -17.544 -39.262 -35.449 1.00 90.50 629 ARG A C 1
ATOM 4545 O O . ARG A 1 629 ? -17.621 -39.015 -34.244 1.00 90.50 629 ARG A O 1
ATOM 4552 N N . SER A 1 630 ? -18.495 -38.912 -36.302 1.00 88.75 630 SER A N 1
ATOM 4553 C CA . SER A 1 630 ? -19.759 -38.300 -35.886 1.00 88.75 630 SER A CA 1
ATOM 4554 C C . SER A 1 630 ? -20.892 -38.668 -36.833 1.00 88.75 630 SER A C 1
ATOM 4556 O O . SER A 1 630 ? -20.658 -39.161 -37.937 1.00 88.75 630 SER A O 1
ATOM 4558 N N . ARG A 1 631 ? -22.134 -38.407 -36.422 1.00 85.12 631 ARG A N 1
ATOM 4559 C CA . ARG A 1 631 ? -23.236 -38.213 -37.371 1.00 85.12 631 ARG A CA 1
ATOM 4560 C C . ARG A 1 631 ? -23.830 -36.816 -37.236 1.00 85.12 631 ARG A C 1
ATOM 4562 O O . ARG A 1 631 ? -23.706 -36.158 -36.203 1.00 85.12 631 ARG A O 1
ATOM 4569 N N . ARG A 1 632 ? -24.486 -36.371 -38.307 1.00 76.56 632 ARG A N 1
ATOM 4570 C CA . ARG A 1 632 ? -25.219 -35.099 -38.359 1.00 76.56 632 ARG A CA 1
ATOM 4571 C C . ARG A 1 632 ? -26.430 -35.132 -37.417 1.00 76.56 632 ARG A C 1
ATOM 4573 O O . ARG A 1 632 ? -26.914 -36.201 -37.057 1.00 76.56 632 ARG A O 1
ATOM 4580 N N . ASP A 1 633 ? -26.925 -33.951 -37.058 1.00 72.56 633 ASP A N 1
ATOM 4581 C CA . ASP A 1 633 ? -28.118 -33.743 -36.228 1.00 72.56 633 ASP A CA 1
ATOM 4582 C C . ASP A 1 633 ? -29.438 -34.039 -36.974 1.00 72.56 633 ASP A C 1
ATOM 4584 O O . ASP A 1 633 ? -30.287 -33.175 -37.165 1.00 72.56 633 ASP A O 1
ATOM 4588 N N . THR A 1 634 ? -29.565 -35.274 -37.461 1.00 72.44 634 THR A N 1
ATOM 4589 C CA . THR A 1 634 ? -30.760 -35.857 -38.092 1.00 72.44 634 THR A CA 1
ATOM 4590 C C . THR A 1 634 ? -30.791 -37.353 -37.780 1.00 72.44 634 THR A C 1
ATOM 4592 O O . THR A 1 634 ? -29.758 -38.019 -37.866 1.00 72.44 634 THR A O 1
ATOM 4595 N N . ASP A 1 635 ? -31.955 -37.900 -37.449 1.00 66.31 635 ASP A N 1
ATOM 4596 C CA . ASP A 1 635 ? -32.149 -39.301 -37.048 1.00 66.31 635 ASP A CA 1
ATOM 4597 C C . ASP A 1 635 ? -31.814 -40.323 -38.149 1.00 66.31 635 ASP A C 1
ATOM 4599 O O . ASP A 1 635 ? -31.306 -41.403 -37.851 1.00 66.31 635 ASP A O 1
ATOM 4603 N N . THR A 1 636 ? -32.011 -39.958 -39.417 1.00 77.50 636 THR A N 1
ATOM 4604 C CA . THR A 1 636 ? -31.649 -40.765 -40.594 1.00 77.50 636 THR A CA 1
ATOM 4605 C C . THR A 1 636 ? -30.169 -40.692 -40.990 1.00 77.50 636 THR A C 1
ATOM 4607 O O . THR A 1 636 ? -29.777 -41.344 -41.958 1.00 77.50 636 THR A O 1
ATOM 4610 N N . ALA A 1 637 ? -29.326 -39.904 -40.310 1.00 75.75 637 ALA A N 1
ATOM 4611 C CA . ALA A 1 637 ? -27.909 -39.813 -40.668 1.00 75.75 637 ALA A CA 1
ATOM 4612 C C . ALA A 1 637 ? -27.127 -41.039 -40.184 1.00 75.75 637 ALA A C 1
ATOM 4614 O O . ALA A 1 637 ? -27.025 -41.297 -38.985 1.00 75.75 637 ALA A O 1
ATOM 4615 N N . SER A 1 638 ? -26.502 -41.754 -41.119 1.00 84.81 638 SER A N 1
ATOM 4616 C CA . SER A 1 638 ? -25.488 -42.751 -40.778 1.00 84.81 638 SER A CA 1
ATOM 4617 C C . SER A 1 638 ? -24.294 -42.104 -40.073 1.00 84.81 638 SER A C 1
ATOM 4619 O O . SER A 1 638 ? -23.952 -40.944 -40.323 1.00 84.81 638 SER A O 1
ATOM 4621 N N . TRP A 1 639 ? -23.627 -42.882 -39.224 1.00 87.00 639 TRP A N 1
ATOM 4622 C CA . TRP A 1 639 ? -22.283 -42.566 -38.743 1.00 87.00 639 TRP A CA 1
ATOM 4623 C C . TRP A 1 639 ? -21.318 -42.329 -39.907 1.00 87.00 639 TRP A C 1
ATOM 4625 O O . TRP A 1 639 ? -21.333 -43.077 -40.887 1.00 87.00 639 TRP A O 1
ATOM 4635 N N . SER A 1 640 ? -20.445 -41.327 -39.778 1.00 85.19 640 SER A N 1
ATOM 4636 C CA . SER A 1 640 ? -19.264 -41.230 -40.630 1.00 85.19 640 SER A CA 1
ATOM 4637 C C . SER A 1 640 ? -18.366 -42.450 -40.426 1.00 85.19 640 SER A C 1
ATOM 4639 O O . SER A 1 640 ? -18.353 -43.069 -39.355 1.00 85.19 640 SER A O 1
ATOM 4641 N N . GLU A 1 641 ? -17.545 -42.742 -41.430 1.00 85.31 641 GLU A N 1
ATOM 4642 C CA . GLU A 1 641 ? -16.381 -43.596 -41.224 1.00 85.31 641 GLU A CA 1
ATOM 4643 C C . GLU A 1 641 ? -15.436 -42.980 -40.176 1.00 85.31 641 GLU A C 1
ATOM 4645 O O . GLU A 1 641 ? -15.524 -41.793 -39.832 1.00 85.31 641 GLU A O 1
ATOM 4650 N N . TRP A 1 642 ? -14.552 -43.814 -39.633 1.00 87.69 642 TRP A N 1
ATOM 4651 C CA . TRP A 1 642 ? -13.583 -43.413 -38.621 1.00 87.69 642 TRP A CA 1
ATOM 4652 C C . TRP A 1 642 ? -12.406 -42.672 -39.254 1.00 87.69 642 TRP A C 1
ATOM 4654 O O . TRP A 1 642 ? -11.590 -43.271 -39.950 1.00 87.69 642 TRP A O 1
ATOM 4664 N N . ALA A 1 643 ? -12.276 -41.381 -38.958 1.00 84.31 643 ALA A N 1
ATOM 4665 C CA . ALA A 1 643 ? -11.105 -40.600 -39.332 1.00 84.31 643 ALA A CA 1
ATOM 4666 C C . ALA A 1 643 ? -10.026 -40.733 -38.247 1.00 84.31 643 ALA A C 1
ATOM 4668 O O . ALA A 1 643 ? -10.264 -40.385 -37.089 1.00 84.31 643 ALA A O 1
ATOM 4669 N N . GLN A 1 644 ? -8.832 -41.215 -38.599 1.00 85.25 644 GLN A N 1
ATOM 4670 C CA . GLN A 1 644 ? -7.689 -41.187 -37.683 1.00 85.25 644 GLN A CA 1
ATOM 4671 C C . GLN A 1 644 ? -7.192 -39.742 -37.501 1.00 85.25 644 GLN A C 1
ATOM 4673 O O . GLN A 1 644 ? -7.050 -38.985 -38.462 1.00 85.25 644 GLN A O 1
ATOM 4678 N N . VAL A 1 645 ? -6.914 -39.359 -36.255 1.00 80.75 645 VAL A N 1
ATOM 4679 C CA . VAL A 1 645 ? -6.298 -38.079 -35.897 1.00 80.75 645 VAL A CA 1
ATOM 4680 C C . VAL A 1 645 ? -4.783 -38.252 -35.967 1.00 80.75 645 VAL A C 1
ATOM 4682 O O . VAL A 1 645 ? -4.165 -38.791 -35.051 1.00 80.75 645 VAL A O 1
ATOM 4685 N N . TYR A 1 646 ? -4.191 -37.821 -37.079 1.00 73.81 646 TYR A N 1
ATOM 4686 C CA . TYR A 1 646 ? -2.752 -37.931 -37.309 1.00 73.81 646 TYR A CA 1
ATOM 4687 C C . TYR A 1 646 ? -1.951 -36.846 -36.575 1.00 73.81 646 TYR A C 1
ATOM 4689 O O . TYR A 1 646 ? -2.331 -35.674 -36.530 1.00 73.81 646 TYR A O 1
ATOM 4697 N N . THR A 1 647 ? -0.805 -37.248 -36.037 1.00 65.19 647 THR A N 1
ATOM 4698 C CA . THR A 1 647 ? 0.172 -36.416 -35.328 1.00 65.19 647 THR A CA 1
ATOM 4699 C C . THR A 1 647 ? 1.455 -36.258 -36.152 1.00 65.19 647 THR A C 1
ATOM 4701 O O . THR A 1 647 ? 1.613 -36.854 -37.216 1.00 65.19 647 THR A O 1
ATOM 4704 N N . SER A 1 648 ? 2.439 -35.516 -35.636 1.00 59.31 648 SER A N 1
ATOM 4705 C CA . SER A 1 648 ? 3.783 -35.429 -36.231 1.00 59.31 648 SER A CA 1
ATOM 4706 C C . SER A 1 648 ? 4.594 -36.738 -36.192 1.00 59.31 648 SER A C 1
ATOM 4708 O O . SER A 1 648 ? 5.725 -36.752 -36.677 1.00 59.31 648 SER A O 1
ATOM 4710 N N . LYS A 1 649 ? 4.049 -37.830 -35.631 1.00 60.75 649 LYS A N 1
ATOM 4711 C CA . LYS A 1 649 ? 4.637 -39.179 -35.685 1.00 60.75 649 LYS A CA 1
ATOM 4712 C C . LYS A 1 649 ? 3.991 -40.118 -36.708 1.00 60.75 649 LYS A C 1
ATOM 4714 O O . LYS A 1 649 ? 4.497 -41.223 -36.878 1.00 60.75 649 LYS A O 1
ATOM 4719 N N . ASP A 1 650 ? 2.925 -39.701 -37.387 1.00 65.19 650 ASP A N 1
ATOM 4720 C CA . ASP A 1 650 ? 2.199 -40.537 -38.348 1.00 65.19 650 ASP A CA 1
ATOM 4721 C C . ASP A 1 650 ? 2.528 -40.153 -39.813 1.00 65.19 650 ASP A C 1
ATOM 4723 O O . ASP A 1 650 ? 3.055 -39.072 -40.101 1.00 65.19 650 ASP A O 1
ATOM 4727 N N . SER A 1 651 ? 2.258 -41.052 -40.765 1.00 60.72 651 SER A N 1
ATOM 4728 C CA . SER A 1 651 ? 2.627 -40.895 -42.186 1.00 60.72 651 SER A CA 1
ATOM 4729 C C . SER A 1 651 ? 1.398 -40.708 -43.084 1.00 60.72 651 SER A C 1
ATOM 4731 O O . SER A 1 651 ? 0.423 -41.444 -42.962 1.00 60.72 651 SER A O 1
ATOM 4733 N N . ILE A 1 652 ? 1.441 -39.716 -43.981 1.00 55.09 652 ILE A N 1
ATOM 4734 C CA . ILE A 1 652 ? 0.292 -39.188 -44.731 1.00 55.09 652 ILE A CA 1
ATOM 4735 C C . ILE A 1 652 ? 0.675 -38.920 -46.208 1.00 55.09 652 ILE A C 1
ATOM 4737 O O . ILE A 1 652 ? 1.517 -38.051 -46.488 1.00 55.09 652 ILE A O 1
ATOM 4741 N N . PRO A 1 653 ? 0.037 -39.605 -47.179 1.00 44.22 653 PRO A N 1
ATOM 4742 C CA . PRO A 1 653 ? 0.227 -39.340 -48.604 1.00 44.22 653 PRO A CA 1
ATOM 4743 C C . PRO A 1 653 ? -0.150 -37.906 -49.011 1.00 44.22 653 PRO A C 1
ATOM 4745 O O . PRO A 1 653 ? -1.099 -37.318 -48.499 1.00 44.22 653 PRO A O 1
ATOM 4748 N N . GLY A 1 654 ? 0.606 -37.342 -49.951 1.00 52.72 654 GLY A N 1
ATOM 4749 C CA . GLY A 1 654 ? 0.539 -35.947 -50.388 1.00 52.72 654 GLY A CA 1
ATOM 4750 C C . GLY A 1 654 ? 1.431 -34.977 -49.600 1.00 52.72 654 GLY A C 1
ATOM 4751 O O . GLY A 1 654 ? 1.687 -33.888 -50.105 1.00 52.72 654 GLY A O 1
ATOM 4752 N N . VAL A 1 655 ? 1.926 -35.345 -48.406 1.00 52.94 655 VAL A N 1
ATOM 4753 C CA . VAL A 1 655 ? 2.692 -34.426 -47.529 1.00 52.94 655 VAL A CA 1
ATOM 4754 C C . VAL A 1 655 ? 4.050 -34.982 -47.094 1.00 52.94 655 VAL A C 1
ATOM 4756 O O . VAL A 1 655 ? 5.044 -34.269 -47.196 1.00 52.94 655 VAL A O 1
ATOM 4759 N N . ASN A 1 656 ? 4.128 -36.237 -46.635 1.00 53.16 656 ASN A N 1
ATOM 4760 C CA . ASN A 1 656 ? 5.408 -36.903 -46.320 1.00 53.16 656 ASN A CA 1
ATOM 4761 C C . ASN A 1 656 ? 5.593 -38.258 -47.041 1.00 53.16 656 ASN A C 1
ATOM 4763 O O . ASN A 1 656 ? 6.527 -39.002 -46.761 1.00 53.16 656 ASN A O 1
ATOM 4767 N N . THR A 1 657 ? 4.737 -38.556 -48.023 1.00 46.34 657 THR A N 1
ATOM 4768 C CA . THR A 1 657 ? 4.905 -39.574 -49.082 1.00 46.34 657 THR A CA 1
ATOM 4769 C C . THR A 1 657 ? 4.081 -39.113 -50.301 1.00 46.34 657 THR A C 1
ATOM 4771 O O . THR A 1 657 ? 3.110 -38.385 -50.121 1.00 46.34 657 THR A O 1
ATOM 4774 N N . THR A 1 658 ? 4.456 -39.427 -51.543 1.00 46.09 658 THR A N 1
ATOM 4775 C CA . THR A 1 658 ? 4.008 -38.660 -52.735 1.00 46.09 658 THR A CA 1
ATOM 4776 C C . THR A 1 658 ? 2.554 -38.913 -53.197 1.00 46.09 658 THR A C 1
ATOM 4778 O O . THR A 1 658 ? 2.069 -40.040 -53.153 1.00 46.09 658 THR A O 1
ATOM 4781 N N . GLY A 1 659 ? 1.876 -37.862 -53.696 1.00 44.81 659 GLY A N 1
ATOM 4782 C CA . GLY A 1 659 ? 0.514 -37.858 -54.275 1.00 44.81 659 GLY A CA 1
ATOM 4783 C C . GLY A 1 659 ? 0.320 -36.718 -55.306 1.00 44.81 659 GLY A C 1
ATOM 4784 O O . GLY A 1 659 ? 1.215 -35.895 -55.472 1.00 44.81 659 GLY A O 1
ATOM 4785 N N . ASN A 1 660 ? -0.799 -36.669 -56.046 1.00 53.50 660 ASN A N 1
ATOM 4786 C CA . ASN A 1 660 ? -0.866 -36.068 -57.399 1.00 53.50 660 ASN A CA 1
ATOM 4787 C C . ASN A 1 660 ? -1.522 -34.662 -57.554 1.00 53.50 660 ASN A C 1
ATOM 4789 O O . ASN A 1 660 ? -2.533 -34.544 -58.246 1.00 53.50 660 ASN A O 1
ATOM 4793 N N . GLN A 1 661 ? -0.967 -33.574 -56.989 1.00 40.59 661 GLN A N 1
ATOM 4794 C CA . GLN A 1 661 ? -1.537 -32.205 -57.145 1.00 40.59 661 GLN A CA 1
ATOM 4795 C C . GLN A 1 661 ? -0.511 -31.111 -57.560 1.00 40.59 661 GLN A C 1
ATOM 4797 O O . GLN A 1 661 ? 0.694 -31.306 -57.433 1.00 40.59 661 GLN A O 1
ATOM 4802 N N . ASN A 1 662 ? -0.996 -29.993 -58.139 1.00 51.88 662 ASN A N 1
ATOM 4803 C CA . ASN A 1 662 ? -0.289 -29.116 -59.111 1.00 51.88 662 ASN A CA 1
ATOM 4804 C C . ASN A 1 662 ? -0.004 -27.664 -58.625 1.00 51.88 662 ASN A C 1
ATOM 4806 O O . ASN A 1 662 ? -0.727 -27.147 -57.774 1.00 51.88 662 ASN A O 1
ATOM 4810 N N . THR A 1 663 ? 1.061 -27.016 -59.136 1.00 49.81 663 THR A N 1
ATOM 4811 C CA . THR A 1 663 ? 1.905 -26.126 -58.307 1.00 49.81 663 THR A CA 1
ATOM 4812 C C . THR A 1 663 ? 2.888 -25.168 -59.087 1.00 49.81 663 THR A C 1
ATOM 4814 O O . THR A 1 663 ? 3.972 -25.610 -59.419 1.00 49.81 663 THR A O 1
ATOM 4817 N N . THR A 1 664 ? 2.638 -23.849 -59.340 1.00 54.31 664 THR A N 1
ATOM 4818 C CA . THR A 1 664 ? 3.400 -23.067 -60.395 1.00 54.31 664 THR A CA 1
ATOM 4819 C C . THR A 1 664 ? 4.159 -21.727 -60.134 1.00 54.31 664 THR A C 1
ATOM 4821 O O . THR A 1 664 ? 3.503 -20.713 -59.899 1.00 54.31 664 THR A O 1
ATOM 4824 N N . GLY A 1 665 ? 5.508 -21.690 -60.344 1.00 48.19 665 GLY A N 1
ATOM 4825 C CA . GLY A 1 665 ? 6.370 -20.503 -60.677 1.00 48.19 665 GLY A CA 1
ATOM 4826 C C . GLY A 1 665 ? 7.725 -20.173 -59.935 1.00 48.19 665 GLY A C 1
ATOM 4827 O O . GLY A 1 665 ? 7.768 -19.173 -59.228 1.00 48.19 665 GLY A O 1
ATOM 4828 N N . ASN A 1 666 ? 8.850 -20.868 -60.198 1.00 58.44 666 ASN A N 1
ATOM 4829 C CA . ASN A 1 666 ? 10.277 -20.404 -60.107 1.00 58.44 666 ASN A CA 1
ATOM 4830 C C . ASN A 1 666 ? 11.128 -20.322 -58.765 1.00 58.44 666 ASN A C 1
ATOM 4832 O O . ASN A 1 666 ? 11.493 -19.233 -58.347 1.00 58.44 666 ASN A O 1
ATOM 4836 N N . ALA A 1 667 ? 11.571 -21.489 -58.218 1.00 50.25 667 ALA A N 1
ATOM 4837 C CA . ALA A 1 667 ? 12.550 -21.878 -57.150 1.00 50.25 667 ALA A CA 1
ATOM 4838 C C . ALA A 1 667 ? 13.709 -22.943 -57.474 1.00 50.25 667 ALA A C 1
ATOM 4840 O O . ALA A 1 667 ? 14.629 -22.615 -58.179 1.00 50.25 667 ALA A O 1
ATOM 4841 N N . ALA A 1 668 ? 13.904 -24.142 -56.907 1.00 42.03 668 ALA A N 1
ATOM 4842 C CA . ALA A 1 668 ? 15.191 -24.933 -57.020 1.00 42.03 668 ALA A CA 1
ATOM 4843 C C . ALA A 1 668 ? 16.119 -24.823 -58.313 1.00 42.03 668 ALA A C 1
ATOM 4845 O O . ALA A 1 668 ? 15.954 -25.652 -59.213 1.00 42.03 668 ALA A O 1
ATOM 4846 N N . SER A 1 669 ? 17.086 -23.862 -58.447 1.00 53.78 669 SER A N 1
ATOM 4847 C CA . SER A 1 669 ? 18.060 -23.795 -59.601 1.00 53.78 669 SER A CA 1
ATOM 4848 C C . SER A 1 669 ? 19.226 -22.751 -59.701 1.00 53.78 669 SER A C 1
ATOM 4850 O O . SER A 1 669 ? 20.292 -23.136 -60.183 1.00 53.78 669 SER A O 1
ATOM 4852 N N . ALA A 1 670 ? 19.044 -21.441 -59.443 1.00 54.41 670 ALA A N 1
ATOM 4853 C CA . ALA A 1 670 ? 19.868 -20.339 -60.016 1.00 54.41 670 ALA A CA 1
ATOM 4854 C C . ALA A 1 670 ? 21.405 -20.383 -59.776 1.00 54.41 670 ALA A C 1
ATOM 4856 O O . ALA A 1 670 ? 21.859 -20.587 -58.655 1.00 54.41 670 ALA A O 1
ATOM 4857 N N . THR A 1 671 ? 22.225 -20.090 -60.806 1.00 57.81 671 THR A N 1
ATOM 4858 C CA . THR A 1 671 ? 23.715 -20.069 -60.701 1.00 57.81 671 THR A CA 1
ATOM 4859 C C . THR A 1 671 ? 24.435 -18.889 -61.377 1.00 57.81 671 THR A C 1
ATOM 4861 O O . THR A 1 671 ? 25.644 -18.729 -61.203 1.00 57.81 671 THR A O 1
ATOM 4864 N N . LYS A 1 672 ? 23.731 -18.032 -62.129 1.00 63.81 672 LYS A N 1
ATOM 4865 C CA . LYS A 1 672 ? 24.288 -16.801 -62.717 1.00 63.81 672 LYS A CA 1
ATOM 4866 C C . LYS A 1 672 ? 23.198 -15.746 -62.881 1.00 63.81 672 LYS A C 1
ATOM 4868 O O . LYS A 1 672 ? 22.168 -16.028 -63.482 1.00 63.81 672 LYS A O 1
ATOM 4873 N N . LEU A 1 673 ? 23.457 -14.513 -62.445 1.00 61.38 673 LEU A N 1
ATOM 4874 C CA . LEU A 1 673 ? 22.551 -13.377 -62.664 1.00 61.38 673 LEU A CA 1
ATOM 4875 C C . LEU A 1 673 ? 22.308 -13.145 -64.166 1.00 61.38 673 LEU A C 1
ATOM 4877 O O . LEU A 1 673 ? 23.251 -12.855 -64.910 1.00 61.38 673 LEU A O 1
ATOM 4881 N N . GLN A 1 674 ? 21.038 -13.210 -64.586 1.00 59.62 674 GLN A N 1
ATOM 4882 C CA . GLN A 1 674 ? 20.597 -13.067 -65.985 1.00 59.62 674 GLN A CA 1
ATOM 4883 C C . GLN A 1 674 ? 21.064 -11.750 -66.638 1.00 59.62 674 GLN A C 1
ATOM 4885 O O . GLN A 1 674 ? 21.382 -11.725 -67.825 1.00 59.62 674 GLN A O 1
ATOM 4890 N N . THR A 1 675 ? 21.211 -10.689 -65.837 1.00 69.06 675 THR A N 1
ATOM 4891 C CA . THR A 1 675 ? 21.968 -9.482 -66.193 1.00 69.06 675 THR A CA 1
ATOM 4892 C C . THR A 1 675 ? 22.953 -9.178 -65.072 1.00 69.06 675 THR A C 1
ATOM 4894 O O . THR A 1 675 ? 22.535 -8.849 -63.957 1.00 69.06 675 THR A O 1
ATOM 4897 N N . ALA A 1 676 ? 24.252 -9.254 -65.371 1.00 66.44 676 ALA A N 1
ATOM 4898 C CA . ALA A 1 676 ? 25.317 -8.943 -64.422 1.00 66.44 676 ALA A CA 1
ATOM 4899 C C . ALA A 1 676 ? 25.136 -7.539 -63.812 1.00 66.44 676 ALA A C 1
ATOM 4901 O O . ALA A 1 676 ? 24.720 -6.597 -64.492 1.00 66.44 676 ALA A O 1
ATOM 4902 N N . ARG A 1 677 ? 25.425 -7.401 -62.518 1.00 73.56 677 ARG A N 1
ATOM 4903 C CA . ARG A 1 677 ? 25.289 -6.150 -61.763 1.00 73.56 677 ARG A CA 1
ATOM 4904 C C . ARG A 1 677 ? 26.660 -5.521 -61.558 1.00 73.56 677 ARG A C 1
ATOM 4906 O O . ARG A 1 677 ? 27.619 -6.211 -61.226 1.00 73.56 677 ARG A O 1
ATOM 4913 N N . THR A 1 678 ? 26.746 -4.210 -61.750 1.00 72.94 678 THR A N 1
ATOM 4914 C CA . THR A 1 678 ? 27.990 -3.464 -61.547 1.00 72.94 678 THR A CA 1
ATOM 4915 C C . THR A 1 678 ? 28.176 -3.167 -60.061 1.00 72.94 678 THR A C 1
ATOM 4917 O O . THR A 1 678 ? 27.412 -2.394 -59.489 1.00 72.94 678 THR A O 1
ATOM 4920 N N . ILE A 1 679 ? 29.192 -3.760 -59.437 1.00 65.25 679 ILE A N 1
ATOM 4921 C CA . ILE A 1 679 ? 29.572 -3.539 -58.034 1.00 65.25 679 ILE A CA 1
ATOM 4922 C C . ILE A 1 679 ? 31.002 -2.993 -58.047 1.00 65.25 679 ILE A C 1
ATOM 4924 O O . ILE A 1 679 ? 31.883 -3.601 -58.646 1.00 65.25 679 ILE A O 1
ATOM 4928 N N . GLY A 1 680 ? 31.237 -1.810 -57.468 1.00 64.69 680 GLY A N 1
ATOM 4929 C CA . GLY A 1 680 ? 32.558 -1.157 -57.518 1.00 64.69 680 GLY A CA 1
ATOM 4930 C C . GLY A 1 680 ? 33.084 -0.923 -58.946 1.00 64.69 680 GLY A C 1
ATOM 4931 O O . GLY A 1 680 ? 34.272 -1.068 -59.207 1.00 64.69 680 GLY A O 1
ATOM 4932 N N . GLY A 1 681 ? 32.200 -0.663 -59.915 1.00 70.25 681 GLY A N 1
ATOM 4933 C CA . GLY A 1 681 ? 32.573 -0.557 -61.334 1.00 70.25 681 GLY A CA 1
ATOM 4934 C C . GLY A 1 681 ? 32.894 -1.890 -62.034 1.00 70.25 681 GLY A C 1
ATOM 4935 O O . GLY A 1 681 ? 33.093 -1.894 -63.246 1.00 70.25 681 GLY A O 1
ATOM 4936 N N . VAL A 1 682 ? 32.906 -3.021 -61.319 1.00 71.62 682 VAL A N 1
ATOM 4937 C CA . VAL A 1 682 ? 33.180 -4.361 -61.864 1.00 71.62 682 VAL A CA 1
ATOM 4938 C C . VAL A 1 682 ? 31.874 -5.100 -62.147 1.00 71.62 682 VAL A C 1
ATOM 4940 O O . VAL A 1 682 ? 30.926 -5.039 -61.366 1.00 71.62 682 VAL A O 1
ATOM 4943 N N . SER A 1 683 ? 31.814 -5.818 -63.269 1.00 75.31 683 SER A N 1
ATOM 4944 C CA . SER A 1 683 ? 30.655 -6.637 -63.635 1.00 75.31 683 SER A CA 1
ATOM 4945 C C . SER A 1 683 ? 30.640 -7.942 -62.832 1.00 75.31 683 SER A C 1
ATOM 4947 O O . SER A 1 683 ? 31.503 -8.797 -63.022 1.00 75.31 683 SER A O 1
ATOM 4949 N N . PHE A 1 684 ? 29.659 -8.104 -61.944 1.00 78.69 684 PHE A N 1
ATOM 4950 C CA . PHE A 1 684 ? 29.492 -9.290 -61.105 1.00 78.69 684 PHE A CA 1
ATOM 4951 C C . PHE A 1 684 ? 28.227 -10.072 -61.464 1.00 78.69 684 PHE A C 1
ATOM 4953 O O . PHE A 1 684 ? 27.170 -9.499 -61.735 1.00 78.69 684 PHE A O 1
ATOM 4960 N N . ASN A 1 685 ? 28.331 -11.402 -61.472 1.00 76.44 685 ASN A N 1
ATOM 4961 C CA . ASN A 1 685 ? 27.261 -12.291 -61.927 1.00 76.44 685 ASN A CA 1
ATOM 4962 C C . ASN A 1 685 ? 27.056 -13.553 -61.063 1.00 76.44 685 ASN A C 1
ATOM 4964 O O . ASN A 1 685 ? 26.172 -14.341 -61.388 1.00 76.44 685 ASN A O 1
ATOM 4968 N N . GLY A 1 686 ? 27.836 -13.737 -59.990 1.00 70.12 686 GLY A N 1
ATOM 4969 C CA . GLY A 1 686 ? 27.732 -14.869 -59.060 1.00 70.12 686 GLY A CA 1
ATOM 4970 C C . GLY A 1 686 ? 28.619 -16.091 -59.348 1.00 70.12 686 GLY A C 1
ATOM 4971 O O . GLY A 1 686 ? 28.783 -16.911 -58.454 1.00 70.12 686 GLY A O 1
ATOM 4972 N N . THR A 1 687 ? 29.237 -16.231 -60.529 1.00 71.19 687 THR A N 1
ATOM 4973 C CA . THR A 1 687 ? 29.910 -17.499 -60.911 1.00 71.19 687 THR A CA 1
ATOM 4974 C C . THR A 1 687 ? 31.322 -17.698 -60.337 1.00 71.19 687 THR A C 1
ATOM 4976 O O . THR A 1 687 ? 31.974 -18.687 -60.659 1.00 71.19 687 THR A O 1
ATOM 4979 N N . ALA A 1 688 ? 31.832 -16.748 -59.552 1.00 77.50 688 ALA A N 1
ATOM 4980 C CA . ALA A 1 688 ? 33.130 -16.785 -58.874 1.00 77.50 688 ALA A CA 1
ATOM 4981 C C . ALA A 1 688 ? 33.151 -15.743 -57.738 1.00 77.50 688 ALA A C 1
ATOM 4983 O O . ALA A 1 688 ? 32.265 -14.891 -57.672 1.00 77.50 688 ALA A O 1
ATOM 4984 N N . ASN A 1 689 ? 34.182 -15.754 -56.885 1.00 66.06 689 ASN A N 1
ATOM 4985 C CA . ASN A 1 689 ? 34.431 -14.643 -55.959 1.00 66.06 689 ASN A CA 1
ATOM 4986 C C . ASN A 1 689 ? 34.686 -13.337 -56.736 1.00 66.06 689 ASN A C 1
ATOM 4988 O O . ASN A 1 689 ? 35.316 -13.349 -57.794 1.00 66.06 689 ASN A O 1
ATOM 4992 N N . ILE A 1 690 ? 34.200 -12.207 -56.212 1.00 75.38 690 ILE A N 1
ATOM 4993 C CA . ILE A 1 690 ? 34.341 -10.904 -56.871 1.00 75.38 690 ILE A CA 1
ATOM 4994 C C . ILE A 1 690 ? 35.736 -10.307 -56.633 1.00 75.38 690 ILE A C 1
ATOM 4996 O O . ILE A 1 690 ? 36.100 -9.985 -55.505 1.00 75.38 690 ILE A O 1
ATOM 5000 N N . ASP A 1 691 ? 36.505 -10.123 -57.706 1.00 70.88 691 ASP A N 1
ATOM 5001 C CA . ASP A 1 691 ? 37.749 -9.349 -57.686 1.00 70.88 691 ASP A CA 1
ATOM 5002 C C . ASP A 1 691 ? 37.425 -7.855 -57.842 1.00 70.88 691 ASP A C 1
ATOM 5004 O O . ASP A 1 691 ? 37.126 -7.379 -58.939 1.00 70.88 691 ASP A O 1
ATOM 5008 N N . LEU A 1 692 ? 37.487 -7.109 -56.740 1.00 70.50 692 LEU A N 1
ATOM 5009 C CA . LEU A 1 692 ? 37.289 -5.663 -56.688 1.00 70.50 692 LEU A CA 1
ATOM 5010 C C . LEU A 1 692 ? 38.652 -4.944 -56.623 1.00 70.50 692 LEU A C 1
ATOM 5012 O O . LEU A 1 692 ? 39.373 -5.084 -55.624 1.00 70.50 692 LEU A O 1
ATOM 5016 N N . PRO A 1 693 ? 39.014 -4.148 -57.652 1.00 67.00 693 PRO A N 1
ATOM 5017 C CA . PRO A 1 693 ? 40.191 -3.286 -57.637 1.00 67.00 693 PRO A CA 1
ATOM 5018 C C . PRO A 1 693 ? 40.238 -2.421 -56.373 1.00 67.00 693 PRO A C 1
ATOM 5020 O O . PRO A 1 693 ? 39.278 -1.732 -56.048 1.00 67.00 693 PRO A O 1
ATOM 5023 N N . GLY A 1 694 ? 41.354 -2.471 -55.651 1.00 65.81 694 GLY A N 1
ATOM 5024 C CA . GLY A 1 694 ? 41.552 -1.753 -54.390 1.00 65.81 694 GLY A CA 1
ATOM 5025 C C . GLY A 1 694 ? 41.018 -2.460 -53.136 1.00 65.81 694 GLY A C 1
ATOM 5026 O O . GLY A 1 694 ? 41.372 -2.036 -52.040 1.00 65.81 694 GLY A O 1
ATOM 5027 N N . VAL A 1 695 ? 40.214 -3.528 -53.244 1.00 65.75 695 VAL A N 1
ATOM 5028 C CA . VAL A 1 695 ? 39.698 -4.271 -52.070 1.00 65.75 695 VAL A CA 1
ATOM 5029 C C . VAL A 1 695 ? 40.474 -5.569 -51.848 1.00 65.75 695 VAL A C 1
ATOM 5031 O O . VAL A 1 695 ? 41.056 -5.767 -50.787 1.00 65.75 695 VAL A O 1
ATOM 5034 N N . ASN A 1 696 ? 40.497 -6.452 -52.848 1.00 63.66 696 ASN A N 1
ATOM 5035 C CA . ASN A 1 696 ? 41.163 -7.762 -52.792 1.00 63.66 696 ASN A CA 1
ATOM 5036 C C . ASN A 1 696 ? 42.103 -8.023 -53.984 1.00 63.66 696 ASN A C 1
ATOM 5038 O O . ASN A 1 696 ? 42.787 -9.045 -54.015 1.00 63.66 696 ASN A O 1
ATOM 5042 N N . LYS A 1 697 ? 42.193 -7.082 -54.932 1.00 61.97 697 LYS A N 1
ATOM 5043 C CA . LYS A 1 697 ? 43.142 -7.102 -56.053 1.00 61.97 697 LYS A CA 1
ATOM 5044 C C . LYS A 1 697 ? 43.697 -5.700 -56.293 1.00 61.97 697 LYS A C 1
ATOM 5046 O O . LYS A 1 697 ? 42.978 -4.716 -56.137 1.00 61.97 697 LYS A O 1
ATOM 5051 N N . THR A 1 698 ? 44.969 -5.577 -56.659 1.00 56.25 698 THR A N 1
ATOM 5052 C CA . THR A 1 698 ? 45.615 -4.274 -56.897 1.00 56.25 698 THR A CA 1
ATOM 5053 C C . THR A 1 698 ? 44.966 -3.525 -58.065 1.00 56.25 698 THR A C 1
ATOM 5055 O O . THR A 1 698 ? 44.791 -4.080 -59.147 1.00 56.25 698 THR A O 1
ATOM 5058 N N . GLY A 1 699 ? 44.620 -2.249 -57.865 1.00 65.00 699 GLY A N 1
ATOM 5059 C CA . GLY A 1 699 ? 44.042 -1.415 -58.919 1.00 65.00 699 GLY A CA 1
ATOM 5060 C C . GLY A 1 699 ? 43.656 -0.002 -58.471 1.00 65.00 699 GLY A C 1
ATOM 5061 O O . GLY A 1 699 ? 43.734 0.338 -57.294 1.00 65.00 699 GLY A O 1
ATOM 5062 N N . ASN A 1 700 ? 43.264 0.827 -59.441 1.00 60.47 700 ASN A N 1
ATOM 5063 C CA . ASN A 1 700 ? 43.128 2.283 -59.318 1.00 60.47 700 ASN A CA 1
ATOM 5064 C C . ASN A 1 700 ? 41.746 2.742 -58.793 1.00 60.47 700 ASN A C 1
ATOM 5066 O O . ASN A 1 700 ? 41.062 3.528 -59.448 1.00 60.47 700 ASN A O 1
ATOM 5070 N N . GLN A 1 701 ? 41.302 2.224 -57.645 1.00 52.84 701 GLN A N 1
ATOM 5071 C CA . GLN A 1 701 ? 40.078 2.677 -56.965 1.00 52.84 701 GLN A CA 1
ATOM 5072 C C . GLN A 1 701 ? 40.382 3.047 -55.509 1.00 52.84 701 GLN A C 1
ATOM 5074 O O . GLN A 1 701 ? 41.231 2.429 -54.872 1.00 52.84 701 GLN A O 1
ATOM 5079 N N . SER A 1 702 ? 39.704 4.073 -54.984 1.00 59.41 702 SER A N 1
ATOM 5080 C CA . SER A 1 702 ? 39.996 4.622 -53.654 1.00 59.41 702 SER A CA 1
ATOM 5081 C C . SER A 1 702 ? 39.211 3.899 -52.556 1.00 59.41 702 SER A C 1
ATOM 5083 O O . SER A 1 702 ? 38.010 4.104 -52.395 1.00 59.41 702 SER A O 1
ATOM 5085 N N . THR A 1 703 ? 39.904 3.055 -51.795 1.00 57.69 703 THR A N 1
ATOM 5086 C CA . THR A 1 703 ? 39.358 2.163 -50.757 1.00 57.69 703 THR A CA 1
ATOM 5087 C C . THR A 1 703 ? 39.983 2.473 -49.391 1.00 57.69 703 THR A C 1
ATOM 5089 O O . THR A 1 703 ? 40.704 1.676 -48.791 1.00 57.69 703 THR A O 1
ATOM 5092 N N . THR A 1 704 ? 39.752 3.686 -48.885 1.00 54.25 704 THR A N 1
ATOM 5093 C CA . THR A 1 704 ? 40.438 4.229 -47.697 1.00 54.25 704 THR A CA 1
ATOM 5094 C C . THR A 1 704 ? 39.974 3.589 -46.377 1.00 54.25 704 THR A C 1
ATOM 5096 O O . THR A 1 704 ? 39.189 4.180 -45.639 1.00 54.25 704 THR A O 1
ATOM 5099 N N . GLY A 1 705 ? 40.477 2.388 -46.065 1.00 48.97 705 GLY A N 1
ATOM 5100 C CA . GLY A 1 705 ? 40.093 1.609 -44.876 1.00 48.97 705 GLY A CA 1
ATOM 5101 C C . GLY A 1 705 ? 41.127 0.562 -44.430 1.00 48.97 705 GLY A C 1
ATOM 5102 O O . GLY A 1 705 ? 40.772 -0.584 -44.170 1.00 48.97 705 GLY A O 1
ATOM 5103 N N . ASN A 1 706 ? 42.413 0.925 -44.366 1.00 58.25 706 ASN A N 1
ATOM 5104 C CA . ASN A 1 706 ? 43.534 0.002 -44.109 1.00 58.25 706 ASN A CA 1
ATOM 5105 C C . ASN A 1 706 ? 43.660 -0.429 -42.625 1.00 58.25 706 ASN A C 1
ATOM 5107 O O . ASN A 1 706 ? 44.623 -0.078 -41.949 1.00 58.25 706 ASN A O 1
ATOM 5111 N N . ALA A 1 707 ? 42.668 -1.152 -42.097 1.00 55.59 707 ALA A N 1
ATOM 5112 C CA . ALA A 1 707 ? 42.584 -1.490 -40.671 1.00 55.59 707 ALA A CA 1
ATOM 5113 C C . ALA A 1 707 ? 43.366 -2.754 -40.251 1.00 55.59 707 ALA A C 1
ATOM 5115 O O . ALA A 1 707 ? 43.827 -2.831 -39.117 1.00 55.59 707 ALA A O 1
ATOM 5116 N N . ALA A 1 708 ? 43.512 -3.750 -41.133 1.00 48.12 708 ALA A N 1
ATOM 5117 C CA . ALA A 1 708 ? 43.992 -5.087 -40.752 1.00 48.12 708 ALA A CA 1
ATOM 5118 C C . ALA A 1 708 ? 45.520 -5.289 -40.837 1.00 48.12 708 ALA A C 1
ATOM 5120 O O . ALA A 1 708 ? 46.038 -6.261 -40.292 1.00 48.12 708 ALA A O 1
ATOM 5121 N N . THR A 1 709 ? 46.243 -4.405 -41.534 1.00 54.09 709 THR A N 1
ATOM 5122 C CA . THR A 1 709 ? 47.665 -4.606 -41.898 1.00 54.09 709 THR A CA 1
ATOM 5123 C C . THR A 1 709 ? 48.558 -3.378 -41.681 1.00 54.09 709 THR A C 1
ATOM 5125 O O . THR A 1 709 ? 49.730 -3.389 -42.054 1.00 54.09 709 THR A O 1
ATOM 5128 N N . ALA A 1 710 ? 48.037 -2.300 -41.091 1.00 54.78 710 ALA A N 1
ATOM 5129 C CA . ALA A 1 710 ? 48.765 -1.042 -40.932 1.00 54.78 710 ALA A CA 1
ATOM 5130 C C . ALA A 1 710 ? 49.691 -1.033 -39.698 1.00 54.78 710 ALA A C 1
ATOM 5132 O O . ALA A 1 710 ? 49.356 -0.474 -38.659 1.00 54.78 710 ALA A O 1
ATOM 5133 N N . THR A 1 711 ? 50.898 -1.589 -39.836 1.00 61.88 711 THR A N 1
ATOM 5134 C CA . THR A 1 711 ? 51.993 -1.423 -38.852 1.00 61.88 711 THR A CA 1
ATOM 5135 C C . THR A 1 711 ? 52.670 -0.047 -38.912 1.00 61.88 711 THR A C 1
ATOM 5137 O O . THR A 1 711 ? 53.450 0.290 -38.024 1.00 61.88 711 THR A O 1
ATOM 5140 N N . LYS A 1 712 ? 52.386 0.753 -39.950 1.00 70.56 712 LYS A N 1
ATOM 5141 C CA . LYS A 1 712 ? 52.845 2.140 -40.113 1.00 70.56 712 LYS A CA 1
ATOM 5142 C C . LYS A 1 712 ? 51.820 2.954 -40.909 1.00 70.56 712 LYS A C 1
ATOM 5144 O O . LYS A 1 712 ? 51.351 2.512 -41.957 1.00 70.56 712 LYS A O 1
ATOM 5149 N N . LEU A 1 713 ? 51.508 4.166 -40.457 1.00 66.69 713 LEU A N 1
ATOM 5150 C CA . LEU A 1 713 ? 50.734 5.156 -41.209 1.00 66.69 713 LEU A CA 1
ATOM 5151 C C . LEU A 1 713 ? 51.543 5.627 -42.428 1.00 66.69 713 LEU A C 1
ATOM 5153 O O . LEU A 1 713 ? 52.652 6.141 -42.288 1.00 66.69 713 LEU A O 1
ATOM 5157 N N . GLN A 1 714 ? 50.956 5.512 -43.625 1.00 68.00 714 GLN A N 1
ATOM 5158 C CA . GLN A 1 714 ? 51.575 5.880 -44.913 1.00 68.00 714 GLN A CA 1
ATOM 5159 C C . GLN A 1 714 ? 52.051 7.346 -44.979 1.00 68.00 714 GLN A C 1
ATOM 5161 O O . GLN A 1 714 ? 52.925 7.705 -45.765 1.00 68.00 714 GLN A O 1
ATOM 5166 N N . THR A 1 715 ? 51.495 8.210 -44.135 1.00 72.50 715 THR A N 1
ATOM 5167 C CA . THR A 1 715 ? 52.047 9.528 -43.831 1.00 72.50 715 THR A CA 1
ATOM 5168 C C . THR A 1 715 ? 51.806 9.780 -42.353 1.00 72.50 715 THR A C 1
ATOM 5170 O O . THR A 1 715 ? 50.650 9.788 -41.923 1.00 72.50 715 THR A O 1
ATOM 5173 N N . ALA A 1 716 ? 52.881 9.975 -41.588 1.00 74.88 716 ALA A N 1
ATOM 5174 C CA . ALA A 1 716 ? 52.795 10.256 -40.161 1.00 74.88 716 ALA A CA 1
ATOM 5175 C C . ALA A 1 716 ? 51.857 11.447 -39.887 1.00 74.88 716 ALA A C 1
ATOM 5177 O O . ALA A 1 716 ? 51.748 12.383 -40.687 1.00 74.88 716 ALA A O 1
ATOM 5178 N N . ARG A 1 717 ? 51.135 11.391 -38.771 1.00 81.62 717 ARG A N 1
ATOM 5179 C CA . ARG A 1 717 ? 50.198 12.426 -38.328 1.00 81.62 717 ARG A CA 1
ATOM 5180 C C . ARG A 1 717 ? 50.768 13.104 -37.096 1.00 81.62 717 ARG A C 1
ATOM 5182 O O . ARG A 1 717 ? 51.221 12.431 -36.178 1.00 81.62 717 ARG A O 1
ATOM 5189 N N . THR A 1 718 ? 50.742 14.430 -37.064 1.00 77.12 718 THR A N 1
ATOM 5190 C CA . THR A 1 718 ? 51.145 15.186 -35.881 1.00 77.12 718 THR A CA 1
ATOM 5191 C C . THR A 1 718 ? 50.021 15.180 -34.850 1.00 77.12 718 THR A C 1
ATOM 5193 O O . THR A 1 718 ? 48.996 15.832 -35.031 1.00 77.12 718 THR A O 1
ATOM 5196 N N . ILE A 1 719 ? 50.218 14.466 -33.743 1.00 73.00 719 ILE A N 1
ATOM 5197 C CA . ILE A 1 719 ? 49.363 14.576 -32.558 1.00 73.00 719 ILE A CA 1
ATOM 5198 C C . ILE A 1 719 ? 50.010 15.639 -31.670 1.00 73.00 719 ILE A C 1
ATOM 5200 O O . ILE A 1 719 ? 51.100 15.434 -31.140 1.00 73.00 719 ILE A O 1
ATOM 5204 N N . ASN A 1 720 ? 49.383 16.819 -31.593 1.00 70.38 720 ASN A N 1
ATOM 5205 C CA . ASN A 1 720 ? 49.892 17.996 -30.871 1.00 70.38 720 ASN A CA 1
ATOM 5206 C C . ASN A 1 720 ? 51.374 18.318 -31.174 1.00 70.38 720 ASN A C 1
ATOM 5208 O O . ASN A 1 720 ? 52.199 18.542 -30.284 1.00 70.38 720 ASN A O 1
ATOM 5212 N N . GLY A 1 721 ? 51.720 18.293 -32.464 1.00 71.06 721 GLY A N 1
ATOM 5213 C CA . GLY A 1 721 ? 53.070 18.564 -32.968 1.00 71.06 721 GLY A CA 1
ATOM 5214 C C . GLY A 1 721 ? 54.035 17.372 -32.954 1.00 71.06 721 GLY A C 1
ATOM 5215 O O . GLY A 1 721 ? 55.018 17.410 -33.688 1.00 71.06 721 GLY A O 1
ATOM 5216 N N . VAL A 1 722 ? 53.760 16.291 -32.213 1.00 76.88 722 VAL A N 1
ATOM 5217 C CA . VAL A 1 722 ? 54.596 15.075 -32.246 1.00 76.88 722 VAL A CA 1
ATOM 5218 C C . VAL A 1 722 ? 54.192 14.205 -33.427 1.00 76.88 722 VAL A C 1
ATOM 5220 O O . VAL A 1 722 ? 53.034 13.811 -33.550 1.00 76.88 722 VAL A O 1
ATOM 5223 N N . SER A 1 723 ? 55.151 13.901 -34.301 1.00 81.75 723 SER A N 1
ATOM 5224 C CA . SER A 1 723 ? 54.942 13.002 -35.437 1.00 81.75 723 SER A CA 1
ATOM 5225 C C . SER A 1 723 ? 54.689 11.571 -34.953 1.00 81.75 723 SER A C 1
ATOM 5227 O O . SER A 1 723 ? 55.540 10.979 -34.293 1.00 81.75 723 SER A O 1
ATOM 5229 N N . PHE A 1 724 ? 53.524 11.018 -35.285 1.00 85.25 724 PHE A N 1
ATOM 5230 C CA . PHE A 1 724 ? 53.105 9.667 -34.926 1.00 85.25 724 PHE A CA 1
ATOM 5231 C C . PHE A 1 724 ? 52.727 8.866 -36.171 1.00 85.25 724 PHE A C 1
ATOM 5233 O O . PHE A 1 724 ? 51.943 9.320 -37.008 1.00 85.25 724 PHE A O 1
ATOM 5240 N N . ASP A 1 725 ? 53.268 7.654 -36.284 1.00 84.31 725 ASP A N 1
ATOM 5241 C CA . ASP A 1 725 ? 52.993 6.746 -37.397 1.00 84.31 725 ASP A CA 1
ATOM 5242 C C . ASP A 1 725 ? 52.503 5.351 -36.974 1.00 84.31 725 ASP A C 1
ATOM 5244 O O . ASP A 1 725 ? 52.324 4.497 -37.835 1.00 84.31 725 ASP A O 1
ATOM 5248 N N . GLY A 1 726 ? 52.262 5.105 -35.683 1.00 75.88 726 GLY A N 1
ATOM 5249 C CA . GLY A 1 726 ? 51.797 3.807 -35.178 1.00 75.88 726 GLY A CA 1
ATOM 5250 C C . GLY A 1 726 ? 52.862 2.709 -35.039 1.00 75.88 726 GLY A C 1
ATOM 5251 O O . GLY A 1 726 ? 52.531 1.648 -34.519 1.00 75.88 726 GLY A O 1
ATOM 5252 N N . THR A 1 727 ? 54.125 2.936 -35.428 1.00 79.69 727 THR A N 1
ATOM 5253 C CA . THR A 1 727 ? 55.195 1.914 -35.311 1.00 79.69 727 THR A CA 1
ATOM 5254 C C . THR A 1 727 ? 55.666 1.669 -33.871 1.00 79.69 727 THR A C 1
ATOM 5256 O O . THR A 1 727 ? 56.284 0.644 -33.590 1.00 79.69 727 THR A O 1
ATOM 5259 N N . ALA A 1 728 ? 55.366 2.591 -32.952 1.00 79.44 728 ALA A N 1
ATOM 5260 C CA . ALA A 1 728 ? 55.650 2.508 -31.522 1.00 79.44 728 ALA A CA 1
ATOM 5261 C C . ALA A 1 728 ? 54.617 3.322 -30.719 1.00 79.44 728 ALA A C 1
ATOM 5263 O O . ALA A 1 728 ? 53.862 4.115 -31.285 1.00 79.44 728 ALA A O 1
ATOM 5264 N N . ASN A 1 729 ? 54.610 3.163 -29.391 1.00 71.56 729 ASN A N 1
ATOM 5265 C CA . ASN A 1 729 ? 53.809 4.000 -28.492 1.00 71.56 729 ASN A CA 1
ATOM 5266 C C . ASN A 1 729 ? 54.206 5.480 -28.621 1.00 71.56 729 ASN A C 1
ATOM 5268 O O . ASN A 1 729 ? 55.391 5.805 -28.707 1.00 71.56 729 ASN A O 1
ATOM 5272 N N . ILE A 1 730 ? 53.221 6.380 -28.593 1.00 80.19 730 ILE A N 1
ATOM 5273 C CA . ILE A 1 730 ? 53.470 7.823 -28.656 1.00 80.19 730 ILE A CA 1
ATOM 5274 C C . ILE A 1 730 ? 53.902 8.379 -27.293 1.00 80.19 730 ILE A C 1
ATOM 5276 O O . ILE A 1 730 ? 53.216 8.192 -26.289 1.00 80.19 730 ILE A O 1
ATOM 5280 N N . SER A 1 731 ? 55.010 9.119 -27.276 1.00 68.81 731 SER A N 1
ATOM 5281 C CA . SER A 1 731 ? 55.448 9.907 -26.120 1.00 68.81 731 SER A CA 1
ATOM 5282 C C . SER A 1 731 ? 55.084 11.375 -26.327 1.00 68.81 731 SER A C 1
ATOM 5284 O O . SER A 1 731 ? 55.642 12.037 -27.201 1.00 68.81 731 SER A O 1
ATOM 5286 N N . LEU A 1 732 ? 54.157 11.889 -25.516 1.00 68.31 732 LEU A N 1
ATOM 5287 C CA . LEU A 1 732 ? 53.768 13.301 -25.486 1.00 68.31 732 LEU A CA 1
ATOM 5288 C C . LEU A 1 732 ? 54.319 13.956 -24.211 1.00 68.31 732 LEU A C 1
ATOM 5290 O O . LEU A 1 732 ? 54.100 13.447 -23.114 1.00 68.31 732 LEU A O 1
ATOM 5294 N N . SER A 1 733 ? 55.015 15.088 -24.340 1.00 63.06 733 SER A N 1
ATOM 5295 C CA . SER A 1 733 ? 55.370 15.937 -23.190 1.00 63.06 733 SER A CA 1
ATOM 5296 C C . SER A 1 733 ? 54.198 16.857 -22.789 1.00 63.06 733 SER A C 1
ATOM 5298 O O . SER A 1 733 ? 53.264 17.009 -23.580 1.00 63.06 733 SER A O 1
ATOM 5300 N N . PRO A 1 734 ? 54.239 17.547 -21.628 1.00 59.06 734 PRO A N 1
ATOM 5301 C CA . PRO A 1 734 ? 53.236 18.558 -21.259 1.00 59.06 734 PRO A CA 1
ATOM 5302 C C . PRO A 1 734 ? 53.033 19.650 -22.327 1.00 59.06 734 PRO A C 1
ATOM 5304 O O . PRO A 1 734 ? 51.900 20.024 -22.643 1.00 59.06 734 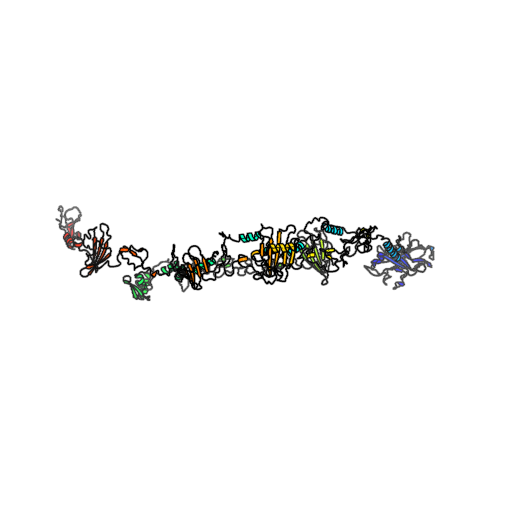PRO A O 1
ATOM 5307 N N . ALA A 1 735 ? 54.114 20.081 -22.988 1.00 59.88 735 ALA A N 1
ATOM 5308 C CA . ALA A 1 735 ? 54.039 21.004 -24.121 1.00 59.88 735 ALA A CA 1
ATOM 5309 C C . ALA A 1 735 ? 53.264 20.400 -25.312 1.00 59.88 735 ALA A C 1
ATOM 5311 O O . ALA A 1 735 ? 52.494 21.097 -25.971 1.00 59.88 735 ALA A O 1
ATOM 5312 N N . ASN A 1 736 ? 53.378 19.086 -25.534 1.00 65.94 736 ASN A N 1
ATOM 5313 C CA . ASN A 1 736 ? 52.612 18.338 -26.540 1.00 65.94 736 ASN A CA 1
ATOM 5314 C C . ASN A 1 736 ? 51.193 17.947 -26.080 1.00 65.94 736 ASN A C 1
ATOM 5316 O O . ASN A 1 736 ? 50.550 17.110 -26.708 1.00 65.94 736 ASN A O 1
ATOM 5320 N N . ILE A 1 737 ? 50.669 18.542 -25.010 1.00 63.00 737 ILE A N 1
ATOM 5321 C CA . ILE A 1 737 ? 49.233 18.520 -24.685 1.00 63.00 737 ILE A CA 1
ATOM 5322 C C . ILE A 1 737 ? 48.681 19.926 -24.408 1.00 63.00 737 ILE A C 1
ATOM 5324 O O . ILE A 1 737 ? 47.595 20.066 -23.856 1.00 63.00 737 ILE A O 1
ATOM 5328 N N . GLY A 1 738 ? 49.410 20.977 -24.806 1.00 60.50 738 GLY A N 1
ATOM 5329 C CA . GLY A 1 738 ? 48.984 22.364 -24.599 1.00 60.50 738 GLY A CA 1
ATOM 5330 C C . GLY A 1 738 ? 49.012 22.812 -23.135 1.00 60.50 738 GLY A C 1
ATOM 5331 O O . GLY A 1 738 ? 48.368 23.801 -22.799 1.00 60.50 738 GLY A O 1
ATOM 5332 N N . CYS A 1 739 ? 49.755 22.101 -22.279 1.00 58.31 739 CYS A N 1
ATOM 5333 C CA . CYS A 1 739 ? 49.964 22.427 -20.872 1.00 58.31 739 CYS A CA 1
ATOM 5334 C C . CYS A 1 739 ? 51.412 22.919 -20.674 1.00 58.31 739 CYS A C 1
ATOM 5336 O O . CYS A 1 739 ? 52.288 22.125 -20.314 1.00 58.31 739 CYS A O 1
ATOM 5338 N N . PRO A 1 740 ? 51.713 24.196 -20.979 1.00 64.25 740 PRO A N 1
ATOM 5339 C CA . PRO A 1 740 ? 53.042 24.757 -20.777 1.00 64.25 740 PRO A CA 1
ATOM 5340 C C . PRO A 1 740 ? 53.467 24.740 -19.304 1.00 64.25 740 PRO A C 1
ATOM 5342 O O . PRO A 1 740 ? 52.646 24.790 -18.387 1.00 64.25 740 PRO A O 1
ATOM 5345 N N . ALA A 1 741 ? 54.781 24.695 -19.118 1.00 66.06 741 ALA A N 1
ATOM 5346 C CA . ALA A 1 741 ? 55.468 24.739 -17.835 1.00 66.06 741 ALA A CA 1
ATOM 5347 C C . ALA A 1 741 ? 56.532 25.847 -17.851 1.00 66.06 741 ALA A C 1
ATOM 5349 O O . ALA A 1 741 ? 56.701 26.529 -18.867 1.00 66.06 741 ALA A O 1
ATOM 5350 N N . SER A 1 742 ? 57.266 26.021 -16.747 1.00 67.69 742 SER A N 1
ATOM 5351 C CA . SER A 1 742 ? 58.368 26.990 -16.694 1.00 67.69 742 SER A CA 1
ATOM 5352 C C . SER A 1 742 ? 59.427 26.682 -17.767 1.00 67.69 742 SER A C 1
ATOM 5354 O O . SER A 1 742 ? 59.915 25.547 -17.801 1.00 67.69 742 SER A O 1
ATOM 5356 N N . PRO A 1 743 ? 59.847 27.653 -18.604 1.00 65.94 743 PRO A N 1
ATOM 5357 C CA . PRO A 1 743 ? 60.907 27.447 -19.601 1.00 65.94 743 PRO A CA 1
ATOM 5358 C C . PRO A 1 743 ? 62.246 26.988 -18.998 1.00 65.94 743 PRO A C 1
ATOM 5360 O O . PRO A 1 743 ? 63.051 26.354 -19.672 1.00 65.94 743 PRO A O 1
ATOM 5363 N N . THR A 1 744 ? 62.462 27.284 -17.715 1.00 64.81 744 THR A N 1
ATOM 5364 C CA . THR A 1 744 ? 63.630 26.916 -16.897 1.00 64.81 744 THR A CA 1
ATOM 5365 C C . THR A 1 744 ? 63.576 25.494 -16.316 1.00 64.81 744 THR A C 1
ATOM 5367 O O . THR A 1 744 ? 64.506 25.070 -15.631 1.00 64.81 744 THR A O 1
ATOM 5370 N N . GLY A 1 745 ? 62.487 24.747 -16.529 1.00 73.50 745 GLY A N 1
ATOM 5371 C CA . GLY A 1 745 ? 62.241 23.437 -15.914 1.00 73.50 745 GLY A CA 1
ATOM 5372 C C . GLY A 1 745 ? 61.774 23.537 -14.457 1.00 73.50 745 GLY A C 1
ATOM 5373 O O . GLY A 1 745 ? 60.641 23.163 -14.153 1.00 73.50 745 GLY A O 1
ATOM 5374 N N . TRP A 1 746 ? 62.611 24.083 -13.571 1.00 81.12 746 TRP A N 1
ATOM 5375 C CA . TRP A 1 746 ? 62.237 24.435 -12.195 1.00 81.12 746 TRP A CA 1
ATOM 5376 C C . TRP A 1 746 ? 61.922 25.929 -12.094 1.00 81.12 746 TRP A C 1
ATOM 5378 O O . TRP A 1 746 ? 62.659 26.753 -12.633 1.00 81.12 746 TRP A O 1
ATOM 5388 N N . LEU A 1 747 ? 60.847 26.290 -11.392 1.00 87.94 747 LEU A N 1
ATOM 5389 C CA . LEU A 1 747 ? 60.529 27.686 -11.085 1.00 87.94 747 LEU A CA 1
ATOM 5390 C C . LEU A 1 747 ? 61.271 28.120 -9.812 1.00 87.94 747 LEU A C 1
ATOM 5392 O O . LEU A 1 747 ? 61.010 27.602 -8.725 1.00 87.94 747 LEU A O 1
ATOM 5396 N N . GLU A 1 748 ? 62.179 29.077 -9.934 1.00 89.94 748 GLU A N 1
ATOM 5397 C CA . GLU A 1 748 ? 62.852 29.703 -8.792 1.00 89.94 748 GLU A CA 1
ATOM 5398 C C . GLU A 1 748 ? 62.007 30.886 -8.308 1.00 89.94 748 GLU A C 1
ATOM 5400 O O . GLU A 1 748 ? 61.481 31.640 -9.126 1.00 89.94 748 GLU A O 1
ATOM 5405 N N . THR A 1 749 ? 61.804 31.019 -6.993 1.00 88.50 749 THR A N 1
ATOM 5406 C CA . THR A 1 749 ? 60.801 31.956 -6.432 1.00 88.50 749 THR A CA 1
ATOM 5407 C C . THR A 1 749 ? 61.364 32.988 -5.453 1.00 88.50 749 THR A C 1
ATOM 5409 O O . THR A 1 749 ? 60.596 33.737 -4.856 1.00 88.50 749 THR A O 1
ATOM 5412 N N . GLY A 1 750 ? 62.688 33.044 -5.296 1.00 85.12 750 GLY A N 1
ATOM 5413 C CA . GLY A 1 750 ? 63.417 33.920 -4.369 1.00 85.12 750 GLY A CA 1
ATOM 5414 C C . GLY A 1 750 ? 64.412 33.129 -3.516 1.00 85.12 750 GLY A C 1
ATOM 5415 O O . GLY A 1 750 ? 64.579 31.931 -3.730 1.00 85.12 750 GLY A O 1
ATOM 5416 N N . ASP A 1 751 ? 65.065 33.779 -2.555 1.00 81.75 751 ASP A N 1
ATOM 5417 C CA . ASP A 1 751 ? 66.087 33.146 -1.708 1.00 81.75 751 ASP A CA 1
ATOM 5418 C C . ASP A 1 751 ? 65.500 32.380 -0.502 1.00 81.75 751 ASP A C 1
ATOM 5420 O O . ASP A 1 751 ? 64.356 32.597 -0.090 1.00 81.75 751 ASP A O 1
ATOM 5424 N N . ASN A 1 752 ? 66.304 31.511 0.122 1.00 77.31 752 ASN A N 1
ATOM 5425 C CA . ASN A 1 752 ? 65.911 30.725 1.303 1.00 77.31 752 ASN A CA 1
ATOM 5426 C C . ASN A 1 752 ? 65.375 31.581 2.458 1.00 77.31 752 ASN A C 1
ATOM 5428 O O . ASN A 1 752 ? 66.118 32.324 3.099 1.00 77.31 752 ASN A O 1
ATOM 5432 N N . GLY A 1 753 ? 64.093 31.399 2.778 1.00 68.62 753 GLY A N 1
ATOM 5433 C CA . GLY A 1 753 ? 63.424 32.130 3.855 1.00 68.62 753 GLY A CA 1
ATOM 5434 C C . GLY A 1 753 ? 63.037 33.566 3.490 1.00 68.62 753 GLY A C 1
ATOM 5435 O O . GLY A 1 753 ? 62.509 34.275 4.346 1.00 68.62 753 GLY A O 1
ATOM 5436 N N . ALA A 1 754 ? 63.241 33.992 2.239 1.00 83.31 754 ALA A N 1
ATOM 5437 C CA . ALA A 1 754 ? 62.666 35.230 1.735 1.00 83.31 754 ALA A CA 1
ATOM 5438 C C . ALA A 1 754 ? 61.128 35.158 1.739 1.00 83.31 754 ALA A C 1
ATOM 5440 O O . ALA A 1 754 ? 60.519 34.083 1.646 1.00 83.31 754 ALA A O 1
ATOM 5441 N N . SER A 1 755 ? 60.498 36.330 1.814 1.00 88.94 755 SER A N 1
ATOM 5442 C CA . SER A 1 755 ? 59.062 36.474 1.580 1.00 88.94 755 SER A CA 1
ATOM 5443 C C . SER A 1 755 ? 58.816 37.023 0.178 1.00 88.94 755 SER A C 1
ATOM 5445 O O . SER A 1 755 ? 59.572 37.869 -0.296 1.00 88.94 755 SER A O 1
ATOM 5447 N N . ILE A 1 756 ? 57.770 36.526 -0.479 1.00 92.88 756 ILE A N 1
ATOM 5448 C CA . ILE A 1 756 ? 57.280 37.035 -1.763 1.00 92.88 756 ILE A CA 1
ATOM 5449 C C . ILE A 1 756 ? 55.809 37.423 -1.601 1.00 92.88 756 ILE A C 1
ATOM 5451 O O . ILE A 1 756 ? 55.016 36.646 -1.061 1.00 92.88 756 ILE A O 1
ATOM 5455 N N . THR A 1 757 ? 55.439 38.631 -2.027 1.00 94.44 757 THR A N 1
ATOM 5456 C CA . THR A 1 757 ? 54.035 39.068 -2.007 1.00 94.44 757 THR A CA 1
ATOM 5457 C C . THR A 1 757 ? 53.244 38.400 -3.128 1.00 94.44 757 THR A C 1
ATOM 5459 O O . THR A 1 757 ? 53.794 37.905 -4.116 1.00 94.44 757 THR A O 1
ATOM 5462 N N . THR A 1 758 ? 51.922 38.413 -3.011 1.00 92.31 758 THR A N 1
ATOM 5463 C CA . THR A 1 758 ? 51.016 37.854 -4.017 1.00 92.31 758 THR A CA 1
ATOM 5464 C C . THR A 1 758 ? 51.185 38.561 -5.367 1.00 92.31 758 THR A C 1
ATOM 5466 O O . THR A 1 758 ? 51.181 37.909 -6.408 1.00 92.31 758 THR A O 1
ATOM 5469 N N . GLU A 1 759 ? 51.417 39.877 -5.365 1.00 90.88 759 GLU A N 1
ATOM 5470 C CA . GLU A 1 759 ? 51.677 40.672 -6.575 1.00 90.88 759 GLU A CA 1
ATOM 5471 C C . GLU A 1 759 ? 53.040 40.352 -7.217 1.00 90.88 759 GLU A C 1
ATOM 5473 O O . GLU A 1 759 ? 53.136 40.203 -8.440 1.00 90.88 759 GLU A O 1
ATOM 5478 N N . GLN A 1 760 ? 54.086 40.172 -6.405 1.00 93.81 760 GLN A N 1
ATOM 5479 C CA . GLN A 1 760 ? 55.405 39.747 -6.884 1.00 93.81 760 GLN A CA 1
ATOM 5480 C C . GLN A 1 760 ? 55.346 38.345 -7.505 1.00 93.81 760 GLN A C 1
ATOM 5482 O O . GLN A 1 760 ? 55.879 38.136 -8.594 1.00 93.81 760 GLN A O 1
ATOM 5487 N N . LEU A 1 761 ? 54.635 37.403 -6.875 1.00 92.88 761 LEU A N 1
ATOM 5488 C CA . LEU A 1 761 ? 54.447 36.057 -7.419 1.00 92.88 761 LEU A CA 1
ATOM 5489 C C . LEU A 1 761 ? 53.628 36.068 -8.719 1.00 92.88 761 LEU A C 1
ATOM 5491 O O . LEU A 1 761 ? 53.991 35.389 -9.677 1.00 92.88 761 LEU A O 1
ATOM 5495 N N . VAL A 1 762 ? 52.555 36.861 -8.794 1.00 91.56 762 VAL A N 1
ATOM 5496 C CA . VAL A 1 762 ? 51.786 37.063 -10.038 1.00 91.56 762 VAL A CA 1
ATOM 5497 C C . VAL A 1 762 ? 52.672 37.635 -11.150 1.00 91.56 762 VAL A C 1
ATOM 5499 O O . VAL A 1 762 ? 52.516 37.255 -12.308 1.00 91.56 762 VAL A O 1
ATOM 5502 N N . THR A 1 763 ? 53.619 38.513 -10.822 1.00 91.94 763 THR A N 1
ATOM 5503 C CA . THR A 1 763 ? 54.572 39.070 -11.796 1.00 91.94 763 THR A CA 1
ATOM 5504 C C . THR A 1 763 ? 55.556 38.002 -12.278 1.00 91.94 763 THR A C 1
ATOM 5506 O O . THR A 1 763 ? 55.604 37.728 -13.474 1.00 91.94 763 THR A O 1
ATOM 5509 N N . LEU A 1 764 ? 56.208 37.279 -11.360 1.00 90.62 764 LEU A N 1
ATOM 5510 C CA . LEU A 1 764 ? 57.097 36.150 -11.671 1.00 90.62 764 LEU A CA 1
ATOM 5511 C C . LEU A 1 764 ? 56.424 35.092 -12.567 1.00 90.62 764 LEU A C 1
ATOM 5513 O O . LEU A 1 764 ? 57.026 34.597 -13.523 1.00 90.62 764 LEU A O 1
ATOM 5517 N N . LEU A 1 765 ? 55.166 34.749 -12.280 1.00 90.31 765 LEU A N 1
ATOM 5518 C CA . LEU A 1 765 ? 54.380 33.808 -13.082 1.00 90.31 765 LEU A CA 1
ATOM 5519 C C . LEU A 1 765 ? 54.040 34.376 -14.468 1.00 90.31 765 LEU A C 1
ATOM 5521 O O . LEU A 1 765 ? 54.032 33.632 -15.448 1.00 90.31 765 LEU A O 1
ATOM 5525 N N . ARG A 1 766 ? 53.795 35.687 -14.584 1.00 87.81 766 ARG A N 1
ATOM 5526 C CA . ARG A 1 766 ? 53.544 36.360 -15.869 1.00 87.81 766 ARG A CA 1
ATOM 5527 C C . ARG A 1 766 ? 54.778 36.369 -16.761 1.00 87.81 766 ARG A C 1
ATOM 5529 O O . ARG A 1 766 ? 54.648 36.045 -17.940 1.00 87.81 766 ARG A O 1
ATOM 5536 N N . ASP A 1 767 ? 55.946 36.638 -16.194 1.00 87.56 767 ASP A N 1
ATOM 5537 C CA . ASP A 1 767 ? 57.214 36.674 -16.930 1.00 87.56 767 ASP A CA 1
ATOM 5538 C C . ASP A 1 767 ? 57.647 35.267 -17.384 1.00 87.56 767 ASP A C 1
ATOM 5540 O O . ASP A 1 767 ? 58.172 35.097 -18.482 1.00 87.56 767 ASP A O 1
ATOM 5544 N N . ASN A 1 768 ? 57.299 34.227 -16.614 1.00 85.25 768 ASN A N 1
ATOM 5545 C CA . ASN A 1 768 ? 57.416 32.818 -17.023 1.00 85.25 768 ASN A CA 1
ATOM 5546 C C . ASN A 1 768 ? 56.256 32.329 -17.927 1.00 85.25 768 ASN A C 1
ATOM 5548 O O . ASN A 1 768 ? 56.122 31.131 -18.194 1.00 85.25 768 ASN A O 1
ATOM 5552 N N . GLY A 1 769 ? 55.418 33.245 -18.423 1.00 84.56 769 GLY A N 1
ATOM 5553 C CA . GLY A 1 769 ? 54.392 32.986 -19.434 1.00 84.56 769 GLY A CA 1
ATOM 5554 C C . GLY A 1 769 ? 53.111 32.311 -18.935 1.00 84.56 769 GLY A C 1
ATOM 5555 O O . GLY A 1 769 ? 52.284 31.925 -19.762 1.00 84.56 769 GLY A O 1
ATOM 5556 N N . ALA A 1 770 ? 52.897 32.180 -17.623 1.00 86.25 770 ALA A N 1
ATOM 5557 C CA . ALA A 1 770 ? 51.806 31.379 -17.061 1.00 86.25 770 ALA A CA 1
ATOM 5558 C C . ALA A 1 770 ? 50.400 31.853 -17.458 1.00 86.25 770 ALA A C 1
ATOM 5560 O O . ALA A 1 770 ? 49.487 31.046 -17.616 1.00 86.25 770 ALA A O 1
ATOM 5561 N N . PHE A 1 771 ? 50.225 33.158 -17.682 1.00 85.44 771 PHE A N 1
ATOM 5562 C CA . PHE A 1 771 ? 48.948 33.731 -18.120 1.00 85.44 771 PHE A CA 1
ATOM 5563 C C . PHE A 1 771 ? 48.757 33.729 -19.646 1.00 85.44 771 PHE A C 1
ATOM 5565 O O . PHE A 1 771 ? 47.675 34.090 -20.105 1.00 85.44 771 PHE A O 1
ATOM 5572 N N . ASN A 1 772 ? 49.747 33.296 -20.435 1.00 81.50 772 ASN A N 1
ATOM 5573 C CA . ASN A 1 772 ? 49.649 33.233 -21.901 1.00 81.50 772 ASN A CA 1
ATOM 5574 C C . ASN A 1 772 ? 48.930 31.963 -22.400 1.00 81.50 772 ASN A C 1
ATOM 5576 O O . ASN A 1 772 ? 48.663 31.830 -23.593 1.00 81.50 772 ASN A O 1
ATOM 5580 N N . ALA A 1 773 ? 48.603 31.035 -21.497 1.00 77.56 773 ALA A N 1
ATOM 5581 C CA . ALA A 1 773 ? 47.840 29.821 -21.768 1.00 77.56 773 ALA A CA 1
ATOM 5582 C C . ALA A 1 773 ? 46.608 29.730 -20.857 1.00 77.56 773 ALA A C 1
ATOM 5584 O O . ALA A 1 773 ? 46.472 30.488 -19.897 1.00 77.56 773 ALA A O 1
ATOM 5585 N N . LYS A 1 774 ? 45.690 28.801 -21.160 1.00 82.12 774 LYS A N 1
ATOM 5586 C CA . LYS A 1 774 ? 44.494 28.586 -20.324 1.00 82.12 774 LYS A CA 1
ATOM 5587 C C . LYS A 1 774 ? 44.768 27.756 -19.068 1.00 82.12 774 LYS A C 1
ATOM 5589 O O . LYS A 1 774 ? 44.095 27.935 -18.056 1.00 82.12 774 LYS A O 1
ATOM 5594 N N . VAL A 1 775 ? 45.763 26.878 -19.143 1.00 84.25 775 VAL A N 1
ATOM 5595 C CA . VAL A 1 775 ? 46.327 26.124 -18.021 1.00 84.25 775 VAL A CA 1
ATOM 5596 C C . VAL A 1 775 ? 47.844 26.155 -18.180 1.00 84.25 775 VAL A C 1
ATOM 5598 O O . VAL A 1 775 ? 48.343 25.924 -19.280 1.00 84.25 775 VAL A O 1
ATOM 5601 N N . TRP A 1 776 ? 48.567 26.442 -17.105 1.00 87.00 776 TRP A N 1
ATOM 5602 C CA . TRP A 1 776 ? 50.028 26.370 -17.029 1.00 87.00 776 TRP A CA 1
ATOM 5603 C C . TRP A 1 776 ? 50.413 25.741 -15.694 1.00 87.00 776 TRP A C 1
ATOM 5605 O O . TRP A 1 776 ? 49.775 26.025 -14.680 1.00 87.00 776 TRP A O 1
ATOM 5615 N N . ILE A 1 777 ? 51.426 24.876 -15.676 1.00 87.12 777 ILE A N 1
ATOM 5616 C CA . ILE A 1 777 ? 51.835 24.149 -14.467 1.00 87.12 777 ILE A CA 1
ATOM 5617 C C . ILE A 1 777 ? 53.356 24.127 -14.374 1.00 87.12 777 ILE A C 1
ATOM 5619 O O . ILE A 1 777 ? 54.023 23.578 -15.248 1.00 87.12 777 ILE A O 1
ATOM 5623 N N . ALA A 1 778 ? 53.913 24.646 -13.283 1.00 87.81 778 ALA A N 1
ATOM 5624 C CA . ALA A 1 778 ? 55.334 24.523 -12.981 1.00 87.81 778 ALA A CA 1
ATOM 5625 C C . ALA A 1 778 ? 55.568 23.937 -11.592 1.00 87.81 778 ALA A C 1
ATOM 5627 O O . ALA A 1 778 ? 54.747 24.062 -10.681 1.00 87.81 778 ALA A O 1
ATOM 5628 N N . ARG A 1 779 ? 56.739 23.322 -11.421 1.00 89.00 779 ARG A N 1
ATOM 5629 C CA . ARG A 1 779 ? 57.222 22.890 -10.115 1.00 89.00 779 ARG A CA 1
ATOM 5630 C C . ARG A 1 779 ? 58.314 23.832 -9.633 1.00 89.00 779 ARG A C 1
ATOM 5632 O O . ARG A 1 779 ? 59.275 24.091 -10.355 1.00 89.00 779 ARG A O 1
ATOM 5639 N N . CYS A 1 780 ? 58.159 24.339 -8.421 1.00 89.94 780 CYS A N 1
ATOM 5640 C CA . CYS A 1 780 ? 59.153 25.179 -7.778 1.00 89.94 780 CYS A CA 1
ATOM 5641 C C . CYS A 1 780 ? 60.406 24.378 -7.415 1.00 89.94 780 CYS A C 1
ATOM 5643 O O . CYS A 1 780 ? 60.328 23.171 -7.156 1.00 89.94 780 CYS A O 1
ATOM 5645 N N . ALA A 1 781 ? 61.557 25.050 -7.397 1.00 87.50 781 ALA A N 1
ATOM 5646 C CA . ALA A 1 781 ? 62.846 24.444 -7.086 1.00 87.50 781 ALA A CA 1
ATOM 5647 C C . ALA A 1 781 ? 62.807 23.655 -5.763 1.00 87.50 781 ALA A C 1
ATOM 5649 O O . ALA A 1 781 ? 62.259 24.102 -4.758 1.00 87.50 781 ALA A O 1
ATOM 5650 N N . TRP A 1 782 ? 63.401 22.458 -5.753 1.00 84.00 782 TRP A N 1
ATOM 5651 C CA . TRP A 1 782 ? 63.489 21.633 -4.538 1.00 84.00 782 TRP A CA 1
ATOM 5652 C C . TRP A 1 782 ? 64.508 22.179 -3.522 1.00 84.00 782 TRP A C 1
ATOM 5654 O O . TRP A 1 782 ? 64.422 21.900 -2.327 1.00 84.00 782 TRP A O 1
ATOM 5664 N N . ALA A 1 783 ? 65.484 22.962 -3.987 1.00 84.94 783 ALA A N 1
ATOM 5665 C CA . ALA A 1 783 ? 66.463 23.605 -3.126 1.00 84.94 783 ALA A CA 1
ATOM 5666 C C . ALA A 1 783 ? 65.826 24.790 -2.388 1.00 84.94 783 ALA A C 1
ATOM 5668 O O . ALA A 1 783 ? 65.461 25.781 -3.015 1.00 84.94 783 ALA A O 1
ATOM 5669 N N . TYR A 1 784 ? 65.777 24.725 -1.051 1.00 81.81 784 TYR A N 1
ATOM 5670 C CA . TYR A 1 784 ? 65.346 25.851 -0.210 1.00 81.81 784 TYR A CA 1
ATOM 5671 C C . TYR A 1 784 ? 66.126 27.139 -0.518 1.00 81.81 784 TYR A C 1
ATOM 5673 O O . TYR A 1 784 ? 65.554 28.215 -0.445 1.00 81.81 784 TYR A O 1
ATOM 5681 N N . ALA A 1 785 ? 67.400 27.017 -0.921 1.00 81.19 785 ALA A N 1
ATOM 5682 C CA . ALA A 1 785 ? 68.247 28.106 -1.414 1.00 81.19 785 ALA A CA 1
ATOM 5683 C C . ALA A 1 785 ? 67.557 29.012 -2.453 1.00 81.19 785 ALA A C 1
ATOM 5685 O O . ALA A 1 785 ? 67.755 30.220 -2.399 1.00 81.19 785 ALA A O 1
ATOM 5686 N N . ASN A 1 786 ? 66.718 28.437 -3.323 1.00 86.19 786 ASN A N 1
ATOM 5687 C CA . ASN A 1 786 ? 66.136 29.084 -4.499 1.00 86.19 786 ASN A CA 1
ATOM 5688 C C . ASN A 1 786 ? 64.590 29.097 -4.405 1.00 86.19 786 ASN A C 1
ATOM 5690 O O . ASN A 1 786 ? 63.883 28.958 -5.413 1.00 86.19 786 ASN A O 1
ATOM 5694 N N . SER A 1 787 ? 64.029 29.170 -3.188 1.00 88.69 787 SER A N 1
ATOM 5695 C CA . SER A 1 787 ? 62.581 29.314 -2.988 1.00 88.69 787 SER A CA 1
ATOM 5696 C C . SER A 1 787 ? 62.171 30.151 -1.773 1.00 88.69 787 SER A C 1
ATOM 5698 O O . SER A 1 787 ? 62.529 29.852 -0.633 1.00 88.69 787 SER A O 1
ATOM 5700 N N . ALA A 1 788 ? 61.299 31.127 -2.032 1.00 92.88 788 ALA A N 1
ATOM 5701 C CA . ALA A 1 788 ? 60.666 31.982 -1.032 1.00 92.88 788 ALA A CA 1
ATOM 5702 C C . ALA A 1 788 ? 59.417 31.334 -0.388 1.00 92.88 788 ALA A C 1
ATOM 5704 O O . ALA A 1 788 ? 59.057 30.175 -0.633 1.00 92.88 788 ALA A O 1
ATOM 5705 N N . SER A 1 789 ? 58.713 32.115 0.431 1.00 93.12 789 SER A N 1
ATOM 5706 C CA . SER A 1 789 ? 57.394 31.779 0.979 1.00 93.12 789 SER A CA 1
ATOM 5707 C C . SER A 1 789 ? 56.426 32.962 0.915 1.00 93.12 789 SER A C 1
ATOM 5709 O O . SER A 1 789 ? 56.844 34.117 0.978 1.00 93.12 789 SER A O 1
ATOM 5711 N N . ILE A 1 790 ? 55.127 32.683 0.798 1.00 94.50 790 ILE A N 1
ATOM 5712 C CA . ILE A 1 790 ? 54.074 33.705 0.882 1.00 94.50 790 ILE A CA 1
ATOM 5713 C C . ILE A 1 790 ? 53.656 33.815 2.360 1.00 94.50 790 ILE A C 1
ATOM 5715 O O . ILE A 1 790 ? 53.222 32.803 2.925 1.00 94.50 790 ILE A O 1
ATOM 5719 N N . PRO A 1 791 ? 53.817 34.977 3.020 1.00 93.06 791 PRO A N 1
ATOM 5720 C CA . PRO A 1 791 ? 53.549 35.126 4.450 1.00 93.06 791 PRO A CA 1
ATOM 5721 C C . PRO A 1 791 ? 52.044 35.153 4.757 1.00 93.06 791 PRO A C 1
ATOM 5723 O O . PRO A 1 791 ? 51.236 35.562 3.931 1.00 93.06 791 PRO A O 1
ATOM 5726 N N . ASP A 1 792 ? 51.649 34.786 5.978 1.00 91.88 792 ASP A N 1
ATOM 5727 C CA . ASP A 1 792 ? 50.229 34.750 6.378 1.00 91.88 792 ASP A CA 1
ATOM 5728 C C . ASP A 1 792 ? 49.553 36.138 6.349 1.00 91.88 792 ASP A C 1
ATOM 5730 O O . ASP A 1 792 ? 48.348 36.247 6.145 1.00 91.88 792 ASP A O 1
ATOM 5734 N N . SER A 1 793 ? 50.337 37.218 6.444 1.00 90.81 793 SER A N 1
ATOM 5735 C CA . SER A 1 793 ? 49.869 38.597 6.243 1.00 90.81 793 SER A CA 1
ATOM 5736 C C . SER A 1 793 ? 49.362 38.891 4.822 1.00 90.81 793 SER A C 1
ATOM 5738 O O . SER A 1 793 ? 48.632 39.858 4.635 1.00 90.81 793 SER A O 1
ATOM 5740 N N . GLU A 1 794 ? 49.745 38.078 3.833 1.00 91.88 794 GLU A N 1
ATOM 5741 C CA . GLU A 1 794 ? 49.256 38.135 2.447 1.00 91.88 794 GLU A CA 1
ATOM 5742 C C . GLU A 1 794 ? 48.091 37.164 2.197 1.00 91.88 794 GLU A C 1
ATOM 5744 O O . GLU A 1 794 ? 47.260 37.401 1.320 1.00 91.88 794 GLU A O 1
ATOM 5749 N N . THR A 1 795 ? 48.033 36.045 2.931 1.00 91.88 795 THR A N 1
ATOM 5750 C CA . THR A 1 795 ? 47.117 34.934 2.622 1.00 91.88 795 THR A CA 1
ATOM 5751 C C . THR A 1 795 ? 45.901 34.855 3.541 1.00 91.88 795 THR A C 1
ATOM 5753 O O . THR A 1 795 ? 44.856 34.368 3.107 1.00 91.88 795 THR A O 1
ATOM 5756 N N . GLY A 1 796 ? 46.020 35.274 4.805 1.00 88.75 796 GLY A N 1
ATOM 5757 C CA . GLY A 1 796 ? 44.990 35.115 5.836 1.00 88.75 796 GLY A CA 1
ATOM 5758 C C . GLY A 1 796 ? 44.556 33.663 6.088 1.00 88.75 796 GLY A C 1
ATOM 5759 O O . GLY A 1 796 ? 43.474 33.432 6.629 1.00 88.75 796 GLY A O 1
ATOM 5760 N N . CYS A 1 797 ? 45.335 32.673 5.639 1.00 88.88 797 CYS A N 1
ATOM 5761 C CA . CYS A 1 797 ? 44.979 31.251 5.701 1.00 88.88 797 CYS A CA 1
ATOM 5762 C C . CYS A 1 797 ? 46.180 30.303 5.894 1.00 88.88 797 CYS A C 1
ATOM 5764 O O . CYS A 1 797 ? 46.035 29.081 5.778 1.00 88.88 797 CYS A O 1
ATOM 5766 N N . GLY A 1 798 ? 47.348 30.833 6.244 1.00 89.44 798 GLY A N 1
ATOM 5767 C CA . GLY A 1 798 ? 48.591 30.121 6.536 1.00 89.44 798 GLY A CA 1
ATOM 5768 C C . GLY A 1 798 ? 49.746 30.532 5.620 1.00 89.44 798 GLY A C 1
ATOM 5769 O O . GLY A 1 798 ? 49.546 30.865 4.452 1.00 89.44 798 GLY A O 1
ATOM 5770 N N . ILE A 1 799 ? 50.974 30.449 6.145 1.00 92.94 799 ILE A N 1
ATOM 5771 C CA . ILE A 1 799 ? 52.206 30.669 5.372 1.00 92.94 799 ILE A CA 1
ATOM 5772 C C . ILE A 1 799 ? 52.351 29.555 4.321 1.00 92.94 799 ILE A C 1
ATOM 5774 O O . ILE A 1 799 ? 52.286 28.366 4.658 1.00 92.94 799 ILE A O 1
ATOM 5778 N N . ILE A 1 800 ? 52.592 29.942 3.065 1.00 94.06 800 ILE A N 1
ATOM 5779 C CA . ILE A 1 800 ? 52.726 29.038 1.912 1.00 94.06 800 ILE A CA 1
ATOM 5780 C C . ILE A 1 800 ? 54.217 28.896 1.560 1.00 94.06 800 ILE A C 1
ATOM 5782 O O . ILE A 1 800 ? 54.799 29.833 1.010 1.00 94.06 800 ILE A O 1
ATOM 5786 N N . PRO A 1 801 ? 54.870 27.755 1.850 1.00 92.88 801 PRO A N 1
ATOM 5787 C CA . PRO A 1 801 ? 56.252 27.517 1.449 1.00 92.88 801 PRO A CA 1
ATOM 5788 C C . PRO A 1 801 ? 56.299 27.074 -0.019 1.00 92.88 801 PRO A C 1
ATOM 5790 O O . PRO A 1 801 ? 55.623 26.114 -0.396 1.00 92.88 801 PRO A O 1
ATOM 5793 N N . LEU A 1 802 ? 57.102 27.749 -0.848 1.00 93.25 802 LEU A N 1
ATOM 5794 C CA . LEU A 1 802 ? 57.177 27.440 -2.281 1.00 93.25 802 LEU A CA 1
ATOM 5795 C C . LEU A 1 802 ? 58.215 26.355 -2.610 1.00 93.25 802 LEU A C 1
ATOM 5797 O O . LEU A 1 802 ? 58.106 25.722 -3.652 1.00 93.25 802 LEU A O 1
ATOM 5801 N N . ALA A 1 803 ? 59.173 26.070 -1.723 1.00 91.62 803 ALA A N 1
ATOM 5802 C CA . ALA A 1 803 ? 60.198 25.047 -1.953 1.00 91.62 803 ALA A CA 1
ATOM 5803 C C . ALA A 1 803 ? 59.587 23.668 -2.283 1.00 91.62 803 ALA A C 1
ATOM 5805 O O . ALA A 1 803 ? 58.815 23.103 -1.505 1.00 91.62 803 ALA A O 1
ATOM 5806 N N . GLY A 1 804 ? 59.916 23.131 -3.461 1.00 89.50 804 GLY A N 1
ATOM 5807 C CA . GLY A 1 804 ? 59.423 21.848 -3.977 1.00 89.50 804 GLY A CA 1
ATOM 5808 C C . GLY A 1 804 ? 57.919 21.775 -4.295 1.00 89.50 804 GLY A C 1
ATOM 5809 O O . GLY A 1 804 ? 57.444 20.693 -4.677 1.00 89.50 804 GLY A O 1
ATOM 5810 N N . ALA A 1 805 ? 57.180 22.880 -4.135 1.00 93.12 805 ALA A N 1
ATOM 5811 C CA . ALA A 1 805 ? 55.742 22.991 -4.382 1.00 93.12 805 ALA A CA 1
ATOM 5812 C C . ALA A 1 805 ? 55.399 22.910 -5.880 1.00 93.12 805 ALA A C 1
ATOM 5814 O O . ALA A 1 805 ? 56.257 23.090 -6.745 1.00 93.12 805 ALA A O 1
ATOM 5815 N N . VAL A 1 806 ? 54.131 22.650 -6.196 1.00 93.12 806 VAL A N 1
ATOM 5816 C CA . VAL A 1 806 ? 53.585 22.745 -7.561 1.00 93.12 806 VAL A CA 1
ATOM 5817 C C . VAL A 1 806 ? 52.675 23.964 -7.630 1.00 93.12 806 VAL A C 1
ATOM 5819 O O . VAL A 1 806 ? 51.805 24.111 -6.772 1.00 93.12 806 VAL A O 1
ATOM 5822 N N . ILE A 1 807 ? 52.868 24.814 -8.639 1.00 93.12 807 ILE A N 1
ATOM 5823 C CA . ILE A 1 807 ? 51.994 25.948 -8.943 1.00 93.12 807 ILE A CA 1
ATOM 5824 C C . ILE A 1 807 ? 51.251 25.655 -10.247 1.00 93.12 807 ILE A C 1
ATOM 5826 O O . ILE A 1 807 ? 51.874 25.455 -11.291 1.00 93.12 807 ILE A O 1
ATOM 5830 N N . GLU A 1 808 ? 49.924 25.666 -10.184 1.00 92.88 808 GLU A N 1
ATOM 5831 C CA . GLU A 1 808 ? 49.028 25.614 -11.340 1.00 92.88 808 GLU A CA 1
ATOM 5832 C C . GLU A 1 808 ? 48.376 26.988 -11.537 1.00 92.88 808 GLU A C 1
ATOM 5834 O O . GLU A 1 808 ? 47.900 27.601 -10.579 1.00 92.88 808 GLU A O 1
ATOM 5839 N N . VAL A 1 809 ? 48.318 27.473 -12.774 1.00 90.94 809 VAL A N 1
ATOM 5840 C CA . VAL A 1 809 ? 47.686 28.744 -13.141 1.00 90.94 809 VAL A CA 1
ATOM 5841 C C . VAL A 1 809 ? 46.604 28.479 -14.180 1.00 90.94 809 VAL A C 1
ATOM 5843 O O . VAL A 1 809 ? 46.871 27.930 -15.248 1.00 90.94 809 VAL A O 1
ATOM 5846 N N . PHE A 1 810 ? 45.380 28.896 -13.868 1.00 90.00 810 PHE A N 1
ATOM 5847 C CA . PHE A 1 810 ? 44.200 28.770 -14.717 1.00 90.00 810 PHE A CA 1
ATOM 5848 C C . PHE A 1 810 ? 43.750 30.167 -15.163 1.00 90.00 810 PHE A C 1
ATOM 5850 O O . PHE A 1 810 ? 43.497 31.039 -14.330 1.00 90.00 810 PHE A O 1
ATOM 5857 N N . ASN A 1 811 ? 43.641 30.388 -16.472 1.00 85.00 811 ASN A N 1
ATOM 5858 C CA . ASN A 1 811 ? 43.242 31.657 -17.093 1.00 85.00 811 ASN A CA 1
ATOM 5859 C C . ASN A 1 811 ? 42.272 31.373 -18.259 1.00 85.00 811 ASN A C 1
ATOM 5861 O O . ASN A 1 811 ? 42.277 30.290 -18.837 1.00 85.00 811 ASN A O 1
ATOM 5865 N N . ASN A 1 812 ? 41.449 32.339 -18.670 1.00 73.12 812 ASN A N 1
ATOM 5866 C CA . ASN A 1 812 ? 40.664 32.209 -19.905 1.00 73.12 812 ASN A CA 1
ATOM 5867 C C . ASN A 1 812 ? 41.453 32.610 -21.174 1.00 73.12 812 ASN A C 1
ATOM 5869 O O . ASN A 1 812 ? 40.998 32.360 -22.290 1.00 73.12 812 ASN A O 1
ATOM 5873 N N . GLY A 1 813 ? 42.646 33.198 -21.023 1.00 63.34 813 GLY A N 1
ATOM 5874 C CA . GLY A 1 813 ? 43.599 33.460 -22.114 1.00 63.34 813 GLY A CA 1
ATOM 5875 C C . GLY A 1 813 ? 43.309 34.701 -22.972 1.00 63.34 813 GLY A C 1
ATOM 5876 O O . GLY A 1 813 ? 44.049 34.969 -23.909 1.00 63.34 813 GLY A O 1
ATOM 5877 N N . SER A 1 814 ? 42.259 35.467 -22.660 1.00 59.56 814 SER A N 1
ATOM 5878 C CA . SER A 1 814 ? 41.870 36.694 -23.381 1.00 59.56 814 SER A CA 1
ATOM 5879 C C . SER A 1 814 ? 41.979 37.978 -22.546 1.00 59.56 814 SER A C 1
ATOM 5881 O O . SER A 1 814 ? 41.699 39.063 -23.047 1.00 59.56 814 SER A O 1
ATOM 5883 N N . SER A 1 815 ? 42.339 37.874 -21.264 1.00 59.66 815 SER A N 1
ATOM 5884 C CA . SER A 1 815 ? 42.481 39.010 -20.346 1.00 59.66 815 SER A CA 1
ATOM 5885 C C . SER A 1 815 ? 43.386 38.639 -19.173 1.00 59.66 815 SER A C 1
ATOM 5887 O O . SER A 1 815 ? 43.127 37.644 -18.503 1.00 59.66 815 SER A O 1
ATOM 5889 N N . SER A 1 816 ? 44.379 39.466 -18.851 1.00 62.72 816 SER A N 1
ATOM 5890 C CA . SER A 1 816 ? 45.322 39.277 -17.730 1.00 62.72 816 SER A CA 1
ATOM 5891 C C . SER A 1 816 ? 44.709 39.393 -16.324 1.00 62.72 816 SER A C 1
ATOM 5893 O O . SER A 1 816 ? 45.436 39.334 -15.333 1.00 62.72 816 SER A O 1
ATOM 5895 N N . ASN A 1 817 ? 43.391 39.602 -16.237 1.00 72.44 817 ASN A N 1
ATOM 5896 C CA . ASN A 1 817 ? 42.708 40.141 -15.060 1.00 72.44 817 ASN A CA 1
ATOM 5897 C C . ASN A 1 817 ? 41.731 39.146 -14.402 1.00 72.44 817 ASN A C 1
ATOM 5899 O O . ASN A 1 817 ? 41.165 39.478 -13.367 1.00 72.44 817 ASN A O 1
ATOM 5903 N N . ASN A 1 818 ? 41.537 37.958 -14.991 1.00 85.56 818 ASN A N 1
ATOM 5904 C CA . ASN A 1 818 ? 40.647 36.905 -14.491 1.00 85.56 818 ASN A CA 1
ATOM 5905 C C . ASN A 1 818 ? 41.401 35.567 -14.473 1.00 85.56 818 ASN A C 1
ATOM 5907 O O . ASN A 1 818 ? 41.566 34.939 -15.521 1.00 85.56 818 ASN A O 1
ATOM 5911 N N . TYR A 1 819 ? 41.889 35.146 -13.308 1.00 90.12 819 TYR A N 1
ATOM 5912 C CA . TYR A 1 819 ? 42.711 33.947 -13.150 1.00 90.12 819 TYR A CA 1
ATOM 5913 C C . TYR A 1 819 ? 42.557 33.290 -11.771 1.00 90.12 819 TYR A C 1
ATOM 5915 O O . TYR A 1 819 ? 42.078 33.880 -10.801 1.00 90.12 819 TYR A O 1
ATOM 5923 N N . THR A 1 820 ? 42.986 32.035 -11.679 1.00 92.94 820 THR A N 1
ATOM 5924 C CA . THR A 1 820 ? 43.122 31.282 -10.428 1.00 92.94 820 THR A CA 1
ATOM 5925 C C . THR A 1 820 ? 44.521 30.683 -10.358 1.00 92.94 820 THR A C 1
ATOM 5927 O O . THR A 1 820 ? 44.972 30.079 -11.327 1.00 92.94 820 THR A O 1
ATOM 5930 N N . ILE A 1 821 ? 45.204 30.842 -9.225 1.00 94.25 821 ILE A N 1
ATOM 5931 C CA . ILE A 1 821 ? 46.496 30.203 -8.945 1.00 94.25 821 ILE A CA 1
ATOM 5932 C C . ILE A 1 821 ? 46.259 29.172 -7.847 1.00 94.25 821 ILE A C 1
ATOM 5934 O O . ILE A 1 821 ? 45.815 29.535 -6.759 1.00 94.25 821 ILE A O 1
ATOM 5938 N N . ARG A 1 822 ? 46.573 27.902 -8.102 1.00 96.44 822 ARG A N 1
ATOM 5939 C CA . ARG A 1 822 ? 46.653 26.867 -7.067 1.00 96.44 822 ARG A CA 1
ATOM 5940 C C . ARG A 1 822 ? 48.116 26.600 -6.731 1.00 96.44 822 ARG A C 1
ATOM 5942 O O . ARG A 1 822 ? 48.943 26.491 -7.629 1.00 96.44 822 ARG A O 1
ATOM 5949 N N . ILE A 1 823 ? 48.420 26.440 -5.447 1.00 95.56 823 ILE A N 1
ATOM 5950 C CA . ILE A 1 823 ? 49.721 25.992 -4.951 1.00 95.56 823 ILE A CA 1
ATOM 5951 C C . ILE A 1 823 ? 49.525 24.754 -4.078 1.00 95.56 823 ILE A C 1
ATOM 5953 O O . ILE A 1 823 ? 48.884 24.824 -3.028 1.00 95.56 823 ILE A O 1
ATOM 5957 N N . THR A 1 824 ? 50.103 23.628 -4.490 1.00 94.56 824 THR A N 1
ATOM 5958 C CA . THR A 1 824 ? 50.193 22.405 -3.682 1.00 94.56 824 THR A CA 1
ATOM 5959 C C . THR A 1 824 ? 51.572 22.346 -3.035 1.00 94.56 824 THR A C 1
ATOM 5961 O O . THR A 1 824 ? 52.587 22.219 -3.724 1.00 94.56 824 THR A O 1
ATOM 5964 N N . THR A 1 825 ? 51.622 22.456 -1.709 1.00 93.88 825 THR A N 1
ATOM 5965 C CA . THR A 1 825 ? 52.875 22.558 -0.951 1.00 93.88 825 THR A CA 1
ATOM 5966 C C . THR A 1 825 ? 53.548 21.197 -0.779 1.00 93.88 825 THR A C 1
ATOM 5968 O O . THR A 1 825 ? 52.894 20.151 -0.737 1.00 93.88 825 THR A O 1
ATOM 5971 N N . ALA A 1 826 ? 54.880 21.198 -0.679 1.00 91.00 826 ALA A N 1
ATOM 5972 C CA . ALA A 1 826 ? 55.657 19.980 -0.478 1.00 91.00 826 ALA A CA 1
ATOM 5973 C C . ALA A 1 826 ? 55.324 19.278 0.856 1.00 91.00 826 ALA A C 1
ATOM 5975 O O . ALA A 1 826 ? 54.696 19.836 1.758 1.00 91.00 826 ALA A O 1
ATOM 5976 N N . THR A 1 827 ? 55.777 18.031 1.001 1.00 89.94 827 THR A N 1
ATOM 5977 C CA . THR A 1 827 ? 55.576 17.214 2.212 1.00 89.94 827 THR A CA 1
ATOM 5978 C C . THR A 1 827 ? 56.367 17.717 3.428 1.00 89.94 827 THR A C 1
ATOM 5980 O O . THR A 1 827 ? 56.042 17.357 4.561 1.00 89.94 827 THR A O 1
ATOM 5983 N N . THR A 1 828 ? 57.388 18.549 3.201 1.00 86.25 828 THR A N 1
ATOM 5984 C CA . THR A 1 828 ? 58.355 19.088 4.175 1.00 86.25 828 THR A CA 1
ATOM 5985 C C . THR A 1 828 ? 58.653 20.563 3.883 1.00 86.25 828 THR A C 1
ATOM 5987 O O . THR A 1 828 ? 58.484 21.007 2.752 1.00 86.25 828 THR A O 1
ATOM 5990 N N . THR A 1 829 ? 59.113 21.321 4.882 1.00 87.75 829 THR A N 1
ATOM 5991 C CA . THR A 1 829 ? 59.528 22.728 4.737 1.00 87.75 829 THR A CA 1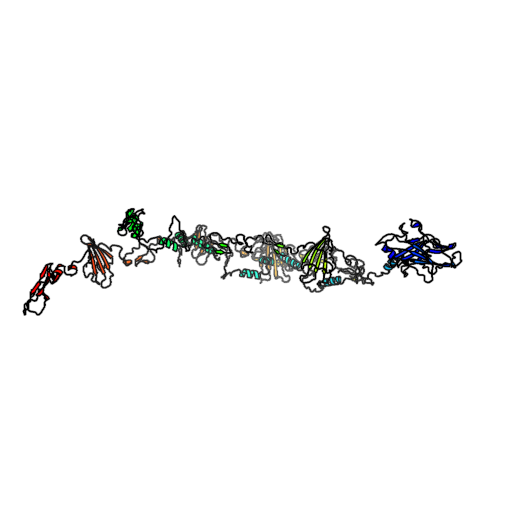
ATOM 5992 C C . THR A 1 829 ? 60.599 23.088 5.770 1.00 87.75 829 THR A C 1
ATOM 5994 O O . THR A 1 829 ? 60.644 22.480 6.840 1.00 87.75 829 THR A O 1
ATOM 5997 N N . SER A 1 830 ? 61.434 24.084 5.465 1.00 84.81 830 SER A N 1
ATOM 5998 C CA . SER A 1 830 ? 62.326 24.767 6.415 1.00 84.81 830 SER A CA 1
ATOM 5999 C C . SER A 1 830 ? 61.660 25.962 7.118 1.00 84.81 830 SER A C 1
ATOM 6001 O O . SER A 1 830 ? 62.171 26.446 8.127 1.00 84.81 830 SER A O 1
ATOM 6003 N N . VAL A 1 831 ? 60.530 26.453 6.597 1.00 84.75 831 VAL A N 1
ATOM 6004 C CA . VAL A 1 831 ? 59.874 27.686 7.057 1.00 84.75 831 VAL A CA 1
ATOM 6005 C C . VAL A 1 831 ? 58.989 27.405 8.275 1.00 84.75 831 VAL A C 1
ATOM 6007 O O . VAL A 1 831 ? 58.044 26.618 8.203 1.00 84.75 831 VAL A O 1
ATOM 6010 N N . SER A 1 832 ? 59.281 28.063 9.399 1.00 85.50 832 SER A N 1
ATOM 6011 C CA . SER A 1 832 ? 58.515 27.908 10.643 1.00 85.50 832 SER A CA 1
ATOM 6012 C C . SER A 1 832 ? 57.055 28.348 10.470 1.00 85.50 832 SER A C 1
ATOM 6014 O O . SER A 1 832 ? 56.778 29.364 9.838 1.00 85.50 832 SER A O 1
ATOM 6016 N N . GLY A 1 833 ? 56.114 27.571 11.015 1.00 84.06 833 GLY A N 1
ATOM 6017 C CA . GLY A 1 833 ? 54.670 27.824 10.902 1.00 84.06 833 GLY A CA 1
ATOM 6018 C C . GLY A 1 833 ? 54.053 27.571 9.516 1.00 84.06 833 GLY A C 1
ATOM 6019 O O . GLY A 1 833 ? 52.838 27.693 9.372 1.00 84.06 833 GLY A O 1
ATOM 6020 N N . ALA A 1 834 ? 54.845 27.204 8.504 1.00 87.75 834 ALA A N 1
ATOM 6021 C CA . ALA A 1 834 ? 54.361 27.008 7.140 1.00 87.75 834 ALA A CA 1
ATOM 6022 C C . ALA A 1 834 ? 53.700 25.639 6.921 1.00 87.75 834 ALA A C 1
ATOM 6024 O O . ALA A 1 834 ? 54.147 24.612 7.440 1.00 87.75 834 ALA A O 1
ATOM 6025 N N . LEU A 1 835 ? 52.624 25.617 6.129 1.00 86.81 835 LEU A N 1
ATOM 6026 C CA . LEU A 1 835 ? 51.759 24.441 6.002 1.00 86.81 835 LEU A CA 1
ATOM 6027 C C . LEU A 1 835 ? 52.195 23.536 4.845 1.00 86.81 835 LEU A C 1
ATOM 6029 O O . LEU A 1 835 ? 52.014 23.849 3.668 1.00 86.81 835 LEU A O 1
ATOM 6033 N N . THR A 1 836 ? 52.754 22.381 5.200 1.00 90.44 836 THR A N 1
ATOM 6034 C CA . THR A 1 836 ? 53.113 21.293 4.279 1.00 90.44 836 THR A CA 1
ATOM 6035 C C . THR A 1 836 ? 51.913 20.396 3.996 1.00 90.44 836 THR A C 1
ATOM 6037 O O . THR A 1 836 ? 51.000 20.296 4.819 1.00 90.44 836 THR A O 1
ATOM 6040 N N . ASN A 1 837 ? 51.928 19.661 2.880 1.00 92.06 837 ASN A N 1
ATOM 6041 C CA . ASN A 1 837 ? 50.827 18.768 2.485 1.00 92.06 837 ASN A CA 1
ATOM 6042 C C . ASN A 1 837 ? 49.478 19.520 2.366 1.00 92.06 837 ASN A C 1
ATOM 6044 O O . ASN A 1 837 ? 48.424 18.998 2.746 1.00 92.06 837 ASN A O 1
ATOM 6048 N N . ALA A 1 838 ? 49.512 20.776 1.917 1.00 91.94 838 ALA A N 1
ATOM 6049 C CA . ALA A 1 838 ? 48.364 21.674 1.839 1.00 91.94 838 ALA A CA 1
ATOM 6050 C C . ALA A 1 838 ? 48.141 22.151 0.398 1.00 91.94 838 ALA A C 1
ATOM 6052 O O . ALA A 1 838 ? 49.082 22.257 -0.386 1.00 91.94 838 ALA A O 1
ATOM 6053 N N . GLU A 1 839 ? 46.890 22.457 0.062 1.00 94.69 839 GLU A N 1
ATOM 6054 C CA . GLU A 1 839 ? 46.531 23.130 -1.185 1.00 94.69 839 GLU A CA 1
ATOM 6055 C C . GLU A 1 839 ? 45.989 24.522 -0.854 1.00 94.69 839 GLU A C 1
ATOM 6057 O O . GLU A 1 839 ? 45.107 24.679 -0.005 1.00 94.69 839 GLU A O 1
ATOM 6062 N N . PHE A 1 840 ? 46.525 25.527 -1.537 1.00 95.06 840 PHE A N 1
ATOM 6063 C CA . PHE A 1 840 ? 46.109 26.919 -1.448 1.00 95.06 840 PHE A CA 1
ATOM 6064 C C . PHE A 1 840 ? 45.631 27.400 -2.814 1.00 95.06 840 PHE A C 1
ATOM 6066 O O . PHE A 1 840 ? 46.240 27.071 -3.827 1.00 95.06 840 PHE A O 1
ATOM 6073 N N . VAL A 1 841 ? 44.560 28.187 -2.851 1.00 95.06 841 VAL A N 1
ATOM 6074 C CA . VAL A 1 841 ? 43.940 28.684 -4.082 1.00 95.06 841 VAL A CA 1
ATOM 6075 C C . VAL A 1 841 ? 43.723 30.190 -3.971 1.00 95.06 841 VAL A C 1
ATOM 6077 O O . VAL A 1 841 ? 42.905 30.644 -3.171 1.00 95.06 841 VAL A O 1
ATOM 6080 N N . TYR A 1 842 ? 44.439 30.964 -4.780 1.00 94.69 842 TYR A N 1
ATOM 6081 C CA . TYR A 1 842 ? 44.182 32.383 -5.011 1.00 94.69 842 TYR A CA 1
ATOM 6082 C C . TYR A 1 842 ? 43.209 32.536 -6.174 1.00 94.69 842 TYR A C 1
ATOM 6084 O O . TYR A 1 842 ? 43.461 32.007 -7.257 1.00 94.69 842 TYR A O 1
ATOM 6092 N N . VAL A 1 843 ? 42.122 33.278 -5.979 1.00 92.88 843 VAL A N 1
ATOM 6093 C CA . VAL A 1 843 ? 41.174 33.612 -7.053 1.00 92.88 843 VAL A CA 1
ATOM 6094 C C . VAL A 1 843 ? 41.179 35.120 -7.258 1.00 92.88 843 VAL A C 1
ATOM 6096 O O . VAL A 1 843 ? 40.984 35.869 -6.302 1.00 92.88 843 VAL A O 1
ATOM 6099 N N . PHE A 1 844 ? 41.362 35.563 -8.502 1.00 90.50 844 PHE A N 1
ATOM 6100 C CA . PHE A 1 844 ? 41.342 36.971 -8.885 1.00 90.50 844 PHE A CA 1
ATOM 6101 C C . PHE A 1 844 ? 40.471 37.163 -10.128 1.00 90.50 844 PHE A C 1
ATOM 6103 O O . PHE A 1 844 ? 40.817 36.690 -11.204 1.00 90.50 844 PHE A O 1
ATOM 6110 N N . ASN A 1 845 ? 39.354 37.879 -9.985 1.00 88.69 845 ASN A N 1
ATOM 6111 C CA . ASN A 1 845 ? 38.436 38.228 -11.081 1.00 88.69 845 ASN A CA 1
ATOM 6112 C C . ASN A 1 845 ? 38.296 39.758 -11.218 1.00 88.69 845 ASN A C 1
ATOM 6114 O O . ASN A 1 845 ? 37.214 40.280 -11.473 1.00 88.69 845 ASN A O 1
ATOM 6118 N N . GLY A 1 846 ? 39.379 40.490 -10.942 1.00 83.62 846 GLY A N 1
ATOM 6119 C CA . GLY A 1 846 ? 39.367 41.934 -10.705 1.00 83.62 846 GLY A CA 1
ATOM 6120 C C . GLY A 1 846 ? 39.171 42.309 -9.229 1.00 83.62 846 GLY A C 1
ATOM 6121 O O . GLY A 1 846 ? 38.643 41.544 -8.420 1.00 83.62 846 GLY A O 1
ATOM 6122 N N . THR A 1 847 ? 39.605 43.520 -8.872 1.00 83.81 847 THR A N 1
ATOM 6123 C CA . THR A 1 847 ? 39.702 44.005 -7.480 1.00 83.81 847 THR A CA 1
ATOM 6124 C C . THR A 1 847 ? 38.359 44.120 -6.756 1.00 83.81 847 THR A C 1
ATOM 6126 O O . THR A 1 847 ? 38.305 43.926 -5.545 1.00 83.81 847 THR A O 1
ATOM 6129 N N . SER A 1 848 ? 37.264 44.370 -7.477 1.00 86.31 848 SER A N 1
ATOM 6130 C CA . SER A 1 848 ? 35.911 44.479 -6.907 1.00 86.31 848 SER A CA 1
ATOM 6131 C C . SER A 1 848 ? 35.298 43.147 -6.452 1.00 86.31 848 SER A C 1
ATOM 6133 O O . SER A 1 848 ? 34.270 43.163 -5.782 1.00 86.31 848 SER A O 1
ATOM 6135 N N . TYR A 1 849 ? 35.895 42.002 -6.799 1.00 86.50 849 TYR A N 1
ATOM 6136 C CA . TYR A 1 849 ? 35.321 40.666 -6.576 1.00 86.50 849 TYR A CA 1
ATOM 6137 C C . TYR A 1 849 ? 35.962 39.914 -5.398 1.00 86.50 849 TYR A C 1
ATOM 6139 O O . TYR A 1 849 ? 36.046 38.686 -5.413 1.00 86.50 849 TYR A O 1
ATOM 6147 N N . SER A 1 850 ? 36.431 40.655 -4.386 1.00 87.62 850 SER A N 1
ATOM 6148 C CA . SER A 1 850 ? 37.111 40.131 -3.189 1.00 87.62 850 SER A CA 1
ATOM 6149 C C . SER A 1 850 ? 38.202 39.091 -3.512 1.00 87.62 850 SER A C 1
ATOM 6151 O O . SER A 1 850 ? 38.110 37.944 -3.059 1.00 87.62 850 SER A O 1
ATOM 6153 N N . PRO A 1 851 ? 39.223 39.460 -4.315 1.00 88.88 851 PRO A N 1
ATOM 6154 C CA . PRO A 1 851 ? 40.329 38.562 -4.618 1.00 88.88 851 PRO A CA 1
ATOM 6155 C C . PRO A 1 851 ? 41.092 38.188 -3.344 1.00 88.88 851 PRO A C 1
ATOM 6157 O O . PRO A 1 851 ? 41.279 39.021 -2.458 1.00 88.88 851 PRO A O 1
ATOM 6160 N N . GLY A 1 852 ? 41.547 36.941 -3.250 1.00 90.31 852 GLY A N 1
ATOM 6161 C CA . GLY A 1 852 ? 42.194 36.451 -2.036 1.00 90.31 852 GLY A CA 1
ATOM 6162 C C . GLY A 1 852 ? 42.551 34.971 -2.074 1.00 90.31 852 GLY A C 1
ATOM 6163 O O . GLY A 1 852 ? 42.056 34.210 -2.912 1.00 90.31 852 GLY A O 1
ATOM 6164 N N . TRP A 1 853 ? 43.423 34.581 -1.145 1.00 94.62 853 TRP A N 1
ATOM 6165 C CA . TRP A 1 853 ? 43.830 33.197 -0.918 1.00 94.62 853 TRP A CA 1
ATOM 6166 C C . TRP A 1 853 ? 42.773 32.421 -0.125 1.00 94.62 853 TRP A C 1
ATOM 6168 O O . TRP A 1 853 ? 42.020 32.969 0.679 1.00 94.62 853 TRP A O 1
ATOM 6178 N N . ARG A 1 854 ? 42.718 31.112 -0.366 1.00 91.81 854 ARG A N 1
ATOM 6179 C CA . ARG A 1 854 ? 41.859 30.144 0.322 1.00 91.81 854 ARG A CA 1
ATOM 6180 C C . ARG A 1 854 ? 42.668 28.874 0.558 1.00 91.81 854 ARG A C 1
ATOM 6182 O O . ARG A 1 854 ? 43.387 28.445 -0.337 1.00 91.81 854 ARG A O 1
ATOM 6189 N N . ARG A 1 855 ? 42.528 28.244 1.723 1.00 91.31 855 ARG A N 1
ATOM 6190 C CA . ARG A 1 855 ? 43.163 26.954 2.039 1.00 91.31 855 ARG A CA 1
ATOM 6191 C C . ARG A 1 855 ? 42.150 25.823 1.887 1.00 91.31 855 ARG A C 1
ATOM 6193 O O . ARG A 1 855 ? 41.082 25.878 2.493 1.00 91.31 855 ARG A O 1
ATOM 6200 N N . ALA A 1 856 ? 42.488 24.786 1.127 1.00 89.00 856 ALA A N 1
ATOM 6201 C CA . ALA A 1 856 ? 41.715 23.551 1.100 1.00 89.00 856 ALA A CA 1
ATOM 6202 C C . ALA A 1 856 ? 42.107 22.667 2.294 1.00 89.00 856 ALA A C 1
ATOM 6204 O O . ALA A 1 856 ? 43.282 22.358 2.510 1.00 89.00 856 ALA A O 1
ATOM 6205 N N . TYR A 1 857 ? 41.112 22.257 3.078 1.00 88.25 857 TYR A N 1
ATOM 6206 C CA . TYR A 1 857 ? 41.314 21.380 4.227 1.00 88.25 857 TYR A CA 1
ATOM 6207 C C . TYR A 1 857 ? 41.384 19.911 3.814 1.00 88.25 857 TYR A C 1
ATOM 6209 O O . TYR A 1 857 ? 40.674 19.469 2.913 1.00 88.25 857 TYR A O 1
ATOM 6217 N N . ASN A 1 858 ? 42.220 19.133 4.500 1.00 85.88 858 ASN A N 1
ATOM 6218 C CA . ASN A 1 858 ? 42.409 17.710 4.231 1.00 85.88 858 ASN A CA 1
ATOM 6219 C C . ASN A 1 858 ? 42.689 16.911 5.520 1.00 85.88 858 ASN A C 1
ATOM 6221 O O . ASN A 1 858 ? 42.604 17.425 6.634 1.00 85.88 858 ASN A O 1
ATOM 6225 N N . THR A 1 859 ? 42.995 15.618 5.391 1.00 85.50 859 THR A N 1
ATOM 6226 C CA . THR A 1 859 ? 43.195 14.711 6.537 1.00 85.50 859 THR A CA 1
ATOM 6227 C C . THR A 1 859 ? 44.406 15.059 7.408 1.00 85.50 859 THR A C 1
ATOM 6229 O O . THR A 1 859 ? 44.392 14.732 8.598 1.00 85.50 859 THR A O 1
ATOM 6232 N N . LYS A 1 860 ? 45.420 15.731 6.845 1.00 84.44 860 LYS A N 1
ATOM 6233 C CA . LYS A 1 860 ? 46.618 16.226 7.542 1.00 84.44 860 LYS A CA 1
ATOM 6234 C C . LYS A 1 860 ? 46.396 17.636 8.096 1.00 84.44 860 LYS A C 1
ATOM 6236 O O . LYS A 1 860 ? 46.698 17.882 9.259 1.00 84.44 860 LYS A O 1
ATOM 6241 N N . ASN A 1 861 ? 45.830 18.518 7.276 1.00 85.19 861 ASN A N 1
ATOM 6242 C CA . ASN A 1 861 ? 45.504 19.907 7.586 1.00 85.19 861 ASN A CA 1
ATOM 6243 C C . ASN A 1 861 ? 43.983 20.051 7.745 1.00 85.19 861 ASN A C 1
ATOM 6245 O O . ASN A 1 861 ? 43.286 20.476 6.823 1.00 85.19 861 ASN A O 1
ATOM 6249 N N . LYS A 1 862 ? 43.464 19.630 8.903 1.00 84.62 862 LYS A N 1
ATOM 6250 C CA . LYS A 1 862 ? 42.033 19.699 9.251 1.00 84.62 862 LYS A CA 1
ATOM 6251 C C . LYS A 1 862 ? 41.630 21.125 9.661 1.00 84.62 862 LYS A C 1
ATOM 6253 O O . LYS A 1 862 ? 42.489 21.856 10.153 1.00 84.62 862 LYS A O 1
ATOM 6258 N N . PRO A 1 863 ? 40.351 21.521 9.514 1.00 85.06 863 PRO A N 1
ATOM 6259 C CA . PRO A 1 863 ? 39.881 22.792 10.051 1.00 85.06 863 PRO A CA 1
ATOM 6260 C C . PRO A 1 863 ? 39.915 22.777 11.579 1.00 85.06 863 PRO A C 1
ATOM 6262 O O . PRO A 1 863 ? 39.621 21.752 12.203 1.00 85.06 863 PRO A O 1
ATOM 6265 N N . THR A 1 864 ? 40.239 23.918 12.189 1.00 81.31 864 THR A N 1
ATOM 6266 C CA . THR A 1 864 ? 39.928 24.121 13.612 1.00 81.31 864 THR A CA 1
ATOM 6267 C C . THR A 1 864 ? 38.414 24.273 13.799 1.00 81.31 864 THR A C 1
ATOM 6269 O O . THR A 1 864 ? 37.678 24.483 12.837 1.00 81.31 864 THR A O 1
ATOM 6272 N N . ALA A 1 865 ? 37.921 24.198 15.037 1.00 79.62 865 ALA A N 1
ATOM 6273 C CA . ALA A 1 865 ? 36.503 24.446 15.304 1.00 79.62 865 ALA A CA 1
ATOM 6274 C C . ALA A 1 865 ? 36.073 25.869 14.877 1.00 79.62 865 ALA A C 1
ATOM 6276 O O . ALA A 1 865 ? 34.993 26.039 14.314 1.00 79.62 865 ALA A O 1
ATOM 6277 N N . ALA A 1 866 ? 36.948 26.868 15.054 1.00 77.06 866 ALA A N 1
ATOM 6278 C CA . ALA A 1 866 ? 36.692 28.247 14.638 1.00 77.06 866 ALA A CA 1
ATOM 6279 C C . ALA A 1 866 ? 36.603 28.390 13.107 1.00 77.06 866 ALA A C 1
ATOM 6281 O O . ALA A 1 866 ? 35.714 29.080 12.616 1.00 77.06 866 ALA A O 1
ATOM 6282 N N . ASP A 1 867 ? 37.458 27.679 12.361 1.00 76.25 867 ASP A N 1
ATOM 6283 C CA . ASP A 1 867 ? 37.536 27.718 10.890 1.00 76.25 867 ASP A CA 1
ATOM 6284 C C . ASP A 1 867 ? 36.212 27.358 10.188 1.00 76.25 867 ASP A C 1
ATOM 6286 O O . ASP A 1 867 ? 35.993 27.745 9.042 1.00 76.25 867 ASP A O 1
ATOM 6290 N N . VAL A 1 868 ? 35.348 26.586 10.856 1.00 82.56 868 VAL A N 1
ATOM 6291 C CA . VAL A 1 868 ? 34.059 26.099 10.327 1.00 82.56 868 VAL A CA 1
ATOM 6292 C C . VAL A 1 868 ? 32.855 26.523 11.179 1.00 82.56 868 VAL A C 1
ATOM 6294 O O . VAL A 1 868 ? 31.757 26.008 10.985 1.00 82.56 868 VAL A O 1
ATOM 6297 N N . GLY A 1 869 ? 33.038 27.439 12.137 1.00 73.94 869 GLY A N 1
ATOM 6298 C CA . GLY A 1 869 ? 31.965 27.895 13.033 1.00 73.94 869 GLY A CA 1
ATOM 6299 C C . GLY A 1 869 ? 31.406 26.812 13.969 1.00 73.94 869 GLY A C 1
ATOM 6300 O O . GLY A 1 869 ? 30.287 26.941 14.463 1.00 73.94 869 GLY A O 1
ATOM 6301 N N . ALA A 1 870 ? 32.160 25.737 14.209 1.00 77.62 870 ALA A N 1
ATOM 6302 C CA . ALA A 1 870 ? 31.783 24.658 15.113 1.00 77.62 870 ALA A CA 1
ATOM 6303 C C . ALA A 1 870 ? 32.151 24.985 16.570 1.00 77.62 870 ALA A C 1
ATOM 6305 O O . ALA A 1 870 ? 33.098 25.721 16.851 1.00 77.62 870 ALA A O 1
ATOM 6306 N N . LEU A 1 871 ? 31.432 24.385 17.521 1.00 76.94 871 LEU A N 1
ATOM 6307 C CA . LEU A 1 871 ? 31.758 24.528 18.939 1.00 76.94 871 LEU A CA 1
ATOM 6308 C C . LEU A 1 871 ? 33.016 23.699 19.282 1.00 76.94 871 LEU A C 1
ATOM 6310 O O . LEU A 1 871 ? 33.062 22.514 18.938 1.00 76.94 871 LEU A O 1
ATOM 6314 N N . PRO A 1 872 ? 34.032 24.261 19.966 1.00 75.38 872 PRO A N 1
ATOM 6315 C CA . PRO A 1 872 ? 35.198 23.496 20.402 1.00 75.38 872 PRO A CA 1
ATOM 6316 C C . PRO A 1 872 ? 34.829 22.343 21.344 1.00 75.38 872 PRO A C 1
ATOM 6318 O O . PRO A 1 872 ? 33.929 22.469 22.173 1.00 75.38 872 PRO A O 1
ATOM 6321 N N . LEU A 1 873 ? 35.588 21.240 21.296 1.00 73.00 873 LEU A N 1
ATOM 6322 C CA . LEU A 1 873 ? 35.394 20.092 22.199 1.00 73.00 873 LEU A CA 1
ATOM 6323 C C . LEU A 1 873 ? 35.642 20.447 23.683 1.00 73.00 873 LEU A C 1
ATOM 6325 O O . LEU A 1 873 ? 35.143 19.773 24.578 1.00 73.00 873 LEU A O 1
ATOM 6329 N N . SER A 1 874 ? 36.376 21.534 23.944 1.00 73.94 874 SER A N 1
ATOM 6330 C CA . SER A 1 874 ? 36.556 22.155 25.265 1.00 73.94 874 SER A CA 1
ATOM 6331 C C . SER A 1 874 ? 35.332 22.941 25.764 1.00 73.94 874 SER A C 1
ATOM 6333 O O . SER A 1 874 ? 35.377 23.503 26.856 1.00 73.94 874 SER A O 1
ATOM 6335 N N . GLY A 1 875 ? 34.259 23.016 24.973 1.00 67.94 875 GLY A N 1
ATOM 6336 C CA . GLY A 1 875 ? 33.101 23.873 25.208 1.00 67.94 875 GLY A CA 1
ATOM 6337 C C . GLY A 1 875 ? 33.242 25.271 24.593 1.00 67.94 875 GLY A C 1
ATOM 6338 O O . GLY A 1 875 ? 34.324 25.705 24.195 1.00 67.94 875 GLY A O 1
ATOM 6339 N N . GLY A 1 876 ? 32.113 25.974 24.519 1.00 68.25 876 GLY A N 1
ATOM 6340 C CA . GLY A 1 876 ? 31.979 27.334 23.997 1.00 68.25 876 GLY A CA 1
ATOM 6341 C C . GLY A 1 876 ? 30.551 27.857 24.197 1.00 68.25 876 GLY A C 1
ATOM 6342 O O . GLY A 1 876 ? 29.695 27.138 24.713 1.00 68.25 876 GLY A O 1
ATOM 6343 N N . ALA A 1 877 ? 30.282 29.095 23.777 1.00 69.69 877 ALA A N 1
ATOM 6344 C CA . ALA A 1 877 ? 28.949 29.698 23.841 1.00 69.69 877 ALA A CA 1
ATOM 6345 C C . ALA A 1 877 ? 28.231 29.621 22.481 1.00 69.69 877 ALA A C 1
ATOM 6347 O O . ALA A 1 877 ? 28.812 29.964 21.455 1.00 69.69 877 ALA A O 1
ATOM 6348 N N . LEU A 1 878 ? 26.955 29.221 22.485 1.00 72.75 878 LEU A N 1
ATOM 6349 C CA . LEU A 1 878 ? 26.067 29.282 21.321 1.00 72.75 878 LEU A CA 1
ATOM 6350 C C . LEU A 1 878 ? 25.156 30.509 21.441 1.00 72.75 878 LEU A C 1
ATOM 6352 O O . LEU A 1 878 ? 24.307 30.573 22.329 1.00 72.75 878 LEU A O 1
ATOM 6356 N N . THR A 1 879 ? 25.316 31.485 20.550 1.00 65.00 879 THR A N 1
ATOM 6357 C CA . THR A 1 879 ? 24.488 32.701 20.505 1.00 65.00 879 THR A CA 1
ATOM 6358 C C . THR A 1 879 ? 23.238 32.471 19.654 1.00 65.00 879 THR A C 1
ATOM 6360 O O . THR A 1 879 ? 23.179 32.880 18.496 1.00 65.00 879 THR A O 1
ATOM 6363 N N . GLY A 1 880 ? 22.244 31.779 20.212 1.00 72.31 880 GLY A N 1
ATOM 6364 C CA . GLY A 1 880 ? 20.991 31.465 19.522 1.00 72.31 880 GLY A CA 1
ATOM 6365 C C . GLY A 1 880 ? 20.084 30.526 20.319 1.00 72.31 880 GLY A C 1
ATOM 6366 O O . GLY A 1 880 ? 20.388 30.162 21.454 1.00 72.31 880 GLY A O 1
ATOM 6367 N N . GLY A 1 881 ? 18.962 30.123 19.719 1.00 69.69 881 GLY A N 1
ATOM 6368 C CA . GLY A 1 881 ? 18.062 29.126 20.302 1.00 69.69 881 GLY A CA 1
ATOM 6369 C C . GLY A 1 881 ? 18.578 27.701 20.090 1.00 69.69 881 GLY A C 1
ATOM 6370 O O . GLY A 1 881 ? 18.624 27.226 18.958 1.00 69.69 881 GLY A O 1
ATOM 6371 N N . LEU A 1 882 ? 18.926 26.997 21.170 1.00 78.12 882 LEU A N 1
ATOM 6372 C CA . LEU A 1 882 ? 19.265 25.573 21.119 1.00 78.12 882 LEU A CA 1
ATOM 6373 C C . LEU A 1 882 ? 17.986 24.723 21.140 1.00 78.12 882 LEU A C 1
ATOM 6375 O O . LEU A 1 882 ? 17.323 24.628 22.168 1.00 78.12 882 LEU A O 1
ATOM 6379 N N . THR A 1 883 ? 17.672 24.073 20.019 1.00 75.25 883 THR A N 1
ATOM 6380 C CA . THR A 1 883 ? 16.628 23.037 19.944 1.00 75.25 883 THR A CA 1
ATOM 6381 C C . THR A 1 883 ? 17.294 21.678 19.763 1.00 75.25 883 THR A C 1
ATOM 6383 O O . THR A 1 883 ? 17.984 21.462 18.769 1.00 75.25 883 THR A O 1
ATOM 6386 N N . ALA A 1 884 ? 17.095 20.764 20.713 1.00 80.06 884 ALA A N 1
ATOM 6387 C CA . ALA A 1 884 ? 17.583 19.390 20.635 1.00 80.06 884 ALA A CA 1
ATOM 6388 C C . ALA A 1 884 ? 16.403 18.428 20.438 1.00 80.06 884 ALA A C 1
ATOM 6390 O O . ALA A 1 884 ? 15.408 18.515 21.151 1.00 80.06 884 ALA A O 1
ATOM 6391 N N . ALA A 1 885 ? 16.523 17.504 19.480 1.00 80.81 885 ALA A N 1
ATOM 6392 C CA . ALA A 1 885 ? 15.542 16.434 19.261 1.00 80.81 885 ALA A CA 1
ATOM 6393 C C . ALA A 1 885 ? 15.762 15.209 20.177 1.00 80.81 885 ALA A C 1
ATOM 6395 O O . ALA A 1 885 ? 14.926 14.312 20.219 1.00 80.81 885 ALA A O 1
ATOM 6396 N N . GLY A 1 886 ? 16.892 15.173 20.891 1.00 84.25 886 GLY A N 1
ATOM 6397 C CA . GLY A 1 886 ? 17.226 14.184 21.915 1.00 84.25 886 GLY A CA 1
ATOM 6398 C C . GLY A 1 886 ? 17.548 14.850 23.256 1.00 84.25 886 GLY A C 1
ATOM 6399 O O . GLY A 1 886 ? 17.409 16.063 23.415 1.00 84.25 886 GLY A O 1
ATOM 6400 N N . GLU A 1 887 ? 17.986 14.053 24.226 1.00 85.12 887 GLU A N 1
ATOM 6401 C CA . GLU A 1 887 ? 18.199 14.491 25.610 1.00 85.12 887 GLU A CA 1
ATOM 6402 C C . GLU A 1 887 ? 19.344 15.509 25.769 1.00 85.12 887 GLU A C 1
ATOM 6404 O O . GLU A 1 887 ? 20.453 15.317 25.267 1.00 85.12 887 GLU A O 1
ATOM 6409 N N . ILE A 1 888 ? 19.107 16.567 26.555 1.00 86.69 888 ILE A N 1
ATOM 6410 C CA . ILE A 1 888 ? 20.146 17.523 26.971 1.00 86.69 888 ILE A CA 1
ATOM 6411 C C . ILE A 1 888 ? 20.728 17.063 28.315 1.00 86.69 888 ILE A C 1
ATOM 6413 O O . ILE A 1 888 ? 20.286 17.478 29.387 1.00 86.69 888 ILE A O 1
ATOM 6417 N N . ILE A 1 889 ? 21.723 16.177 28.253 1.00 88.31 889 ILE A N 1
ATOM 6418 C CA . ILE A 1 889 ? 22.387 15.610 29.436 1.00 88.31 889 ILE A CA 1
ATOM 6419 C C . ILE A 1 889 ? 23.574 16.485 29.853 1.00 88.31 889 ILE A C 1
ATOM 6421 O O . ILE A 1 889 ? 24.558 16.603 29.124 1.00 88.31 889 ILE A O 1
ATOM 6425 N N . SER A 1 890 ? 23.533 17.026 31.072 1.00 89.19 890 SER A N 1
ATOM 6426 C CA . SER A 1 890 ? 24.687 17.680 31.697 1.00 89.19 890 SER A CA 1
ATOM 6427 C C . SER A 1 890 ? 25.349 16.753 32.714 1.00 89.19 890 SER A C 1
ATOM 6429 O O . SER A 1 890 ? 24.688 16.234 33.610 1.00 89.19 890 SER A O 1
ATOM 6431 N N . LYS A 1 891 ? 26.667 16.551 32.587 1.00 90.69 891 LYS A N 1
ATOM 6432 C CA . LYS A 1 891 ? 27.480 15.737 33.515 1.00 90.69 891 LYS A CA 1
ATOM 6433 C C . LYS A 1 891 ? 28.121 16.559 34.644 1.00 90.69 891 LYS A C 1
ATOM 6435 O O . LYS A 1 891 ? 28.836 16.012 35.477 1.00 90.69 891 LYS A O 1
ATOM 6440 N N . SER A 1 892 ? 27.877 17.868 34.670 1.00 91.19 892 SER A N 1
ATOM 6441 C CA . SER A 1 892 ? 28.353 18.779 35.713 1.00 91.19 892 SER A CA 1
ATOM 6442 C C . SER A 1 892 ? 27.353 18.848 36.862 1.00 91.19 892 SER A C 1
ATOM 6444 O O . SER A 1 892 ? 26.154 18.940 36.622 1.00 91.19 892 SER A O 1
ATOM 6446 N N . ALA A 1 893 ? 27.828 18.902 38.111 1.00 91.50 893 ALA A N 1
ATOM 6447 C CA . ALA A 1 893 ? 26.934 18.950 39.272 1.00 91.50 893 ALA A CA 1
ATOM 6448 C C . ALA A 1 893 ? 25.990 20.171 39.255 1.00 91.50 893 ALA A C 1
ATOM 6450 O O . ALA A 1 893 ? 24.811 20.056 39.565 1.00 91.50 893 ALA A O 1
ATOM 6451 N N . ASN A 1 894 ? 26.473 21.345 38.833 1.00 94.19 894 ASN A N 1
ATOM 6452 C CA . ASN A 1 894 ? 25.632 22.519 38.558 1.00 94.19 894 ASN A CA 1
ATOM 6453 C C . ASN A 1 894 ? 25.076 22.422 37.121 1.00 94.19 894 ASN A C 1
ATOM 6455 O O . ASN A 1 894 ? 25.487 23.185 36.247 1.00 94.19 894 ASN A O 1
ATOM 6459 N N . GLY A 1 895 ? 24.236 21.416 36.867 1.00 88.62 895 GLY A N 1
ATOM 6460 C CA . GLY A 1 895 ? 24.025 20.860 35.529 1.00 88.62 895 GLY A CA 1
ATOM 6461 C C . GLY A 1 895 ? 23.283 21.751 34.533 1.00 88.62 895 GLY A C 1
ATOM 6462 O O . GLY A 1 895 ? 23.719 21.854 33.387 1.00 88.62 895 GLY A O 1
ATOM 6463 N N . LEU A 1 896 ? 22.187 22.390 34.950 1.00 93.25 896 LEU A N 1
ATOM 6464 C CA . LEU A 1 896 ? 21.309 23.179 34.073 1.00 93.25 896 LEU A CA 1
ATOM 6465 C C . LEU A 1 896 ? 21.082 24.568 34.678 1.00 93.25 896 LEU A C 1
ATOM 6467 O O . LEU A 1 896 ? 20.599 24.670 35.804 1.00 93.25 896 LEU A O 1
ATOM 6471 N N . ARG A 1 897 ? 21.418 25.638 33.946 1.00 94.62 897 ARG A N 1
ATOM 6472 C CA . ARG A 1 897 ? 21.369 27.030 34.431 1.00 94.62 897 ARG A CA 1
ATOM 6473 C C . ARG A 1 897 ? 20.581 27.943 33.496 1.00 94.62 897 ARG A C 1
ATOM 6475 O O . ARG A 1 897 ? 20.814 27.952 32.294 1.00 94.62 897 ARG A O 1
ATOM 6482 N N . ILE A 1 898 ? 19.746 28.791 34.092 1.00 94.00 898 ILE A N 1
ATOM 6483 C CA . ILE A 1 898 ? 19.106 29.950 33.471 1.00 94.00 898 ILE A CA 1
ATOM 6484 C C . ILE A 1 898 ? 19.732 31.201 34.105 1.00 94.00 898 ILE A C 1
ATOM 6486 O O . ILE A 1 898 ? 19.379 31.606 35.214 1.00 94.00 898 ILE A O 1
ATOM 6490 N N . ALA A 1 899 ? 20.709 31.793 33.418 1.00 91.00 899 ALA A N 1
ATOM 6491 C CA . ALA A 1 899 ? 21.383 33.019 33.844 1.00 91.00 899 ALA A CA 1
ATOM 6492 C C . ALA A 1 899 ? 20.740 34.231 33.153 1.00 91.00 899 ALA A C 1
ATOM 6494 O O . ALA A 1 899 ? 21.213 34.679 32.112 1.00 91.00 899 ALA A O 1
ATOM 6495 N N . TYR A 1 900 ? 19.635 34.734 33.709 1.00 91.12 900 TYR A N 1
ATOM 6496 C CA . TYR A 1 900 ? 18.870 35.834 33.119 1.00 91.12 900 TYR A CA 1
ATOM 6497 C C . TYR A 1 900 ? 18.450 36.858 34.177 1.00 91.12 900 TYR A C 1
ATOM 6499 O O . TYR A 1 900 ? 17.936 36.501 35.233 1.00 91.12 900 TYR A O 1
ATOM 6507 N N . GLY A 1 901 ? 18.654 38.144 33.886 1.00 92.38 901 GLY A N 1
ATOM 6508 C CA . GLY A 1 901 ? 18.407 39.218 34.845 1.00 92.38 901 GLY A CA 1
ATOM 6509 C C . GLY A 1 901 ? 19.353 39.173 36.053 1.00 92.38 901 GLY A C 1
ATOM 6510 O O . GLY A 1 901 ? 20.494 38.720 35.962 1.00 92.38 901 GLY A O 1
ATOM 6511 N N . ASN A 1 902 ? 18.874 39.686 37.189 1.00 93.75 902 ASN A N 1
ATOM 6512 C CA . ASN A 1 902 ? 19.718 39.995 38.349 1.00 93.75 902 ASN A CA 1
ATOM 6513 C C . ASN A 1 902 ? 20.116 38.767 39.198 1.00 93.75 902 ASN A C 1
ATOM 6515 O O . ASN A 1 902 ? 21.033 38.855 40.009 1.00 93.75 902 ASN A O 1
ATOM 6519 N N . TYR A 1 903 ? 19.450 37.623 39.011 1.00 95.44 903 TYR A N 1
ATOM 6520 C CA . TYR A 1 903 ? 19.719 36.368 39.720 1.00 95.44 903 TYR A CA 1
ATOM 6521 C C . TYR A 1 903 ? 19.777 35.213 38.720 1.00 95.44 903 TYR A C 1
ATOM 6523 O O . TYR A 1 903 ? 18.961 35.130 37.809 1.00 95.44 903 TYR A O 1
ATOM 6531 N N . GLY A 1 904 ? 20.721 34.296 38.901 1.00 95.62 904 GLY A N 1
ATOM 6532 C CA . GLY A 1 904 ? 20.769 33.046 38.153 1.00 95.62 904 GLY A CA 1
ATOM 6533 C C . GLY A 1 904 ? 19.988 31.966 38.883 1.00 95.62 904 GLY A C 1
ATOM 6534 O O . GLY A 1 904 ? 20.239 31.726 40.064 1.00 95.62 904 GLY A O 1
ATOM 6535 N N . PHE A 1 905 ? 19.092 31.287 38.175 1.00 96.75 905 PHE A N 1
ATOM 6536 C CA . PHE A 1 905 ? 18.499 30.031 38.626 1.00 96.75 905 PHE A CA 1
ATOM 6537 C C . PHE A 1 905 ? 19.304 28.862 38.060 1.00 96.75 905 PHE A C 1
ATOM 6539 O O . PHE A 1 905 ? 19.690 28.885 36.889 1.00 96.75 905 PHE A O 1
ATOM 6546 N N . PHE A 1 906 ? 19.549 27.819 38.849 1.00 96.62 906 PHE A N 1
ATOM 6547 C CA . PHE A 1 906 ? 20.099 26.576 38.313 1.00 96.62 906 PHE A CA 1
ATOM 6548 C C . PHE A 1 906 ? 19.683 25.341 39.105 1.00 96.62 906 PHE A C 1
ATOM 6550 O O . PHE A 1 906 ? 19.561 25.370 40.329 1.00 96.62 906 PHE A O 1
ATOM 6557 N N . ILE A 1 907 ? 19.518 24.232 38.390 1.00 97.06 907 ILE A N 1
ATOM 6558 C CA . ILE A 1 907 ? 19.352 22.909 38.980 1.00 97.06 907 ILE A CA 1
ATOM 6559 C C . ILE A 1 907 ? 20.751 22.352 39.240 1.00 97.06 907 ILE A C 1
ATOM 6561 O O . ILE A 1 907 ? 21.562 22.213 38.318 1.00 97.06 907 ILE A O 1
ATOM 6565 N N . ARG A 1 908 ? 21.037 22.041 40.504 1.00 96.44 908 ARG A N 1
ATOM 6566 C CA . ARG A 1 908 ? 22.253 21.342 40.927 1.00 96.44 908 ARG A CA 1
ATOM 6567 C C . ARG A 1 908 ? 21.892 19.924 41.345 1.00 96.44 908 ARG A C 1
ATOM 6569 O O . ARG A 1 908 ? 21.076 19.778 42.238 1.00 96.44 908 ARG A O 1
ATOM 6576 N N . ASN A 1 909 ? 22.540 18.908 40.793 1.00 96.44 909 ASN A N 1
ATOM 6577 C CA . ASN A 1 909 ? 22.537 17.553 41.342 1.00 96.44 909 ASN A CA 1
ATOM 6578 C C . ASN A 1 909 ? 23.967 17.227 41.792 1.00 96.44 909 ASN A C 1
ATOM 6580 O O . ASN A 1 909 ? 24.880 17.247 40.971 1.00 96.44 909 ASN A O 1
ATOM 6584 N N . ASP A 1 910 ? 24.186 16.970 43.080 1.00 95.56 910 ASP A N 1
ATOM 6585 C CA . ASP A 1 910 ? 25.516 16.623 43.609 1.00 95.56 910 ASP A CA 1
ATOM 6586 C C . ASP A 1 910 ? 25.757 15.118 43.791 1.00 95.56 910 ASP A C 1
ATOM 6588 O O . ASP A 1 910 ? 26.749 14.715 44.394 1.00 95.56 910 ASP A O 1
ATOM 6592 N N . GLY A 1 911 ? 24.863 14.294 43.243 1.00 94.38 911 GLY A N 1
ATOM 6593 C CA . GLY A 1 911 ? 24.834 12.843 43.401 1.00 94.38 911 GLY A CA 1
ATOM 6594 C C . GLY A 1 911 ? 23.903 12.409 44.532 1.00 94.38 911 GLY A C 1
ATOM 6595 O O . GLY A 1 911 ? 23.109 11.490 44.339 1.00 94.38 911 GLY A O 1
ATOM 6596 N N . SER A 1 912 ? 23.911 13.120 45.662 1.00 95.38 912 SER A N 1
ATOM 6597 C CA . SER A 1 912 ? 23.095 12.794 46.843 1.00 95.38 912 SER A CA 1
ATOM 6598 C C . SER A 1 912 ? 21.757 13.531 46.862 1.00 95.38 912 SER A C 1
ATOM 6600 O O . SER A 1 912 ? 20.753 13.004 47.346 1.00 95.38 912 SER A O 1
ATOM 6602 N N . SER A 1 913 ? 21.711 14.764 46.364 1.00 95.81 913 SER A N 1
ATOM 6603 C CA . SER A 1 913 ? 20.485 15.562 46.299 1.00 95.81 913 SER A CA 1
ATOM 6604 C C . SER A 1 913 ? 20.440 16.461 45.067 1.00 95.81 913 SER A C 1
ATOM 6606 O O . SER A 1 913 ? 21.462 16.929 44.557 1.00 95.81 913 SER A O 1
ATOM 6608 N N . THR A 1 914 ? 19.218 16.726 44.612 1.00 97.00 914 THR A N 1
ATOM 6609 C CA . THR A 1 914 ? 18.904 17.660 43.534 1.00 97.00 914 THR A CA 1
ATOM 6610 C C . THR A 1 914 ? 18.284 18.923 44.126 1.00 97.00 914 THR A C 1
ATOM 6612 O O . THR A 1 914 ? 17.268 18.875 44.809 1.00 97.00 914 THR A O 1
ATOM 6615 N N . TYR A 1 915 ? 18.901 20.071 43.876 1.00 96.06 915 TYR A N 1
ATOM 6616 C CA . TYR A 1 915 ? 18.574 21.365 44.461 1.00 96.06 915 TYR A CA 1
ATOM 6617 C C . TYR A 1 915 ? 18.155 22.351 43.378 1.00 96.06 915 TYR A C 1
ATOM 6619 O O . TYR A 1 915 ? 18.808 22.462 42.336 1.00 96.06 915 TYR A O 1
ATOM 6627 N N . PHE A 1 916 ? 17.140 23.152 43.673 1.00 96.44 916 PHE A N 1
ATOM 6628 C CA . PHE A 1 916 ? 16.833 24.372 42.936 1.00 96.44 916 PHE A CA 1
ATOM 6629 C C . PHE A 1 916 ? 17.587 25.527 43.599 1.00 96.44 916 PHE A C 1
ATOM 6631 O O . PHE A 1 916 ? 17.244 25.951 44.701 1.00 96.44 916 PHE A O 1
ATOM 6638 N N . MET A 1 917 ? 18.653 25.994 42.950 1.00 95.88 917 MET A N 1
ATOM 6639 C CA . MET A 1 917 ? 19.595 26.977 43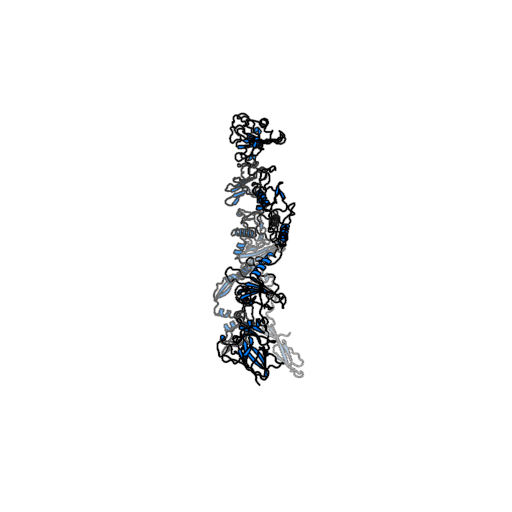.484 1.00 95.88 917 MET A CA 1
ATOM 6640 C C . MET A 1 917 ? 19.394 28.369 42.880 1.00 95.88 917 MET A C 1
ATOM 6642 O O . MET A 1 917 ? 19.020 28.516 41.716 1.00 95.88 917 MET A O 1
ATOM 6646 N N . LEU A 1 918 ? 19.733 29.390 43.672 1.00 96.25 918 LEU A N 1
ATOM 6647 C CA . LEU A 1 918 ? 19.802 30.792 43.261 1.00 96.25 918 LEU A CA 1
ATOM 6648 C C . LEU A 1 918 ? 21.207 31.353 43.515 1.00 96.25 918 LEU A C 1
ATOM 6650 O O . LEU A 1 918 ? 21.873 30.961 44.474 1.00 96.25 918 LEU A O 1
ATOM 6654 N N . THR A 1 919 ? 21.659 32.286 42.678 1.00 97.31 919 THR A N 1
ATOM 6655 C CA . THR A 1 919 ? 22.911 33.036 42.894 1.00 97.31 919 THR A CA 1
ATOM 6656 C C . THR A 1 919 ? 22.726 34.216 43.851 1.00 97.31 919 THR A C 1
ATOM 6658 O O . THR A 1 919 ? 21.613 34.561 44.249 1.00 97.31 919 THR A O 1
ATOM 6661 N N . ASN A 1 920 ? 23.817 34.907 44.185 1.00 96.44 920 ASN A N 1
ATOM 6662 C CA . ASN A 1 920 ? 23.716 36.282 44.681 1.00 96.44 920 ASN A CA 1
ATOM 6663 C C . ASN A 1 920 ? 23.212 37.232 43.576 1.00 96.44 920 ASN A C 1
ATOM 6665 O O . ASN A 1 920 ? 23.350 36.941 42.382 1.00 96.44 920 ASN A O 1
ATOM 6669 N N . SER A 1 921 ? 22.644 38.366 43.999 1.00 95.88 921 SER A N 1
ATOM 6670 C CA . SER A 1 921 ? 22.203 39.447 43.107 1.00 95.88 921 SER A CA 1
ATOM 6671 C C . SER A 1 921 ? 23.385 40.026 42.318 1.00 95.88 921 SER A C 1
ATOM 6673 O O . SER A 1 921 ? 24.508 40.052 42.823 1.00 95.88 921 SER A O 1
ATOM 6675 N N . GLY A 1 922 ? 23.154 40.451 41.076 1.00 93.44 922 GLY A N 1
ATOM 6676 C CA . GLY A 1 922 ? 24.176 40.962 40.157 1.00 93.44 922 GLY A CA 1
ATOM 6677 C C . GLY A 1 922 ? 25.151 39.910 39.610 1.00 93.44 922 GLY A C 1
ATOM 6678 O O . GLY A 1 922 ? 26.040 40.256 38.840 1.00 93.44 922 GLY A O 1
ATOM 6679 N N . ASN A 1 923 ? 25.016 38.630 39.984 1.00 94.12 923 ASN A N 1
ATOM 6680 C CA . ASN A 1 923 ? 25.982 37.577 39.649 1.00 94.12 923 ASN A CA 1
ATOM 6681 C C . ASN A 1 923 ? 25.292 36.286 39.173 1.00 94.12 923 ASN A C 1
ATOM 6683 O O . ASN A 1 923 ? 25.428 35.224 39.780 1.00 94.12 923 ASN A O 1
ATOM 6687 N N . SER A 1 924 ? 24.532 36.367 38.078 1.00 92.44 924 SER A N 1
ATOM 6688 C CA . SER A 1 924 ? 23.689 35.269 37.570 1.00 92.44 924 SER A CA 1
ATOM 6689 C C . SER A 1 924 ? 24.452 34.054 37.009 1.00 92.44 924 SER A C 1
ATOM 6691 O O . SER A 1 924 ? 23.884 32.964 36.884 1.00 92.44 924 SER A O 1
ATOM 6693 N N . LEU A 1 925 ? 25.757 34.183 36.753 1.00 92.44 925 LEU A N 1
ATOM 6694 C CA . LEU A 1 925 ? 26.656 33.066 36.420 1.00 92.44 925 LEU A CA 1
ATOM 6695 C C . LEU A 1 925 ? 27.387 32.477 37.644 1.00 92.44 925 LEU A C 1
ATOM 6697 O O . LEU A 1 925 ? 27.998 31.416 37.535 1.00 92.44 925 LEU A O 1
ATOM 6701 N N . GLY A 1 926 ? 27.290 33.113 38.815 1.00 89.56 926 GLY A N 1
ATOM 6702 C CA . GLY A 1 926 ? 28.009 32.730 40.030 1.00 89.56 926 GLY A CA 1
ATOM 6703 C C . GLY A 1 926 ? 27.546 31.428 40.694 1.00 89.56 926 GLY A C 1
ATOM 6704 O O . GLY A 1 926 ? 26.621 30.743 40.245 1.00 89.56 926 GLY A O 1
ATOM 6705 N N . THR A 1 927 ? 28.197 31.080 41.805 1.00 93.50 927 THR A N 1
ATOM 6706 C CA . THR A 1 927 ? 27.808 29.934 42.646 1.00 93.50 927 THR A CA 1
ATOM 6707 C C . THR A 1 927 ? 26.486 30.181 43.393 1.00 93.50 927 THR A C 1
ATOM 6709 O O . THR A 1 927 ? 25.923 31.277 43.345 1.00 93.50 927 THR A O 1
ATOM 6712 N N . TYR A 1 928 ? 25.971 29.152 44.070 1.00 93.31 928 TYR A N 1
ATOM 6713 C CA . TYR A 1 928 ? 24.749 29.250 44.866 1.00 93.31 928 TYR A CA 1
ATOM 6714 C C . TYR A 1 928 ? 24.950 30.125 46.108 1.00 93.31 928 TYR A C 1
ATOM 6716 O O . TYR A 1 928 ? 26.013 30.125 46.728 1.00 93.31 928 TYR A O 1
ATOM 6724 N N . ASN A 1 929 ? 23.896 30.838 46.491 1.00 94.38 929 ASN A N 1
ATOM 6725 C CA . ASN A 1 929 ? 23.807 31.549 47.761 1.00 94.38 929 ASN A CA 1
ATOM 6726 C C . ASN A 1 929 ? 23.385 30.586 48.901 1.00 94.38 929 ASN A C 1
ATOM 6728 O O . ASN A 1 929 ? 23.473 29.358 48.773 1.00 94.38 929 ASN A O 1
ATOM 6732 N N . SER A 1 930 ? 22.950 31.121 50.043 1.00 91.38 930 SER A N 1
ATOM 6733 C CA . SER A 1 930 ? 22.479 30.340 51.199 1.00 91.38 930 SER A CA 1
ATOM 6734 C C . SER A 1 930 ? 21.046 29.799 51.074 1.00 91.38 930 SER A C 1
ATOM 6736 O O . SER A 1 930 ? 20.670 28.921 51.847 1.00 91.38 930 SER A O 1
ATOM 6738 N N . LEU A 1 931 ? 20.247 30.279 50.116 1.00 93.12 931 LEU A N 1
ATOM 6739 C CA . LEU A 1 931 ? 18.844 29.895 49.949 1.00 93.12 931 LEU A CA 1
ATOM 6740 C C . LEU A 1 931 ? 18.720 28.465 49.409 1.00 93.12 931 LEU A C 1
ATOM 6742 O O . LEU A 1 931 ? 19.462 28.043 48.520 1.00 93.12 931 LEU A O 1
ATOM 6746 N N . ARG A 1 932 ? 17.731 27.725 49.906 1.00 93.19 932 ARG A N 1
ATOM 6747 C CA . ARG A 1 932 ? 17.330 26.398 49.426 1.00 93.19 932 ARG A CA 1
ATOM 6748 C C . ARG A 1 932 ? 15.820 26.377 49.129 1.00 93.19 932 ARG A C 1
ATOM 6750 O O . ARG A 1 932 ? 15.074 25.748 49.878 1.00 93.19 932 ARG A O 1
ATOM 6757 N N . PRO A 1 933 ? 15.359 27.056 48.054 1.00 91.31 933 PRO A N 1
ATOM 6758 C CA . PRO A 1 933 ? 13.954 27.062 47.641 1.00 91.31 933 PRO A CA 1
ATOM 6759 C C . PRO A 1 933 ? 13.324 25.668 47.560 1.00 91.31 933 PRO A C 1
ATOM 6761 O O . PRO A 1 933 ? 12.219 25.477 48.052 1.00 91.31 933 PRO A O 1
ATOM 6764 N N . LEU A 1 934 ? 14.033 24.693 46.984 1.00 95.50 934 LEU A N 1
ATOM 6765 C CA . LEU A 1 934 ? 13.601 23.298 46.935 1.00 95.50 934 LEU A CA 1
ATOM 6766 C C . LEU A 1 934 ? 14.819 22.366 46.885 1.00 95.50 934 LEU A C 1
ATOM 6768 O O . LEU A 1 934 ? 15.796 22.639 46.183 1.00 95.50 934 LEU A O 1
ATOM 6772 N N . ILE A 1 935 ? 14.749 21.271 47.637 1.00 95.56 935 ILE A N 1
ATOM 6773 C CA . ILE A 1 935 ? 15.707 20.163 47.664 1.00 95.56 935 ILE A CA 1
ATOM 6774 C C . ILE A 1 935 ? 14.920 18.866 47.466 1.00 95.56 935 ILE A C 1
ATOM 6776 O O . ILE A 1 935 ? 13.881 18.691 48.093 1.00 95.56 935 ILE A O 1
ATOM 6780 N N . ILE A 1 936 ? 15.429 17.953 46.648 1.00 97.00 936 ILE A N 1
ATOM 6781 C CA . ILE A 1 936 ? 14.970 16.570 46.521 1.00 97.00 936 ILE A CA 1
ATOM 6782 C C . ILE A 1 936 ? 16.132 15.675 46.946 1.00 97.00 936 ILE A C 1
ATOM 6784 O O . ILE A 1 936 ? 17.225 15.781 46.388 1.00 97.00 936 ILE A O 1
ATOM 6788 N N . ASN A 1 937 ? 15.920 14.794 47.918 1.00 95.69 937 ASN A N 1
ATOM 6789 C CA . ASN A 1 937 ? 16.886 13.744 48.232 1.00 95.69 937 ASN A CA 1
ATOM 6790 C C . ASN A 1 937 ? 16.814 12.657 47.144 1.00 95.69 937 ASN A C 1
ATOM 6792 O O . ASN A 1 937 ? 15.762 12.052 46.939 1.00 95.69 937 ASN A O 1
ATOM 6796 N N . ASN A 1 938 ? 17.923 12.401 46.444 1.00 95.00 938 ASN A N 1
ATOM 6797 C CA . ASN A 1 938 ? 17.934 11.501 45.285 1.00 95.00 938 ASN A CA 1
ATOM 6798 C C . ASN A 1 938 ? 17.679 10.029 45.659 1.00 95.00 938 ASN A C 1
ATOM 6800 O O . ASN A 1 938 ? 17.252 9.255 44.808 1.00 95.00 938 ASN A O 1
ATOM 6804 N N . ALA A 1 939 ? 17.961 9.631 46.904 1.00 93.75 939 ALA A N 1
ATOM 6805 C CA . ALA A 1 939 ? 17.892 8.239 47.348 1.00 93.75 939 ALA A CA 1
ATOM 6806 C C . ALA A 1 939 ? 16.497 7.812 47.836 1.00 93.75 939 ALA A C 1
ATOM 6808 O O . ALA A 1 939 ? 16.206 6.619 47.858 1.00 93.75 939 ALA A O 1
ATOM 6809 N N . ASN A 1 940 ? 15.641 8.758 48.243 1.00 92.12 940 ASN A N 1
ATOM 6810 C CA . ASN A 1 940 ? 14.296 8.463 48.758 1.00 92.12 940 ASN A CA 1
ATOM 6811 C C . ASN A 1 940 ? 13.180 9.384 48.221 1.00 92.12 940 ASN A C 1
ATOM 6813 O O . ASN A 1 940 ? 12.034 9.253 48.641 1.00 92.12 940 ASN A O 1
ATOM 6817 N N . GLY A 1 941 ? 13.495 10.322 47.322 1.00 92.56 941 GLY A N 1
ATOM 6818 C CA . GLY A 1 941 ? 12.529 11.236 46.703 1.00 92.56 941 GLY A CA 1
ATOM 6819 C C . GLY A 1 941 ? 11.962 12.320 47.627 1.00 92.56 941 GLY A C 1
ATOM 6820 O O . GLY A 1 941 ? 11.123 13.103 47.184 1.00 92.56 941 GLY A O 1
ATOM 6821 N N . ALA A 1 942 ? 12.393 12.399 48.891 1.00 89.00 942 ALA A N 1
ATOM 6822 C CA . ALA A 1 942 ? 11.839 13.347 49.854 1.00 89.00 942 ALA A CA 1
ATOM 6823 C C . ALA A 1 942 ? 12.134 14.801 49.447 1.00 89.00 942 ALA A C 1
ATOM 6825 O O . ALA A 1 942 ? 13.291 15.171 49.218 1.00 89.00 942 ALA A O 1
ATOM 6826 N N . VAL A 1 943 ? 11.081 15.623 49.387 1.00 91.88 943 VAL A N 1
ATOM 6827 C CA . VAL A 1 943 ? 11.158 17.042 49.019 1.00 91.88 943 VAL A CA 1
ATOM 6828 C C . VAL A 1 943 ? 11.197 17.914 50.275 1.00 91.88 943 VAL A C 1
ATOM 6830 O O . VAL A 1 943 ? 10.299 17.848 51.111 1.00 91.88 943 VAL A O 1
ATOM 6833 N N . SER A 1 944 ? 12.208 18.775 50.372 1.00 90.88 944 SER A N 1
ATOM 6834 C CA . SER A 1 944 ? 12.404 19.737 51.462 1.00 90.88 944 SER A CA 1
ATOM 6835 C C . SER A 1 944 ? 12.446 21.165 50.919 1.00 90.88 944 SER A C 1
ATOM 6837 O O . SER A 1 944 ? 13.145 21.444 49.946 1.00 90.88 944 SER A O 1
ATOM 6839 N N . ILE A 1 945 ? 11.734 22.089 51.566 1.00 89.94 945 ILE A N 1
ATOM 6840 C CA . ILE A 1 945 ? 11.636 23.503 51.168 1.00 89.94 945 ILE A CA 1
ATOM 6841 C C . ILE A 1 945 ? 12.204 24.368 52.297 1.00 89.94 945 ILE A C 1
ATOM 6843 O O . ILE A 1 945 ? 11.605 24.492 53.363 1.00 89.94 945 ILE A O 1
ATOM 6847 N N . GLY A 1 946 ? 13.387 24.947 52.080 1.00 85.69 946 GLY A N 1
ATOM 6848 C CA . GLY A 1 946 ? 14.163 25.646 53.114 1.00 85.69 946 GLY A CA 1
ATOM 6849 C C . GLY A 1 946 ? 13.849 27.135 53.281 1.00 85.69 946 GLY A C 1
ATOM 6850 O O . GLY A 1 946 ? 14.418 27.774 54.161 1.00 85.69 946 GLY A O 1
ATOM 6851 N N . ASN A 1 947 ? 12.975 27.709 52.446 1.00 85.88 947 ASN A N 1
ATOM 6852 C CA . ASN A 1 947 ? 12.664 29.147 52.443 1.00 85.88 947 ASN A CA 1
ATOM 6853 C C . ASN A 1 947 ? 11.156 29.463 52.451 1.00 85.88 947 ASN A C 1
ATOM 6855 O O . ASN A 1 947 ? 10.743 30.526 51.994 1.00 85.88 947 ASN A O 1
ATOM 6859 N N . GLY A 1 948 ? 10.353 28.560 53.021 1.00 81.00 948 GLY A N 1
ATOM 6860 C CA . GLY A 1 948 ? 8.901 28.712 53.141 1.00 81.00 948 GLY A CA 1
ATOM 6861 C C . GLY A 1 948 ? 8.131 28.306 51.881 1.00 81.00 948 GLY A C 1
ATOM 6862 O O . GLY A 1 948 ? 8.673 28.265 50.779 1.00 81.00 948 GLY A O 1
ATOM 6863 N N . LEU A 1 949 ? 6.848 27.989 52.065 1.00 85.19 949 LEU A N 1
ATOM 6864 C CA . LEU A 1 949 ? 5.932 27.560 51.011 1.00 85.19 949 LEU A CA 1
ATOM 6865 C C . LEU A 1 949 ? 4.621 28.343 51.136 1.00 85.19 949 LEU A C 1
ATOM 6867 O O . LEU A 1 949 ? 3.905 28.195 52.123 1.00 85.19 949 LEU A O 1
ATOM 6871 N N . ASN A 1 950 ? 4.298 29.139 50.117 1.00 82.06 950 ASN A N 1
ATOM 6872 C CA . ASN A 1 950 ? 3.020 29.840 50.006 1.00 82.06 950 ASN A CA 1
ATOM 6873 C C . ASN A 1 950 ? 2.145 29.116 48.976 1.00 82.06 950 ASN A C 1
ATOM 6875 O O . ASN A 1 950 ? 2.535 29.008 47.815 1.00 82.06 950 ASN A O 1
ATOM 6879 N N . VAL A 1 951 ? 0.963 28.648 49.385 1.00 81.88 951 VAL A N 1
ATOM 6880 C CA . VAL A 1 951 ? -0.011 27.982 48.503 1.00 81.88 951 VAL A CA 1
ATOM 6881 C C . VAL A 1 951 ? -1.300 28.801 48.489 1.00 81.88 951 VAL A C 1
ATOM 6883 O O . VAL A 1 951 ? -1.869 29.083 49.539 1.00 81.88 951 VAL A O 1
ATOM 6886 N N . THR A 1 952 ? -1.764 29.197 47.304 1.00 74.88 952 THR A N 1
ATOM 6887 C CA . THR A 1 952 ? -2.972 30.026 47.105 1.00 74.88 952 THR A CA 1
ATOM 6888 C C . THR A 1 952 ? -4.261 29.208 46.935 1.00 74.88 952 THR A C 1
ATOM 6890 O O . THR A 1 952 ? -5.300 29.746 46.562 1.00 74.88 952 THR A O 1
ATOM 6893 N N . GLY A 1 953 ? -4.203 27.908 47.226 1.00 80.44 953 GLY A N 1
ATOM 6894 C CA . GLY A 1 953 ? -5.319 26.964 47.215 1.00 80.44 953 GLY A CA 1
ATOM 6895 C C . GLY A 1 953 ? -5.128 25.883 48.283 1.00 80.44 953 GLY A C 1
ATOM 6896 O O . GLY A 1 953 ? -4.154 25.910 49.035 1.00 80.44 953 GLY A O 1
ATOM 6897 N N . GLY A 1 954 ? -6.057 24.930 48.366 1.00 67.62 954 GLY A N 1
ATOM 6898 C CA . GLY A 1 954 ? -5.977 23.842 49.344 1.00 67.62 954 GLY A CA 1
ATOM 6899 C C . GLY A 1 954 ? -4.855 22.843 49.037 1.00 67.62 954 GLY A C 1
ATOM 6900 O O . GLY A 1 954 ? -4.704 22.407 47.897 1.00 67.62 954 GLY A O 1
ATOM 6901 N N . ILE A 1 955 ? -4.107 22.436 50.066 1.00 73.44 955 ILE A N 1
ATOM 6902 C CA . ILE A 1 955 ? -3.210 21.275 49.994 1.00 73.44 955 ILE A CA 1
ATOM 6903 C C . ILE A 1 955 ? -4.074 20.023 50.180 1.00 73.44 955 ILE A C 1
ATOM 6905 O O . ILE A 1 955 ? -4.610 19.799 51.263 1.00 73.44 955 ILE A O 1
ATOM 6909 N N . ASN A 1 956 ? -4.242 19.230 49.121 1.00 62.09 956 ASN A N 1
ATOM 6910 C CA . ASN A 1 956 ? -5.084 18.035 49.148 1.00 62.09 956 ASN A CA 1
ATOM 6911 C C . ASN A 1 956 ? -4.261 16.792 49.528 1.00 62.09 956 ASN A C 1
ATOM 6913 O O . ASN A 1 956 ? -3.598 16.202 48.678 1.00 62.09 956 ASN A O 1
ATOM 6917 N N . GLY A 1 957 ? -4.279 16.421 50.808 1.00 60.38 957 GLY A N 1
ATOM 6918 C CA . GLY A 1 957 ? -3.565 15.263 51.351 1.00 60.38 957 GLY A CA 1
ATOM 6919 C C . GLY A 1 957 ? -3.440 15.329 52.875 1.00 60.38 957 GLY A C 1
ATOM 6920 O O . GLY A 1 957 ? -3.676 16.378 53.475 1.00 60.38 957 GLY A O 1
ATOM 6921 N N . SER A 1 958 ? -3.068 14.216 53.515 1.00 53.34 958 SER A N 1
ATOM 6922 C CA . SER A 1 958 ? -2.884 14.189 54.972 1.00 53.34 958 SER A CA 1
ATOM 6923 C C . SER A 1 958 ? -1.596 14.911 55.375 1.00 53.34 958 SER A C 1
ATOM 6925 O O . SER A 1 958 ? -0.498 14.548 54.947 1.00 53.34 958 SER A O 1
ATOM 6927 N N . LEU A 1 959 ? -1.724 15.952 56.200 1.00 60.78 959 LEU A N 1
ATOM 6928 C CA . LEU A 1 959 ? -0.591 16.754 56.649 1.00 60.78 959 LEU A CA 1
ATOM 6929 C C . LEU A 1 959 ? 0.126 16.048 57.813 1.00 60.78 959 LEU A C 1
ATOM 6931 O O . LEU A 1 959 ? -0.189 16.275 58.982 1.00 60.78 959 LEU A O 1
ATOM 6935 N N . ASN A 1 960 ? 1.158 15.256 57.505 1.00 54.94 960 ASN A N 1
ATOM 6936 C CA . ASN A 1 960 ? 2.108 14.700 58.489 1.00 54.94 960 ASN A CA 1
ATOM 6937 C C . ASN A 1 960 ? 3.053 15.790 59.061 1.00 54.94 960 ASN A C 1
ATOM 6939 O O . ASN A 1 960 ? 4.265 15.620 59.160 1.00 54.94 960 ASN A O 1
ATOM 6943 N N . GLY A 1 961 ? 2.471 16.938 59.415 1.00 55.03 961 GLY A N 1
ATOM 6944 C CA . GLY A 1 961 ? 3.098 18.176 59.867 1.00 55.03 961 GLY A CA 1
ATOM 6945 C C . GLY A 1 961 ? 2.341 18.758 61.061 1.00 55.03 961 GLY A C 1
ATOM 6946 O O . GLY A 1 961 ? 1.758 19.832 60.981 1.00 55.03 961 GLY A O 1
ATOM 6947 N N . ASN A 1 962 ? 2.333 18.001 62.157 1.00 49.25 962 ASN A N 1
ATOM 6948 C CA . ASN A 1 962 ? 1.972 18.410 63.517 1.00 49.25 962 ASN A CA 1
ATOM 6949 C C . ASN A 1 962 ? 0.669 19.218 63.730 1.00 49.25 962 ASN A C 1
ATOM 6951 O O . ASN A 1 962 ? 0.637 20.183 64.501 1.00 49.25 962 ASN A O 1
ATOM 6955 N N . ALA A 1 963 ? -0.448 18.730 63.176 1.00 50.66 963 ALA A N 1
ATOM 6956 C CA . ALA A 1 963 ? -1.790 19.120 63.631 1.00 50.66 963 ALA A CA 1
ATOM 6957 C C . ALA A 1 963 ? -1.973 18.948 65.161 1.00 50.66 963 ALA A C 1
ATOM 6959 O O . ALA A 1 963 ? -2.722 19.696 65.780 1.00 50.66 963 ALA A O 1
ATOM 6960 N N . SER A 1 964 ? -1.214 18.039 65.793 1.00 47.22 964 SER A N 1
ATOM 6961 C CA . SER A 1 964 ? -1.185 17.830 67.250 1.00 47.22 964 SER A CA 1
ATOM 6962 C C . SER A 1 964 ? -0.576 18.987 68.065 1.00 47.22 964 SER A C 1
ATOM 6964 O O . SER A 1 964 ? -0.629 18.943 69.292 1.00 47.22 964 SER A O 1
ATOM 6966 N N . THR A 1 965 ? -0.019 20.025 67.427 1.00 48.12 965 THR A N 1
ATOM 6967 C CA . THR A 1 965 ? 0.385 21.281 68.101 1.00 48.12 965 THR A CA 1
ATOM 6968 C C . THR A 1 965 ? -0.564 22.453 67.848 1.00 48.12 965 THR A C 1
ATOM 6970 O O . THR A 1 965 ? -0.312 23.560 68.322 1.00 48.12 965 THR A O 1
ATOM 6973 N N . ALA A 1 966 ? -1.689 22.228 67.162 1.00 54.81 966 ALA A N 1
ATOM 6974 C CA . ALA A 1 966 ? -2.740 23.226 67.000 1.00 54.81 966 ALA A CA 1
ATOM 6975 C C . ALA A 1 966 ? -3.576 23.365 68.288 1.00 54.81 966 ALA A C 1
ATOM 6977 O O . ALA A 1 966 ? -4.739 22.977 68.339 1.00 54.81 966 ALA A O 1
ATOM 6978 N N . THR A 1 967 ? -3.002 23.981 69.325 1.00 52.09 967 THR A N 1
ATOM 6979 C CA . THR A 1 967 ? -3.671 24.296 70.606 1.00 52.09 967 THR A CA 1
ATOM 6980 C C . THR A 1 967 ? -4.815 25.313 70.489 1.00 52.09 967 THR A C 1
ATOM 6982 O O . THR A 1 967 ? -5.364 25.735 71.505 1.00 52.09 967 THR A O 1
ATOM 6985 N N . LYS A 1 968 ? -5.175 25.749 69.272 1.00 58.62 968 LYS A N 1
ATOM 6986 C CA . LYS A 1 968 ? -6.316 26.629 69.000 1.00 58.62 968 LYS A CA 1
ATOM 6987 C C . LYS A 1 968 ? -6.743 26.569 67.526 1.00 58.62 968 LYS A C 1
ATOM 6989 O O . LYS A 1 968 ? -5.926 26.778 66.630 1.00 58.62 968 LYS A O 1
ATOM 6994 N N . LEU A 1 969 ? -8.038 26.403 67.264 1.00 60.94 969 LEU A N 1
ATOM 6995 C CA . LEU A 1 969 ? -8.664 26.691 65.973 1.00 60.94 969 LEU A CA 1
ATOM 6996 C C . LEU A 1 969 ? -8.577 28.197 65.690 1.00 60.94 969 LEU A C 1
ATOM 6998 O O . LEU A 1 969 ? -8.990 29.020 66.508 1.00 60.94 969 LEU A O 1
ATOM 7002 N N . GLN A 1 970 ? -8.101 28.558 64.496 1.00 61.88 970 GLN A N 1
ATOM 7003 C CA . GLN A 1 970 ? -7.832 29.946 64.081 1.00 61.88 970 GLN A CA 1
ATOM 7004 C C . GLN A 1 970 ? -9.061 30.879 64.152 1.00 61.88 970 GLN A C 1
ATOM 7006 O O . GLN A 1 970 ? -8.931 32.100 64.198 1.00 61.88 970 GLN A O 1
ATOM 7011 N N . THR A 1 971 ? -10.273 30.325 64.189 1.00 62.78 971 THR A N 1
ATOM 7012 C CA . THR A 1 971 ? -11.491 31.041 64.581 1.00 62.78 971 THR A CA 1
ATOM 7013 C C . THR A 1 971 ? -12.380 30.085 65.366 1.00 62.78 971 THR A C 1
ATOM 7015 O O . THR A 1 971 ? -12.792 29.051 64.836 1.00 62.78 971 THR A O 1
ATOM 7018 N N . ALA A 1 972 ? -12.674 30.424 66.624 1.00 68.81 972 ALA A N 1
ATOM 7019 C CA . ALA A 1 972 ? -13.494 29.592 67.499 1.00 68.81 972 ALA A CA 1
ATOM 7020 C C . ALA A 1 972 ? -14.899 29.388 66.906 1.00 68.81 972 ALA A C 1
ATOM 7022 O O . ALA A 1 972 ? -15.591 30.349 66.554 1.00 68.81 972 ALA A O 1
ATOM 7023 N N . ARG A 1 973 ? -15.335 28.131 66.797 1.00 79.81 973 ARG A N 1
ATOM 7024 C CA . ARG A 1 973 ? -16.687 27.779 66.344 1.00 79.81 973 ARG A CA 1
ATOM 7025 C C . ARG A 1 973 ? -17.630 27.816 67.541 1.00 79.81 973 ARG A C 1
ATOM 7027 O O . ARG A 1 973 ? -17.247 27.417 68.634 1.00 79.81 973 ARG A O 1
ATOM 7034 N N . LYS A 1 974 ? -18.868 28.280 67.354 1.00 78.50 974 LYS A N 1
ATOM 7035 C CA . LYS A 1 974 ? -19.881 28.223 68.416 1.00 78.50 974 LYS A CA 1
ATOM 7036 C C . LYS A 1 974 ? -20.658 26.913 68.340 1.00 78.50 974 LYS A C 1
ATOM 7038 O O . LYS A 1 974 ? -21.362 26.689 67.361 1.00 78.50 974 LYS A O 1
ATOM 7043 N N . ILE A 1 975 ? -20.564 26.089 69.380 1.00 79.06 975 ILE A N 1
ATOM 7044 C CA . ILE A 1 975 ? -21.404 24.903 69.588 1.00 79.06 975 ILE A CA 1
ATOM 7045 C C . ILE A 1 975 ? -22.357 25.245 70.731 1.00 79.06 975 ILE A C 1
ATOM 7047 O O . ILE A 1 975 ? -21.910 25.566 71.830 1.00 79.06 975 ILE A O 1
ATOM 7051 N N . SER A 1 976 ? -23.666 25.252 70.462 1.00 75.25 976 SER A N 1
ATOM 7052 C CA . SER A 1 976 ? -24.689 25.665 71.440 1.00 75.25 976 SER A CA 1
ATOM 7053 C C . SER A 1 976 ? -24.357 27.019 72.098 1.00 75.25 976 SER A C 1
ATOM 7055 O O . SER A 1 976 ? -24.340 27.171 73.315 1.00 75.25 976 SER A O 1
ATOM 7057 N N . SER A 1 977 ? -23.996 27.998 71.259 1.00 74.44 977 SER A N 1
ATOM 7058 C CA . SER A 1 977 ? -23.483 29.337 71.611 1.00 74.44 977 SER A CA 1
ATOM 7059 C C . SER A 1 977 ? -22.143 29.412 72.368 1.00 74.44 977 SER A C 1
ATOM 7061 O O . SER A 1 977 ? -21.558 30.499 72.408 1.00 74.44 977 SER A O 1
ATOM 7063 N N . VAL A 1 978 ? -21.597 28.305 72.881 1.00 77.31 978 VAL A N 1
ATOM 7064 C CA . VAL A 1 978 ? -20.265 28.248 73.511 1.00 77.31 978 VAL A CA 1
ATOM 7065 C C . VAL A 1 978 ? -19.179 28.283 72.443 1.00 77.31 978 VAL A C 1
ATOM 7067 O O . VAL A 1 978 ? -19.199 27.479 71.514 1.00 77.31 978 VAL A O 1
ATOM 7070 N N . ALA A 1 979 ? -18.214 29.192 72.577 1.00 75.62 979 ALA A N 1
ATOM 7071 C CA . ALA A 1 979 ? -17.042 29.214 71.711 1.00 75.62 979 ALA A CA 1
ATOM 7072 C C . ALA A 1 979 ? -16.108 28.039 72.048 1.00 75.62 979 ALA A C 1
ATOM 7074 O O . ALA A 1 979 ? -15.624 27.936 73.171 1.00 75.62 979 ALA A O 1
ATOM 7075 N N . PHE A 1 980 ? -15.847 27.183 71.064 1.00 82.44 980 PHE A N 1
ATOM 7076 C CA . PHE A 1 980 ? -14.895 26.083 71.132 1.00 82.44 980 PHE A CA 1
ATOM 7077 C C . PHE A 1 980 ? -13.824 26.249 70.059 1.00 82.44 980 PHE A C 1
ATOM 7079 O O . PHE A 1 980 ? -14.110 26.532 68.890 1.00 82.44 980 PHE A O 1
ATOM 7086 N N . ASP A 1 981 ? -12.577 26.064 70.472 1.00 77.44 981 ASP A N 1
ATOM 7087 C CA . ASP A 1 981 ? -11.402 26.163 69.616 1.00 77.44 981 ASP A CA 1
ATOM 7088 C C . ASP A 1 981 ? -10.395 25.021 69.828 1.00 77.44 981 ASP A C 1
ATOM 7090 O O . ASP A 1 981 ? -9.282 25.108 69.328 1.00 77.44 981 ASP A O 1
ATOM 7094 N N . GLY A 1 982 ? -10.756 23.950 70.540 1.00 72.06 982 GLY A N 1
ATOM 7095 C CA . GLY A 1 982 ? -9.854 22.815 70.776 1.00 72.06 982 GLY A CA 1
ATOM 7096 C C . GLY A 1 982 ? -8.702 23.078 71.754 1.00 72.06 982 GLY A C 1
ATOM 7097 O O . GLY A 1 982 ? -7.890 22.184 71.961 1.00 72.06 982 GLY A O 1
ATOM 7098 N N . SER A 1 983 ? -8.628 24.255 72.388 1.00 71.62 983 SER A N 1
ATOM 7099 C CA . SER A 1 983 ? -7.613 24.549 73.418 1.00 71.62 983 SER A CA 1
ATOM 7100 C C . SER A 1 983 ? -7.820 23.800 74.742 1.00 71.62 983 SER A C 1
ATOM 7102 O O . SER A 1 983 ? -6.916 23.748 75.574 1.00 71.62 983 SER A O 1
ATOM 7104 N N . SER A 1 984 ? -9.023 23.266 74.962 1.00 75.38 984 SER A N 1
ATOM 7105 C CA . SER A 1 984 ? -9.462 22.535 76.157 1.00 75.38 984 SER A CA 1
ATOM 7106 C C . SER A 1 984 ? -10.790 21.814 75.877 1.00 75.38 984 SER A C 1
ATOM 7108 O O . SER A 1 984 ? -11.469 22.137 74.898 1.00 75.38 984 SER A O 1
ATOM 7110 N N . ASP A 1 985 ? -11.173 20.852 76.722 1.00 72.38 985 ASP A N 1
ATOM 7111 C CA . ASP A 1 985 ? -12.414 20.081 76.565 1.00 72.38 985 ASP A CA 1
ATOM 7112 C C . ASP A 1 985 ? -13.684 20.946 76.657 1.00 72.38 985 ASP A C 1
ATOM 7114 O O . ASP A 1 985 ? -13.849 21.786 77.549 1.00 72.38 985 ASP A O 1
ATOM 7118 N N . ILE A 1 986 ? -14.641 20.706 75.754 1.00 81.06 986 ILE A N 1
ATOM 7119 C CA . ILE A 1 986 ? -15.884 21.480 75.690 1.00 81.06 986 ILE A CA 1
ATOM 7120 C C . ILE A 1 986 ? -16.904 21.034 76.751 1.00 81.06 986 ILE A C 1
ATOM 7122 O O . ILE A 1 986 ? -17.606 20.035 76.610 1.00 81.06 986 ILE A O 1
ATOM 7126 N N . THR A 1 987 ? -17.064 21.835 77.806 1.00 74.38 987 THR A N 1
ATOM 7127 C CA . THR A 1 987 ? -18.108 21.609 78.821 1.00 74.38 987 THR A CA 1
ATOM 7128 C C . THR A 1 987 ? -19.430 22.270 78.417 1.00 74.38 987 THR A C 1
ATOM 7130 O O . THR A 1 987 ? -19.648 23.465 78.644 1.00 74.38 987 THR A O 1
ATOM 7133 N N . LEU A 1 988 ? -20.353 21.489 77.849 1.00 75.12 988 LEU A N 1
ATOM 7134 C CA . LEU A 1 988 ? -21.726 21.935 77.593 1.00 75.12 988 LEU A CA 1
ATOM 7135 C C . LEU A 1 988 ? -22.607 21.744 78.839 1.00 75.12 988 LEU A C 1
ATOM 7137 O O . LEU A 1 988 ? -22.735 20.645 79.368 1.00 75.12 988 LEU A O 1
ATOM 7141 N N . LYS A 1 989 ? -23.226 22.833 79.309 1.00 69.25 989 LYS A N 1
ATOM 7142 C CA . LYS A 1 989 ? -24.173 22.849 80.432 1.00 69.25 989 LYS A CA 1
ATOM 7143 C C . LYS A 1 989 ? -25.608 22.831 79.907 1.00 69.25 989 LYS A C 1
ATOM 7145 O O . LYS A 1 989 ? -25.861 23.274 78.789 1.00 69.25 989 LYS A O 1
ATOM 7150 N N . ALA A 1 990 ? -26.553 22.403 80.743 1.00 67.69 990 ALA A N 1
ATOM 7151 C CA . ALA A 1 990 ? -27.983 22.345 80.417 1.00 67.69 990 ALA A CA 1
ATOM 7152 C C . ALA A 1 990 ? -28.534 23.674 79.840 1.00 67.69 990 ALA A C 1
ATOM 7154 O O . ALA A 1 990 ? -29.263 23.681 78.848 1.00 67.69 990 ALA A O 1
ATOM 7155 N N . SER A 1 991 ? -28.057 24.807 80.371 1.00 64.81 991 SER A N 1
ATOM 7156 C CA . SER A 1 991 ? -28.358 26.172 79.914 1.00 64.81 991 SER A CA 1
ATOM 7157 C C . SER A 1 991 ? -27.913 26.504 78.484 1.00 64.81 991 SER A C 1
ATOM 7159 O O . SER A 1 991 ? -28.415 27.463 77.910 1.00 64.81 991 SER A O 1
ATOM 7161 N N . HIS A 1 992 ? -26.974 25.757 77.897 1.00 76.62 992 HIS A N 1
ATOM 7162 C CA . HIS A 1 992 ? -26.525 25.969 76.514 1.00 76.62 992 HIS A CA 1
ATOM 7163 C C . HIS A 1 992 ? -27.468 25.308 75.495 1.00 76.62 992 HIS A C 1
ATOM 7165 O O . HIS A 1 992 ? -27.513 25.724 74.342 1.00 76.62 992 HIS A O 1
ATOM 7171 N N . VAL A 1 993 ? -28.216 24.282 75.917 1.00 70.88 993 VAL A N 1
ATOM 7172 C CA . VAL A 1 993 ? -29.062 23.434 75.055 1.00 70.88 993 VAL A CA 1
ATOM 7173 C C . VAL A 1 993 ? -30.556 23.505 75.397 1.00 70.88 993 VAL A C 1
ATOM 7175 O O . VAL A 1 993 ? -31.347 22.774 74.814 1.00 70.88 993 VAL A O 1
ATOM 7178 N N . GLY A 1 994 ? -30.957 24.376 76.331 1.00 63.69 994 GLY A N 1
ATOM 7179 C CA . GLY A 1 994 ? -32.361 24.551 76.727 1.00 63.69 994 GLY A CA 1
ATOM 7180 C C . GLY A 1 994 ? -32.965 23.360 77.484 1.00 63.69 994 GLY A C 1
ATOM 7181 O O . GLY A 1 994 ? -34.184 23.228 77.535 1.00 63.69 994 GLY A O 1
ATOM 7182 N N . ALA A 1 995 ? -32.127 22.490 78.052 1.00 66.06 995 ALA A N 1
ATOM 7183 C CA . ALA A 1 995 ? -32.549 21.291 78.773 1.00 66.06 995 ALA A CA 1
ATOM 7184 C C . ALA A 1 995 ? -32.535 21.499 80.298 1.00 66.06 995 ALA A C 1
ATOM 7186 O O . ALA A 1 995 ? -31.941 22.450 80.809 1.00 66.06 995 ALA A O 1
ATOM 7187 N N . PHE A 1 996 ? -33.136 20.563 81.034 1.00 64.44 996 PHE A N 1
ATOM 7188 C CA . PHE A 1 996 ? -32.942 20.435 82.480 1.00 64.44 996 PHE A CA 1
ATOM 7189 C C . PHE A 1 996 ? -31.585 19.784 82.785 1.00 64.44 996 PHE A C 1
ATOM 7191 O O . PHE A 1 996 ? -31.034 19.047 81.965 1.00 64.44 996 PHE A O 1
ATOM 7198 N N . ALA A 1 997 ? -31.034 20.041 83.974 1.00 63.34 997 ALA A N 1
ATOM 7199 C CA . ALA A 1 997 ? -29.869 19.305 84.455 1.00 63.34 997 ALA A CA 1
ATOM 7200 C C . ALA A 1 997 ? -30.228 17.829 84.716 1.00 63.34 997 ALA A C 1
ATOM 7202 O O . ALA A 1 997 ? -31.325 17.529 85.185 1.00 63.34 997 ALA A O 1
ATOM 7203 N N . LEU A 1 998 ? -29.286 16.911 84.469 1.00 63.75 998 LEU A N 1
ATOM 7204 C CA . LEU A 1 998 ? -29.447 15.457 84.658 1.00 63.75 998 LEU A CA 1
ATOM 7205 C C . LEU A 1 998 ? -29.401 15.033 86.149 1.00 63.75 998 LEU A C 1
ATOM 7207 O O . LEU A 1 998 ? -28.886 13.974 86.495 1.00 63.75 998 LEU A O 1
ATOM 7211 N N . GLY A 1 999 ? -29.855 15.900 87.053 1.00 70.44 999 GLY A N 1
ATOM 7212 C CA . GLY A 1 999 ? -29.677 15.779 88.496 1.00 70.44 999 GLY A CA 1
ATOM 7213 C C . GLY A 1 999 ? -29.905 17.113 89.205 1.00 70.44 999 GLY A C 1
ATOM 7214 O O . GLY A 1 999 ? -30.532 18.025 88.660 1.00 70.44 999 GLY A O 1
ATOM 7215 N N . GLN A 1 1000 ? -29.386 17.234 90.429 1.00 77.25 1000 GLN A N 1
ATOM 7216 C CA . GLN A 1 1000 ? -29.607 18.422 91.248 1.00 77.25 1000 GLN A CA 1
ATOM 7217 C C . GLN A 1 1000 ? -29.045 19.701 90.598 1.00 77.25 1000 GLN A C 1
ATOM 7219 O O . GLN A 1 1000 ? -27.912 19.761 90.120 1.00 77.25 1000 GLN A O 1
ATOM 7224 N N . THR A 1 1001 ? -29.861 20.749 90.599 1.00 79.69 1001 THR A N 1
ATOM 7225 C CA . THR A 1 1001 ? -29.568 22.064 90.034 1.00 79.69 1001 THR A CA 1
ATOM 7226 C C . THR A 1 1001 ? -28.950 22.959 91.106 1.00 79.69 1001 THR A C 1
ATOM 7228 O O . THR A 1 1001 ? -29.646 23.627 91.862 1.00 79.69 1001 THR A O 1
ATOM 7231 N N . GLY A 1 1002 ? -27.618 22.972 91.173 1.00 75.94 1002 GLY A N 1
ATOM 7232 C CA . GLY A 1 1002 ? -26.873 23.704 92.203 1.00 75.94 1002 GLY A CA 1
ATOM 7233 C C . GLY A 1 1002 ? -26.833 22.980 93.555 1.00 75.94 1002 GLY A C 1
ATOM 7234 O O . GLY A 1 1002 ? -27.213 21.817 93.666 1.00 75.94 1002 GLY A O 1
ATOM 7235 N N . SER A 1 1003 ? -26.328 23.664 94.583 1.00 78.44 1003 SER A N 1
ATOM 7236 C CA . SER A 1 1003 ? -26.193 23.112 95.938 1.00 78.44 1003 SER A CA 1
ATOM 7237 C C . SER A 1 1003 ? -27.545 22.888 96.629 1.00 78.44 1003 SER A C 1
ATOM 7239 O O . SER A 1 1003 ? -28.567 23.449 96.235 1.00 78.44 1003 SER A O 1
ATOM 7241 N N . ARG A 1 1004 ? -27.543 22.071 97.690 1.00 84.50 1004 ARG A N 1
ATOM 7242 C CA . ARG A 1 1004 ? -28.708 21.825 98.557 1.00 84.50 1004 ARG A CA 1
ATOM 7243 C C . ARG A 1 1004 ? -29.147 23.131 99.222 1.00 84.50 1004 ARG A C 1
ATOM 7245 O O . ARG A 1 1004 ? -28.302 23.861 99.741 1.00 84.50 1004 ARG A O 1
ATOM 7252 N N . VAL A 1 1005 ? -30.438 23.454 99.156 1.00 88.00 1005 VAL A N 1
ATOM 7253 C CA . VAL A 1 1005 ? -30.964 24.734 99.657 1.00 88.00 1005 VAL A CA 1
ATOM 7254 C C . VAL A 1 1005 ? -31.471 24.601 101.093 1.00 88.00 1005 VAL A C 1
ATOM 7256 O O . VAL A 1 1005 ? -32.047 23.586 101.471 1.00 88.00 1005 VAL A O 1
ATOM 7259 N N . ALA A 1 1006 ? -31.264 25.642 101.901 1.00 88.00 1006 ALA A N 1
ATOM 7260 C CA . ALA A 1 1006 ? -31.415 25.570 103.358 1.00 88.00 1006 ALA A CA 1
ATOM 7261 C C . ALA A 1 1006 ? -32.864 25.453 103.881 1.00 88.00 1006 ALA A C 1
ATOM 7263 O O . ALA A 1 1006 ? -33.053 25.241 105.076 1.00 88.00 1006 ALA A O 1
ATOM 7264 N N . ASN A 1 1007 ? -33.877 25.659 103.033 1.00 89.25 1007 ASN A N 1
ATOM 7265 C CA . ASN A 1 1007 ? -35.283 25.384 103.343 1.00 89.25 1007 ASN A CA 1
ATOM 7266 C C . ASN A 1 1007 ? -36.125 25.246 102.066 1.00 89.25 1007 ASN A C 1
ATOM 7268 O O . ASN A 1 1007 ? -35.718 25.671 100.983 1.00 89.25 1007 ASN A O 1
ATOM 7272 N N . ASP A 1 1008 ? -37.336 24.714 102.207 1.00 87.06 1008 ASP A N 1
ATOM 7273 C CA . ASP A 1 1008 ? -38.285 24.473 101.116 1.00 87.06 1008 ASP A CA 1
ATOM 7274 C C . ASP A 1 1008 ? -38.839 25.743 100.442 1.00 87.06 1008 ASP A C 1
ATOM 7276 O O . ASP A 1 1008 ? -39.534 25.652 99.431 1.00 87.06 1008 ASP A O 1
ATOM 7280 N N . LYS A 1 1009 ? -38.544 26.935 100.971 1.00 88.31 1009 LYS A N 1
ATOM 7281 C CA . LYS A 1 1009 ? -38.909 28.221 100.357 1.00 88.31 1009 LYS A CA 1
ATOM 7282 C C . LYS A 1 1009 ? -37.723 28.926 99.697 1.00 88.31 1009 LYS A C 1
ATOM 7284 O O . LYS A 1 1009 ? -37.956 29.878 98.957 1.00 88.31 1009 LYS A O 1
ATOM 7289 N N . ALA A 1 1010 ? -36.494 28.445 99.905 1.00 88.94 1010 ALA A N 1
ATOM 7290 C CA . ALA A 1 1010 ? -35.256 29.097 99.477 1.00 88.94 1010 ALA A CA 1
ATOM 7291 C C . ALA A 1 1010 ? -35.008 29.075 97.956 1.00 88.94 1010 ALA A C 1
ATOM 7293 O O . ALA A 1 1010 ? -34.217 29.880 97.470 1.00 88.94 1010 ALA A O 1
ATOM 7294 N N . VAL A 1 1011 ? -35.684 28.202 97.196 1.00 89.31 1011 VAL A N 1
ATOM 7295 C CA . VAL A 1 1011 ? -35.668 28.258 95.724 1.00 89.31 1011 VAL A CA 1
ATOM 7296 C C . VAL A 1 1011 ? -36.507 29.456 95.271 1.00 89.31 1011 VAL A C 1
ATOM 7298 O O . VAL A 1 1011 ? -37.742 29.403 95.298 1.00 89.31 1011 VAL A O 1
ATOM 7301 N N . GLY A 1 1012 ? -35.841 30.540 94.869 1.00 88.69 1012 GLY A N 1
ATOM 7302 C CA . GLY A 1 1012 ? -36.490 31.756 94.376 1.00 88.69 1012 GLY A CA 1
ATOM 7303 C C . GLY A 1 1012 ? -37.320 31.520 93.111 1.00 88.69 1012 GLY A C 1
ATOM 7304 O O . GLY A 1 1012 ? -37.099 30.566 92.374 1.00 88.69 1012 GLY A O 1
ATOM 7305 N N . TRP A 1 1013 ? -38.297 32.393 92.853 1.00 89.06 1013 TRP A N 1
ATOM 7306 C CA . TRP A 1 1013 ? -39.228 32.240 91.726 1.00 89.06 1013 TRP A CA 1
ATOM 7307 C C . TRP A 1 1013 ? -38.599 32.506 90.352 1.00 89.06 1013 TRP A C 1
ATOM 7309 O O . TRP A 1 1013 ? -39.083 32.005 89.343 1.00 89.06 1013 TRP A O 1
ATOM 7319 N N . ASN A 1 1014 ? -37.540 33.312 90.332 1.00 87.00 1014 ASN A N 1
ATOM 7320 C CA . ASN A 1 1014 ? -36.783 33.730 89.157 1.00 87.00 1014 ASN A CA 1
ATOM 7321 C C . ASN A 1 1014 ? -35.480 32.926 88.986 1.00 87.00 1014 ASN A C 1
ATOM 7323 O O . ASN A 1 1014 ? -34.570 33.360 88.281 1.00 87.00 1014 ASN A O 1
ATOM 7327 N N . TRP A 1 1015 ? -35.351 31.785 89.667 1.00 89.94 1015 TRP A N 1
ATOM 7328 C CA . TRP A 1 1015 ? -34.190 30.907 89.537 1.00 89.94 1015 TRP A CA 1
ATOM 7329 C C . TRP A 1 1015 ? -34.271 30.097 88.233 1.00 89.94 1015 TRP A C 1
ATOM 7331 O O . TRP A 1 1015 ? -35.262 30.143 87.504 1.00 89.94 1015 TRP A O 1
ATOM 7341 N N . ASN A 1 1016 ? -33.202 29.385 87.883 1.00 83.62 1016 ASN A N 1
ATOM 7342 C CA . ASN A 1 1016 ? -33.198 28.579 86.663 1.00 83.62 1016 ASN A CA 1
ATOM 7343 C C . ASN A 1 1016 ? -34.181 27.403 86.775 1.00 83.62 1016 ASN A C 1
ATOM 7345 O O . ASN A 1 1016 ? -34.310 26.790 87.835 1.00 83.62 1016 ASN A O 1
ATOM 7349 N N . SER A 1 1017 ? -34.818 27.048 85.655 1.00 85.94 1017 SER A N 1
ATOM 7350 C CA . SER A 1 1017 ? -35.562 25.788 85.535 1.00 85.94 1017 SER A CA 1
ATOM 7351 C C . SER A 1 1017 ? -34.665 24.603 85.912 1.00 85.94 1017 SER A C 1
ATOM 7353 O O . SER A 1 1017 ? -33.548 24.484 85.402 1.00 85.94 1017 SER A O 1
ATOM 7355 N N . GLY A 1 1018 ? -35.132 23.736 86.811 1.00 86.94 1018 GLY A N 1
ATOM 7356 C CA . GLY A 1 1018 ? -34.282 22.721 87.424 1.00 86.94 1018 GLY A CA 1
ATOM 7357 C C . GLY A 1 1018 ? -34.935 21.916 88.544 1.00 86.94 1018 GLY A C 1
ATOM 7358 O O . GLY A 1 1018 ? -36.096 22.108 88.903 1.00 86.94 1018 GLY A O 1
ATOM 7359 N N . VAL A 1 1019 ? -34.149 20.998 89.099 1.00 88.31 1019 VAL A N 1
ATOM 7360 C CA . VAL A 1 1019 ? -34.529 20.099 90.194 1.00 88.31 1019 VAL A CA 1
ATOM 7361 C C . VAL A 1 1019 ? -33.657 20.419 91.402 1.00 88.31 1019 VAL A C 1
ATOM 7363 O O . VAL A 1 1019 ? -32.449 20.210 91.365 1.00 88.31 1019 VAL A O 1
ATOM 7366 N N . TYR A 1 1020 ? -34.249 20.938 92.467 1.00 88.56 1020 TYR A N 1
ATOM 7367 C CA . TYR A 1 1020 ? -33.555 21.359 93.681 1.00 88.56 1020 TYR A CA 1
ATOM 7368 C C . TYR A 1 1020 ? -33.821 20.361 94.814 1.00 88.56 1020 TYR A C 1
ATOM 7370 O O . TYR A 1 1020 ? -34.939 19.867 94.942 1.00 88.56 1020 TYR A O 1
ATOM 7378 N N . ASP A 1 1021 ? -32.816 20.083 95.649 1.00 89.31 1021 ASP A N 1
ATOM 7379 C CA . ASP A 1 1021 ? -33.017 19.398 96.931 1.00 89.31 1021 ASP A CA 1
ATOM 7380 C C . ASP A 1 1021 ? -32.993 20.427 98.064 1.00 89.31 1021 ASP A C 1
ATOM 7382 O O . ASP A 1 1021 ? -32.094 21.275 98.116 1.00 89.31 1021 ASP A O 1
ATOM 7386 N N . ALA A 1 1022 ? -33.990 20.367 98.944 1.00 89.44 1022 ALA A N 1
ATOM 7387 C CA . ALA A 1 1022 ? -34.196 21.327 100.019 1.00 89.44 1022 ALA A CA 1
ATOM 7388 C C . ALA A 1 1022 ? -34.235 20.636 101.385 1.00 89.44 1022 ALA A C 1
ATOM 7390 O O . ALA A 1 1022 ? -34.959 19.655 101.577 1.00 89.44 1022 ALA A O 1
ATOM 7391 N N . ASP A 1 1023 ? -33.486 21.176 102.345 1.00 87.38 1023 ASP A N 1
ATOM 7392 C CA . ASP A 1 1023 ? -33.541 20.744 103.740 1.00 87.38 1023 ASP A CA 1
ATOM 7393 C C . ASP A 1 1023 ? -34.879 21.119 104.382 1.00 87.38 1023 ASP A C 1
ATOM 7395 O O . ASP A 1 1023 ? -35.314 22.266 104.341 1.00 87.38 1023 ASP A O 1
ATOM 7399 N N . ILE A 1 1024 ? -35.518 20.162 105.042 1.00 82.56 1024 ILE A N 1
ATOM 7400 C CA . ILE A 1 1024 ? -36.606 20.402 105.995 1.00 82.56 1024 ILE A CA 1
ATOM 7401 C C . ILE A 1 1024 ? -36.236 19.694 107.298 1.00 82.56 1024 ILE A C 1
ATOM 7403 O O . ILE A 1 1024 ? -35.472 18.734 107.284 1.00 82.56 1024 ILE A O 1
ATOM 7407 N N . SER A 1 1025 ? -36.709 20.167 108.454 1.00 76.88 1025 SER A N 1
ATOM 7408 C CA . SER A 1 1025 ? -36.209 19.654 109.741 1.00 76.88 1025 SER A CA 1
ATOM 7409 C C . SER A 1 1025 ? -36.417 18.132 109.871 1.00 76.88 1025 SER A C 1
ATOM 7411 O O . SER A 1 1025 ? -37.542 17.662 110.029 1.00 76.88 1025 SER A O 1
ATOM 7413 N N . GLY A 1 1026 ? -35.325 17.364 109.753 1.00 75.75 1026 GLY A N 1
ATOM 7414 C CA . GLY A 1 1026 ? -35.313 15.897 109.783 1.00 75.75 1026 GLY A CA 1
ATOM 7415 C C . GLY A 1 1026 ? -35.455 15.155 108.438 1.00 75.75 1026 GLY A C 1
ATOM 7416 O O . GLY A 1 1026 ? -35.482 13.925 108.462 1.00 75.75 1026 GLY A O 1
ATOM 7417 N N . ALA A 1 1027 ? -35.540 15.828 107.281 1.00 81.00 1027 ALA A N 1
ATOM 7418 C CA . ALA A 1 1027 ? -35.627 15.178 105.959 1.00 81.00 1027 ALA A CA 1
ATOM 7419 C C . ALA A 1 1027 ? -35.174 16.089 104.793 1.00 81.00 1027 ALA A C 1
ATOM 7421 O O . ALA A 1 1027 ? -34.908 17.272 104.979 1.00 81.00 1027 ALA A O 1
ATOM 7422 N N . SER A 1 1028 ? -35.141 15.559 103.567 1.00 86.12 1028 SER A N 1
ATOM 7423 C CA . SER A 1 1028 ? -35.141 16.386 102.347 1.00 86.12 1028 SER A CA 1
ATOM 7424 C C . SER A 1 1028 ? -36.525 16.432 101.699 1.00 86.12 1028 SER A C 1
ATOM 7426 O O . SER A 1 1028 ? -37.338 15.515 101.860 1.00 86.12 1028 SER A O 1
ATOM 7428 N N . THR A 1 1029 ? -36.764 17.467 100.897 1.00 88.81 1029 THR A N 1
ATOM 7429 C CA . THR A 1 1029 ? -37.841 17.501 99.903 1.00 88.81 1029 THR A CA 1
ATOM 7430 C C . THR A 1 1029 ? -37.294 17.884 98.535 1.00 88.81 1029 THR A C 1
ATOM 7432 O O . THR A 1 1029 ? -36.497 18.813 98.404 1.00 88.81 1029 THR A O 1
ATOM 7435 N N . LEU A 1 1030 ? -37.795 17.211 97.499 1.00 91.19 1030 LEU A N 1
ATOM 7436 C CA . LEU A 1 1030 ? -37.521 17.583 96.117 1.00 91.19 1030 LEU A CA 1
ATOM 7437 C C . LEU A 1 1030 ? -38.342 18.828 95.762 1.00 91.19 1030 LEU A C 1
ATOM 7439 O O . LEU A 1 1030 ? -39.527 18.889 96.097 1.00 91.19 1030 LEU A O 1
ATOM 7443 N N . ILE A 1 1031 ? -37.747 19.789 95.059 1.00 91.00 1031 ILE A N 1
ATOM 7444 C CA . ILE A 1 1031 ? -38.445 20.931 94.458 1.00 91.00 1031 ILE A CA 1
ATOM 7445 C C . ILE A 1 1031 ? -38.163 20.941 92.957 1.00 91.00 1031 ILE A C 1
ATOM 7447 O O . ILE A 1 1031 ? -37.063 21.267 92.511 1.00 91.00 1031 ILE A O 1
ATOM 7451 N N . LEU A 1 1032 ? -39.178 20.602 92.166 1.00 91.25 1032 LEU A N 1
ATOM 7452 C CA . LEU A 1 1032 ? -39.158 20.770 90.715 1.00 91.25 1032 LEU A CA 1
ATOM 7453 C C . LEU A 1 1032 ? -39.556 22.213 90.407 1.00 91.25 1032 LEU A C 1
ATOM 7455 O O . LEU A 1 1032 ? -40.679 22.618 90.710 1.00 91.25 1032 LEU A O 1
ATOM 7459 N N . HIS A 1 1033 ? -38.648 22.991 89.829 1.00 90.88 1033 HIS A N 1
ATOM 7460 C CA . HIS A 1 1033 ? -38.872 24.388 89.475 1.00 90.88 1033 HIS A CA 1
ATOM 7461 C C . HIS A 1 1033 ? -38.896 24.554 87.958 1.00 90.88 1033 HIS A C 1
ATOM 7463 O O . HIS A 1 1033 ? -37.939 24.214 87.264 1.00 90.88 1033 HIS A O 1
ATOM 7469 N N . PHE A 1 1034 ? -39.988 25.118 87.455 1.00 88.75 1034 PHE A N 1
ATOM 7470 C CA . PHE A 1 1034 ? -40.163 25.469 86.054 1.00 88.75 1034 PHE A CA 1
ATOM 7471 C C . PHE A 1 1034 ? -40.315 26.985 85.974 1.00 88.75 1034 PHE A C 1
ATOM 7473 O O . PHE A 1 1034 ? -41.296 27.528 86.472 1.00 88.75 1034 PHE A O 1
ATOM 7480 N N . ASN A 1 1035 ? -39.343 27.663 85.373 1.00 86.75 1035 ASN A N 1
ATOM 7481 C CA . ASN A 1 1035 ? -39.330 29.104 85.139 1.00 86.75 1035 ASN A CA 1
ATOM 7482 C C . ASN A 1 1035 ? -39.027 29.378 83.659 1.00 86.75 1035 ASN A C 1
ATOM 7484 O O . ASN A 1 1035 ? -37.994 28.940 83.141 1.00 86.75 1035 ASN A O 1
ATOM 7488 N N . MET A 1 1036 ? -39.921 30.115 82.997 1.00 86.06 1036 MET A N 1
ATOM 7489 C CA . MET A 1 1036 ? -39.783 30.558 81.604 1.00 86.06 1036 MET A CA 1
ATOM 7490 C C . MET A 1 1036 ? -39.440 32.052 81.467 1.00 86.06 1036 MET A C 1
ATOM 7492 O O . MET A 1 1036 ? -39.242 32.525 80.353 1.00 86.06 1036 MET A O 1
ATOM 7496 N N . ASN A 1 1037 ? -39.345 32.790 82.581 1.00 79.00 1037 ASN A N 1
ATOM 7497 C CA . ASN A 1 1037 ? -39.031 34.226 82.663 1.00 79.00 1037 ASN A CA 1
ATOM 7498 C C . ASN A 1 1037 ? -39.930 35.145 81.802 1.00 79.00 1037 ASN A C 1
ATOM 7500 O O . ASN A 1 1037 ? -39.529 36.255 81.456 1.00 79.00 1037 ASN A O 1
ATOM 7504 N N . ALA A 1 1038 ? -41.145 34.703 81.458 1.00 81.94 1038 ALA A N 1
ATOM 7505 C CA . ALA A 1 1038 ? -42.078 35.428 80.596 1.00 81.94 1038 ALA A CA 1
ATOM 7506 C C . ALA A 1 1038 ? -43.545 35.098 80.927 1.00 81.94 1038 ALA A C 1
ATOM 7508 O O . ALA A 1 1038 ? -43.846 34.011 81.414 1.00 81.94 1038 ALA A O 1
ATOM 7509 N N . GLY A 1 1039 ? -44.456 36.024 80.610 1.00 83.69 1039 GLY A N 1
ATOM 7510 C CA . GLY A 1 1039 ? -45.894 35.894 80.879 1.00 83.69 1039 GLY A CA 1
ATOM 7511 C C . GLY A 1 1039 ? -46.276 36.125 82.347 1.00 83.69 1039 GLY A C 1
ATOM 7512 O O . GLY A 1 1039 ? -45.415 36.195 83.220 1.00 83.69 1039 GLY A O 1
ATOM 7513 N N . SER A 1 1040 ? -47.580 36.247 82.624 1.00 87.44 1040 SER A N 1
ATOM 7514 C CA . SER A 1 1040 ? -48.077 36.634 83.957 1.00 87.44 1040 SER A CA 1
ATOM 7515 C C . SER A 1 1040 ? -47.951 35.566 85.043 1.00 87.44 1040 SER A C 1
ATOM 7517 O O . SER A 1 1040 ? -48.020 35.892 86.224 1.00 87.44 1040 SER A O 1
ATOM 7519 N N . CYS A 1 1041 ? -47.694 34.314 84.659 1.00 88.69 1041 CYS A N 1
ATOM 7520 C CA . CYS A 1 1041 ? -47.272 33.242 85.559 1.00 88.69 1041 CYS A CA 1
ATOM 7521 C C . CYS A 1 1041 ? -45.886 32.729 85.114 1.00 88.69 1041 CYS A C 1
ATOM 7523 O O . CYS A 1 1041 ? -45.802 31.654 84.514 1.00 88.69 1041 CYS A O 1
ATOM 7525 N N . PRO A 1 1042 ? -44.794 33.491 85.336 1.00 88.38 1042 PRO A N 1
ATOM 7526 C CA . PRO A 1 1042 ? -43.485 33.189 84.750 1.00 88.38 1042 PRO A CA 1
ATOM 7527 C C . PRO A 1 1042 ? -42.856 31.901 85.288 1.00 88.38 1042 PRO A C 1
ATOM 7529 O O . PRO A 1 1042 ? -41.980 31.336 84.630 1.00 88.38 1042 PRO A O 1
ATOM 7532 N N . ALA A 1 1043 ? -43.292 31.427 86.461 1.00 90.38 1043 ALA A N 1
ATOM 7533 C CA . ALA A 1 1043 ? -42.792 30.195 87.047 1.00 90.38 1043 ALA A CA 1
ATOM 7534 C C . ALA A 1 1043 ? -43.823 29.439 87.897 1.00 90.38 1043 ALA A C 1
ATOM 7536 O O . ALA A 1 1043 ? -44.718 30.020 88.508 1.00 90.38 1043 ALA A O 1
ATOM 7537 N N . VAL A 1 1044 ? -43.620 28.128 88.004 1.00 91.81 1044 VAL A N 1
ATOM 7538 C CA . VAL A 1 1044 ? -44.295 27.223 88.941 1.00 91.81 1044 VAL A CA 1
ATOM 7539 C C . VAL A 1 1044 ? -43.248 26.378 89.672 1.00 91.81 1044 VAL A C 1
ATOM 7541 O O . VAL A 1 1044 ? -42.147 26.126 89.166 1.00 91.81 1044 VAL A O 1
ATOM 7544 N N . GLN A 1 1045 ? -43.566 25.954 90.890 1.00 93.44 1045 GLN A N 1
ATOM 7545 C CA . GLN A 1 1045 ? -42.795 24.953 91.620 1.00 93.44 1045 GLN A CA 1
ATOM 7546 C C . GLN A 1 1045 ? -43.700 23.836 92.131 1.00 93.44 1045 GLN A C 1
ATOM 7548 O O . GLN A 1 1045 ? -44.836 24.094 92.533 1.00 93.44 1045 GLN A O 1
ATOM 7553 N N . PHE A 1 1046 ? -43.157 22.620 92.181 1.00 93.19 1046 PHE A N 1
ATOM 7554 C CA . PHE A 1 1046 ? -43.757 21.456 92.830 1.00 93.19 1046 PHE A CA 1
ATOM 7555 C C . PHE A 1 1046 ? -42.815 20.925 93.916 1.00 93.19 1046 PHE A C 1
ATOM 7557 O O . PHE A 1 1046 ? -41.673 20.578 93.614 1.00 93.19 1046 PHE A O 1
ATOM 7564 N N . ARG A 1 1047 ? -43.285 20.839 95.164 1.00 91.69 1047 ARG A N 1
ATOM 7565 C CA . ARG A 1 1047 ? -42.559 20.269 96.312 1.00 91.69 1047 ARG A CA 1
ATOM 7566 C C . ARG A 1 1047 ? -43.053 18.846 96.566 1.00 91.69 1047 ARG A C 1
ATOM 7568 O O . ARG A 1 1047 ? -44.225 18.658 96.890 1.00 91.69 1047 ARG A O 1
ATOM 7575 N N . VAL A 1 1048 ? -42.174 17.856 96.427 1.00 90.94 1048 VAL A N 1
ATOM 7576 C CA . VAL A 1 1048 ? -42.472 16.430 96.644 1.00 90.94 1048 VAL A CA 1
ATOM 7577 C C . VAL A 1 1048 ? -41.756 15.960 97.908 1.00 90.94 1048 VAL A C 1
ATOM 7579 O O . VAL A 1 1048 ? -40.538 15.760 97.913 1.00 90.94 1048 VAL A O 1
ATOM 7582 N N . ASN A 1 1049 ? -42.527 15.779 98.980 1.00 87.50 1049 ASN A N 1
ATOM 7583 C CA . ASN A 1 1049 ? -41.999 15.387 100.282 1.00 87.50 1049 ASN A CA 1
ATOM 7584 C C . ASN A 1 1049 ? -41.626 13.892 100.319 1.00 87.50 1049 ASN A C 1
ATOM 7586 O O . ASN A 1 1049 ? -42.342 13.032 99.795 1.00 87.50 1049 ASN A O 1
ATOM 7590 N N . TYR A 1 1050 ? -40.545 13.570 101.035 1.00 83.69 1050 TYR A N 1
ATOM 7591 C CA . TYR A 1 1050 ? -40.104 12.198 101.312 1.00 83.69 1050 TYR A CA 1
ATOM 7592 C C . TYR A 1 1050 ? -41.215 11.307 101.920 1.00 83.69 1050 TYR A C 1
ATOM 7594 O O . TYR A 1 1050 ? -42.142 11.793 102.571 1.00 83.69 1050 TYR A O 1
ATOM 7602 N N . LYS A 1 1051 ? -41.126 9.981 101.704 1.00 82.19 1051 LYS A N 1
ATOM 7603 C CA . LYS A 1 1051 ? -42.117 8.961 102.134 1.00 82.19 1051 LYS A CA 1
ATOM 7604 C C . LYS A 1 1051 ? -43.564 9.241 101.678 1.00 82.19 1051 LYS A C 1
ATOM 7606 O O . LYS A 1 1051 ? -44.510 8.921 102.393 1.00 82.19 1051 LYS A O 1
ATOM 7611 N N . ASN A 1 1052 ? -43.742 9.816 100.485 1.00 78.50 1052 ASN A N 1
ATOM 7612 C CA . ASN A 1 1052 ? -45.045 10.245 99.953 1.00 78.50 1052 ASN A CA 1
ATOM 7613 C C . ASN A 1 1052 ? -45.773 11.236 100.887 1.00 78.50 1052 ASN A C 1
ATOM 7615 O O . ASN A 1 1052 ? -47.002 11.242 100.972 1.00 78.50 1052 ASN A O 1
ATOM 7619 N N . GLY A 1 1053 ? -45.019 12.084 101.598 1.00 80.44 1053 GLY A N 1
ATOM 7620 C CA . GLY A 1 1053 ? -45.511 13.043 102.595 1.00 80.44 1053 GLY A CA 1
ATOM 7621 C C . GLY A 1 1053 ? -46.257 14.258 102.026 1.00 80.44 1053 GLY A C 1
ATOM 7622 O O . GLY A 1 1053 ? -46.129 15.350 102.582 1.00 80.44 1053 GLY A O 1
ATOM 7623 N N . GLY A 1 1054 ? -46.997 14.078 100.931 1.00 85.62 1054 GLY A N 1
ATOM 7624 C CA . GLY A 1 1054 ? -47.688 15.116 100.163 1.00 85.62 1054 GLY A CA 1
ATOM 7625 C C . GLY A 1 1054 ? -46.896 15.614 98.949 1.00 85.62 1054 GLY A C 1
ATOM 7626 O O . GLY A 1 1054 ? -45.663 15.658 98.956 1.00 85.62 1054 GLY A O 1
ATOM 7627 N N . ILE A 1 1055 ? -47.634 16.015 97.912 1.00 90.62 1055 ILE A N 1
ATOM 7628 C CA . ILE A 1 1055 ? -47.129 16.805 96.783 1.00 90.62 1055 ILE A CA 1
ATOM 7629 C C . ILE A 1 1055 ? -47.803 18.169 96.877 1.00 90.62 1055 ILE A C 1
ATOM 7631 O O . ILE A 1 1055 ? -49.019 18.242 97.023 1.00 90.62 1055 ILE A O 1
ATOM 7635 N N . TYR A 1 1056 ? -47.026 19.240 96.786 1.00 91.25 1056 TYR A N 1
ATOM 7636 C CA . TYR A 1 1056 ? -47.517 20.612 96.879 1.00 91.25 1056 TYR A CA 1
ATOM 7637 C C . TYR A 1 1056 ? -47.115 21.398 95.639 1.00 91.25 1056 TYR A C 1
ATOM 7639 O O . TYR A 1 1056 ? -46.093 21.089 95.028 1.00 91.25 1056 TYR A O 1
ATOM 7647 N N . TYR A 1 1057 ? -47.861 22.445 95.300 1.00 93.06 1057 TYR A N 1
ATOM 7648 C CA . TYR A 1 1057 ? -47.477 23.408 94.273 1.00 93.06 1057 TYR A CA 1
ATOM 7649 C C . TYR A 1 1057 ? -47.585 24.851 94.763 1.00 93.06 1057 TYR A C 1
ATOM 7651 O O . TYR A 1 1057 ? -48.253 25.145 95.757 1.00 93.06 1057 TYR A O 1
ATOM 7659 N N . ARG A 1 1058 ? -46.911 25.749 94.043 1.00 92.94 1058 ARG A N 1
ATOM 7660 C CA . ARG A 1 1058 ? -47.120 27.201 94.099 1.00 92.94 1058 ARG A CA 1
ATOM 7661 C C . ARG A 1 1058 ? -46.732 27.839 92.765 1.00 92.94 1058 ARG A C 1
ATOM 7663 O O . ARG A 1 1058 ? -45.752 27.431 92.140 1.00 92.94 1058 ARG A O 1
ATOM 7670 N N . SER A 1 1059 ? -47.498 28.833 92.334 1.00 92.12 1059 SER A N 1
ATOM 7671 C CA . SER A 1 1059 ? -47.251 29.635 91.129 1.00 92.12 1059 SER A CA 1
ATOM 7672 C C . SER A 1 1059 ? -46.693 31.006 91.498 1.00 92.12 1059 SER A C 1
ATOM 7674 O O . SER A 1 1059 ? -47.098 31.602 92.497 1.00 92.12 1059 SER A O 1
ATOM 7676 N N . ALA A 1 1060 ? -45.756 31.503 90.698 1.00 90.44 1060 ALA A N 1
ATOM 7677 C CA . ALA A 1 1060 ? -45.244 32.861 90.792 1.00 90.44 1060 ALA A CA 1
ATOM 7678 C C . ALA A 1 1060 ? -45.936 33.772 89.781 1.00 90.44 1060 ALA A C 1
ATOM 7680 O O . ALA A 1 1060 ? -46.343 33.311 88.717 1.00 90.44 1060 ALA A O 1
ATOM 7681 N N . ARG A 1 1061 ? -45.994 35.065 90.092 1.00 88.06 1061 ARG A N 1
ATOM 7682 C CA . ARG A 1 1061 ? -46.546 36.127 89.253 1.00 88.06 1061 ARG A CA 1
ATOM 7683 C C . ARG A 1 1061 ? -45.457 37.000 88.617 1.00 88.06 1061 ARG A C 1
ATOM 7685 O O . ARG A 1 1061 ? -44.358 37.119 89.164 1.00 88.06 1061 ARG A O 1
ATOM 7692 N N . ASP A 1 1062 ? -45.780 37.621 87.479 1.00 81.50 1062 ASP A N 1
ATOM 7693 C CA . ASP A 1 1062 ? -44.950 38.570 86.721 1.00 81.50 1062 ASP A CA 1
ATOM 7694 C C . ASP A 1 1062 ? -44.253 39.646 87.575 1.00 81.50 1062 ASP A C 1
ATOM 7696 O O . ASP A 1 1062 ? -44.803 40.696 87.883 1.00 81.50 1062 ASP A O 1
ATOM 7700 N N . GLY A 1 1063 ? -42.991 39.397 87.942 1.00 78.19 1063 GLY A N 1
ATOM 7701 C CA . GLY A 1 1063 ? -42.143 40.343 88.680 1.00 78.19 1063 GLY A CA 1
ATOM 7702 C C . GLY A 1 1063 ? -42.335 40.345 90.201 1.00 78.19 1063 GLY A C 1
ATOM 7703 O O . GLY A 1 1063 ? -41.415 40.735 90.918 1.00 78.19 1063 GLY A O 1
ATOM 7704 N N . TYR A 1 1064 ? -43.478 39.867 90.702 1.00 82.25 1064 TYR A N 1
ATOM 7705 C CA . TYR A 1 1064 ? -43.833 39.900 92.129 1.00 82.25 1064 TYR A CA 1
ATOM 7706 C C . TYR A 1 1064 ? -43.509 38.602 92.891 1.00 82.25 1064 TYR A C 1
ATOM 7708 O O . TYR A 1 1064 ? -43.347 38.634 94.110 1.00 82.25 1064 TYR A O 1
ATOM 7716 N N . GLY A 1 1065 ? -43.347 37.472 92.195 1.00 87.06 1065 GLY A N 1
ATOM 7717 C CA . GLY A 1 1065 ? -42.986 36.190 92.808 1.00 87.06 1065 GLY A CA 1
ATOM 7718 C C . GLY A 1 1065 ? -44.172 35.372 93.321 1.00 87.06 1065 GLY A C 1
ATOM 7719 O O . GLY A 1 1065 ? -45.273 35.481 92.791 1.00 87.06 1065 GLY A O 1
ATOM 7720 N N . PHE A 1 1066 ? -43.939 34.478 94.288 1.00 90.81 1066 PHE A N 1
ATOM 7721 C CA . PHE A 1 1066 ? -44.971 33.566 94.803 1.00 90.81 1066 PHE A CA 1
ATOM 7722 C C . PHE A 1 1066 ? -46.022 34.326 95.628 1.00 90.81 1066 PHE A C 1
ATOM 7724 O O . PHE A 1 1066 ? -45.757 34.698 96.768 1.00 90.81 1066 PHE A O 1
ATOM 7731 N N . GLU A 1 1067 ? -47.214 34.535 95.059 1.00 83.00 1067 GLU A N 1
ATOM 7732 C CA . GLU A 1 1067 ? -48.333 35.222 95.734 1.00 83.00 1067 GLU A CA 1
ATOM 7733 C C . GLU A 1 1067 ? -48.983 34.377 96.844 1.00 83.00 1067 GLU A C 1
ATOM 7735 O O . GLU A 1 1067 ? -49.635 34.920 97.733 1.00 83.00 1067 GLU A O 1
ATOM 7740 N N . ALA A 1 1068 ? -48.798 33.055 96.803 1.00 82.94 1068 ALA A N 1
ATOM 7741 C CA . ALA A 1 1068 ? -49.330 32.108 97.774 1.00 82.94 1068 ALA A CA 1
ATOM 7742 C C . ALA A 1 1068 ? -48.252 31.129 98.262 1.00 82.94 1068 ALA A C 1
ATOM 7744 O O . ALA A 1 1068 ? -47.270 30.839 97.571 1.00 82.94 1068 ALA A O 1
ATOM 7745 N N . ASP A 1 1069 ? -48.463 30.602 99.468 1.00 86.88 1069 ASP A N 1
ATOM 7746 C CA . ASP A 1 1069 ? -47.645 29.534 100.040 1.00 86.88 1069 ASP A CA 1
ATOM 7747 C C . ASP A 1 1069 ? -48.008 28.158 99.441 1.00 86.88 1069 ASP A C 1
ATOM 7749 O O . ASP A 1 1069 ? -48.923 28.027 98.623 1.00 86.88 1069 ASP A O 1
ATOM 7753 N N . TRP A 1 1070 ? -47.281 27.113 99.838 1.00 91.19 1070 TRP A N 1
ATOM 7754 C CA . TRP A 1 1070 ? -47.465 25.751 99.322 1.00 91.19 1070 TRP A CA 1
ATOM 7755 C C . TRP A 1 1070 ? -48.895 25.204 99.490 1.00 91.19 1070 TRP A C 1
ATOM 7757 O O . TRP A 1 1070 ? -49.333 24.924 100.605 1.00 91.19 1070 TRP A O 1
ATOM 7767 N N . SER A 1 1071 ? -49.575 24.949 98.370 1.00 88.62 1071 SER A N 1
ATOM 7768 C CA . SER A 1 1071 ? -50.913 24.336 98.305 1.00 88.62 1071 SER A CA 1
ATOM 7769 C C . SER A 1 1071 ? -50.813 22.837 97.997 1.00 88.62 1071 SER A C 1
ATOM 7771 O O . SER A 1 1071 ? -50.033 22.453 97.128 1.00 88.62 1071 SER A O 1
ATOM 7773 N N . GLU A 1 1072 ? -51.553 21.970 98.699 1.00 89.00 1072 GLU A N 1
ATOM 7774 C CA . GLU A 1 1072 ? -51.417 20.505 98.573 1.00 89.00 1072 GLU A CA 1
ATOM 7775 C C . GLU A 1 1072 ? -52.295 19.891 97.466 1.00 89.00 1072 GLU A C 1
ATOM 7777 O O . GLU A 1 1072 ? -53.469 20.228 97.321 1.00 89.00 1072 GLU A O 1
ATOM 7782 N N . PHE A 1 1073 ? -51.752 18.914 96.733 1.00 87.81 1073 PHE A N 1
ATOM 7783 C CA . PHE A 1 1073 ? -52.537 17.969 95.940 1.00 87.81 1073 PHE A CA 1
ATOM 7784 C C . PHE A 1 1073 ? -52.976 16.785 96.802 1.00 87.81 1073 PHE A C 1
ATOM 7786 O O . PHE A 1 1073 ? -52.191 15.880 97.102 1.00 87.81 1073 PHE A O 1
ATOM 7793 N N . TYR A 1 1074 ? -54.257 16.762 97.159 1.00 82.44 1074 TYR A N 1
ATOM 7794 C CA . TYR A 1 1074 ? -54.844 15.642 97.886 1.00 82.44 1074 TYR A CA 1
ATOM 7795 C C . TYR A 1 1074 ? -54.976 14.381 97.024 1.00 82.44 1074 TYR A C 1
ATOM 7797 O O . TYR A 1 1074 ? -55.191 14.432 95.813 1.00 82.44 1074 TYR A O 1
ATOM 7805 N N . THR A 1 1075 ? -54.881 13.222 97.671 1.00 75.19 1075 THR A N 1
ATOM 7806 C CA . THR A 1 1075 ? -54.897 11.897 97.031 1.00 75.19 1075 THR A CA 1
ATOM 7807 C C . THR A 1 1075 ? -55.822 10.933 97.777 1.00 75.19 1075 THR A C 1
ATOM 7809 O O . THR A 1 1075 ? -56.330 11.235 98.856 1.00 75.19 1075 THR A O 1
ATOM 7812 N N . THR A 1 1076 ? -56.053 9.734 97.237 1.00 75.38 1076 THR A N 1
ATOM 7813 C CA . THR A 1 1076 ? -56.911 8.720 97.880 1.00 75.38 1076 THR A CA 1
ATOM 7814 C C . THR A 1 1076 ? -56.375 8.229 99.229 1.00 75.38 1076 THR A C 1
ATOM 7816 O O . THR A 1 1076 ? -57.177 7.867 100.091 1.00 75.38 1076 THR A O 1
ATOM 7819 N N . THR A 1 1077 ? -55.055 8.254 99.434 1.00 73.06 1077 THR A N 1
ATOM 7820 C CA . THR A 1 1077 ? -54.371 7.956 100.706 1.00 73.06 1077 THR A CA 1
ATOM 7821 C C . THR A 1 1077 ? -54.123 9.193 101.573 1.00 73.06 1077 THR A C 1
ATOM 7823 O O . THR A 1 1077 ? -53.922 9.051 102.776 1.00 73.06 1077 THR A O 1
ATOM 7826 N N . ARG A 1 1078 ? -54.170 10.400 100.996 1.00 76.50 1078 ARG A N 1
ATOM 7827 C CA . ARG A 1 1078 ? -53.979 11.686 101.686 1.00 76.50 1078 ARG A CA 1
ATOM 7828 C C . ARG A 1 1078 ? -55.125 12.636 101.332 1.00 76.50 1078 ARG A C 1
ATOM 7830 O O . ARG A 1 1078 ? -54.964 13.584 100.567 1.00 76.50 1078 ARG A O 1
ATOM 7837 N N . LYS A 1 1079 ? -56.318 12.286 101.819 1.00 79.31 1079 LYS A N 1
ATOM 7838 C CA . LYS A 1 1079 ? -57.564 13.041 101.615 1.00 79.31 1079 LYS A CA 1
ATOM 7839 C C . LYS A 1 1079 ? -57.558 14.310 102.478 1.00 79.31 1079 LYS A C 1
ATOM 7841 O O . LYS A 1 1079 ? -56.997 14.257 103.573 1.00 79.31 1079 LYS A O 1
ATOM 7846 N N . PRO A 1 1080 ? -58.210 15.401 102.044 1.00 80.69 1080 PRO A N 1
ATOM 7847 C CA . PRO A 1 1080 ? -58.369 16.575 102.890 1.00 80.69 1080 PRO A CA 1
ATOM 7848 C C . PRO A 1 1080 ? -59.318 16.254 104.051 1.00 80.69 1080 PRO A C 1
ATOM 7850 O O . PRO A 1 1080 ? -60.267 15.474 103.896 1.00 80.69 1080 PRO A O 1
ATOM 7853 N N . SER A 1 1081 ? -59.109 16.888 105.203 1.00 77.56 1081 SER A N 1
ATOM 7854 C CA . SER A 1 1081 ? -60.205 17.109 106.145 1.00 77.56 1081 SER A CA 1
ATOM 7855 C C . SER A 1 1081 ? -61.191 18.113 105.538 1.00 77.56 1081 SER A C 1
ATOM 7857 O O . SER A 1 1081 ? -60.859 18.847 104.608 1.00 77.56 1081 SER A O 1
ATOM 7859 N N . ALA A 1 1082 ? -62.425 18.163 106.039 1.00 73.50 1082 ALA A N 1
ATOM 7860 C CA . ALA A 1 1082 ? -63.429 19.048 105.450 1.00 73.50 1082 ALA A CA 1
ATOM 7861 C C . ALA A 1 1082 ? -63.018 20.535 105.539 1.00 73.50 1082 ALA A C 1
ATOM 7863 O O . ALA A 1 1082 ? -63.166 21.272 104.565 1.00 73.50 1082 ALA A O 1
ATOM 7864 N N . SER A 1 1083 ? -62.382 20.931 106.648 1.00 75.31 1083 SER A N 1
ATOM 7865 C CA . SER A 1 1083 ? -61.786 22.257 106.843 1.00 75.31 1083 SER A CA 1
ATOM 7866 C C . SER A 1 1083 ? -60.725 22.620 105.800 1.00 75.31 1083 SER A C 1
ATOM 7868 O O . SER A 1 1083 ? -60.684 23.773 105.380 1.00 75.31 1083 SER A O 1
ATOM 7870 N N . ASP A 1 1084 ? -59.920 21.662 105.326 1.00 73.62 1084 ASP A N 1
ATOM 7871 C CA . ASP A 1 1084 ? -58.816 21.936 104.386 1.00 73.62 1084 ASP A CA 1
ATOM 7872 C C . ASP A 1 1084 ? -59.307 22.321 102.978 1.00 73.62 1084 ASP A C 1
ATOM 7874 O O . ASP A 1 1084 ? -58.555 22.880 102.184 1.00 73.62 1084 ASP A O 1
ATOM 7878 N N . VAL A 1 1085 ? -60.576 22.033 102.663 1.00 77.19 1085 VAL A N 1
ATOM 7879 C CA . VAL A 1 1085 ? -61.229 22.354 101.378 1.00 77.19 1085 VAL A CA 1
ATOM 7880 C C . VAL A 1 1085 ? -62.497 23.203 101.540 1.00 77.19 1085 VAL A C 1
ATOM 7882 O O . VAL A 1 1085 ? -63.288 23.317 100.606 1.00 77.19 1085 VAL A O 1
ATOM 7885 N N . GLY A 1 1086 ? -62.719 23.798 102.718 1.00 75.06 1086 GLY A N 1
ATOM 7886 C CA . GLY A 1 1086 ? -63.887 24.649 102.990 1.00 75.06 1086 GLY A CA 1
ATOM 7887 C C . GLY A 1 1086 ? -65.239 23.918 102.986 1.00 75.06 1086 GLY A C 1
ATOM 7888 O O . GLY A 1 1086 ? -66.284 24.551 102.837 1.00 75.06 1086 GLY A O 1
ATOM 7889 N N . ALA A 1 1087 ? -65.238 22.593 103.138 1.00 72.19 1087 ALA A N 1
ATOM 7890 C CA . ALA A 1 1087 ? -66.438 21.773 103.264 1.00 72.19 1087 ALA A CA 1
ATOM 7891 C C . ALA A 1 1087 ? -66.863 21.624 104.737 1.00 72.19 1087 ALA A C 1
ATOM 7893 O O . ALA A 1 1087 ? -66.044 21.701 105.651 1.00 72.19 1087 ALA A O 1
ATOM 7894 N N . TYR A 1 1088 ? -68.145 21.337 104.977 1.00 68.12 1088 TYR A N 1
ATOM 7895 C CA . TYR A 1 1088 ? -68.621 20.980 106.317 1.00 68.12 1088 TYR A CA 1
ATOM 7896 C C . TYR A 1 1088 ? -68.080 19.612 106.742 1.00 68.12 1088 TYR A C 1
ATOM 7898 O O . TYR A 1 1088 ? -68.151 18.643 105.979 1.00 68.12 1088 TYR A O 1
ATOM 7906 N N . THR A 1 1089 ? -67.582 19.502 107.975 1.00 70.69 1089 THR A N 1
ATOM 7907 C CA . THR A 1 1089 ? -67.258 18.200 108.573 1.00 70.69 1089 THR A CA 1
ATOM 7908 C C . THR A 1 1089 ? -68.504 17.319 108.637 1.00 70.69 1089 THR A C 1
ATOM 7910 O O . THR A 1 1089 ? -69.637 17.807 108.631 1.00 70.69 1089 THR A O 1
ATOM 7913 N N . LYS A 1 1090 ? -68.327 15.996 108.763 1.00 63.38 1090 LYS A N 1
ATOM 7914 C CA . LYS A 1 1090 ? -69.483 15.104 108.938 1.00 63.38 1090 LYS A CA 1
ATOM 7915 C C . LYS A 1 1090 ? -70.324 15.485 110.170 1.00 63.38 1090 LYS A C 1
ATOM 7917 O O . LYS A 1 1090 ? -71.539 15.407 110.088 1.00 63.38 1090 LYS A O 1
ATOM 7922 N N . SER A 1 1091 ? -69.713 15.997 111.242 1.00 65.44 1091 SER A N 1
ATOM 7923 C CA . SER A 1 1091 ? -70.440 16.499 112.421 1.00 65.44 1091 SER A CA 1
ATOM 7924 C C . SER A 1 1091 ? -71.293 17.744 112.118 1.00 65.44 1091 SER A C 1
ATOM 7926 O O . SER A 1 1091 ? -72.447 17.833 112.532 1.00 65.44 1091 SER A O 1
ATOM 7928 N N . GLU A 1 1092 ? -70.773 18.697 111.340 1.00 72.12 1092 GLU A N 1
ATOM 7929 C CA . GLU A 1 1092 ? -71.521 19.890 110.901 1.00 72.12 1092 GLU A CA 1
ATOM 7930 C C . GLU A 1 1092 ? -72.599 19.578 109.855 1.00 72.12 1092 GLU A C 1
ATOM 7932 O O . GLU A 1 1092 ? -73.635 20.238 109.812 1.00 72.12 1092 GLU A O 1
ATOM 7937 N N . SER A 1 1093 ? -72.379 18.565 109.015 1.00 63.38 1093 SER A N 1
ATOM 7938 C CA . SER A 1 1093 ? -73.396 18.056 108.093 1.00 63.38 1093 SER A CA 1
ATOM 7939 C C . SER A 1 1093 ? -74.510 17.338 108.859 1.00 63.38 1093 SER A C 1
ATOM 7941 O O . SER A 1 1093 ? -75.679 17.689 108.715 1.00 63.38 1093 SER A O 1
ATOM 7943 N N . ASP A 1 1094 ? -74.156 16.404 109.744 1.00 58.44 1094 ASP A N 1
ATOM 7944 C CA . ASP A 1 1094 ? -75.115 15.628 110.532 1.00 58.44 1094 ASP A CA 1
ATOM 7945 C C . ASP A 1 1094 ? -75.915 16.526 111.492 1.00 58.44 1094 ASP A C 1
ATOM 7947 O O . ASP A 1 1094 ? -77.118 16.331 111.632 1.00 58.44 1094 ASP A O 1
ATOM 7951 N N . SER A 1 1095 ? -75.303 17.560 112.089 1.00 59.12 1095 SER A N 1
ATOM 7952 C CA . SER A 1 1095 ? -76.018 18.534 112.938 1.00 59.12 1095 SER A CA 1
ATOM 7953 C C . SER A 1 1095 ? -76.964 19.457 112.161 1.00 59.12 1095 SER A C 1
ATOM 7955 O O . SER A 1 1095 ? -78.016 19.816 112.688 1.00 59.12 1095 SER A O 1
ATOM 7957 N N . ARG A 1 1096 ? -76.670 19.785 110.894 1.00 60.47 1096 ARG A N 1
ATOM 7958 C CA . ARG A 1 1096 ? -77.603 20.514 110.007 1.00 60.47 1096 ARG A CA 1
ATOM 7959 C C . ARG A 1 1096 ? -78.778 19.656 109.522 1.00 60.47 1096 ARG A C 1
ATOM 7961 O O . ARG A 1 1096 ? -79.772 20.214 109.064 1.00 60.47 1096 ARG A O 1
ATOM 7968 N N . TYR A 1 1097 ? -78.694 18.329 109.650 1.00 57.88 1097 TYR A N 1
ATOM 7969 C CA . TYR A 1 1097 ? -79.709 17.372 109.187 1.00 57.88 1097 TYR A CA 1
ATOM 7970 C C . TYR A 1 1097 ? -80.183 16.395 110.289 1.00 57.88 1097 TYR A C 1
ATOM 7972 O O . TYR A 1 1097 ? -80.643 15.289 109.996 1.00 57.88 1097 TYR A O 1
ATOM 7980 N N . ALA A 1 1098 ? -80.097 16.802 111.561 1.00 53.34 1098 ALA A N 1
ATOM 7981 C CA . ALA A 1 1098 ? -80.261 15.956 112.750 1.00 53.34 1098 ALA A CA 1
ATOM 7982 C C . ALA A 1 1098 ? -81.715 15.532 113.078 1.00 53.34 1098 ALA A C 1
ATOM 7984 O O . ALA A 1 1098 ? -82.219 15.802 114.167 1.00 53.34 1098 ALA A O 1
ATOM 7985 N N . LEU A 1 1099 ? -82.410 14.848 112.160 1.00 53.78 1099 LEU A N 1
ATOM 7986 C CA . LEU A 1 1099 ? -83.784 14.372 112.384 1.00 53.78 1099 LEU A CA 1
ATOM 7987 C C . LEU A 1 1099 ? -84.103 13.058 111.637 1.00 53.78 1099 LEU A C 1
ATOM 7989 O O . LEU A 1 1099 ? -84.746 13.080 110.587 1.00 53.78 1099 LEU A O 1
ATOM 7993 N N . LYS A 1 1100 ? -83.672 11.899 112.179 1.00 54.41 1100 LYS A N 1
ATOM 7994 C CA . LYS A 1 1100 ? -84.211 10.554 111.830 1.00 54.41 1100 LYS A CA 1
ATOM 7995 C C . LYS A 1 1100 ? -83.723 9.397 112.735 1.00 54.41 1100 LYS A C 1
ATOM 7997 O O . LYS A 1 1100 ? -82.873 8.603 112.351 1.00 54.41 1100 LYS A O 1
ATOM 8002 N N . THR A 1 1101 ? -84.335 9.236 113.910 1.00 52.72 1101 THR A N 1
ATOM 8003 C CA . THR A 1 1101 ? -84.328 7.967 114.690 1.00 52.72 1101 THR A CA 1
ATOM 8004 C C . THR A 1 1101 ? -85.712 7.313 114.800 1.00 52.72 1101 THR A C 1
ATOM 8006 O O . THR A 1 1101 ? -85.839 6.196 115.300 1.00 52.72 1101 THR A O 1
ATOM 8009 N N . ALA A 1 1102 ? -86.741 7.973 114.266 1.00 57.19 1102 ALA A N 1
ATOM 8010 C CA . ALA A 1 1102 ? -88.051 7.404 113.988 1.00 57.19 1102 ALA A CA 1
ATOM 8011 C C . ALA A 1 1102 ? -88.534 7.940 112.632 1.00 57.19 1102 ALA A C 1
ATOM 8013 O O . ALA A 1 1102 ? -88.963 9.087 112.519 1.00 57.19 1102 ALA A O 1
ATOM 8014 N N . CYS A 1 1103 ? -88.442 7.122 111.587 1.00 58.88 1103 CYS A N 1
ATOM 8015 C CA . CYS A 1 1103 ? -89.186 7.333 110.349 1.00 58.88 1103 CYS A CA 1
ATOM 8016 C C . CYS A 1 1103 ? -90.222 6.223 110.187 1.00 58.88 1103 CYS A C 1
ATOM 8018 O O . CYS A 1 1103 ? -89.999 5.084 110.600 1.00 58.88 1103 CYS A O 1
ATOM 8020 N N . VAL A 1 1104 ? -91.351 6.558 109.562 1.00 63.31 1104 VAL A N 1
ATOM 8021 C CA . VAL A 1 1104 ? -92.294 5.544 109.093 1.00 63.31 1104 VAL A CA 1
ATOM 8022 C C . VAL A 1 1104 ? -91.628 4.788 107.946 1.00 63.31 1104 VAL A C 1
ATOM 8024 O O . VAL A 1 1104 ? -91.289 5.384 106.924 1.00 63.31 1104 VAL A O 1
ATOM 8027 N N . THR A 1 1105 ? -91.412 3.487 108.127 1.00 74.44 1105 THR A N 1
ATOM 8028 C CA . THR A 1 1105 ? -90.759 2.614 107.139 1.00 74.44 1105 THR A CA 1
ATOM 8029 C C . THR A 1 1105 ? -91.757 1.860 106.263 1.00 74.44 1105 THR A C 1
ATOM 8031 O O . THR A 1 1105 ? -91.389 1.377 105.196 1.00 74.44 1105 THR A O 1
ATOM 8034 N N . SER A 1 1106 ? -93.022 1.752 106.687 1.00 74.19 1106 SER A N 1
ATOM 8035 C CA . SER A 1 1106 ? -94.106 1.126 105.918 1.00 74.19 1106 SER A CA 1
ATOM 8036 C C . SER A 1 1106 ? -95.488 1.511 106.471 1.00 74.19 1106 SER A C 1
ATOM 8038 O O . SER A 1 1106 ? -95.593 1.951 107.616 1.00 74.19 1106 SER A O 1
ATOM 8040 N N . VAL A 1 1107 ? -96.551 1.334 105.680 1.00 81.06 1107 VAL A N 1
ATOM 8041 C CA . VAL A 1 1107 ? -97.957 1.624 106.037 1.00 81.06 1107 VAL A CA 1
ATOM 8042 C C . VAL A 1 1107 ? -98.853 0.493 105.506 1.00 81.06 1107 VAL A C 1
ATOM 8044 O O . VAL A 1 1107 ? -98.592 -0.027 104.422 1.00 81.06 1107 VAL A O 1
ATOM 8047 N N . ARG A 1 1108 ? -99.890 0.075 106.249 1.00 84.44 1108 ARG A N 1
ATOM 8048 C CA . ARG A 1 1108 ? -100.814 -1.016 105.862 1.00 84.44 1108 ARG A CA 1
ATOM 8049 C C . ARG A 1 1108 ? -102.219 -0.853 106.451 1.00 84.44 1108 ARG A C 1
ATOM 8051 O O . ARG A 1 1108 ? -102.405 -0.128 107.422 1.00 84.44 1108 ARG A O 1
ATOM 8058 N N . LEU A 1 1109 ? -103.174 -1.639 105.952 1.00 85.88 1109 LEU A N 1
ATOM 8059 C CA . LEU A 1 1109 ? -104.426 -1.941 106.659 1.00 85.88 1109 LEU A CA 1
ATOM 8060 C C . LEU A 1 1109 ? -104.288 -3.263 107.435 1.00 85.88 1109 LEU A C 1
ATOM 8062 O O . LEU A 1 1109 ? -103.853 -4.270 106.876 1.00 85.88 1109 LEU A O 1
ATOM 8066 N N . GLY A 1 1110 ? -104.654 -3.270 108.718 1.00 81.69 1110 GLY A N 1
ATOM 8067 C CA . GLY A 1 1110 ? -104.620 -4.458 109.580 1.00 81.69 1110 GLY A CA 1
ATOM 8068 C C . GLY A 1 1110 ? -105.758 -5.453 109.312 1.00 81.69 1110 GLY A C 1
ATOM 8069 O O . GLY A 1 1110 ? -106.481 -5.346 108.320 1.00 81.69 1110 GLY A O 1
ATOM 8070 N N . ALA A 1 1111 ? -105.920 -6.441 110.198 1.00 82.31 1111 ALA A N 1
ATOM 8071 C CA . ALA A 1 1111 ? -107.019 -7.411 110.137 1.00 82.31 1111 ALA A CA 1
ATOM 8072 C C . ALA A 1 1111 ? -108.396 -6.728 110.269 1.00 82.31 1111 ALA A C 1
ATOM 8074 O O . ALA A 1 1111 ? -108.501 -5.659 110.871 1.00 82.31 1111 ALA A O 1
ATOM 8075 N N . TYR A 1 1112 ? -109.447 -7.328 109.700 1.00 82.50 1112 TYR A N 1
ATOM 8076 C CA . TYR A 1 1112 ? -110.792 -6.750 109.774 1.00 82.50 1112 TYR A CA 1
ATOM 8077 C C . TYR A 1 1112 ? -111.526 -7.173 111.053 1.00 82.50 1112 TYR A C 1
ATOM 8079 O O . TYR A 1 1112 ? -111.451 -8.330 111.461 1.00 82.50 1112 TYR A O 1
ATOM 8087 N N . LYS A 1 1113 ? -112.275 -6.238 111.646 1.00 80.62 1113 LYS A N 1
ATOM 8088 C CA . LYS A 1 1113 ? -113.358 -6.507 112.603 1.00 80.62 1113 LYS A CA 1
ATOM 8089 C C . LYS A 1 1113 ? -114.703 -6.348 111.892 1.00 80.62 1113 LYS A C 1
ATOM 8091 O O . LYS A 1 1113 ? -114.803 -5.561 110.951 1.00 80.62 1113 LYS A O 1
ATOM 8096 N N . THR A 1 1114 ? -115.732 -7.049 112.353 1.00 79.31 1114 THR A N 1
ATOM 8097 C CA . THR A 1 1114 ? -117.119 -6.827 111.911 1.00 79.31 1114 THR A CA 1
ATOM 8098 C C . THR A 1 1114 ? -117.864 -6.017 112.975 1.00 79.31 1114 THR A C 1
ATOM 8100 O O . THR A 1 1114 ? -117.619 -6.211 114.165 1.00 79.31 1114 THR A O 1
ATOM 8103 N N . HIS A 1 1115 ? -118.744 -5.106 112.566 1.00 78.31 1115 HIS A N 1
ATOM 8104 C CA . HIS A 1 1115 ? -119.605 -4.320 113.448 1.00 78.31 1115 HIS A CA 1
ATOM 8105 C C . HIS A 1 1115 ? -120.985 -4.139 112.804 1.00 78.31 1115 HIS A C 1
ATOM 8107 O O . HIS A 1 1115 ? -121.071 -3.737 111.647 1.00 78.31 1115 HIS A O 1
ATOM 8113 N N . THR A 1 1116 ? -122.042 -4.456 113.545 1.00 76.31 1116 THR A N 1
ATOM 8114 C CA . THR A 1 1116 ? -123.443 -4.318 113.120 1.00 76.31 1116 THR A CA 1
ATOM 8115 C C . THR A 1 1116 ? -123.861 -2.847 113.086 1.00 76.31 1116 THR A C 1
ATOM 8117 O O . THR A 1 1116 ? -123.618 -2.116 114.045 1.00 76.31 1116 THR A O 1
ATOM 8120 N N . MET A 1 1117 ? -124.476 -2.411 111.988 1.00 71.94 1117 MET A N 1
ATOM 8121 C CA . MET A 1 1117 ? -124.847 -1.018 111.734 1.00 71.94 1117 MET A CA 1
ATOM 8122 C C . MET A 1 1117 ? -126.312 -0.753 112.078 1.00 71.94 1117 MET A C 1
ATOM 8124 O O . MET A 1 1117 ? -127.220 -1.233 111.408 1.00 71.94 1117 MET A O 1
ATOM 8128 N N . GLN A 1 1118 ? -126.544 0.070 113.102 1.00 68.12 1118 GLN A N 1
ATOM 8129 C CA . GLN A 1 1118 ? -127.895 0.480 113.485 1.00 68.12 1118 GLN A CA 1
ATOM 8130 C C . GLN A 1 1118 ? -128.489 1.491 112.492 1.00 68.12 1118 GLN A C 1
ATOM 8132 O O . GLN A 1 1118 ? -127.819 2.418 112.029 1.00 68.12 1118 GLN A O 1
ATOM 8137 N N . LYS A 1 1119 ? -129.780 1.320 112.191 1.00 71.94 1119 LYS A N 1
ATOM 8138 C CA . LYS A 1 1119 ? -130.517 2.108 111.198 1.00 71.94 1119 LYS A CA 1
ATOM 8139 C C . LYS A 1 1119 ? -130.568 3.597 111.561 1.00 71.94 1119 LYS A C 1
ATOM 8141 O O . LYS A 1 1119 ? -131.174 3.981 112.556 1.00 71.94 1119 LYS A O 1
ATOM 8146 N N . GLY A 1 1120 ? -129.979 4.430 110.702 1.00 67.31 1120 GLY A N 1
ATOM 8147 C CA . GLY A 1 1120 ? -129.975 5.893 110.833 1.00 67.31 1120 GLY A CA 1
ATOM 8148 C C . GLY A 1 1120 ? -128.778 6.488 111.587 1.00 67.31 1120 GLY A C 1
ATOM 8149 O O . GLY A 1 1120 ? -128.705 7.709 111.703 1.00 67.31 1120 GLY A O 1
ATOM 8150 N N . THR A 1 1121 ? -127.830 5.671 112.057 1.00 63.56 1121 THR A N 1
ATOM 8151 C CA . THR A 1 1121 ? -126.690 6.130 112.871 1.00 63.56 1121 THR A CA 1
ATOM 8152 C C . THR A 1 1121 ? -125.368 6.022 112.107 1.00 63.56 1121 THR A C 1
ATOM 8154 O O . THR A 1 1121 ? -125.035 4.964 111.576 1.00 63.56 1121 THR A O 1
ATOM 8157 N N . MET A 1 1122 ? -124.570 7.094 112.082 1.00 64.56 1122 MET A N 1
ATOM 8158 C CA . MET A 1 1122 ? -123.207 7.055 111.535 1.00 64.56 1122 MET A CA 1
ATOM 8159 C C . MET A 1 1122 ? -122.239 6.465 112.572 1.00 64.56 1122 MET A C 1
ATOM 8161 O O . MET A 1 1122 ? -122.285 6.851 113.739 1.00 64.56 1122 MET A O 1
ATOM 8165 N N . PHE A 1 1123 ? -121.366 5.540 112.161 1.00 69.25 1123 PHE A N 1
ATOM 8166 C CA . PHE A 1 1123 ? -120.394 4.896 113.051 1.00 69.25 1123 PHE A CA 1
ATOM 8167 C C . PHE A 1 1123 ? -118.960 5.078 112.554 1.00 69.25 1123 PHE A C 1
ATOM 8169 O O . PHE A 1 1123 ? -118.573 4.546 111.513 1.00 69.25 1123 PHE A O 1
ATOM 8176 N N . GLU A 1 1124 ? -118.150 5.758 113.359 1.00 67.38 1124 GLU A N 1
ATOM 8177 C CA . GLU A 1 1124 ? -116.719 5.939 113.132 1.00 67.38 1124 GLU A CA 1
ATOM 8178 C C . GLU A 1 1124 ? -115.940 5.384 114.335 1.00 67.38 1124 GLU A C 1
ATOM 8180 O O . GLU A 1 1124 ? -116.303 5.592 115.491 1.00 67.38 1124 GLU A O 1
ATOM 8185 N N . THR A 1 1125 ? -114.858 4.641 114.084 1.00 72.62 1125 THR A N 1
ATOM 8186 C CA . THR A 1 1125 ? -113.884 4.262 115.122 1.00 72.62 1125 THR A CA 1
ATOM 8187 C C . THR A 1 1125 ? -112.555 4.916 114.771 1.00 72.62 1125 THR A C 1
ATOM 8189 O O . THR A 1 1125 ? -112.004 4.611 113.714 1.00 72.62 1125 THR A O 1
ATOM 8192 N N . ALA A 1 1126 ? -112.006 5.742 115.665 1.00 73.06 1126 ALA A N 1
ATOM 8193 C CA . ALA A 1 1126 ? -110.693 6.357 115.474 1.00 73.06 1126 ALA A CA 1
ATOM 8194 C C . ALA A 1 1126 ? -109.624 5.310 115.093 1.00 73.06 1126 ALA A C 1
ATOM 8196 O O . ALA A 1 1126 ? -109.504 4.258 115.726 1.00 73.06 1126 ALA A O 1
ATOM 8197 N N . GLY A 1 1127 ? -108.877 5.589 114.025 1.00 76.31 1127 GLY A N 1
ATOM 8198 C CA . GLY A 1 1127 ? -107.863 4.701 113.455 1.00 76.31 1127 GLY A CA 1
ATOM 8199 C C . GLY A 1 1127 ? -108.366 3.600 112.515 1.00 76.31 1127 GLY A C 1
ATOM 8200 O O . GLY A 1 1127 ? -107.536 2.865 111.978 1.00 76.31 1127 GLY A O 1
ATOM 8201 N N . TYR A 1 1128 ? -109.677 3.457 112.288 1.00 84.44 1128 TYR A N 1
ATOM 8202 C CA . TYR A 1 1128 ? -110.258 2.428 111.412 1.00 84.44 1128 TYR A CA 1
ATOM 8203 C C . TYR A 1 1128 ? -111.010 3.032 110.223 1.00 84.44 1128 TYR A C 1
ATOM 8205 O O . TYR A 1 1128 ? -111.679 4.050 110.343 1.00 84.44 1128 TYR A O 1
ATOM 8213 N N . VAL A 1 1129 ? -110.963 2.331 109.090 1.00 81.75 1129 VAL A N 1
ATOM 8214 C CA . VAL A 1 1129 ? -111.743 2.633 107.881 1.00 81.75 1129 VAL A CA 1
ATOM 8215 C C . VAL A 1 1129 ? -112.693 1.482 107.553 1.00 81.75 1129 VAL A C 1
ATOM 8217 O O . VAL A 1 1129 ? -112.374 0.313 107.804 1.00 81.75 1129 VAL A O 1
ATOM 8220 N N . ILE A 1 1130 ? -113.862 1.791 106.986 1.00 82.19 1130 ILE A N 1
ATOM 8221 C CA . ILE A 1 1130 ? -114.775 0.778 106.438 1.00 82.19 1130 ILE A CA 1
ATOM 8222 C C . ILE A 1 1130 ? -114.145 0.197 105.164 1.00 82.19 1130 ILE A C 1
ATOM 8224 O O . ILE A 1 1130 ? -113.608 0.915 104.326 1.00 82.19 1130 ILE A O 1
ATOM 8228 N N . THR A 1 1131 ? -114.189 -1.128 105.037 1.00 82.75 1131 THR A N 1
ATOM 8229 C CA . THR A 1 1131 ? -113.568 -1.910 103.948 1.00 82.75 1131 THR A CA 1
ATOM 8230 C C . THR A 1 1131 ? -114.525 -2.931 103.323 1.00 82.75 1131 THR A C 1
ATOM 8232 O O . THR A 1 1131 ? -114.110 -3.781 102.539 1.00 82.75 1131 THR A O 1
ATOM 8235 N N . GLY A 1 1132 ? -115.809 -2.852 103.673 1.00 81.06 1132 GLY A N 1
ATOM 8236 C CA . GLY A 1 1132 ? -116.897 -3.632 103.092 1.00 81.06 1132 GLY A CA 1
ATOM 8237 C C . GLY A 1 1132 ? -118.173 -3.500 103.921 1.00 81.06 1132 GLY A C 1
ATOM 8238 O O . GLY A 1 1132 ? -118.103 -3.293 105.132 1.00 81.06 1132 GLY A O 1
ATOM 8239 N N . LEU A 1 1133 ? -119.323 -3.647 103.271 1.00 77.94 1133 LEU A N 1
ATOM 8240 C CA . LEU A 1 1133 ? -120.649 -3.744 103.886 1.00 77.94 1133 LEU A CA 1
ATOM 8241 C C . LEU A 1 1133 ? -121.287 -5.055 103.413 1.00 77.94 1133 LEU A C 1
ATOM 8243 O O . LEU A 1 1133 ? -121.090 -5.438 102.259 1.00 77.94 1133 LEU A O 1
ATOM 8247 N N . GLY A 1 1134 ? -122.004 -5.753 104.289 1.00 69.56 1134 GLY A N 1
ATOM 8248 C CA . GLY A 1 1134 ? -122.711 -6.993 103.965 1.00 69.56 1134 GLY A CA 1
ATOM 8249 C C . GLY A 1 1134 ? -124.219 -6.829 104.089 1.00 69.56 1134 GLY A C 1
ATOM 8250 O O . GLY A 1 1134 ? -124.784 -7.385 105.017 1.00 69.56 1134 GLY A O 1
ATOM 8251 N N . ILE A 1 1135 ? -124.835 -6.075 103.174 1.00 68.44 1135 ILE A N 1
ATOM 8252 C CA . ILE A 1 1135 ? -126.283 -5.812 103.177 1.00 68.44 1135 ILE A CA 1
ATOM 8253 C C . ILE A 1 1135 ? -127.013 -6.912 102.400 1.00 68.44 1135 ILE A C 1
ATOM 8255 O O . ILE A 1 1135 ? -126.644 -7.195 101.256 1.00 68.44 1135 ILE A O 1
ATOM 8259 N N . ILE A 1 1136 ? -128.037 -7.532 103.000 1.00 62.78 1136 ILE A N 1
ATOM 8260 C CA . ILE A 1 1136 ? -128.848 -8.598 102.375 1.00 62.78 1136 ILE A CA 1
ATOM 8261 C C . ILE A 1 1136 ? -130.345 -8.332 102.601 1.00 62.78 1136 ILE A C 1
ATOM 8263 O O . ILE A 1 1136 ? -131.023 -9.050 103.329 1.00 62.78 1136 ILE A O 1
ATOM 8267 N N . GLY A 1 1137 ? -130.870 -7.295 101.948 1.00 66.81 1137 GLY A N 1
ATOM 8268 C CA . GLY A 1 1137 ? -132.281 -6.914 102.034 1.00 66.81 1137 GLY A CA 1
ATOM 8269 C C . GLY A 1 1137 ? -132.470 -5.402 101.999 1.00 66.81 1137 GLY A C 1
ATOM 8270 O O . GLY A 1 1137 ? -131.654 -4.677 101.426 1.00 66.81 1137 GLY A O 1
ATOM 8271 N N . GLU A 1 1138 ? -133.549 -4.934 102.621 1.00 61.84 1138 GLU A N 1
ATOM 8272 C CA . GLU A 1 1138 ? -133.730 -3.522 102.959 1.00 61.84 1138 GLU A CA 1
ATOM 8273 C C . GLU A 1 1138 ? -133.110 -3.246 104.333 1.00 61.84 1138 GLU A C 1
ATOM 8275 O O . GLU A 1 1138 ? -133.334 -4.012 105.263 1.00 61.84 1138 GLU A O 1
ATOM 8280 N N . VAL A 1 1139 ? -132.367 -2.143 104.471 1.00 59.59 1139 VAL A N 1
ATOM 8281 C CA . VAL A 1 1139 ? -131.636 -1.792 105.704 1.00 59.59 1139 VAL A CA 1
ATOM 8282 C C . VAL A 1 1139 ? -132.606 -1.639 106.880 1.00 59.59 1139 VAL A C 1
ATOM 8284 O O . VAL A 1 1139 ? -133.300 -0.621 106.992 1.00 59.59 1139 VAL A O 1
ATOM 8287 N N . ASP A 1 1140 ? -132.670 -2.633 107.762 1.00 61.22 1140 ASP A N 1
ATOM 8288 C CA . ASP A 1 1140 ? -133.597 -2.719 108.897 1.00 61.22 1140 ASP A CA 1
ATOM 8289 C C . ASP A 1 1140 ? -132.907 -2.495 110.254 1.00 61.22 1140 ASP A C 1
ATOM 8291 O O . ASP A 1 1140 ? -133.476 -1.809 111.108 1.00 61.22 1140 ASP A O 1
ATOM 8295 N N . GLY A 1 1141 ? -131.650 -2.921 110.405 1.00 65.50 1141 GLY A N 1
ATOM 8296 C CA . GLY A 1 1141 ? -130.757 -2.509 111.490 1.00 65.50 1141 GLY A CA 1
ATOM 8297 C C . GLY A 1 1141 ? -129.761 -3.548 112.011 1.00 65.50 1141 GLY A C 1
ATOM 8298 O O . GLY A 1 1141 ? -129.127 -3.255 113.029 1.00 65.50 1141 GLY A O 1
ATOM 8299 N N . ASP A 1 1142 ? -129.615 -4.722 111.377 1.00 67.94 1142 ASP A N 1
ATOM 8300 C CA . ASP A 1 1142 ? -128.612 -5.732 111.772 1.00 67.94 1142 ASP A CA 1
ATOM 8301 C C . ASP A 1 1142 ? -127.400 -5.891 110.811 1.00 67.94 1142 ASP A C 1
ATOM 8303 O O . ASP A 1 1142 ? -126.431 -6.591 111.137 1.00 67.94 1142 ASP A O 1
ATOM 8307 N N . ASP A 1 1143 ? -127.381 -5.124 109.711 1.00 76.56 1143 ASP A N 1
ATOM 8308 C CA . ASP A 1 1143 ? -126.379 -5.160 108.633 1.00 76.56 1143 ASP A CA 1
ATOM 8309 C C . ASP A 1 1143 ? -124.906 -5.093 109.122 1.00 76.56 1143 ASP A C 1
ATOM 8311 O O . ASP A 1 1143 ? -124.476 -4.094 109.714 1.00 76.56 1143 ASP A O 1
ATOM 8315 N N . PRO A 1 1144 ? -124.056 -6.100 108.835 1.00 74.81 1144 PRO A N 1
ATOM 8316 C CA . PRO A 1 1144 ? -122.647 -6.101 109.238 1.00 74.81 1144 PRO A CA 1
ATOM 8317 C C . PRO A 1 1144 ? -121.714 -5.279 108.321 1.00 74.81 1144 PRO A C 1
ATOM 8319 O O . PRO A 1 1144 ? -121.442 -5.639 107.171 1.00 74.81 1144 PRO A O 1
ATOM 8322 N N . ALA A 1 1145 ? -121.075 -4.245 108.876 1.00 77.12 1145 ALA A N 1
ATOM 8323 C CA . ALA A 1 1145 ? -119.933 -3.543 108.280 1.00 77.12 1145 ALA A CA 1
ATOM 8324 C C . ALA A 1 1145 ? -118.585 -4.180 108.669 1.00 77.12 1145 ALA A C 1
ATOM 8326 O O . ALA A 1 1145 ? -118.381 -4.606 109.807 1.00 77.12 1145 ALA A O 1
ATOM 8327 N N . ARG A 1 1146 ? -117.613 -4.207 107.746 1.00 84.06 1146 ARG A N 1
ATOM 8328 C CA . ARG A 1 1146 ? -116.236 -4.686 107.981 1.00 84.06 1146 ARG A CA 1
ATOM 8329 C C . ARG A 1 1146 ? -115.249 -3.522 108.038 1.00 84.06 1146 ARG A C 1
ATOM 8331 O O . ARG A 1 1146 ? -115.022 -2.841 107.041 1.00 84.06 1146 ARG A O 1
ATOM 8338 N N . LEU A 1 1147 ? -114.602 -3.336 109.183 1.00 83.88 1147 LEU A N 1
ATOM 8339 C CA . LEU A 1 1147 ? -113.672 -2.238 109.473 1.00 83.88 1147 LEU A CA 1
ATOM 8340 C C . LEU A 1 1147 ? -112.234 -2.759 109.598 1.00 83.88 1147 LEU A C 1
ATOM 8342 O O . LEU A 1 1147 ? -112.019 -3.777 110.254 1.00 83.88 1147 LEU A O 1
ATOM 8346 N N . ARG A 1 1148 ? -111.235 -2.051 109.057 1.00 87.31 1148 ARG A N 1
ATOM 8347 C CA . ARG A 1 1148 ? -109.798 -2.358 109.242 1.00 87.31 1148 ARG A CA 1
ATOM 8348 C C . ARG A 1 1148 ? -109.046 -1.165 109.838 1.00 87.31 1148 ARG A C 1
ATOM 8350 O O . ARG A 1 1148 ? -109.318 -0.041 109.421 1.00 87.31 1148 ARG A O 1
ATOM 8357 N N . PRO A 1 1149 ? -108.084 -1.378 110.755 1.00 87.06 1149 PRO A N 1
ATOM 8358 C CA . PRO A 1 1149 ? -107.250 -0.302 111.272 1.00 87.06 1149 PRO A CA 1
ATOM 8359 C C . PRO A 1 1149 ? -106.197 0.109 110.238 1.00 87.06 1149 PRO A C 1
ATOM 8361 O O . PRO A 1 1149 ? -105.546 -0.757 109.648 1.00 87.06 1149 PRO A O 1
ATOM 8364 N N . LEU A 1 1150 ? -105.980 1.409 110.058 1.00 85.31 1150 LEU A N 1
ATOM 8365 C CA . LEU A 1 1150 ? -104.810 1.929 109.351 1.00 85.31 1150 LEU A CA 1
ATOM 8366 C C . LEU A 1 1150 ? -103.604 1.871 110.295 1.00 85.31 1150 LEU A C 1
ATOM 8368 O O . LEU A 1 1150 ? -103.696 2.297 111.443 1.00 85.31 1150 LEU A O 1
ATOM 8372 N N . GLN A 1 1151 ? -102.478 1.325 109.838 1.00 87.75 1151 GLN A N 1
ATOM 8373 C CA . GLN A 1 1151 ? -101.282 1.140 110.661 1.00 87.75 1151 GLN A CA 1
ATOM 8374 C C . GLN A 1 1151 ? -100.012 1.619 109.958 1.00 87.75 1151 GLN A C 1
ATOM 8376 O O . GLN A 1 1151 ? -99.862 1.420 108.754 1.00 87.75 1151 GLN A O 1
ATOM 8381 N N . TYR A 1 1152 ? -99.061 2.153 110.722 1.00 81.19 1152 TYR A N 1
ATOM 8382 C CA . TYR A 1 1152 ? -97.717 2.508 110.259 1.00 81.19 1152 TYR A CA 1
ATOM 8383 C C . TYR A 1 1152 ? -96.630 1.779 111.059 1.00 81.19 1152 TYR A C 1
ATOM 8385 O O . TYR A 1 1152 ? -96.786 1.493 112.246 1.00 81.19 1152 TYR A O 1
ATOM 8393 N N . CYS A 1 1153 ? -95.524 1.458 110.392 1.00 77.56 1153 CYS A N 1
ATOM 8394 C CA . CYS A 1 1153 ? -94.370 0.781 110.970 1.00 77.56 1153 CYS A CA 1
ATOM 8395 C C . CYS A 1 1153 ? -93.291 1.802 111.338 1.00 77.56 1153 CYS A C 1
ATOM 8397 O O . CYS A 1 1153 ? -92.820 2.534 110.466 1.00 77.56 1153 CYS A O 1
ATOM 8399 N N . ILE A 1 1154 ? -92.884 1.835 112.607 1.00 73.81 1154 ILE A N 1
ATOM 8400 C CA . ILE A 1 1154 ? -91.735 2.613 113.091 1.00 73.81 1154 ILE A CA 1
ATOM 8401 C C . ILE A 1 1154 ? -90.803 1.640 113.809 1.00 73.81 1154 ILE A C 1
ATOM 8403 O O . ILE A 1 1154 ? -91.227 0.906 114.700 1.00 73.81 1154 ILE A O 1
ATOM 8407 N N . ASN A 1 1155 ? -89.536 1.612 113.389 1.00 71.25 1155 ASN A N 1
ATOM 8408 C CA . ASN A 1 1155 ? -88.474 0.766 113.949 1.00 71.25 1155 ASN A CA 1
ATOM 8409 C C . ASN A 1 1155 ? -88.870 -0.725 114.104 1.00 71.25 1155 ASN A C 1
ATOM 8411 O O . ASN A 1 1155 ? -88.488 -1.385 115.065 1.00 71.25 1155 ASN A O 1
ATOM 8415 N N . GLY A 1 1156 ? -89.643 -1.252 113.144 1.00 72.88 1156 GLY A N 1
ATOM 8416 C CA . GLY A 1 1156 ? -90.099 -2.650 113.091 1.00 72.88 1156 GLY A CA 1
ATOM 8417 C C . GLY A 1 1156 ? -91.461 -2.922 113.745 1.00 72.88 1156 GLY A C 1
ATOM 8418 O O . GLY A 1 1156 ? -92.079 -3.944 113.446 1.00 72.88 1156 GLY A O 1
ATOM 8419 N N . THR A 1 1157 ? -91.967 -2.006 114.573 1.00 78.12 1157 THR A N 1
ATOM 8420 C CA . THR A 1 1157 ? -93.240 -2.162 115.294 1.00 78.12 1157 THR A CA 1
ATOM 8421 C C . THR A 1 1157 ? -94.384 -1.476 114.551 1.00 78.12 1157 THR A C 1
ATOM 8423 O O . THR A 1 1157 ? -94.266 -0.327 114.124 1.00 78.12 1157 THR A O 1
ATOM 8426 N N . TRP A 1 1158 ? -95.514 -2.177 114.414 1.00 83.44 1158 TRP A N 1
ATOM 8427 C CA . TRP A 1 1158 ? -96.732 -1.665 113.779 1.00 83.44 1158 TRP A CA 1
ATOM 8428 C C . TRP A 1 1158 ? -97.664 -0.999 114.793 1.00 83.44 1158 TRP A C 1
ATOM 8430 O O . TRP A 1 1158 ? -98.211 -1.669 115.669 1.00 83.44 1158 TRP A O 1
ATOM 8440 N N . TYR A 1 1159 ? -97.905 0.296 114.617 1.00 81.06 1159 TYR A N 1
ATOM 8441 C CA . TYR A 1 1159 ? -98.833 1.098 115.412 1.00 81.06 1159 TYR A CA 1
ATOM 8442 C C . TYR A 1 1159 ? -100.094 1.389 114.599 1.00 81.06 1159 TYR A C 1
ATOM 8444 O O . TYR A 1 1159 ? -99.997 1.712 113.417 1.00 81.06 1159 TYR A O 1
ATOM 8452 N N . THR A 1 1160 ? -101.274 1.298 115.214 1.00 82.56 1160 THR A N 1
ATOM 8453 C CA . THR A 1 1160 ? -102.513 1.815 114.610 1.00 82.56 1160 THR A CA 1
ATOM 8454 C C . THR A 1 1160 ? -102.506 3.339 114.675 1.00 82.56 1160 THR A C 1
ATOM 8456 O O . THR A 1 1160 ? -102.174 3.905 115.714 1.00 82.56 1160 THR A O 1
ATOM 8459 N N . ALA A 1 1161 ? -102.852 3.996 113.570 1.00 76.19 1161 ALA A N 1
ATOM 8460 C CA . ALA A 1 1161 ? -102.940 5.447 113.501 1.00 76.19 1161 ALA A CA 1
ATOM 8461 C C . ALA A 1 1161 ? -104.080 5.971 114.386 1.00 76.19 1161 ALA A C 1
ATOM 8463 O O . ALA A 1 1161 ? -105.133 5.344 114.479 1.00 76.19 1161 ALA A O 1
ATOM 8464 N N . ALA A 1 1162 ? -103.890 7.138 114.999 1.00 73.38 1162 ALA A N 1
ATOM 8465 C CA . ALA A 1 1162 ? -105.001 7.907 115.544 1.00 73.38 1162 ALA A CA 1
ATOM 8466 C C . ALA A 1 1162 ? -105.710 8.671 114.412 1.00 73.38 1162 ALA A C 1
ATOM 8468 O O . ALA A 1 1162 ? -105.063 9.107 113.457 1.00 73.38 1162 ALA A O 1
ATOM 8469 N N . THR A 1 1163 ? -107.020 8.861 114.548 1.00 67.25 1163 THR A N 1
ATOM 8470 C CA . THR A 1 1163 ? -107.772 9.888 113.811 1.00 67.25 1163 THR A CA 1
ATOM 8471 C C . THR A 1 1163 ? -107.995 11.058 114.769 1.00 67.25 1163 THR A C 1
ATOM 8473 O O . THR A 1 1163 ? -108.186 10.813 115.962 1.00 67.25 1163 THR A O 1
ATOM 8476 N N . ALA A 1 1164 ? -107.906 12.287 114.260 1.00 54.78 1164 ALA A N 1
ATOM 8477 C CA . ALA A 1 1164 ? -108.175 13.519 115.005 1.00 54.78 1164 ALA A CA 1
ATOM 8478 C C . ALA A 1 1164 ? -109.654 13.913 114.899 1.00 54.78 1164 ALA A C 1
ATOM 8480 O O . ALA A 1 1164 ? -110.231 13.625 113.826 1.00 54.78 1164 ALA A O 1
#

Organism: Salmonella enterica I (NCBI:txid59201)

Sequence (1164 aa):
MNDVTVVTSVTYPSPESLALVADVQYHEPYLSAALNRKFRGIVDPGFYAGFLPKPGGGMNLLITSVDGDKTAGAASVDIGEFYQVTIQQRTDISLALSAGKKYAIVLKGRYLLGEDTYQVNTASHIHAAEFVTRTYTDSYQLGDGELLVCTVNIPAGVSAITQEMIDTSERINRTIGIDISDSVTSTRSDVAASSLAVKKAYDLAKSKYTAQDASTTQKGLVQLSSETNSDSETMAATPKAVKSVKDLADTKAPIESPSLTGTPTAPTAAQGTNSTQIANTAFVKAAITALINGAPGTLDTLKEIAAAINNDPNFSTTINNALALKAPLASPALTGVPTAPTAAQGTNNTQIATTAYVRAAISALVGSSPEALDTLNELAAALGNDPNFATTMTNALAGKQPLDATLTALAGLATGANKLPYFTGTDTVSQTDLTSVGRDILAKTSVLAVIQYLGLRELGTSGEKIPLLSTANTWSARQTFNGGITGALTGNADTATKLKTARTIGGVVFDGSANINLPGVNTTGNQNTTGNAATATKLATARNINGVKFDGSADISIPTITSRGRVTALTGTTQGAATGLQMYEAYNNGYPSAYGNVLHLKGATAVGEGELFIGWSGTSGAHAPVHVRSRRDTDTASWSEWAQVYTSKDSIPGVNTTGNQNTTGNAASATKLQTARTIGGVSFNGTANIDLPGVNKTGNQSTTGNAATATKLQTARTINGVSFDGTANISLSPANIGCPASPTGWLETGDNGASITTEQLVTLLRDNGAFNAKVWIARCAWAYANSASIPDSETGCGIIPLAGAVIEVFNNGSSSNNYTIRITTATTTSVSGALTNAEFVYVFNGTSYSPGWRRAYNTKNKPTAADVGALPLSGGALTGGLTAAGEIISKSANGLRIAYGNYGFFIRNDGSSTYFMLTNSGNSLGTYNSLRPLIINNANGAVSIGNGLNVTGGINGSLNGNASTATKLQTARKISSVAFDGSSDITLKASHVGAFALGQTGSRVANDKAVGWNWNSGVYDADISGASTLILHFNMNAGSCPAVQFRVNYKNGGIYYRSARDGYGFEADWSEFYTTTRKPSASDVGAYTKSESDSRYALKTACVTSVRLGAYKTHTMQKGTMFETAGYVITGLGIIGEVDGDDPARLRPLQYCINGTWYTAATA

pLDDT: mean 75.17, std 12.83, range [30.91, 97.31]

Secondary structure (DSSP, 8-state):
-----B-----SS-TTS-SEEES--S--SSSGGGTHHHHBTTB-SEEEE--EEEEEETTEEEEESEETTTEEEEEEEEETTTEEEEEEE-S-EEEE--TTEEEEEEEEE---TT---TTT-TT----SEEEEEEE--TT----TTEEEEEEEEE-TT-SS--GGGEE-TT--B-----EEE--SS---TTEEEPHHHHHHHHHHHHHH---PBP-SS---B--EE--TT---SSSEEPHHHHHHHHHHHHTSPPSSS----S------PPTT--SS----HHHHHHHHHHHHHTS-TTS-HHHHHHHHTTT-TTHHHHHHHHHHTSPPSSS----S------PPTT--SSS---HHHHHHHHHHHHTTS-TTT-TTHHHHHHTTT-TTHHHHHHHHHHT-----HHHHHHHTS---TTEEEEEEETTEEEEEE--HHHHHHHT--SHHHHHHHTT-----SSS-------S-----S----TT---S------TT-SS-SS-EEETTEEE-SSS----BTTTB--S------TTT-SS-SS-EEETTEEE-SSS-----SS-EEEE-PPP-TTPPPSS-EEEEEEEESSSSSSSEEEEEEEE-SS-S-EEEEEEEPPSSTTS---EEEEEE-SSTTPPPPP-EE---TTS--BTTTB-------S--S---S-SS-EEETTEEE-SSS----BTTTB--SS------SS-SS-SS-EEETTEEE-SSS-----GGGGT----TTSEE--SSTT-B--HHHHHHHHHHTTGGGSSEEEEEE-SSGGG--EE-HHHHSS--EE-TT-EEEEEE-SS-TTSEEEEEE--S--SSTT--SS-EEEEEES-GGG--EEEEEP-SSSPPPTGGGTPPPTT-----S----SS-----SSS-EEEEETTEEEEEEE-SSEEEEEEB-TT-TTS-B-S--SEEEETTT--EE-TT----SS---S--TTTGGG--S-SSPEEETTEEE-SSS-----HHHHTPPPSSB-SSPBSSTT-S-TTSPSEEEEEEETTEEEEEEEEE-S-SSS-EEEEEEEGGG--EEEEEEETTTEESS--EEE--SSSPPPGGGGTPPPHHHHHHHT---SS-EEEEEE-PPEEEE--TT-----TTEEEEEE---SS--S-PEEEEEEEEEEETTEEEEPPP-

Foldseek 3Di:
DDDKDFDDDDADDDLLPDQKDKPDDDDDPDDVLVPQQVCVVVDDFAKAFFQAWAWPPWQKIKGAQGDPDDDGTWGWAAAPDGGIMIMTGDGIDIDGDDAAFKKWWKKAADDDHRDDAVNYDNPHPHHRITIIIDGDDPPDDADGRIFTNWMFHHHHPDGTGHPVRTGRPRHGYDHDAADEDLDLDDPDPSYHYDPNSVVVVVVVVVVVQPADFDFPVGDGFAAEDCDLCFPWFGFHHDPNSVVVVVVVVVVDADPPPGDDDDQDDDDADDPPDDDPGDHHPVNVVVVVVCVLVVDPPVPVVVVVVCVVLVVDPVSVVVVVVVVVVDADPPPGDDDDQDDDDQDDPPDPDPDDHDPVNVVVNVVVVLVVPPPVPVVVVVVCVVLVVDPVSVVVVVVVVVPDDPDDLLVVQVVPADDDPQWDWDAPDVSHIYIDGHDPLNVCLVPQPDPVSNCVSVVVDDDDDDDDDDDDDDDDDDDPDDDDDPVDDDDDDDDDDPVQCFAPAFDQDLHDTDTNVDDDDHDPPRDHDDDPPPDPDPDQCFDPAFDQDVHDGHTNVDDDDDPPEDEPEEDADDWQLDADPDAAWYKYWQACHHPPERTWIKIKHHHPPFRKIKIWTFADDPDPPDDTWIWIWIFDRDSNTTIDDIDIDDDPVDDDEVPRHDDDDGGDTTGDDDAWAPAFDQDLNDTHTRNDDDDHDPPNDPDDDDDPDPDPDQCFAPAFDQQLHDTHTNVDDDDADCNSVQAAEQPVQAQFADAQAAEDAPVRVLVSCVVSVCLQGQKYKYFHAQDSGRWYWHQCVRAVEWIATRRRKMWMKGYPNPDSFWIKIKIQADQDDPDPRGDHRWIKMFGGNDPVPPTHIDTDADPVRHDDCVNVVHAHPVGDDDPDDDDDPDDPDAPAQQGAWDQDAQKIWTWGHPPQKTFTFIPHGNCNVDDGDPATCWMAGPVPRDIDGRPDDDDPDDDPDDPPPPPVPQLFAPAFDQDLHDTHTNVDDDDDDCVSVVHEGPDADDDAAAAPCRPWLQDDQYWHWYDDVPAIWIKGKDACLDDQQRIKIWIQDPPRPFIWIFTAGNVGGTPDDTDTDADPVRHDQCVSVVHDHPVRVCVVVVDDPWDFPDKDWADKDKDWAAPPDDDDDFQKDFDDWADDDPCPTGTITIITGIWTDIPRDIDRDGDD

Radius of gyration: 85.26 Å; chains: 1; bounding box: 202×148×218 Å

InterPro domains:
  IPR005068 Bacteriophage lambda, Tail fiber protein, repeat-2 [PF03406] (174-212)
  IPR005068 Bacteriophage lambda, Tail fiber protein, repeat-2 [PF03406] (215-254)
  IPR048390 Long-tail fiber proximal subunit, trimerization domain [PF21446] (834-936)
  IPR051934 Bacteriophage Tail Fiber Structural Protein [PTHR35191] (326-651)